Protein AF-A0A0Q9X089-F1 (afdb_monomer_lite)

Foldseek 3Di:
DQWKWKKKFDDDDDQPDDDDDWAADQPPVHHRITTQFIDRDLPDAQLDDPVCLQCKDDDNVHGIHRHLVVVQSVLVVDFIKMKMWDADPVGDIWIKIWRGWHFHDVVLQRAGQDTHDIDIDQWDQVPLHRAHKDHPHGARECAPPDRQNVVLSHIDRHHYNDPPGGNVSVVSSVVRDVSQDDDDLVPCQPDAADQEDEDDRPDDQPDDPDDVCLVVQLSVQQRYLRHAYDYDEDADAAAHFPVRHNPLNYAAYHDAHYAHQEYDPRRDRLNHQEEEHEPYNHAEYDLNVLQSCQVCVVRHDYQYHNHAHAAAPVSVSNQVNLVVVQDQDQDDDPPDPDDRRRRHHHHPQQRHHQWPCWTWHAYDDSQEIETANDPSQDQDDTAGALGGGHAYAYAHAQYAHADADLPRAQSHLYAHYAHAQYAHAADDPSRHHQNYAYEHHHNYAHQAYAPVVLVSVLPHNYYHYYHYNHAQEPRRQSVLLVCCVPPVVRSQVNVCVLPVDNDAPNQWGWGAHDVVREIETANDPVQDQDDDQEHPDDDAYAYHHEQYAHAEADPVRNRHCQLVYAYYAYYNYAYAAYDDHRVNYQEEEHEQYAYAFYDPNVLVSLVVDVVVDHHAYEYANYQHAQALVRVVRLVSCVVCVVRHPCLQRHAHNVRHRSVPDDNCNRPPDPVVVVVVVVVVVVVVVVVVVVCVVCVVVVLLVCVVVVHPCVVNADDDDDDQFPFAEEEAEDPVPVVVVVVVCCPACVHDQNTGYDDCVPHDDPPDDPLVSLLSSLVRYQAYEYEDDPRLQVDPSSVSNVVSNVVSCVVVVHHRYAYEYEPPPDDLVPGDPVSSVDPVVDDYAYPPDPCRSSVVVSVGHGDPDDPVVVVVVVVVPD

Secondary structure (DSSP, 8-state):
--EEEEEEEPPS---SS-----EE-TTTS-TTEEEEEEE-SSSS-----HHHHHH-EE-TTSSEE--HHHHHHHHHHS-EEEEEEEE-TTS-EEEEEEEEEEE--GGGTT-EEEE--EEESS------TTPPPBBTTB--SS-TT--HHHHTTS-B--S-TTS---HHHHHHHHHHHHHSS---TTSGGG-S---EEEE---S-TT------THHHHHHHHTT-TT--EEEE-S----PPPTTSTTGGG--EEE--SS------GGGS-TT--EEE-TT-------HHHHHHHHHTTTT-EEE-TT-EE--BTT-HHHHHHHHHTTS---B--SSSTT--B----EEGGGTBPPPTT-EEEE-SSTTEEEEE-TTS--SSPPP--S---SEEEEE--SS---S--HHHHHTS---EEE--SS------GGGS-TT--EEE--SS------HHHHHHHTTSSEEE--SS----BGGGHHHHHHHHHH-HHHHHHHHHHHHS-----TT-EEEE-TTT--EEEE-TTS--SS--SB---SSSEEEE--SS---EE-TT---BTGGG-SEEE--SS---EE----TT-SEEE--SS------HHHHHHHHHHHHHS--EEE-TTS-B--SGGGHHHHHHHHHTTTTBTTGGG-BBTTS-BTTT--HHHHS--SHHHHHHHHHHHHHHHHHHHHHHHHHHHHHHHHHHTTTTHHHHS--------SEEEEEE--GGGGGGHHHHIIIIISSTT---EE-HHHHPPTTS-HHHHHHHHHHTEEEEEEEE-HHHHT-HHHHHHHHHHHHHHHHHTS--EEEEEPTT---GGGS-HHHHHHHHHS--EETT-TTHHHHHHHHSPPPP--HHHHHHHHSS--

Organism: Drosophila willistoni (NCBI:txid7260)

Structure (mmCIF, N/CA/C/O backbone):
data_AF-A0A0Q9X089-F1
#
_entry.id   AF-A0A0Q9X089-F1
#
loop_
_atom_site.group_PDB
_atom_site.id
_atom_site.type_symbol
_atom_site.label_atom_id
_atom_site.label_alt_id
_atom_site.label_comp_id
_atom_site.label_asym_id
_atom_site.label_entity_id
_atom_site.label_seq_id
_atom_site.pdbx_PDB_ins_code
_atom_site.Cartn_x
_atom_site.Cartn_y
_atom_site.Cartn_z
_atom_site.occupancy
_atom_site.B_iso_or_equiv
_atom_site.auth_seq_id
_atom_site.auth_comp_id
_atom_site.auth_asym_id
_atom_site.auth_atom_id
_atom_site.pdbx_PDB_model_num
ATOM 1 N N . MET A 1 1 ? 20.023 -5.387 -81.746 1.00 47.25 1 MET A N 1
ATOM 2 C CA . MET A 1 1 ? 19.204 -4.341 -82.386 1.00 47.25 1 MET A CA 1
ATOM 3 C C . MET A 1 1 ? 19.372 -3.109 -81.524 1.00 47.25 1 MET A C 1
ATOM 5 O O . MET A 1 1 ? 19.362 -3.277 -80.317 1.00 47.25 1 MET A O 1
ATOM 9 N N . LYS A 1 2 ? 19.643 -1.949 -82.112 1.00 39.22 2 LYS A N 1
ATOM 10 C CA . LYS A 1 2 ? 19.957 -0.701 -81.414 1.00 39.22 2 LYS A CA 1
ATOM 11 C C . LYS A 1 2 ? 18.752 0.238 -81.374 1.00 39.22 2 LYS A C 1
ATOM 13 O O . LYS A 1 2 ? 18.534 0.878 -80.359 1.00 39.22 2 LYS A O 1
ATOM 18 N N . VAL A 1 3 ? 17.964 0.289 -82.450 1.00 50.69 3 VAL A N 1
ATOM 19 C CA . VAL A 1 3 ? 16.830 1.215 -82.569 1.00 50.69 3 VAL A CA 1
ATOM 20 C C . VAL A 1 3 ? 15.642 0.531 -83.256 1.00 50.69 3 VAL A C 1
ATOM 22 O O . VAL A 1 3 ? 15.820 -0.223 -84.215 1.00 50.69 3 VAL A O 1
ATOM 25 N N . LEU A 1 4 ? 14.433 0.795 -82.763 1.00 48.62 4 LEU A N 1
ATOM 26 C CA . LEU A 1 4 ? 13.146 0.383 -83.318 1.00 48.62 4 LEU A CA 1
ATOM 27 C C . LEU A 1 4 ? 12.214 1.591 -83.400 1.00 48.62 4 LEU A C 1
ATOM 29 O O . LEU A 1 4 ? 11.961 2.254 -82.398 1.00 48.62 4 LEU A O 1
ATOM 33 N N . TRP A 1 5 ? 11.600 1.783 -84.562 1.00 48.66 5 TRP A N 1
ATOM 34 C CA . TRP A 1 5 ? 10.517 2.746 -84.738 1.00 48.66 5 TRP A CA 1
ATOM 35 C C . TRP A 1 5 ? 9.335 2.092 -85.452 1.00 48.66 5 TRP A C 1
ATOM 37 O O . TRP A 1 5 ? 9.515 1.392 -86.453 1.00 48.66 5 TRP A O 1
ATOM 47 N N . ILE A 1 6 ? 8.124 2.334 -84.951 1.00 56.62 6 ILE A N 1
ATOM 48 C CA . ILE A 1 6 ? 6.868 1.861 -85.542 1.00 56.62 6 ILE A CA 1
ATOM 49 C C . ILE A 1 6 ? 6.053 3.072 -85.995 1.00 56.62 6 ILE A C 1
ATOM 51 O O . ILE A 1 6 ? 5.728 3.951 -85.194 1.00 56.62 6 ILE A O 1
ATOM 55 N N . TYR A 1 7 ? 5.706 3.094 -87.277 1.00 62.34 7 TYR A N 1
ATOM 56 C CA . TYR A 1 7 ? 5.050 4.198 -87.966 1.00 62.34 7 TYR A CA 1
ATOM 57 C C . TYR A 1 7 ? 3.689 3.781 -88.539 1.00 62.34 7 TYR A C 1
ATOM 59 O O . TYR A 1 7 ? 3.554 2.679 -89.069 1.00 62.34 7 TYR A O 1
ATOM 67 N N . LEU A 1 8 ? 2.710 4.689 -88.509 1.00 58.09 8 LEU A N 1
ATOM 68 C CA . LEU A 1 8 ? 1.431 4.567 -89.220 1.00 58.09 8 LEU A CA 1
ATOM 69 C C . LEU A 1 8 ? 1.253 5.700 -90.238 1.00 58.09 8 LEU A C 1
ATOM 71 O O . LEU A 1 8 ? 1.439 6.866 -89.889 1.00 58.09 8 LEU A O 1
ATOM 75 N N . ALA A 1 9 ? 0.867 5.375 -91.475 1.00 58.12 9 ALA A N 1
ATOM 76 C CA . ALA A 1 9 ? 0.654 6.360 -92.540 1.00 58.12 9 ALA A CA 1
ATOM 77 C C . ALA A 1 9 ? -0.653 7.146 -92.345 1.00 58.12 9 ALA A C 1
ATOM 79 O O . ALA A 1 9 ? -1.738 6.577 -92.372 1.00 58.12 9 ALA A O 1
ATOM 80 N N . VAL A 1 10 ? -0.580 8.464 -92.196 1.00 55.78 10 VAL A N 1
ATOM 81 C CA . VAL A 1 10 ? -1.722 9.357 -91.998 1.00 55.78 10 VAL A CA 1
ATOM 82 C C . VAL A 1 10 ? -2.098 10.073 -93.294 1.00 55.78 10 VAL A C 1
ATOM 84 O O . VAL A 1 10 ? -1.362 10.924 -93.788 1.00 55.78 10 VAL A O 1
ATOM 87 N N . SER A 1 11 ? -3.313 9.809 -93.778 1.00 50.34 11 SER A N 1
ATOM 88 C CA . SER A 1 11 ? -4.061 10.743 -94.627 1.00 50.34 11 SER A CA 1
ATOM 89 C C . SER A 1 11 ? -4.957 11.617 -93.742 1.00 50.34 11 SER A C 1
ATOM 91 O O . SER A 1 11 ? -5.573 11.128 -92.793 1.00 50.34 11 SER A O 1
ATOM 93 N N . CYS A 1 12 ? -4.992 12.921 -94.002 1.00 42.31 12 CYS A N 1
ATOM 94 C CA . CYS A 1 12 ? -5.667 13.913 -93.169 1.00 42.31 12 CYS A CA 1
ATOM 95 C C . CYS A 1 12 ? -7.204 13.749 -93.210 1.00 42.31 12 CYS A C 1
ATOM 97 O O . CYS A 1 12 ? -7.808 14.156 -94.197 1.00 42.31 12 CYS A O 1
ATOM 99 N N . MET A 1 13 ? -7.830 13.181 -92.161 1.00 42.56 13 MET A N 1
ATOM 100 C CA . MET A 1 13 ? -9.030 13.710 -91.464 1.00 42.56 13 MET A CA 1
ATOM 101 C C . MET A 1 13 ? -9.624 12.764 -90.389 1.00 42.56 13 MET A C 1
ATOM 103 O O . MET A 1 13 ? -9.702 11.556 -90.570 1.00 42.56 13 MET A O 1
ATOM 107 N N . ALA A 1 14 ? -10.104 13.407 -89.310 1.00 44.12 14 ALA A N 1
ATOM 108 C CA . ALA A 1 14 ? -11.100 13.024 -88.291 1.00 44.12 14 ALA A CA 1
ATOM 109 C C . ALA A 1 14 ? -10.923 11.712 -87.485 1.00 44.12 14 ALA A C 1
ATOM 111 O O . ALA A 1 14 ? -11.507 10.679 -87.800 1.00 44.12 14 ALA A O 1
ATOM 112 N N . ILE A 1 15 ? -10.232 11.803 -86.338 1.00 50.94 15 ILE A N 1
ATOM 113 C CA . ILE A 1 15 ? -10.303 10.811 -85.247 1.00 50.94 15 ILE A CA 1
ATOM 114 C C . ILE A 1 15 ? -11.343 11.305 -84.228 1.00 50.94 15 ILE A C 1
ATOM 116 O O . ILE A 1 15 ? -11.313 12.468 -83.836 1.00 50.94 15 ILE A O 1
ATOM 120 N N . SER A 1 16 ? -12.265 10.443 -83.790 1.00 50.78 16 SER A N 1
ATOM 121 C CA . SER A 1 16 ? -13.327 10.759 -82.816 1.00 50.78 16 SER A CA 1
ATOM 122 C C . SER A 1 16 ? -12.846 10.763 -81.350 1.00 50.78 16 SER A C 1
ATOM 124 O O . SER A 1 16 ? -13.558 10.288 -80.467 1.00 50.78 16 SER A O 1
ATOM 126 N N . LEU A 1 17 ? -11.626 11.240 -81.102 1.00 56.62 17 LEU A N 1
ATOM 127 C CA . LEU A 1 17 ? -11.034 11.439 -79.776 1.00 56.62 17 LEU A CA 1
ATOM 128 C C . LEU A 1 17 ? -10.692 12.919 -79.604 1.00 56.62 17 LEU A C 1
ATOM 130 O O . LEU A 1 17 ? -10.445 13.614 -80.593 1.00 56.62 17 LEU A O 1
ATOM 134 N N . ASP A 1 18 ? -10.616 13.381 -78.358 1.00 62.56 18 ASP A N 1
ATOM 135 C CA . ASP A 1 18 ? -10.007 14.676 -78.063 1.00 62.56 18 ASP A CA 1
ATOM 136 C C . ASP A 1 18 ? -8.578 14.728 -78.642 1.00 62.56 18 ASP A C 1
ATOM 138 O O . ASP A 1 18 ? -7.865 13.716 -78.599 1.00 62.56 18 ASP A O 1
ATOM 142 N N . PRO A 1 19 ? -8.138 15.867 -79.211 1.00 68.00 19 PRO A N 1
ATOM 143 C CA . PRO A 1 19 ? -6.821 15.967 -79.829 1.00 68.00 19 PRO A CA 1
ATOM 144 C C . PRO A 1 19 ? -5.712 15.593 -78.838 1.00 68.00 19 PRO A C 1
ATOM 146 O O . PRO A 1 19 ? -5.594 16.205 -77.777 1.00 68.00 19 PRO A O 1
ATOM 149 N N . PHE A 1 20 ? -4.872 14.619 -79.196 1.00 78.25 20 PHE A N 1
ATOM 150 C CA . PHE A 1 20 ? -3.698 14.228 -78.412 1.00 78.25 20 PHE A CA 1
ATOM 151 C C . PHE A 1 20 ? -2.406 14.465 -79.205 1.00 78.25 20 PHE A C 1
ATOM 153 O O . PHE A 1 20 ? -2.411 14.374 -80.437 1.00 78.25 20 PHE A O 1
ATOM 160 N N . PRO A 1 21 ? -1.292 14.788 -78.524 1.00 79.44 21 PRO A N 1
ATOM 161 C CA . PRO A 1 21 ? -0.021 15.011 -79.192 1.00 79.44 21 PRO A CA 1
ATOM 162 C C . PRO A 1 21 ? 0.498 13.703 -79.805 1.00 79.44 21 PRO A C 1
ATOM 164 O O . PRO A 1 21 ? 0.414 12.635 -79.198 1.00 79.44 21 PRO A O 1
ATOM 167 N N . VAL A 1 22 ? 1.040 13.800 -81.018 1.00 80.44 22 VAL A N 1
ATOM 168 C CA . VAL A 1 22 ? 1.669 12.694 -81.751 1.00 80.44 22 VAL A CA 1
ATOM 169 C C . VAL A 1 22 ? 3.036 13.130 -82.256 1.00 80.44 22 VAL A C 1
ATOM 171 O O . VAL A 1 22 ? 3.247 14.310 -82.543 1.00 80.44 22 VAL A O 1
ATOM 174 N N . LEU A 1 23 ? 3.960 12.181 -82.393 1.00 79.62 23 LEU A N 1
ATOM 175 C CA . LEU A 1 23 ? 5.254 12.446 -83.006 1.00 79.62 23 LEU A CA 1
ATOM 176 C C . LEU A 1 23 ? 5.170 12.205 -84.518 1.00 79.62 23 LEU A C 1
ATOM 178 O O . LEU A 1 23 ? 4.918 11.089 -84.967 1.00 79.62 23 LEU A O 1
ATOM 182 N N . CYS A 1 24 ? 5.430 13.246 -85.305 1.00 76.19 24 CYS A N 1
ATOM 183 C CA . CYS A 1 24 ? 5.574 13.147 -86.755 1.00 76.19 24 CYS A CA 1
ATOM 184 C C . CYS A 1 24 ? 7.066 13.135 -87.107 1.00 76.19 24 CYS A C 1
ATOM 186 O O . CYS A 1 24 ? 7.738 14.156 -86.961 1.00 76.19 24 CYS A O 1
ATOM 188 N N . ASN A 1 25 ? 7.587 12.004 -87.588 1.00 74.06 25 ASN A N 1
ATOM 189 C CA . ASN A 1 25 ? 8.973 11.897 -88.047 1.00 74.06 25 ASN A CA 1
ATOM 190 C C . ASN A 1 25 ? 9.004 11.507 -89.531 1.00 74.06 25 ASN A C 1
ATOM 192 O O . ASN A 1 25 ? 8.755 10.358 -89.891 1.00 74.06 25 ASN A O 1
ATOM 196 N N . ALA A 1 26 ? 9.331 12.482 -90.384 1.00 70.88 26 ALA A N 1
ATOM 197 C CA . ALA A 1 26 ? 9.384 12.311 -91.835 1.00 70.88 26 ALA A CA 1
ATOM 198 C C . ALA A 1 26 ? 10.743 11.811 -92.365 1.00 70.88 26 ALA A C 1
ATOM 200 O O . ALA A 1 26 ? 10.880 11.617 -93.570 1.00 70.88 26 ALA A O 1
ATOM 201 N N . GLN A 1 27 ? 11.754 11.623 -91.505 1.00 73.62 27 GLN A N 1
ATOM 202 C CA . GLN A 1 27 ? 13.120 11.296 -91.940 1.00 73.62 27 GLN A CA 1
ATOM 203 C C . GLN A 1 27 ? 13.276 9.836 -92.382 1.00 73.62 27 GLN A C 1
ATOM 205 O O . GLN A 1 27 ? 14.070 9.561 -93.275 1.00 73.62 27 GLN A O 1
ATOM 210 N N . ILE A 1 28 ? 12.526 8.911 -91.773 1.00 75.00 28 ILE A N 1
ATOM 211 C CA . ILE A 1 28 ? 12.707 7.463 -91.972 1.00 75.00 28 ILE A CA 1
ATOM 212 C C . ILE A 1 28 ? 11.656 6.878 -92.927 1.00 75.00 28 ILE A C 1
ATOM 214 O O . ILE A 1 28 ? 12.013 6.209 -93.891 1.00 75.00 28 ILE A O 1
ATOM 218 N N . ALA A 1 29 ? 10.366 7.135 -92.683 1.00 69.50 29 ALA A N 1
ATOM 219 C CA . ALA A 1 29 ? 9.261 6.593 -93.490 1.00 69.50 29 ALA A CA 1
ATOM 220 C C . ALA A 1 29 ? 8.732 7.575 -94.561 1.00 69.50 29 ALA A C 1
ATOM 222 O O . ALA A 1 29 ? 7.880 7.217 -95.370 1.00 69.50 29 ALA A O 1
ATOM 223 N N . GLY A 1 30 ? 9.248 8.810 -94.592 1.00 74.75 30 GLY A N 1
ATOM 224 C CA . GLY A 1 30 ? 8.756 9.891 -95.450 1.00 74.75 30 GLY A CA 1
ATOM 225 C C . GLY A 1 30 ? 7.630 10.717 -94.814 1.00 74.75 30 GLY A C 1
ATOM 226 O O . GLY A 1 30 ? 7.179 10.458 -93.698 1.00 74.75 30 GLY A O 1
ATOM 227 N N . ALA A 1 31 ? 7.189 11.765 -95.515 1.00 72.81 31 ALA A N 1
ATOM 228 C CA . ALA A 1 31 ? 6.105 12.628 -95.047 1.00 72.81 31 ALA A CA 1
ATOM 229 C C . ALA A 1 31 ? 4.765 11.873 -95.005 1.00 72.81 31 ALA A C 1
ATOM 231 O O . ALA A 1 31 ? 4.472 11.074 -95.889 1.00 72.81 31 ALA A O 1
ATOM 232 N N . GLY A 1 32 ? 3.939 12.172 -93.998 1.00 71.88 32 GLY A N 1
ATOM 233 C CA . GLY A 1 32 ? 2.635 11.530 -93.829 1.00 71.88 32 GLY A CA 1
ATOM 234 C C . GLY A 1 32 ? 2.654 10.284 -92.947 1.00 71.88 32 GLY A C 1
ATOM 235 O O . GLY A 1 32 ? 1.745 9.482 -93.065 1.00 71.88 32 GLY A O 1
ATOM 236 N N . TYR A 1 33 ? 3.635 10.113 -92.056 1.00 78.69 33 TYR A N 1
ATOM 237 C CA . TYR A 1 33 ? 3.639 9.058 -91.036 1.00 78.69 33 TYR A CA 1
ATOM 238 C C . TYR A 1 33 ? 3.677 9.640 -89.618 1.00 78.69 33 TYR A C 1
ATOM 240 O O . TYR A 1 33 ? 4.411 10.595 -89.349 1.00 78.69 33 TYR A O 1
ATOM 248 N N . ILE A 1 34 ? 2.920 9.032 -88.703 1.00 80.75 34 ILE A N 1
ATOM 249 C CA . ILE A 1 34 ? 3.042 9.248 -87.254 1.00 80.75 34 ILE A CA 1
ATOM 250 C C . ILE A 1 34 ? 3.784 8.081 -86.617 1.00 80.75 34 ILE A C 1
ATOM 252 O O . ILE A 1 34 ? 3.628 6.939 -87.041 1.00 80.75 34 ILE A O 1
ATOM 256 N N . VAL A 1 35 ? 4.567 8.359 -85.582 1.00 83.25 35 VAL A N 1
ATOM 257 C CA . VAL A 1 35 ? 5.239 7.343 -84.770 1.00 83.25 35 VAL A CA 1
ATOM 258 C C . VAL A 1 35 ? 4.292 6.905 -83.659 1.00 83.25 35 VAL A C 1
ATOM 260 O O . VAL A 1 35 ? 3.812 7.734 -82.885 1.00 83.25 35 VAL A O 1
ATOM 263 N N . VAL A 1 36 ? 4.025 5.603 -83.577 1.00 80.06 36 VAL A N 1
ATOM 264 C CA . VAL A 1 36 ? 3.167 5.004 -82.539 1.00 80.06 36 VAL A CA 1
ATOM 265 C C . VAL A 1 36 ? 3.958 4.278 -81.458 1.00 80.06 36 VAL A C 1
ATOM 267 O O . VAL A 1 36 ? 3.453 4.087 -80.352 1.00 80.06 36 VAL A O 1
ATOM 270 N N . ALA A 1 37 ? 5.198 3.900 -81.764 1.00 81.69 37 ALA A N 1
ATOM 271 C CA . ALA A 1 37 ? 6.154 3.416 -80.785 1.00 81.69 37 ALA A CA 1
ATOM 272 C C . ALA A 1 37 ? 7.579 3.765 -81.222 1.00 81.69 37 ALA A C 1
ATOM 274 O O . ALA A 1 37 ? 7.916 3.634 -82.402 1.00 81.69 37 ALA A O 1
ATOM 275 N N . SER A 1 38 ? 8.406 4.171 -80.267 1.00 79.56 38 SER A N 1
ATOM 276 C CA . SER A 1 38 ? 9.833 4.430 -80.453 1.00 79.56 38 SER A CA 1
ATOM 277 C C . SER A 1 38 ? 10.614 3.755 -79.338 1.00 79.56 38 SER A C 1
ATOM 279 O O . SER A 1 38 ? 10.206 3.821 -78.176 1.00 79.56 38 SER A O 1
ATOM 281 N N . ARG A 1 39 ? 11.718 3.101 -79.698 1.00 74.38 39 ARG A N 1
ATOM 282 C CA . ARG A 1 39 ? 12.666 2.517 -78.755 1.00 74.38 39 ARG A CA 1
ATOM 283 C C . ARG A 1 39 ? 14.087 2.660 -79.280 1.00 74.38 39 ARG A C 1
ATOM 285 O O . ARG A 1 39 ? 14.453 2.040 -80.277 1.00 74.38 39 ARG A O 1
ATOM 292 N N . SER A 1 40 ? 14.876 3.471 -78.603 1.00 65.25 40 SER A N 1
ATOM 293 C CA . SER A 1 40 ? 16.224 3.876 -78.987 1.00 65.25 40 SER A CA 1
ATOM 294 C C . SER A 1 40 ? 17.219 3.793 -77.826 1.00 65.25 40 SER A C 1
ATOM 296 O O . SER A 1 40 ? 18.425 3.801 -78.077 1.00 65.25 40 SER A O 1
ATOM 298 N N . ASP A 1 41 ? 16.729 3.652 -76.590 1.00 57.00 41 ASP A N 1
ATOM 299 C CA . ASP A 1 41 ? 17.506 3.598 -75.355 1.00 57.00 41 ASP A CA 1
ATOM 300 C C . ASP A 1 41 ? 16.954 2.517 -74.389 1.00 57.00 41 ASP A C 1
ATOM 302 O O . ASP A 1 41 ? 15.927 1.877 -74.622 1.00 57.00 41 ASP A O 1
ATOM 306 N N . VAL A 1 42 ? 17.685 2.248 -73.311 1.00 53.31 42 VAL A N 1
ATOM 307 C CA . VAL A 1 42 ? 17.421 1.196 -72.317 1.00 53.31 42 VAL A CA 1
ATOM 308 C C . VAL A 1 42 ? 16.530 1.685 -71.171 1.00 53.31 42 VAL A C 1
ATOM 310 O O . VAL A 1 42 ? 15.902 0.882 -70.488 1.00 53.31 42 VAL A O 1
ATOM 313 N N . ASN A 1 43 ? 16.447 3.002 -70.984 1.00 55.62 43 ASN A N 1
ATOM 314 C CA . ASN A 1 43 ? 15.868 3.631 -69.796 1.00 55.62 43 ASN A CA 1
ATOM 315 C C . ASN A 1 43 ? 14.349 3.439 -69.646 1.00 55.62 43 ASN A C 1
ATOM 317 O O . ASN A 1 43 ? 13.834 3.477 -68.530 1.00 55.62 43 ASN A O 1
ATOM 321 N N . LEU A 1 44 ? 13.606 3.230 -70.741 1.00 58.41 44 LEU A N 1
ATOM 322 C CA . LEU A 1 44 ? 12.162 3.010 -70.666 1.00 58.41 44 LEU A CA 1
ATOM 323 C C . LEU A 1 44 ? 11.816 1.520 -70.770 1.00 58.41 44 LEU A C 1
ATOM 325 O O . LEU A 1 44 ? 11.956 0.907 -71.825 1.00 58.41 44 LEU A O 1
ATOM 329 N N . ASN A 1 45 ? 11.288 0.952 -69.683 1.00 66.81 45 ASN A N 1
ATOM 330 C CA . ASN A 1 45 ? 10.833 -0.439 -69.637 1.00 66.81 45 ASN A CA 1
ATOM 331 C C . ASN A 1 45 ? 9.546 -0.650 -70.469 1.00 66.81 45 ASN A C 1
ATOM 333 O O . ASN A 1 45 ? 8.564 0.069 -70.273 1.00 66.81 45 ASN A O 1
ATOM 337 N N . PHE A 1 46 ? 9.532 -1.649 -71.362 1.00 69.62 46 PHE A N 1
ATOM 338 C CA . PHE A 1 46 ? 8.366 -2.062 -72.166 1.00 69.62 46 PHE A CA 1
ATOM 339 C C . PHE A 1 46 ? 7.693 -3.350 -71.643 1.00 69.62 46 PHE A C 1
ATOM 341 O O . PHE A 1 46 ? 6.638 -3.743 -72.141 1.00 69.62 46 PHE A O 1
ATOM 348 N N . TYR A 1 47 ? 8.224 -4.000 -70.607 1.00 72.00 47 TYR A N 1
ATOM 349 C CA . TYR A 1 47 ? 7.565 -5.106 -69.906 1.00 72.00 47 TYR A CA 1
ATOM 350 C C . TYR A 1 47 ? 6.549 -4.565 -68.887 1.00 72.00 47 TYR A C 1
ATOM 352 O O . TYR A 1 47 ? 6.766 -4.592 -67.678 1.00 72.00 47 TYR A O 1
ATOM 360 N N . ARG A 1 48 ? 5.445 -4.012 -69.401 1.00 75.12 48 ARG A N 1
ATOM 361 C CA . ARG A 1 48 ? 4.410 -3.301 -68.629 1.00 75.12 48 ARG A CA 1
ATOM 362 C C . ARG A 1 48 ? 3.071 -4.031 -68.593 1.00 75.12 48 ARG A C 1
ATOM 364 O O . ARG A 1 48 ? 2.818 -4.925 -69.404 1.00 75.12 48 ARG A O 1
ATOM 371 N N . ASN A 1 49 ? 2.236 -3.640 -67.630 1.00 78.56 49 ASN A N 1
ATOM 372 C CA . ASN A 1 49 ? 0.921 -4.242 -67.423 1.00 78.56 49 ASN A CA 1
ATOM 373 C C . ASN A 1 49 ? -0.102 -3.805 -68.487 1.00 78.56 49 ASN A C 1
ATOM 375 O O . ASN A 1 49 ? 0.126 -2.861 -69.251 1.00 78.56 49 ASN A O 1
ATOM 379 N N . TRP A 1 50 ? -1.257 -4.473 -68.508 1.00 86.25 50 TRP A N 1
ATOM 380 C CA . TRP A 1 50 ? -2.360 -4.207 -69.434 1.00 86.25 50 TRP A CA 1
ATOM 381 C C . TRP A 1 50 ? -2.819 -2.750 -69.404 1.00 86.25 50 TRP A C 1
ATOM 383 O O . TRP A 1 50 ? -3.021 -2.123 -70.444 1.00 86.25 50 TRP A O 1
ATOM 393 N N . THR A 1 51 ? -2.947 -2.187 -68.202 1.00 91.06 51 THR A N 1
ATOM 394 C CA . THR A 1 51 ? -3.465 -0.829 -67.993 1.00 91.06 51 THR A CA 1
ATOM 395 C C . THR A 1 51 ? -2.525 0.225 -68.577 1.00 91.06 51 THR A C 1
ATOM 397 O O . THR A 1 51 ? -2.978 1.210 -69.160 1.00 91.06 51 THR A O 1
ATOM 400 N N . GLU A 1 52 ? -1.216 0.026 -68.464 1.00 85.94 52 GLU A N 1
ATOM 401 C CA . GLU A 1 52 ? -0.213 0.922 -69.038 1.00 85.94 52 GLU A CA 1
ATOM 402 C C . GLU A 1 52 ? -0.162 0.809 -70.564 1.00 85.94 52 GLU A C 1
ATOM 404 O O . GLU A 1 52 ? -0.138 1.829 -71.250 1.00 85.94 52 GLU A O 1
ATOM 409 N N . TYR A 1 53 ? -0.232 -0.404 -71.122 1.00 85.56 53 TYR A N 1
ATOM 410 C CA . TYR A 1 53 ? -0.320 -0.592 -72.575 1.00 85.56 53 TYR A CA 1
ATOM 411 C C . TYR A 1 53 ? -1.609 -0.020 -73.167 1.00 85.56 53 TYR A C 1
ATOM 413 O O . TYR A 1 53 ? -1.591 0.521 -74.272 1.00 85.56 53 TYR A O 1
ATOM 421 N N . LYS A 1 54 ? -2.715 -0.075 -72.423 1.00 89.25 54 LYS A N 1
ATOM 422 C CA . LYS A 1 54 ? -3.982 0.561 -72.785 1.00 89.25 54 LYS A CA 1
ATOM 423 C C . LYS A 1 54 ? -3.844 2.077 -72.952 1.00 89.25 54 LYS A C 1
ATOM 425 O O . LYS A 1 54 ? -4.172 2.602 -74.017 1.00 89.25 54 LYS A O 1
ATOM 430 N N . HIS A 1 55 ? -3.321 2.769 -71.938 1.00 88.25 55 HIS A N 1
ATOM 431 C CA . HIS A 1 55 ? -3.238 4.237 -71.928 1.00 88.25 55 HIS A CA 1
ATOM 432 C C . HIS A 1 55 ? -2.037 4.802 -72.712 1.00 88.25 55 HIS A C 1
ATOM 434 O O . HIS A 1 55 ? -2.110 5.921 -73.239 1.00 88.25 55 HIS A O 1
ATOM 440 N N . GLY A 1 56 ? -0.960 4.023 -72.834 1.00 85.19 56 GLY A N 1
ATOM 441 C CA . GLY A 1 56 ? 0.333 4.447 -73.372 1.00 85.19 56 GLY A CA 1
ATOM 442 C C . GLY A 1 56 ? 1.292 4.927 -72.282 1.00 85.19 56 GLY A C 1
ATOM 443 O O . GLY A 1 56 ? 0.875 5.284 -71.181 1.00 85.19 56 GLY A O 1
ATOM 444 N N . PHE A 1 57 ? 2.587 4.930 -72.592 1.00 84.50 57 PHE A N 1
ATOM 445 C CA . PHE A 1 57 ? 3.667 5.271 -71.661 1.00 84.50 57 PHE A CA 1
ATOM 446 C C . PHE A 1 57 ? 4.891 5.824 -72.404 1.00 84.50 57 PHE A C 1
ATOM 448 O O . PHE A 1 57 ? 5.068 5.562 -73.592 1.00 84.50 57 PHE A O 1
ATOM 455 N N . GLY A 1 58 ? 5.750 6.562 -71.698 1.00 83.62 58 GLY A N 1
ATOM 456 C CA . GLY A 1 58 ? 6.940 7.214 -72.261 1.00 83.62 58 GLY A CA 1
ATOM 457 C C . GLY A 1 58 ? 6.694 8.630 -72.785 1.00 83.62 58 GLY A C 1
ATOM 458 O O . GLY A 1 58 ? 5.582 9.156 -72.704 1.00 83.62 58 GLY A O 1
ATOM 459 N N . GLU A 1 59 ? 7.748 9.251 -73.317 1.00 80.94 59 GLU A N 1
ATOM 460 C CA . GLU A 1 59 ? 7.727 10.631 -73.813 1.00 80.94 59 GLU A CA 1
ATOM 461 C C . GLU A 1 59 ? 7.894 10.682 -75.334 1.00 80.94 59 GLU A C 1
ATOM 463 O O . GLU A 1 59 ? 8.782 10.050 -75.899 1.00 80.94 59 GLU A O 1
ATOM 468 N N . LEU A 1 60 ? 7.081 11.502 -76.012 1.00 79.19 60 LEU A N 1
ATOM 469 C CA . LEU A 1 60 ? 7.111 11.638 -77.477 1.00 79.19 60 LEU A CA 1
ATOM 470 C C . LEU A 1 60 ? 8.459 12.137 -78.029 1.00 79.19 60 LEU A C 1
ATOM 472 O O . LEU A 1 60 ? 8.711 11.982 -79.219 1.00 79.19 60 LEU A O 1
ATOM 476 N N . SER A 1 61 ? 9.306 12.758 -77.203 1.00 76.38 61 SER A N 1
ATOM 477 C CA . SER A 1 61 ? 10.662 13.200 -77.561 1.00 76.38 61 SER A CA 1
ATOM 478 C C . SER A 1 61 ? 11.724 12.098 -77.487 1.00 76.38 61 SER A C 1
ATOM 480 O O . SER A 1 61 ? 12.854 12.342 -77.906 1.00 76.38 61 SER A O 1
ATOM 482 N N . GLY A 1 62 ? 11.386 10.912 -76.974 1.00 78.50 62 GLY A N 1
ATOM 483 C CA . GLY A 1 62 ? 12.308 9.792 -76.804 1.00 78.50 62 GLY A CA 1
ATOM 484 C C . GLY A 1 62 ? 11.625 8.451 -77.058 1.00 78.50 62 GLY A C 1
ATOM 485 O O . GLY A 1 62 ? 11.006 8.241 -78.105 1.00 78.50 62 GLY A O 1
ATOM 486 N N . ASP A 1 63 ? 11.753 7.539 -76.099 1.00 79.06 63 ASP A N 1
ATOM 487 C CA . ASP A 1 63 ? 11.132 6.222 -76.162 1.00 79.06 63 ASP A CA 1
ATOM 488 C C . ASP A 1 63 ? 9.705 6.290 -75.619 1.00 79.06 63 ASP A C 1
ATOM 490 O O . ASP A 1 63 ? 9.449 6.916 -74.588 1.00 79.06 63 ASP A O 1
ATOM 494 N N . PHE A 1 64 ? 8.757 5.674 -76.325 1.00 80.38 64 PHE A N 1
ATOM 495 C CA . PHE A 1 64 ? 7.353 5.660 -75.919 1.00 80.38 64 PHE A CA 1
ATOM 496 C C . PHE A 1 64 ? 6.531 4.600 -76.653 1.00 80.38 64 PHE A C 1
ATOM 498 O O . PHE A 1 64 ? 6.911 4.102 -77.714 1.00 80.38 64 PHE A O 1
ATOM 505 N N . PHE A 1 65 ? 5.347 4.325 -76.107 1.00 85.12 65 PHE A N 1
ATOM 506 C CA . PHE A 1 65 ? 4.249 3.622 -76.754 1.00 85.12 65 PHE A CA 1
ATOM 507 C C . PHE A 1 65 ? 2.965 4.451 -76.630 1.00 85.12 65 PHE A C 1
ATOM 509 O O . PHE A 1 65 ? 2.582 4.864 -75.536 1.00 85.12 65 PHE A O 1
ATOM 516 N N . ILE A 1 66 ? 2.277 4.701 -77.746 1.00 81.94 66 ILE A N 1
ATOM 517 C CA . ILE A 1 66 ? 1.162 5.665 -77.805 1.00 81.94 66 ILE A CA 1
ATOM 518 C C . ILE A 1 66 ? -0.082 5.251 -76.994 1.00 81.94 66 ILE A C 1
ATOM 520 O O . ILE A 1 66 ? -0.865 6.112 -76.578 1.00 81.94 66 ILE A O 1
ATOM 524 N N . GLY A 1 67 ? -0.242 3.948 -76.748 1.00 89.50 67 GLY A N 1
ATOM 525 C CA . GLY A 1 67 ? -1.382 3.347 -76.055 1.00 89.50 67 GLY A CA 1
ATOM 526 C C . GLY A 1 67 ? -2.372 2.669 -77.002 1.00 89.50 67 GLY A C 1
ATOM 527 O O . GLY A 1 67 ? -2.664 3.186 -78.082 1.00 89.50 67 GLY A O 1
ATOM 528 N N . LEU A 1 68 ? -2.902 1.514 -76.597 1.00 89.38 68 LEU A N 1
ATOM 529 C CA . LEU A 1 68 ? -3.815 0.696 -77.402 1.00 89.38 68 LEU A CA 1
ATOM 530 C C . LEU A 1 68 ? -5.166 1.380 -77.648 1.00 89.38 68 LEU A C 1
ATOM 532 O O . LEU A 1 68 ? -5.694 1.264 -78.751 1.00 89.38 68 LEU A O 1
ATOM 536 N N . ASP A 1 69 ? -5.686 2.156 -76.690 1.00 88.50 69 ASP A N 1
ATOM 537 C CA . ASP A 1 69 ? -6.926 2.926 -76.885 1.00 88.50 69 ASP A CA 1
ATOM 538 C C . ASP A 1 69 ? -6.770 3.950 -78.019 1.00 88.50 69 ASP A C 1
ATOM 540 O O . ASP A 1 69 ? -7.606 4.050 -78.925 1.00 88.50 69 ASP A O 1
ATOM 544 N N . LYS A 1 70 ? -5.649 4.683 -78.007 1.00 86.38 70 LYS A N 1
ATOM 545 C CA . LYS A 1 70 ? -5.325 5.671 -79.044 1.00 86.38 70 LYS A CA 1
ATOM 546 C C . LYS A 1 70 ? -5.055 4.983 -80.381 1.00 86.38 70 LYS A C 1
ATOM 548 O O . LYS A 1 70 ? -5.532 5.445 -81.414 1.00 86.38 70 LYS A O 1
ATOM 553 N N . LEU A 1 71 ? -4.339 3.858 -80.366 1.00 87.44 71 LEU A N 1
ATOM 554 C CA . LEU A 1 71 ? -4.010 3.076 -81.556 1.00 87.44 71 LEU A CA 1
ATOM 555 C C . LEU A 1 71 ? -5.260 2.472 -82.222 1.00 87.44 71 LEU A C 1
ATOM 557 O O . LEU A 1 71 ? -5.387 2.520 -83.447 1.00 87.44 71 LEU A O 1
ATOM 561 N N . HIS A 1 72 ? -6.218 1.976 -81.435 1.00 87.56 72 HIS A N 1
ATOM 562 C CA . HIS A 1 72 ? -7.519 1.526 -81.932 1.00 87.56 72 HIS A CA 1
ATOM 563 C C . HIS A 1 72 ? -8.286 2.679 -82.579 1.00 87.56 72 HIS A C 1
ATOM 565 O O . HIS A 1 72 ? -8.761 2.559 -83.706 1.00 87.56 72 HIS A O 1
ATOM 571 N N . ALA A 1 73 ? -8.382 3.822 -81.899 1.00 85.25 73 ALA A N 1
ATOM 572 C CA . ALA A 1 73 ? -9.105 4.973 -82.423 1.00 85.25 73 ALA A CA 1
ATOM 573 C C . ALA A 1 73 ? -8.489 5.536 -83.714 1.00 85.25 73 ALA A C 1
ATOM 575 O O . ALA A 1 73 ? -9.236 5.934 -84.609 1.00 85.25 73 ALA A O 1
ATOM 576 N N . ILE A 1 74 ? -7.153 5.529 -83.832 1.00 82.75 74 ILE A N 1
ATOM 577 C CA . ILE A 1 74 ? -6.450 5.861 -85.077 1.00 82.75 74 ILE A CA 1
ATOM 578 C C . ILE A 1 74 ? -6.840 4.848 -86.151 1.00 82.75 74 ILE A C 1
ATOM 580 O O . ILE A 1 74 ? -7.426 5.226 -87.153 1.00 82.75 74 ILE A O 1
ATOM 584 N N . THR A 1 75 ? -6.579 3.560 -85.932 1.00 84.75 75 THR A N 1
ATOM 585 C CA . THR A 1 75 ? -6.751 2.535 -86.974 1.00 84.75 75 THR A CA 1
ATOM 586 C C . THR A 1 75 ? -8.209 2.290 -87.374 1.00 84.75 75 THR A C 1
ATOM 588 O O . THR A 1 75 ? -8.470 1.780 -88.459 1.00 84.75 75 THR A O 1
ATOM 591 N N . LYS A 1 76 ? -9.180 2.680 -86.540 1.00 85.00 76 LYS A N 1
ATOM 592 C CA . LYS A 1 76 ? -10.617 2.613 -86.846 1.00 85.00 76 LYS A CA 1
ATOM 593 C C . LYS A 1 76 ? -11.083 3.669 -87.847 1.00 85.00 76 LYS A C 1
ATOM 595 O O . LYS A 1 76 ? -12.096 3.445 -88.508 1.00 85.00 76 LYS A O 1
ATOM 600 N N . SER A 1 77 ? -10.414 4.819 -87.933 1.00 76.06 77 SER A N 1
ATOM 601 C CA . SER A 1 77 ? -10.916 5.950 -88.726 1.00 76.06 77 SER A CA 1
ATOM 602 C C . SER A 1 77 ? -10.862 5.684 -90.237 1.00 76.06 77 SER A C 1
ATOM 604 O O . SER A 1 77 ? -11.772 6.077 -90.964 1.00 76.06 77 SER A O 1
ATOM 606 N N . GLN A 1 78 ? -9.831 4.978 -90.706 1.00 76.75 78 GLN A N 1
ATOM 607 C CA . GLN A 1 78 ? -9.609 4.585 -92.100 1.00 76.75 78 GLN A CA 1
ATOM 608 C C . GLN A 1 78 ? -8.582 3.444 -92.159 1.00 76.75 78 GLN A C 1
ATOM 610 O O . GLN A 1 78 ? -8.060 3.017 -91.137 1.00 76.75 78 GLN A O 1
ATOM 615 N N . THR A 1 79 ? -8.267 2.939 -93.348 1.00 79.50 79 THR A N 1
ATOM 616 C CA . THR A 1 79 ? -7.179 1.967 -93.529 1.00 79.50 79 THR A CA 1
ATOM 617 C C . THR A 1 79 ? -5.817 2.655 -93.405 1.00 79.50 79 THR A C 1
ATOM 619 O O . THR A 1 79 ? -5.538 3.584 -94.164 1.00 79.50 79 THR A O 1
ATOM 622 N N . TYR A 1 80 ? -4.976 2.189 -92.477 1.00 80.75 80 TYR A N 1
ATOM 623 C CA . TYR A 1 80 ? -3.615 2.693 -92.259 1.00 80.75 80 TYR A CA 1
ATOM 624 C C . TYR A 1 80 ? -2.567 1.687 -92.738 1.00 80.75 80 TYR A C 1
ATOM 626 O O . TYR A 1 80 ? -2.713 0.486 -92.519 1.00 80.75 80 TYR A O 1
ATOM 634 N N . GLU A 1 81 ? -1.486 2.195 -93.329 1.00 83.62 81 GLU A N 1
ATOM 635 C CA . GLU A 1 81 ? -0.271 1.428 -93.619 1.00 83.62 81 GLU A CA 1
ATOM 636 C C . GLU A 1 81 ? 0.639 1.422 -92.380 1.00 83.62 81 GLU A C 1
ATOM 638 O O . GLU A 1 81 ? 0.866 2.470 -91.768 1.00 83.62 81 GLU A O 1
ATOM 643 N N . LEU A 1 82 ? 1.159 0.249 -92.011 1.00 85.25 82 LEU A N 1
ATOM 644 C CA . LEU A 1 82 ? 2.116 0.058 -90.919 1.00 85.25 82 LEU A CA 1
ATOM 645 C C . LEU A 1 82 ? 3.524 -0.076 -91.490 1.00 85.25 82 LEU A C 1
ATOM 647 O O . LEU A 1 82 ? 3.782 -0.981 -92.282 1.00 85.25 82 LEU A O 1
ATOM 651 N N . TYR A 1 83 ? 4.449 0.763 -91.033 1.00 81.44 83 TYR A N 1
ATOM 652 C CA . TYR A 1 83 ? 5.863 0.700 -91.392 1.00 81.44 83 TYR A CA 1
ATOM 653 C C . TYR A 1 83 ? 6.722 0.543 -90.136 1.00 81.44 83 TYR A C 1
ATOM 655 O O . TYR A 1 83 ? 6.568 1.275 -89.165 1.00 81.44 83 TYR A O 1
ATOM 663 N N . ILE A 1 84 ? 7.635 -0.420 -90.138 1.00 81.38 84 ILE A N 1
ATOM 664 C CA . ILE A 1 84 ? 8.518 -0.734 -89.016 1.00 81.38 84 ILE A CA 1
ATOM 665 C C . ILE A 1 84 ? 9.949 -0.615 -89.497 1.00 81.38 84 ILE A C 1
ATOM 667 O O . ILE A 1 84 ? 10.331 -1.267 -90.469 1.00 81.38 84 ILE A O 1
ATOM 671 N N . HIS A 1 85 ? 10.736 0.177 -88.783 1.00 78.00 85 HIS A N 1
ATOM 672 C CA . HIS A 1 85 ? 12.152 0.372 -89.039 1.00 78.00 85 HIS A CA 1
ATOM 673 C C . HIS A 1 85 ? 12.985 -0.235 -87.913 1.00 78.00 85 HIS A C 1
ATOM 675 O O . HIS A 1 85 ? 12.688 -0.021 -86.736 1.00 78.00 85 HIS A O 1
ATOM 681 N N . LEU A 1 86 ? 14.033 -0.968 -88.283 1.00 71.56 86 LEU A N 1
ATOM 682 C CA . LEU A 1 86 ? 15.014 -1.526 -87.361 1.00 71.56 86 LEU A CA 1
ATOM 683 C C . LEU A 1 86 ? 16.419 -1.068 -87.729 1.00 71.56 86 LEU A C 1
ATOM 685 O O . LEU A 1 86 ? 16.782 -1.117 -88.901 1.00 71.56 86 LEU A O 1
ATOM 689 N N . GLU A 1 87 ? 17.227 -0.768 -86.720 1.00 71.06 87 GLU A N 1
ATOM 690 C CA . GLU A 1 87 ? 18.671 -0.549 -86.839 1.00 71.06 87 GLU A CA 1
ATOM 691 C C . GLU A 1 87 ? 19.412 -1.492 -85.878 1.00 71.06 87 GLU A C 1
ATOM 693 O O . GLU A 1 87 ? 18.972 -1.700 -84.742 1.00 71.06 87 GLU A O 1
ATOM 698 N N . ASP A 1 88 ? 20.519 -2.104 -86.303 1.00 61.31 88 ASP A N 1
ATOM 699 C CA . ASP A 1 88 ? 21.408 -2.874 -85.424 1.00 61.31 88 ASP A CA 1
ATOM 700 C C . ASP A 1 88 ? 22.575 -2.040 -84.859 1.00 61.31 88 ASP A C 1
ATOM 702 O O . ASP A 1 88 ? 22.694 -0.846 -85.114 1.00 61.31 88 ASP A O 1
ATOM 706 N N . PHE A 1 89 ? 23.406 -2.641 -83.999 1.00 57.78 89 PHE A N 1
ATOM 707 C CA . PHE A 1 89 ? 24.509 -1.916 -83.349 1.00 57.78 89 PHE A CA 1
ATOM 708 C C . PHE A 1 89 ? 25.648 -1.557 -84.313 1.00 57.78 89 PHE A C 1
ATOM 710 O O . PHE A 1 89 ? 26.416 -0.646 -84.012 1.00 57.78 89 PHE A O 1
ATOM 717 N N . ASP A 1 90 ? 25.709 -2.225 -85.466 1.00 63.12 90 ASP A N 1
ATOM 718 C CA . ASP A 1 90 ? 26.677 -1.970 -86.532 1.00 63.12 90 ASP A CA 1
ATOM 719 C C . ASP A 1 90 ? 26.159 -0.910 -87.530 1.00 63.12 90 ASP A C 1
ATOM 721 O O . ASP A 1 90 ? 26.845 -0.577 -88.496 1.00 63.12 90 ASP A O 1
ATOM 725 N N . GLY A 1 91 ? 24.959 -0.357 -87.293 1.00 68.69 91 GLY A N 1
ATOM 726 C CA . GLY A 1 91 ? 24.323 0.675 -88.117 1.00 68.69 91 GLY A CA 1
ATOM 727 C C . GLY A 1 91 ? 23.589 0.141 -89.352 1.00 68.69 91 GLY A C 1
ATOM 728 O O . GLY A 1 91 ? 23.187 0.932 -90.206 1.00 68.69 91 GLY A O 1
ATOM 729 N N . ASN A 1 92 ? 23.396 -1.177 -89.483 1.00 73.69 92 ASN A N 1
ATOM 730 C CA . ASN A 1 92 ? 22.615 -1.733 -90.588 1.00 73.69 92 ASN A CA 1
ATOM 731 C C . ASN A 1 92 ? 21.122 -1.545 -90.322 1.00 73.69 92 ASN A C 1
ATOM 733 O O . ASN A 1 92 ? 20.633 -1.847 -89.231 1.00 73.69 92 ASN A O 1
ATOM 737 N N . THR A 1 93 ? 20.381 -1.128 -91.349 1.00 76.94 93 THR A N 1
ATOM 738 C CA . THR A 1 93 ? 18.937 -0.903 -91.256 1.00 76.94 93 THR A CA 1
ATOM 739 C C . THR A 1 93 ? 18.137 -1.951 -92.026 1.00 76.94 93 THR A C 1
ATOM 741 O O . THR A 1 93 ? 18.584 -2.470 -93.048 1.00 76.94 93 THR A O 1
ATOM 744 N N . ARG A 1 94 ? 16.947 -2.287 -91.517 1.00 77.12 94 ARG A N 1
ATOM 745 C CA . ARG A 1 94 ? 15.949 -3.152 -92.171 1.00 77.12 94 ARG A CA 1
ATOM 746 C C . ARG A 1 94 ? 14.551 -2.586 -91.972 1.00 77.12 94 ARG A C 1
ATOM 748 O O . ARG A 1 94 ? 14.316 -1.853 -91.010 1.00 77.12 94 ARG A O 1
ATOM 755 N N . PHE A 1 95 ? 13.605 -2.963 -92.829 1.00 77.31 95 PHE A N 1
ATOM 756 C CA . PHE A 1 95 ? 12.213 -2.539 -92.682 1.00 77.31 95 PHE A CA 1
ATOM 757 C C . PHE A 1 95 ? 11.177 -3.638 -92.954 1.00 77.31 95 PHE A C 1
ATOM 759 O O . PHE A 1 95 ? 11.422 -4.625 -93.653 1.00 77.31 95 PHE A O 1
ATOM 766 N N . ALA A 1 96 ? 9.991 -3.454 -92.379 1.00 78.06 96 ALA A N 1
ATOM 767 C CA . ALA A 1 96 ? 8.792 -4.245 -92.634 1.00 78.06 96 ALA A CA 1
ATOM 768 C C . ALA A 1 96 ? 7.602 -3.309 -92.844 1.00 78.06 96 ALA A C 1
ATOM 770 O O . ALA A 1 96 ? 7.429 -2.355 -92.093 1.00 78.06 96 ALA A O 1
ATOM 771 N N . ARG A 1 97 ? 6.779 -3.585 -93.852 1.00 82.50 97 ARG A N 1
ATOM 772 C CA . ARG A 1 97 ? 5.690 -2.709 -94.276 1.00 82.50 97 ARG A CA 1
ATOM 773 C C . ARG A 1 97 ? 4.447 -3.519 -94.625 1.00 82.50 97 ARG A C 1
ATOM 775 O O . ARG A 1 97 ? 4.563 -4.520 -95.332 1.00 82.50 97 ARG A O 1
ATOM 782 N N . TYR A 1 98 ? 3.288 -3.082 -94.147 1.00 83.44 98 TYR A N 1
ATOM 783 C CA . TYR A 1 98 ? 1.985 -3.708 -94.379 1.00 83.44 98 TYR A CA 1
ATOM 784 C C . TYR A 1 98 ? 1.002 -2.640 -94.848 1.00 83.44 98 TYR A C 1
ATOM 786 O O . TYR A 1 98 ? 0.837 -1.631 -94.168 1.00 83.44 98 TYR A O 1
ATOM 794 N N . ASP A 1 99 ? 0.344 -2.863 -95.984 1.00 84.56 99 ASP A N 1
ATOM 795 C CA . ASP A 1 99 ? -0.576 -1.897 -96.610 1.00 84.56 99 ASP A CA 1
ATOM 796 C C . ASP A 1 99 ? -1.938 -1.752 -95.895 1.00 84.56 99 ASP A C 1
ATOM 798 O O . ASP A 1 99 ? -2.711 -0.854 -96.221 1.00 84.56 99 ASP A O 1
ATOM 802 N N . GLU A 1 100 ? -2.215 -2.577 -94.880 1.00 85.62 100 GLU A N 1
ATOM 803 C CA . GLU A 1 100 ? -3.380 -2.460 -93.997 1.00 85.62 100 GLU A CA 1
ATOM 804 C C . GLU A 1 100 ? -3.008 -2.875 -92.562 1.00 85.62 100 GLU A C 1
ATOM 806 O O . GLU A 1 100 ? -2.313 -3.875 -92.362 1.00 85.62 100 GLU A O 1
ATOM 811 N N . PHE A 1 101 ? -3.479 -2.132 -91.558 1.00 87.50 101 PHE A N 1
ATOM 812 C CA . PHE A 1 101 ? -3.304 -2.434 -90.135 1.00 87.50 101 PHE A CA 1
ATOM 813 C C . PHE A 1 101 ? -4.501 -1.936 -89.315 1.00 87.50 101 PHE A C 1
ATOM 815 O O . PHE A 1 101 ? -4.817 -0.744 -89.322 1.00 87.50 101 PHE A O 1
ATOM 822 N N . TYR A 1 102 ? -5.166 -2.852 -88.607 1.00 87.38 102 TYR A N 1
ATOM 823 C CA . TYR A 1 102 ? -6.318 -2.551 -87.758 1.00 87.38 102 TYR A CA 1
ATOM 824 C C . TYR A 1 102 ? -6.371 -3.440 -86.520 1.00 87.38 102 TYR A C 1
ATOM 826 O O . TYR A 1 102 ? -6.259 -4.666 -86.626 1.00 87.38 102 TYR A O 1
ATOM 834 N N . ILE A 1 103 ? -6.610 -2.807 -85.369 1.00 91.38 103 ILE A N 1
ATOM 835 C CA . ILE A 1 103 ? -6.815 -3.483 -84.088 1.00 91.38 103 ILE A CA 1
ATOM 836 C C . ILE A 1 103 ? -8.217 -3.187 -83.552 1.00 91.38 103 ILE A C 1
ATOM 838 O O . ILE A 1 103 ? -8.742 -2.085 -83.727 1.00 91.38 103 ILE A O 1
ATOM 842 N N . GLU A 1 104 ? -8.823 -4.160 -82.880 1.00 93.12 104 GLU A N 1
ATOM 843 C CA . GLU A 1 104 ? -10.119 -3.997 -82.220 1.00 93.12 104 GLU A CA 1
ATOM 844 C C . GLU A 1 104 ? -10.024 -3.149 -80.938 1.00 93.12 104 GLU A C 1
ATOM 846 O O . GLU A 1 104 ? -8.950 -2.703 -80.540 1.00 93.12 104 GLU A O 1
ATOM 851 N N . ASN A 1 105 ? -11.163 -2.905 -80.287 1.00 92.00 105 ASN A N 1
ATOM 852 C CA . ASN A 1 105 ? -11.217 -2.246 -78.982 1.00 92.00 105 ASN A CA 1
ATOM 853 C C . ASN A 1 105 ? -10.884 -3.211 -77.827 1.00 92.00 105 ASN A C 1
ATOM 855 O O . ASN A 1 105 ? -10.715 -4.418 -78.017 1.00 92.00 105 ASN A O 1
ATOM 859 N N . GLU A 1 106 ? -10.855 -2.683 -76.602 1.00 93.31 106 GLU A N 1
ATOM 860 C CA . GLU A 1 106 ? -10.583 -3.458 -75.385 1.00 93.31 106 GLU A CA 1
ATOM 861 C C . GLU A 1 106 ? -11.536 -4.645 -75.173 1.00 93.31 106 GLU A C 1
ATOM 863 O O . GLU A 1 106 ? -11.095 -5.705 -74.739 1.00 93.31 106 GLU A O 1
ATOM 868 N N . ASN A 1 107 ? -12.824 -4.512 -75.518 1.00 92.62 107 ASN A N 1
ATOM 869 C CA . ASN A 1 107 ? -13.805 -5.598 -75.359 1.00 92.62 107 ASN A CA 1
ATOM 870 C C . ASN A 1 107 ? -13.457 -6.831 -76.203 1.00 92.62 107 ASN A C 1
ATOM 872 O O . ASN A 1 107 ? -13.829 -7.948 -75.855 1.00 92.62 107 ASN A O 1
ATOM 876 N N . ALA A 1 108 ? -12.757 -6.623 -77.315 1.00 91.62 108 ALA A N 1
ATOM 877 C CA . ALA A 1 108 ? -12.207 -7.674 -78.158 1.00 91.62 108 ALA A CA 1
ATOM 878 C C . ALA A 1 108 ? -10.693 -7.850 -77.937 1.00 91.62 108 ALA A C 1
ATOM 880 O O . ALA A 1 108 ? -9.991 -8.349 -78.816 1.00 91.62 108 ALA A O 1
ATOM 881 N N . LEU A 1 109 ? -10.190 -7.442 -76.765 1.00 93.38 109 LEU A N 1
ATOM 882 C CA . LEU A 1 109 ? -8.812 -7.628 -76.305 1.00 93.38 109 LEU A CA 1
ATOM 883 C C . LEU A 1 109 ? -7.767 -7.053 -77.275 1.00 93.38 109 LEU A C 1
ATOM 885 O O . LEU A 1 109 ? -6.694 -7.627 -77.469 1.00 93.38 109 LEU A O 1
ATOM 889 N N . TYR A 1 110 ? -8.110 -5.934 -77.925 1.00 92.75 110 TYR A N 1
ATOM 890 C CA . TYR A 1 110 ? -7.299 -5.270 -78.951 1.00 92.75 110 TYR A CA 1
ATOM 891 C C . TYR A 1 110 ? -6.815 -6.203 -80.063 1.00 92.75 110 TYR A C 1
ATOM 893 O O . TYR A 1 110 ? -5.720 -6.034 -80.598 1.00 92.75 110 TYR A O 1
ATOM 901 N N . LYS A 1 111 ? -7.620 -7.211 -80.407 1.00 91.94 111 LYS A N 1
ATOM 902 C CA . LYS A 1 111 ? -7.305 -8.209 -81.428 1.00 91.94 111 LYS A CA 1
ATOM 903 C C . LYS A 1 111 ? -6.856 -7.575 -82.748 1.00 91.94 111 LYS A C 1
ATOM 905 O O . LYS A 1 111 ? -7.507 -6.664 -83.252 1.00 91.94 111 LYS A O 1
ATOM 910 N N . LEU A 1 112 ? -5.780 -8.100 -83.337 1.00 87.50 112 LEU A N 1
ATOM 911 C CA . LEU A 1 112 ? -5.294 -7.697 -84.659 1.00 87.50 112 LEU A CA 1
ATOM 912 C C . LEU A 1 112 ? -6.173 -8.317 -85.753 1.00 87.50 112 LEU A C 1
ATOM 914 O O . LEU A 1 112 ? -5.892 -9.409 -86.254 1.00 87.50 112 LEU A O 1
ATOM 918 N N . SER A 1 113 ? -7.270 -7.652 -86.104 1.00 86.81 113 SER A N 1
ATOM 919 C CA . SER A 1 113 ? -8.285 -8.200 -87.010 1.00 86.81 113 SER A CA 1
ATOM 920 C C . SER A 1 113 ? -8.010 -7.928 -88.492 1.00 86.81 113 SER A C 1
ATOM 922 O O . SER A 1 113 ? -8.411 -8.738 -89.335 1.00 86.81 113 SER A O 1
ATOM 924 N N . LYS A 1 114 ? -7.273 -6.863 -88.852 1.00 86.69 114 LYS A N 1
ATOM 925 C CA . LYS A 1 114 ? -6.811 -6.669 -90.242 1.00 86.69 114 LYS A CA 1
ATOM 926 C C . LYS A 1 114 ? -5.323 -6.387 -90.322 1.00 86.69 114 LYS A C 1
ATOM 928 O O . LYS A 1 114 ? -4.780 -5.573 -89.581 1.00 86.69 114 LYS A O 1
ATOM 933 N N . LEU A 1 115 ? -4.695 -7.068 -91.271 1.00 85.06 115 LEU A N 1
ATOM 934 C CA . LEU A 1 115 ? -3.300 -6.906 -91.618 1.00 85.06 115 LEU A CA 1
ATOM 935 C C . LEU A 1 115 ? -3.136 -7.212 -93.107 1.00 85.06 115 LEU A C 1
ATOM 937 O O . LEU A 1 115 ? -3.598 -8.258 -93.574 1.00 85.06 115 LEU A O 1
ATOM 941 N N . GLY A 1 116 ? -2.507 -6.286 -93.817 1.00 83.31 116 GLY A N 1
ATOM 942 C CA . GLY A 1 116 ? -2.335 -6.314 -95.259 1.00 83.31 116 GLY A CA 1
ATOM 943 C C . GLY A 1 116 ? -1.139 -7.137 -95.748 1.00 83.31 116 GLY A C 1
ATOM 944 O O . GLY A 1 116 ? -0.561 -7.955 -95.028 1.00 83.31 116 GLY A O 1
ATOM 945 N N . THR A 1 117 ? -0.759 -6.918 -97.004 1.00 86.19 117 THR A N 1
ATOM 946 C CA . THR A 1 117 ? 0.341 -7.607 -97.684 1.00 86.19 117 THR A CA 1
ATOM 947 C C . THR A 1 117 ? 1.693 -7.130 -97.155 1.00 86.19 117 THR A C 1
ATOM 949 O O . THR A 1 117 ? 2.012 -5.942 -97.192 1.00 86.19 117 THR A O 1
ATOM 952 N N . TYR A 1 118 ? 2.523 -8.071 -96.701 1.00 82.00 118 TYR A N 1
ATOM 953 C CA . TYR A 1 118 ? 3.883 -7.792 -96.240 1.00 82.00 118 TYR A CA 1
ATOM 954 C C . TYR A 1 118 ? 4.824 -7.416 -97.396 1.00 82.00 118 TYR A C 1
ATOM 956 O O . TYR A 1 118 ? 4.934 -8.143 -98.385 1.00 82.00 118 TYR A O 1
ATOM 964 N N . THR A 1 119 ? 5.585 -6.335 -97.218 1.00 81.94 119 THR A N 1
ATOM 965 C CA . THR A 1 119 ? 6.746 -5.966 -98.041 1.00 81.94 119 THR A CA 1
ATOM 966 C C . THR A 1 119 ? 7.910 -5.529 -97.146 1.00 81.94 119 THR A C 1
ATOM 968 O O . THR A 1 119 ? 7.698 -4.887 -96.122 1.00 81.94 119 THR A O 1
ATOM 971 N N . GLY A 1 120 ? 9.149 -5.878 -97.497 1.00 80.56 120 GLY A N 1
ATOM 972 C CA . GLY A 1 120 ? 10.340 -5.488 -96.732 1.00 80.56 120 GLY A CA 1
ATOM 973 C C . GLY A 1 120 ? 11.373 -6.601 -96.596 1.00 80.56 120 GLY A C 1
ATOM 974 O O . GLY A 1 120 ? 11.202 -7.699 -97.125 1.00 80.56 120 GLY A O 1
ATOM 975 N N . ASP A 1 121 ? 12.459 -6.299 -95.889 1.00 74.19 121 ASP A N 1
ATOM 976 C CA . ASP A 1 121 ? 13.638 -7.155 -95.727 1.00 74.19 121 ASP A CA 1
ATOM 977 C C . ASP A 1 121 ? 13.939 -7.512 -94.254 1.00 74.19 121 ASP A C 1
ATOM 979 O O . ASP A 1 121 ? 14.930 -8.187 -93.960 1.00 74.19 121 ASP A O 1
ATOM 983 N N . ALA A 1 122 ? 13.072 -7.100 -93.321 1.00 63.97 122 ALA A N 1
ATOM 984 C CA . ALA A 1 122 ? 13.192 -7.373 -91.884 1.00 63.97 122 ALA A CA 1
ATOM 985 C C . ALA A 1 122 ? 12.543 -8.698 -91.412 1.00 63.97 122 ALA A C 1
ATOM 987 O O . ALA A 1 122 ? 12.648 -9.066 -90.239 1.00 63.97 122 ALA A O 1
ATOM 988 N N . GLY A 1 123 ? 11.897 -9.438 -92.320 1.00 66.50 123 GLY A N 1
ATOM 989 C CA . GLY A 1 123 ? 11.094 -10.632 -92.028 1.00 66.50 123 GLY A CA 1
ATOM 990 C C . GLY A 1 123 ? 9.643 -10.315 -91.624 1.00 66.50 123 GLY A C 1
ATOM 991 O O . GLY A 1 123 ? 9.363 -9.280 -91.022 1.00 66.50 123 GLY A O 1
ATOM 992 N N . ASN A 1 124 ? 8.704 -11.212 -91.955 1.00 67.81 124 ASN A N 1
ATOM 993 C CA . ASN A 1 124 ? 7.269 -11.030 -91.687 1.00 67.81 124 ASN A CA 1
ATOM 994 C C . ASN A 1 124 ? 6.901 -11.468 -90.253 1.00 67.81 124 ASN A C 1
ATOM 996 O O . ASN A 1 124 ? 6.805 -12.659 -89.965 1.00 67.81 124 ASN A O 1
ATOM 1000 N N . ALA A 1 125 ? 6.744 -10.522 -89.329 1.00 58.94 125 ALA A N 1
ATOM 1001 C CA . ALA A 1 125 ? 6.514 -10.792 -87.901 1.00 58.94 125 ALA A CA 1
ATOM 1002 C C . ALA A 1 125 ? 5.068 -10.705 -87.429 1.00 58.94 125 ALA A C 1
ATOM 1004 O O . ALA A 1 125 ? 4.765 -11.150 -86.326 1.00 58.94 125 ALA A O 1
ATOM 1005 N N . PHE A 1 126 ? 4.173 -10.203 -88.272 1.00 62.97 126 PHE A N 1
ATOM 1006 C CA . PHE A 1 126 ? 2.745 -10.150 -87.989 1.00 62.97 126 PHE A CA 1
ATOM 1007 C C . PHE A 1 126 ? 1.997 -11.294 -88.696 1.00 62.97 126 PHE A C 1
ATOM 1009 O O . PHE A 1 126 ? 0.891 -11.136 -89.193 1.00 62.97 126 PHE A O 1
ATOM 1016 N N . HIS A 1 127 ? 2.573 -12.501 -88.724 1.00 62.47 127 HIS A N 1
ATOM 1017 C CA . HIS A 1 127 ? 1.850 -13.692 -89.201 1.00 62.47 127 HIS A CA 1
ATOM 1018 C C . HIS A 1 127 ? 0.696 -14.117 -88.267 1.00 62.47 127 HIS A C 1
ATOM 1020 O O . HIS A 1 127 ? -0.069 -15.015 -88.607 1.00 62.47 127 HIS A O 1
ATOM 1026 N N . THR A 1 128 ? 0.555 -13.449 -87.121 1.00 67.38 128 THR A N 1
ATOM 1027 C CA . THR A 1 128 ? -0.434 -13.670 -86.062 1.00 67.38 128 THR A CA 1
ATOM 1028 C C . THR A 1 128 ? -1.698 -12.827 -86.261 1.00 67.38 128 THR A C 1
ATOM 1030 O O . THR A 1 128 ? -2.234 -12.236 -85.321 1.00 67.38 128 THR A O 1
ATOM 1033 N N . LYS A 1 129 ? -2.197 -12.761 -87.503 1.00 75.75 129 LYS A N 1
ATOM 1034 C CA . LYS A 1 129 ? -3.527 -12.200 -87.766 1.00 75.75 129 LYS A CA 1
ATOM 1035 C C . LYS A 1 129 ? -4.556 -12.948 -86.913 1.00 75.75 129 LYS A C 1
ATOM 1037 O O . LYS A 1 129 ? -4.431 -14.150 -86.683 1.00 75.75 129 LYS A O 1
ATOM 1042 N N . ASP A 1 130 ? -5.554 -12.218 -86.440 1.00 83.06 130 ASP A N 1
ATOM 1043 C CA . ASP A 1 130 ? -6.628 -12.708 -85.587 1.00 83.06 130 ASP A CA 1
ATOM 1044 C C . ASP A 1 130 ? -6.241 -13.090 -84.142 1.00 83.06 130 ASP A C 1
ATOM 1046 O O . ASP A 1 130 ? -7.063 -13.679 -83.439 1.00 83.06 130 ASP A O 1
ATOM 1050 N N . GLN A 1 131 ? -5.057 -12.704 -83.657 1.00 87.50 131 GLN A N 1
ATOM 1051 C CA . GLN A 1 131 ? -4.676 -12.897 -82.251 1.00 87.50 131 GLN A CA 1
ATOM 1052 C C . GLN A 1 131 ? -5.014 -11.679 -81.385 1.00 87.50 131 GLN A C 1
ATOM 1054 O O . GLN A 1 131 ? -4.968 -10.541 -81.862 1.00 87.50 131 GLN A O 1
ATOM 1059 N N . ALA A 1 132 ? -5.362 -11.923 -80.119 1.00 91.06 132 ALA A N 1
ATOM 1060 C CA . ALA A 1 132 ? -5.537 -10.885 -79.105 1.00 91.06 132 ALA A CA 1
ATOM 1061 C C . ALA A 1 132 ? -4.177 -10.377 -78.597 1.00 91.06 132 ALA A C 1
ATOM 1063 O O . ALA A 1 132 ? -3.148 -11.031 -78.775 1.00 91.06 132 ALA A O 1
ATOM 1064 N N . PHE A 1 133 ? -4.158 -9.172 -78.028 1.00 88.81 133 PHE A N 1
ATOM 1065 C CA . PHE A 1 133 ? -2.945 -8.613 -77.433 1.00 88.81 133 PHE A CA 1
ATOM 1066 C C . PHE A 1 133 ? -2.721 -9.227 -76.048 1.00 88.81 133 PHE A C 1
ATOM 1068 O O . PHE A 1 133 ? -3.690 -9.374 -75.311 1.00 88.81 133 PHE A O 1
ATOM 1075 N N . SER A 1 134 ? -1.482 -9.540 -75.668 1.00 83.81 134 SER A N 1
ATOM 1076 C CA . SER A 1 134 ? -1.151 -10.088 -74.340 1.00 83.81 134 SER A CA 1
ATOM 1077 C C . SER A 1 134 ? -0.062 -9.265 -73.653 1.00 83.81 134 SER A C 1
ATOM 1079 O O . SER A 1 134 ? 0.942 -8.925 -74.282 1.00 83.81 134 SER A O 1
ATOM 1081 N N . THR A 1 135 ? -0.230 -8.994 -72.357 1.00 82.25 135 THR A N 1
ATOM 1082 C CA . THR A 1 135 ? 0.756 -8.368 -71.446 1.00 82.25 135 THR A CA 1
ATOM 1083 C C . THR A 1 135 ? 1.135 -9.351 -70.343 1.00 82.25 135 THR A C 1
ATOM 1085 O O . THR A 1 135 ? 0.527 -10.405 -70.245 1.00 82.25 135 THR A O 1
ATOM 1088 N N . TYR A 1 136 ? 2.132 -9.058 -69.503 1.00 77.38 136 TYR A N 1
ATOM 1089 C CA . TYR A 1 136 ? 2.587 -10.030 -68.493 1.00 77.38 136 TYR A CA 1
ATOM 1090 C C . TYR A 1 136 ? 1.544 -10.393 -67.426 1.00 77.38 136 TYR A C 1
ATOM 1092 O O . TYR A 1 136 ? 1.691 -11.391 -66.726 1.00 77.38 136 TYR A O 1
ATOM 1100 N N . ASP A 1 137 ? 0.559 -9.523 -67.231 1.00 84.19 137 ASP A N 1
ATOM 1101 C CA . ASP A 1 137 ? -0.529 -9.647 -66.266 1.00 84.19 137 ASP A CA 1
ATOM 1102 C C . ASP A 1 137 ? -1.841 -10.110 -66.912 1.00 84.19 137 ASP A C 1
ATOM 1104 O O . ASP A 1 137 ? -2.794 -10.399 -66.189 1.00 84.19 137 ASP A O 1
ATOM 1108 N N . GLN A 1 138 ? -1.900 -10.196 -68.246 1.00 87.31 138 GLN A N 1
ATOM 1109 C CA . GLN A 1 138 ? -3.087 -10.630 -68.969 1.00 87.31 138 GLN A CA 1
ATOM 1110 C C . GLN A 1 138 ? -2.728 -11.522 -70.164 1.00 87.31 138 GLN A C 1
ATOM 1112 O O . GLN A 1 138 ? -2.292 -11.054 -71.223 1.00 87.31 138 GLN A O 1
ATOM 1117 N N . ASP A 1 139 ? -2.960 -12.822 -69.981 1.00 87.81 139 ASP A N 1
ATOM 1118 C CA . ASP A 1 139 ? -2.689 -13.857 -70.973 1.00 87.81 139 ASP A CA 1
ATOM 1119 C C . ASP A 1 139 ? -3.862 -14.035 -71.940 1.00 87.81 139 ASP A C 1
ATOM 1121 O O . ASP A 1 139 ? -4.873 -14.650 -71.603 1.00 87.81 139 ASP A O 1
ATOM 1125 N N . ASN A 1 140 ? -3.738 -13.472 -73.142 1.00 88.38 140 ASN A N 1
ATOM 1126 C CA . ASN A 1 140 ? -4.739 -13.594 -74.203 1.00 88.38 140 ASN A CA 1
ATOM 1127 C C . ASN A 1 140 ? -4.179 -14.309 -75.449 1.00 88.38 140 ASN A C 1
ATOM 1129 O O . ASN A 1 140 ? -4.739 -14.177 -76.540 1.00 88.38 140 ASN A O 1
ATOM 1133 N N . ASP A 1 141 ? -3.054 -15.019 -75.316 1.00 83.31 141 ASP A N 1
ATOM 1134 C CA . ASP A 1 141 ? -2.455 -15.756 -76.427 1.00 83.31 141 ASP A CA 1
ATOM 1135 C C . ASP A 1 141 ? -3.037 -17.179 -76.549 1.00 83.31 141 ASP A C 1
ATOM 1137 O O . ASP A 1 141 ? -3.786 -17.640 -75.687 1.00 83.31 141 ASP A O 1
ATOM 1141 N N . ALA A 1 142 ? -2.779 -17.870 -77.665 1.00 79.12 142 ALA A N 1
ATOM 1142 C CA . ALA A 1 142 ? -3.365 -19.189 -77.930 1.00 79.12 142 ALA A CA 1
ATOM 1143 C C . ALA A 1 142 ? -2.529 -20.358 -77.362 1.00 79.12 142 ALA A C 1
ATOM 1145 O O . ALA A 1 142 ? -2.746 -21.515 -77.737 1.00 79.12 142 ALA A O 1
ATOM 1146 N N . SER A 1 143 ? -1.554 -20.093 -76.481 1.00 78.19 143 SER A N 1
ATOM 1147 C CA . SER A 1 143 ? -0.720 -21.121 -75.855 1.00 78.19 143 SER A CA 1
ATOM 1148 C C . SER A 1 143 ? -1.345 -21.640 -74.555 1.00 78.19 143 SER A C 1
ATOM 1150 O O . SER A 1 143 ? -1.282 -21.013 -73.509 1.00 78.19 143 SER A O 1
ATOM 1152 N N . GLU A 1 144 ? -1.858 -22.872 -74.574 1.00 71.25 144 GLU A N 1
ATOM 1153 C CA . GLU A 1 144 ? -2.563 -23.477 -73.424 1.00 71.25 144 GLU A CA 1
ATOM 1154 C C . GLU A 1 144 ? -1.708 -23.691 -72.158 1.00 71.25 144 GLU A C 1
ATOM 1156 O O . GLU A 1 144 ? -2.244 -23.935 -71.079 1.00 71.25 144 GLU A O 1
ATOM 1161 N N . THR A 1 145 ? -0.377 -23.682 -72.273 1.00 72.81 145 THR A N 1
ATOM 1162 C CA . THR A 1 145 ? 0.537 -24.092 -71.181 1.00 72.81 145 THR A CA 1
ATOM 1163 C C . THR A 1 145 ? 1.579 -23.047 -70.814 1.00 72.81 145 THR A C 1
ATOM 1165 O O . THR A 1 145 ? 2.356 -23.259 -69.883 1.00 72.81 145 THR A O 1
ATOM 1168 N N . ARG A 1 146 ? 1.655 -21.945 -71.560 1.00 75.88 146 ARG A N 1
ATOM 1169 C CA . ARG A 1 146 ? 2.698 -20.931 -71.390 1.00 75.88 146 ARG A CA 1
ATOM 1170 C C . ARG A 1 146 ? 2.126 -19.576 -71.720 1.00 75.88 146 ARG A C 1
ATOM 1172 O O . ARG A 1 146 ? 1.455 -19.470 -72.732 1.00 75.88 146 ARG A O 1
ATOM 1179 N N . HIS A 1 147 ? 2.535 -18.585 -70.947 1.00 80.69 147 HIS A N 1
ATOM 1180 C CA . HIS A 1 147 ? 2.185 -17.198 -71.167 1.00 80.69 147 HIS A CA 1
ATOM 1181 C C . HIS A 1 147 ? 3.305 -16.506 -71.953 1.00 80.69 147 HIS A C 1
ATOM 1183 O O . HIS A 1 147 ? 4.402 -16.264 -71.429 1.00 80.69 147 HIS A O 1
ATOM 1189 N N . CYS A 1 148 ? 3.065 -16.204 -73.229 1.00 78.19 148 CYS A N 1
ATOM 1190 C CA . CYS A 1 148 ? 4.126 -15.761 -74.131 1.00 78.19 148 CYS A CA 1
ATOM 1191 C C . CYS A 1 148 ? 4.658 -14.373 -73.785 1.00 78.19 148 CYS A C 1
ATOM 1193 O O . CYS A 1 148 ? 5.852 -14.131 -73.963 1.00 78.19 148 CYS A O 1
ATOM 1195 N N . ALA A 1 149 ? 3.819 -13.480 -73.253 1.00 70.94 149 ALA A N 1
ATOM 1196 C CA . ALA A 1 149 ? 4.259 -12.151 -72.836 1.00 70.94 149 ALA A CA 1
ATOM 1197 C C . ALA A 1 149 ? 5.281 -12.216 -71.686 1.00 70.94 149 ALA A C 1
ATOM 1199 O O . ALA A 1 149 ? 6.257 -11.464 -71.697 1.00 70.94 149 ALA A O 1
ATOM 1200 N N . ILE A 1 150 ? 5.119 -13.167 -70.755 1.00 70.94 150 ILE A N 1
ATOM 1201 C CA . ILE A 1 150 ? 6.085 -13.442 -69.678 1.00 70.94 150 ILE A CA 1
ATOM 1202 C C . ILE A 1 150 ? 7.355 -14.095 -70.239 1.00 70.94 150 ILE A C 1
ATOM 1204 O O . ILE A 1 150 ? 8.463 -13.645 -69.950 1.00 70.94 150 ILE A O 1
ATOM 1208 N N . GLU A 1 151 ? 7.218 -15.138 -71.068 1.00 67.31 151 GLU A N 1
ATOM 1209 C CA . GLU A 1 151 ? 8.365 -15.885 -71.614 1.00 67.31 151 GLU A CA 1
ATOM 1210 C C . GLU A 1 151 ? 9.255 -15.002 -72.507 1.00 67.31 151 GLU A C 1
ATOM 1212 O O . GLU A 1 151 ? 10.480 -15.137 -72.506 1.00 67.31 151 GLU A O 1
ATOM 1217 N N . ARG A 1 152 ? 8.646 -14.076 -73.257 1.00 63.59 152 ARG A N 1
ATOM 1218 C CA . ARG A 1 152 ? 9.336 -13.153 -74.170 1.00 63.59 152 ARG A CA 1
ATOM 1219 C C . ARG A 1 152 ? 9.702 -11.809 -73.537 1.00 63.59 152 ARG A C 1
ATOM 1221 O O . ARG A 1 152 ? 10.373 -11.029 -74.206 1.00 63.59 152 ARG A O 1
ATOM 1228 N N . ARG A 1 153 ? 9.298 -11.559 -72.284 1.00 63.47 153 ARG A N 1
ATOM 1229 C CA . ARG A 1 153 ? 9.493 -10.293 -71.554 1.00 63.47 153 ARG A CA 1
ATOM 1230 C C . ARG A 1 153 ? 9.024 -9.051 -72.330 1.00 63.47 153 ARG A C 1
ATOM 1232 O O . ARG A 1 153 ? 9.663 -8.009 -72.278 1.00 63.47 153 ARG A O 1
ATOM 1239 N N . GLY A 1 154 ? 7.887 -9.147 -73.018 1.00 71.81 154 GLY A N 1
ATOM 1240 C CA . GLY A 1 154 ? 7.317 -8.030 -73.776 1.00 71.81 154 GLY A CA 1
ATOM 1241 C C . GLY A 1 154 ? 5.892 -8.310 -74.241 1.00 71.81 154 GLY A C 1
ATOM 1242 O O . GLY A 1 154 ? 5.533 -9.464 -74.480 1.00 71.81 154 GLY A O 1
ATOM 1243 N N . ALA A 1 155 ? 5.070 -7.269 -74.368 1.00 79.31 155 ALA A N 1
ATOM 1244 C CA . ALA A 1 155 ? 3.679 -7.405 -74.798 1.00 79.31 155 ALA A CA 1
ATOM 1245 C C . ALA A 1 155 ? 3.552 -7.469 -76.327 1.00 79.31 155 ALA A C 1
ATOM 1247 O O . ALA A 1 155 ? 4.273 -6.763 -77.033 1.00 79.31 155 ALA A O 1
ATOM 1248 N N . TRP A 1 156 ? 2.653 -8.311 -76.850 1.00 82.19 156 TRP A N 1
ATOM 1249 C CA . TRP A 1 156 ? 2.432 -8.457 -78.298 1.00 82.19 156 TRP A CA 1
ATOM 1250 C C . TRP A 1 156 ? 1.142 -9.222 -78.639 1.00 82.19 156 TRP A C 1
ATOM 1252 O O . TRP A 1 156 ? 0.527 -9.839 -77.772 1.00 82.19 156 TRP A O 1
ATOM 1262 N N . TRP A 1 157 ? 0.780 -9.256 -79.930 1.00 84.81 157 TRP A N 1
ATOM 1263 C CA . TRP A 1 157 ? -0.215 -10.179 -80.502 1.00 84.81 157 TRP A CA 1
ATOM 1264 C C . TRP A 1 157 ? 0.404 -11.564 -80.745 1.00 84.81 157 TRP A C 1
ATOM 1266 O O . TRP A 1 157 ? 0.843 -11.881 -81.859 1.00 84.81 157 TRP A O 1
ATOM 1276 N N . TYR A 1 158 ? 0.524 -12.367 -79.689 1.00 79.44 158 TYR A N 1
ATOM 1277 C CA . TYR A 1 158 ? 1.127 -13.702 -79.752 1.00 79.44 158 TYR A CA 1
ATOM 1278 C C . TYR A 1 158 ? 0.113 -14.769 -80.195 1.00 79.44 158 TYR A C 1
ATOM 1280 O O . TYR A 1 158 ? -1.028 -14.765 -79.756 1.00 79.44 158 TYR A O 1
ATOM 1288 N N . GLU A 1 159 ? 0.539 -15.713 -81.046 1.00 75.50 159 GLU A N 1
ATOM 1289 C CA . GLU A 1 159 ? -0.235 -16.937 -81.336 1.00 75.50 159 GLU A CA 1
ATOM 1290 C C . GLU A 1 159 ? 0.215 -18.074 -80.405 1.00 75.50 159 GLU A C 1
ATOM 1292 O O . GLU A 1 159 ? -0.564 -18.580 -79.614 1.00 75.50 159 GLU A O 1
ATOM 1297 N N . VAL A 1 160 ? 1.492 -18.465 -80.457 1.00 74.00 160 VAL A N 1
ATOM 1298 C CA . VAL A 1 160 ? 2.097 -19.468 -79.562 1.00 74.00 160 VAL A CA 1
ATOM 1299 C C . VAL A 1 160 ? 3.562 -19.125 -79.296 1.00 74.00 160 VAL A C 1
ATOM 1301 O O . VAL A 1 160 ? 4.240 -18.561 -80.157 1.00 74.00 160 VAL A O 1
ATOM 1304 N N . CYS A 1 161 ? 4.108 -19.531 -78.147 1.00 69.56 161 CYS A N 1
ATOM 1305 C CA . CYS A 1 161 ? 5.423 -19.042 -77.709 1.00 69.56 161 CYS A CA 1
ATOM 1306 C C . CYS A 1 161 ? 6.611 -19.640 -78.494 1.00 69.56 161 CYS A C 1
ATOM 1308 O O . CYS A 1 161 ? 7.736 -19.149 -78.382 1.00 69.56 161 CYS A O 1
ATOM 1310 N N . THR A 1 162 ? 6.390 -20.683 -79.311 1.00 57.53 162 THR A N 1
ATOM 1311 C CA . THR A 1 162 ? 7.449 -21.548 -79.883 1.00 57.53 162 THR A CA 1
ATOM 1312 C C . THR A 1 162 ? 7.529 -21.639 -81.408 1.00 57.53 162 THR A C 1
ATOM 1314 O O . THR A 1 162 ? 8.468 -22.259 -81.916 1.00 57.53 162 THR A O 1
ATOM 1317 N N . ARG A 1 163 ? 6.616 -21.046 -82.189 1.00 52.00 163 ARG A N 1
ATOM 1318 C CA . ARG A 1 163 ? 6.747 -21.110 -83.659 1.00 52.00 163 ARG A CA 1
ATOM 1319 C C . ARG A 1 163 ? 7.924 -20.260 -84.137 1.00 52.00 163 ARG A C 1
ATOM 1321 O O . ARG A 1 163 ? 8.220 -19.241 -83.521 1.00 52.00 163 ARG A O 1
ATOM 1328 N N . ARG A 1 164 ? 8.616 -20.733 -85.196 1.00 43.84 164 ARG A N 1
ATOM 1329 C CA . ARG A 1 164 ? 9.833 -20.150 -85.808 1.00 43.84 164 ARG A CA 1
ATOM 1330 C C . ARG A 1 164 ? 9.678 -18.638 -85.977 1.00 43.84 164 ARG A C 1
ATOM 1332 O O . ARG A 1 164 ? 9.183 -18.151 -86.985 1.00 43.84 164 ARG A O 1
ATOM 1339 N N . SER A 1 165 ? 10.107 -17.952 -84.930 1.00 41.09 165 SER A N 1
ATOM 1340 C CA . SER A 1 165 ? 10.031 -16.519 -84.733 1.00 41.09 165 SER A CA 1
ATOM 1341 C C . SER A 1 165 ? 10.835 -15.857 -85.839 1.00 41.09 165 SER A C 1
ATOM 1343 O O . SER A 1 165 ? 12.038 -16.103 -85.980 1.00 41.09 165 SER A O 1
ATOM 1345 N N . THR A 1 166 ? 10.150 -15.087 -86.676 1.00 48.06 166 THR A N 1
ATOM 1346 C CA . THR A 1 166 ? 10.806 -14.277 -87.695 1.00 48.06 166 THR A CA 1
ATOM 1347 C C . THR A 1 166 ? 11.749 -13.293 -87.010 1.00 48.06 166 THR A C 1
ATOM 1349 O O . THR A 1 166 ? 11.577 -12.936 -85.842 1.00 48.06 166 THR A O 1
ATOM 1352 N N . THR A 1 167 ? 12.814 -12.907 -87.710 1.00 49.50 167 THR A N 1
ATOM 1353 C CA . THR A 1 167 ? 13.959 -12.163 -87.167 1.00 49.50 167 THR A CA 1
ATOM 1354 C C . THR A 1 167 ? 13.533 -10.947 -86.333 1.00 49.50 167 THR A C 1
ATOM 1356 O O . THR A 1 167 ? 14.143 -10.686 -85.305 1.00 49.50 167 THR A O 1
ATOM 1359 N N . LEU A 1 168 ? 12.429 -10.278 -86.691 1.00 46.09 168 LEU A N 1
ATOM 1360 C CA . LEU A 1 168 ? 11.824 -9.169 -85.943 1.00 46.09 168 LEU A CA 1
ATOM 1361 C C . LEU A 1 168 ? 11.348 -9.546 -84.525 1.00 46.09 168 LEU A C 1
ATOM 1363 O O . LEU A 1 168 ? 11.688 -8.864 -83.567 1.00 46.09 168 LEU A O 1
ATOM 1367 N N . GLN A 1 169 ? 10.574 -10.626 -84.372 1.00 48.88 169 GLN A N 1
ATOM 1368 C CA . GLN A 1 169 ? 9.913 -10.988 -83.109 1.00 48.88 169 GLN A CA 1
ATOM 1369 C C . GLN A 1 169 ? 10.929 -11.553 -82.100 1.00 48.88 169 GLN A C 1
ATOM 1371 O O . GLN A 1 169 ? 10.829 -11.327 -80.895 1.00 48.88 169 GLN A O 1
ATOM 1376 N N . ASN A 1 170 ? 11.983 -12.206 -82.605 1.00 46.56 170 ASN A N 1
ATOM 1377 C CA . ASN A 1 170 ? 13.167 -12.552 -81.820 1.00 46.56 170 ASN A CA 1
ATOM 1378 C C . ASN A 1 170 ? 14.064 -11.350 -81.525 1.00 46.56 170 ASN A C 1
ATOM 1380 O O . ASN A 1 170 ? 14.718 -11.374 -80.495 1.00 46.56 170 ASN A O 1
ATOM 1384 N N . ASN A 1 171 ? 14.135 -10.333 -82.387 1.00 45.78 171 ASN A N 1
ATOM 1385 C CA . ASN A 1 171 ? 14.948 -9.140 -82.138 1.00 45.78 171 ASN A CA 1
ATOM 1386 C C . ASN A 1 171 ? 14.284 -8.168 -81.157 1.00 45.78 171 ASN A C 1
ATOM 1388 O O . ASN A 1 171 ? 15.006 -7.530 -80.404 1.00 45.78 171 ASN A O 1
ATOM 1392 N N . LEU A 1 172 ? 12.950 -8.110 -81.115 1.00 43.44 172 LEU A N 1
ATOM 1393 C CA . LEU A 1 172 ? 12.172 -7.391 -80.100 1.00 43.44 172 LEU A CA 1
ATOM 1394 C C . LEU A 1 172 ? 12.305 -8.067 -78.731 1.00 43.44 172 LEU A C 1
ATOM 1396 O O . LEU A 1 172 ? 12.773 -7.441 -77.788 1.00 43.44 172 LEU A O 1
ATOM 1400 N N . ALA A 1 173 ? 12.053 -9.379 -78.661 1.00 40.47 173 ALA A N 1
ATOM 1401 C CA . ALA A 1 173 ? 12.250 -10.150 -77.433 1.00 40.47 173 ALA A CA 1
ATOM 1402 C C . ALA A 1 173 ? 13.729 -10.231 -77.010 1.00 40.47 173 ALA A C 1
ATOM 1404 O O . ALA A 1 173 ? 14.019 -10.254 -75.823 1.00 40.47 173 ALA A O 1
ATOM 1405 N N . LYS A 1 174 ? 14.690 -10.251 -77.952 1.00 38.91 174 LYS A N 1
ATOM 1406 C CA . LYS A 1 174 ? 16.122 -10.108 -77.632 1.00 38.91 174 LYS A CA 1
ATOM 1407 C C . LYS A 1 174 ? 16.454 -8.706 -77.163 1.00 38.91 174 LYS A C 1
ATOM 1409 O O . LYS A 1 174 ? 17.344 -8.608 -76.346 1.00 38.91 174 LYS A O 1
ATOM 1414 N N . LEU A 1 175 ? 15.815 -7.647 -77.653 1.00 38.66 175 LEU A N 1
ATOM 1415 C CA . LEU A 1 175 ? 16.056 -6.304 -77.131 1.00 38.66 175 LEU A CA 1
ATOM 1416 C C . LEU A 1 175 ? 15.597 -6.221 -75.669 1.00 38.66 175 LEU A C 1
ATOM 1418 O O . LEU A 1 175 ? 16.340 -5.703 -74.851 1.00 38.66 175 LEU A O 1
ATOM 1422 N N . ASP A 1 176 ? 14.476 -6.854 -75.313 1.00 36.00 176 ASP A N 1
ATOM 1423 C CA . ASP A 1 176 ? 14.046 -6.994 -73.914 1.00 36.00 176 ASP A CA 1
ATOM 1424 C C . ASP A 1 176 ? 14.933 -7.952 -73.092 1.00 36.00 176 ASP A C 1
ATOM 1426 O O . ASP A 1 176 ? 15.310 -7.623 -71.975 1.00 36.00 176 ASP A O 1
ATOM 1430 N N . LEU A 1 177 ? 15.374 -9.096 -73.630 1.00 33.81 177 LEU A N 1
ATOM 1431 C CA . LEU A 1 177 ? 16.278 -10.031 -72.929 1.00 33.81 177 LEU A CA 1
ATOM 1432 C C . LEU A 1 177 ? 17.735 -9.543 -72.803 1.00 33.81 177 LEU A C 1
ATOM 1434 O O . LEU A 1 177 ? 18.436 -9.958 -71.886 1.00 33.81 177 LEU A O 1
ATOM 1438 N N . TYR A 1 178 ? 18.214 -8.709 -73.729 1.00 35.38 178 TYR A N 1
ATOM 1439 C CA . TYR A 1 178 ? 19.569 -8.135 -73.729 1.00 35.38 178 TYR A CA 1
ATOM 1440 C C . TYR A 1 178 ? 19.658 -6.901 -72.824 1.00 35.38 178 TYR A C 1
ATOM 1442 O O . TYR A 1 178 ? 20.752 -6.538 -72.402 1.00 35.38 178 TYR A O 1
ATOM 1450 N N . LEU A 1 179 ? 18.511 -6.289 -72.513 1.00 35.81 179 LEU A N 1
ATOM 1451 C CA . LEU A 1 179 ? 18.389 -5.125 -71.640 1.00 35.81 179 LEU A CA 1
ATOM 1452 C C . LEU A 1 179 ? 17.829 -5.462 -70.246 1.00 35.81 179 LEU A C 1
ATOM 1454 O O . LEU A 1 179 ? 18.046 -4.691 -69.324 1.00 35.81 179 LEU A O 1
ATOM 1458 N N . ALA A 1 180 ? 17.192 -6.626 -70.060 1.00 33.25 180 ALA A N 1
ATOM 1459 C CA . ALA A 1 180 ? 16.593 -7.054 -68.791 1.00 33.25 180 ALA A CA 1
ATOM 1460 C C . ALA A 1 180 ? 17.098 -8.434 -68.303 1.00 33.25 180 ALA A C 1
ATOM 1462 O O . ALA A 1 180 ? 16.291 -9.295 -67.973 1.00 33.25 180 ALA A O 1
ATOM 1463 N N . ASN A 1 181 ? 18.418 -8.643 -68.223 1.00 28.81 181 ASN A N 1
ATOM 1464 C CA . ASN A 1 181 ? 19.138 -9.782 -67.600 1.00 28.81 181 ASN A CA 1
ATOM 1465 C C . ASN A 1 181 ? 19.598 -10.937 -68.515 1.00 28.81 181 ASN A C 1
ATOM 1467 O O . ASN A 1 181 ? 18.818 -11.817 -68.883 1.00 28.81 181 ASN A O 1
ATOM 1471 N N . ARG A 1 182 ? 20.930 -11.032 -68.702 1.00 33.91 182 ARG A N 1
ATOM 1472 C CA . ARG A 1 182 ? 21.757 -12.246 -68.472 1.00 33.91 182 ARG A CA 1
ATOM 1473 C C . ARG A 1 182 ? 23.246 -11.968 -68.732 1.00 33.91 182 ARG A C 1
ATOM 1475 O O . ARG A 1 182 ? 23.727 -12.061 -69.860 1.00 33.91 182 ARG A O 1
ATOM 1482 N N . ILE A 1 183 ? 24.004 -11.721 -67.668 1.00 35.97 183 ILE A N 1
ATOM 1483 C CA . ILE A 1 183 ? 25.465 -11.827 -67.687 1.00 35.97 183 ILE A CA 1
ATOM 1484 C C . ILE A 1 183 ? 25.825 -13.323 -67.617 1.00 35.97 183 ILE A C 1
ATOM 1486 O O . ILE A 1 183 ? 25.748 -13.944 -66.561 1.00 35.97 183 ILE A O 1
ATOM 1490 N N . GLU A 1 184 ? 26.202 -13.935 -68.744 1.00 33.62 184 GLU A N 1
ATOM 1491 C CA . GLU A 1 184 ? 26.995 -15.175 -68.715 1.00 33.62 184 GLU A CA 1
ATOM 1492 C C . GLU A 1 184 ? 28.469 -14.820 -68.454 1.00 33.62 184 GLU A C 1
ATOM 1494 O O . GLU A 1 184 ? 29.033 -13.949 -69.118 1.00 33.62 184 GLU A O 1
ATOM 1499 N N . LEU A 1 185 ? 29.127 -15.562 -67.555 1.00 35.69 185 LEU A N 1
ATOM 1500 C CA . LEU A 1 185 ? 30.541 -15.421 -67.149 1.00 35.69 185 LEU A CA 1
ATOM 1501 C C . LEU A 1 185 ? 31.570 -15.411 -68.306 1.00 35.69 185 LEU A C 1
ATOM 1503 O O . LEU A 1 185 ? 32.737 -15.092 -68.087 1.00 35.69 185 LEU A O 1
ATOM 1507 N N . LYS A 1 186 ? 31.169 -15.728 -69.546 1.00 35.81 186 LYS A N 1
ATOM 1508 C CA . LYS A 1 186 ? 32.053 -15.714 -70.723 1.00 35.81 186 LYS A CA 1
ATOM 1509 C C . LYS A 1 186 ? 32.281 -14.325 -71.336 1.00 35.81 186 LYS A C 1
ATOM 1511 O O . LYS A 1 186 ? 33.145 -14.203 -72.195 1.00 35.81 186 LYS A O 1
ATOM 1516 N N . TYR A 1 187 ? 31.522 -13.300 -70.940 1.00 35.56 187 TYR A N 1
ATOM 1517 C CA . TYR A 1 187 ? 31.586 -11.973 -71.576 1.00 35.56 187 TYR A CA 1
ATOM 1518 C C . TYR A 1 187 ? 32.551 -10.979 -70.899 1.00 35.56 187 TYR A C 1
ATOM 1520 O O . TYR A 1 187 ? 32.900 -9.969 -71.505 1.00 35.56 187 TYR A O 1
ATOM 1528 N N . PHE A 1 188 ? 33.065 -11.273 -69.697 1.00 38.56 188 PHE A N 1
ATOM 1529 C CA . PHE A 1 188 ? 34.029 -10.400 -69.000 1.00 38.56 188 PHE A CA 1
ATOM 1530 C C . PHE A 1 188 ? 35.484 -10.571 -69.446 1.00 38.56 188 PHE A C 1
ATOM 1532 O O . PHE A 1 188 ? 36.346 -9.794 -69.049 1.00 38.56 188 PHE A O 1
ATOM 1539 N N . THR A 1 189 ? 35.797 -11.554 -70.292 1.00 37.91 189 THR A N 1
ATOM 1540 C CA . THR A 1 189 ? 37.185 -11.831 -70.700 1.00 37.91 189 THR A CA 1
ATOM 1541 C C . THR A 1 189 ? 37.836 -10.709 -71.518 1.00 37.91 189 THR A C 1
ATOM 1543 O O . THR A 1 189 ? 39.055 -10.714 -71.675 1.00 37.91 189 THR A O 1
ATOM 1546 N N . SER A 1 190 ? 37.047 -9.757 -72.028 1.00 39.66 190 SER A N 1
ATOM 1547 C CA . SER A 1 190 ? 37.498 -8.692 -72.936 1.00 39.66 190 SER A CA 1
ATOM 1548 C C . SER A 1 190 ? 37.728 -7.333 -72.263 1.00 39.66 190 SER A C 1
ATOM 1550 O O . SER A 1 190 ? 38.255 -6.425 -72.901 1.00 39.66 190 SER A O 1
ATOM 1552 N N . TYR A 1 191 ? 37.376 -7.179 -70.986 1.00 41.56 191 TYR A N 1
ATOM 1553 C CA . TYR A 1 191 ? 37.525 -5.931 -70.239 1.00 41.56 191 TYR A CA 1
ATOM 1554 C C . TYR A 1 191 ? 38.533 -6.189 -69.112 1.00 41.56 191 TYR A C 1
ATOM 1556 O O . TYR A 1 191 ? 38.282 -7.036 -68.273 1.00 41.56 191 TYR A O 1
ATOM 1564 N N . LYS A 1 192 ? 39.703 -5.536 -69.105 1.00 42.19 192 LYS A N 1
ATOM 1565 C CA . LYS A 1 192 ? 40.726 -5.698 -68.040 1.00 42.19 192 LYS A CA 1
ATOM 1566 C C . LYS A 1 192 ? 40.887 -4.465 -67.137 1.00 42.19 192 LYS A C 1
ATOM 1568 O O . LYS A 1 192 ? 41.555 -4.551 -66.117 1.00 42.19 192 LYS A O 1
ATOM 1573 N N . ASN A 1 193 ? 40.247 -3.343 -67.485 1.00 43.72 193 ASN A N 1
ATOM 1574 C CA . ASN A 1 193 ? 40.476 -2.026 -66.866 1.00 43.72 193 ASN A CA 1
ATOM 1575 C C . ASN A 1 193 ? 39.201 -1.383 -66.267 1.00 43.72 193 ASN A C 1
ATOM 1577 O O . ASN A 1 193 ? 39.148 -0.165 -66.120 1.00 43.72 193 ASN A O 1
ATOM 1581 N N . LEU A 1 194 ? 38.152 -2.161 -65.973 1.00 41.94 194 LEU A N 1
ATOM 1582 C CA . LEU A 1 194 ? 36.931 -1.639 -65.338 1.00 41.94 194 LEU A CA 1
ATOM 1583 C C . LEU A 1 194 ? 37.203 -1.278 -63.867 1.00 41.94 194 LEU A C 1
ATOM 1585 O O . LEU A 1 194 ? 37.749 -2.093 -63.128 1.00 41.94 194 LEU A O 1
ATOM 1589 N N . GLN A 1 195 ? 36.824 -0.061 -63.459 1.00 42.50 195 GLN A N 1
ATOM 1590 C CA . GLN A 1 195 ? 37.021 0.466 -62.097 1.00 42.50 195 GLN A CA 1
ATOM 1591 C C . GLN A 1 195 ? 35.767 0.352 -61.208 1.00 42.50 195 GLN A C 1
ATOM 1593 O O . GLN A 1 195 ? 35.895 0.349 -59.985 1.00 42.50 195 GLN A O 1
ATOM 1598 N N . ILE A 1 196 ? 34.575 0.230 -61.805 1.00 43.19 196 ILE A N 1
ATOM 1599 C CA . ILE A 1 196 ? 33.269 0.183 -61.125 1.00 43.19 196 ILE A CA 1
ATOM 1600 C C . ILE A 1 196 ? 32.438 -0.955 -61.735 1.00 43.19 196 ILE A C 1
ATOM 1602 O O . ILE A 1 196 ? 32.371 -1.067 -62.961 1.00 43.19 196 ILE A O 1
ATOM 1606 N N . ILE A 1 197 ? 31.813 -1.791 -60.900 1.00 48.12 197 ILE A N 1
ATOM 1607 C CA . ILE A 1 197 ? 30.835 -2.814 -61.312 1.00 48.12 197 ILE A CA 1
ATOM 1608 C C . ILE A 1 197 ? 29.629 -2.760 -60.359 1.00 48.12 197 ILE A C 1
ATOM 1610 O O . ILE A 1 197 ? 29.805 -2.907 -59.148 1.00 48.12 197 ILE A O 1
ATOM 1614 N N . SER A 1 198 ? 28.418 -2.582 -60.906 1.00 41.91 198 SER A N 1
ATOM 1615 C CA . SER A 1 198 ? 27.151 -2.594 -60.155 1.00 41.91 198 SER A CA 1
ATOM 1616 C C . SER A 1 198 ? 26.191 -3.661 -60.681 1.00 41.91 198 SER A C 1
ATOM 1618 O O . SER A 1 198 ? 26.012 -3.782 -61.895 1.00 41.91 198 SER A O 1
ATOM 1620 N N . PHE A 1 199 ? 25.596 -4.440 -59.773 1.00 47.94 199 PHE A N 1
ATOM 1621 C CA . PHE A 1 199 ? 24.519 -5.392 -60.045 1.00 47.94 199 PHE A CA 1
ATOM 1622 C C . PHE A 1 199 ? 23.268 -4.968 -59.256 1.00 47.94 199 PHE A C 1
ATOM 1624 O O . PHE A 1 199 ? 23.104 -5.370 -58.105 1.00 47.94 199 PHE A O 1
ATOM 1631 N N . GLU A 1 200 ? 22.393 -4.165 -59.858 1.00 38.19 200 GLU A N 1
ATOM 1632 C CA . GLU A 1 200 ? 21.091 -3.785 -59.287 1.00 38.19 200 GLU A CA 1
ATOM 1633 C C . GLU A 1 200 ? 19.959 -4.269 -60.204 1.00 38.19 200 GLU A C 1
ATOM 1635 O O . GLU A 1 200 ? 20.054 -4.162 -61.424 1.00 38.19 200 GLU A O 1
ATOM 1640 N N . ASP A 1 201 ? 18.913 -4.853 -59.613 1.00 37.84 201 ASP A N 1
ATOM 1641 C CA . ASP A 1 201 ? 17.663 -5.230 -60.292 1.00 37.84 201 ASP A CA 1
ATOM 1642 C C . ASP A 1 201 ? 16.581 -4.355 -59.642 1.00 37.84 201 ASP A C 1
ATOM 1644 O O . ASP A 1 201 ? 16.285 -4.531 -58.460 1.00 37.84 201 ASP A O 1
ATOM 1648 N N . GLU A 1 202 ? 16.072 -3.344 -60.350 1.00 32.56 202 GLU A N 1
ATOM 1649 C CA . GLU A 1 202 ? 15.233 -2.290 -59.750 1.00 32.56 202 GLU A CA 1
ATOM 1650 C C . GLU A 1 202 ? 13.776 -2.710 -59.461 1.00 32.56 202 GLU A C 1
ATOM 1652 O O . GLU A 1 202 ? 13.027 -1.930 -58.880 1.00 32.56 202 GLU A O 1
ATOM 1657 N N . ASP A 1 203 ? 13.344 -3.941 -59.766 1.00 30.80 203 ASP A N 1
ATOM 1658 C CA . ASP A 1 203 ? 11.921 -4.305 -59.674 1.00 30.80 203 ASP A CA 1
ATOM 1659 C C . ASP A 1 203 ? 11.617 -5.609 -58.889 1.00 30.80 203 ASP A C 1
ATOM 1661 O O . ASP A 1 203 ? 11.544 -6.708 -59.437 1.00 30.80 203 ASP A O 1
ATOM 1665 N N . LYS A 1 204 ? 11.240 -5.420 -57.610 1.00 28.86 204 LYS A N 1
ATOM 1666 C CA . LYS A 1 204 ? 10.385 -6.265 -56.724 1.00 28.86 204 LYS A CA 1
ATOM 1667 C C . LYS A 1 204 ? 11.010 -7.455 -55.939 1.00 28.86 204 LYS A C 1
ATOM 1669 O O . LYS A 1 204 ? 11.552 -8.390 -56.519 1.00 28.86 204 LYS A O 1
ATOM 1674 N N . PRO A 1 205 ? 10.751 -7.560 -54.610 1.00 27.56 205 PRO A N 1
ATOM 1675 C CA . PRO A 1 205 ? 11.406 -8.508 -53.689 1.00 27.56 205 PRO A CA 1
ATOM 1676 C C . PRO A 1 205 ? 10.813 -9.937 -53.625 1.00 27.56 205 PRO A C 1
ATOM 1678 O O . PRO A 1 205 ? 11.081 -10.662 -52.669 1.00 27.56 205 PRO A O 1
ATOM 1681 N N . HIS A 1 206 ? 9.992 -10.384 -54.586 1.00 26.64 206 HIS A N 1
ATOM 1682 C CA . HIS A 1 206 ? 9.171 -11.602 -54.404 1.00 26.64 206 HIS A CA 1
ATOM 1683 C C . HIS A 1 206 ? 9.533 -12.853 -55.223 1.00 26.64 206 HIS A C 1
ATOM 1685 O O . HIS A 1 206 ? 8.805 -13.839 -55.152 1.00 26.64 206 HIS A O 1
ATOM 1691 N N . TYR A 1 207 ? 10.680 -12.897 -55.906 1.00 27.27 207 TYR A N 1
ATOM 1692 C CA . TYR A 1 207 ? 11.184 -14.140 -56.515 1.00 27.27 207 TYR A CA 1
ATOM 1693 C C . TYR A 1 207 ? 12.665 -14.372 -56.197 1.00 27.27 207 TYR A C 1
ATOM 1695 O O . TYR A 1 207 ? 13.550 -14.198 -57.027 1.00 27.27 207 TYR A O 1
ATOM 1703 N N . SER A 1 208 ? 12.942 -14.825 -54.976 1.00 25.30 208 SER A N 1
ATOM 1704 C CA . SER A 1 208 ? 14.251 -15.353 -54.598 1.00 25.30 208 SER A CA 1
ATOM 1705 C C . SER A 1 208 ? 14.439 -16.770 -55.163 1.00 25.30 208 SER A C 1
ATOM 1707 O O . SER A 1 208 ? 14.141 -17.760 -54.492 1.00 25.30 208 SER A O 1
ATOM 1709 N N . GLN A 1 209 ? 14.959 -16.897 -56.386 1.00 29.20 209 GLN A N 1
ATOM 1710 C CA . GLN A 1 209 ? 15.788 -18.063 -56.701 1.00 29.20 209 GLN A CA 1
ATOM 1711 C C . GLN A 1 209 ? 17.186 -17.779 -56.151 1.00 29.20 209 GLN A C 1
ATOM 1713 O O . GLN A 1 209 ? 17.863 -16.869 -56.617 1.00 29.20 209 GLN A O 1
ATOM 1718 N N . GLN A 1 210 ? 17.593 -18.540 -55.130 1.00 34.41 210 GLN A N 1
ATOM 1719 C CA . GLN A 1 210 ? 18.948 -18.527 -54.578 1.00 34.41 210 GLN A CA 1
ATOM 1720 C C . GLN A 1 210 ? 19.965 -18.807 -55.693 1.00 34.41 210 GLN A C 1
ATOM 1722 O O . GLN A 1 210 ? 20.218 -19.960 -56.042 1.00 34.41 210 GLN A O 1
ATOM 1727 N N . ILE A 1 211 ? 20.566 -17.758 -56.249 1.00 35.06 211 ILE A N 1
ATOM 1728 C CA . ILE A 1 211 ? 21.818 -17.896 -56.984 1.00 35.06 211 ILE A CA 1
ATOM 1729 C C . ILE A 1 211 ? 22.920 -17.895 -55.928 1.00 35.06 211 ILE A C 1
ATOM 1731 O O . ILE A 1 211 ? 23.058 -16.957 -55.146 1.00 35.06 211 ILE A O 1
ATOM 1735 N N . ASN A 1 212 ? 23.685 -18.982 -55.875 1.00 36.78 212 ASN A N 1
ATOM 1736 C CA . ASN A 1 212 ? 24.832 -19.127 -54.985 1.00 36.78 212 ASN A CA 1
ATOM 1737 C C . ASN A 1 212 ? 25.962 -18.203 -55.495 1.00 36.78 212 ASN A C 1
ATOM 1739 O O . ASN A 1 212 ? 26.835 -18.616 -56.260 1.00 36.78 212 ASN A O 1
ATOM 1743 N N . ASN A 1 213 ? 25.867 -16.913 -55.161 1.00 45.81 213 ASN A N 1
ATOM 1744 C CA . ASN A 1 213 ? 26.630 -15.822 -55.774 1.00 45.81 213 ASN A CA 1
ATOM 1745 C C . ASN A 1 213 ? 28.103 -15.742 -55.345 1.00 45.81 213 ASN A C 1
ATOM 1747 O O . ASN A 1 213 ? 28.866 -15.058 -56.019 1.00 45.81 213 ASN A O 1
ATOM 1751 N N . THR A 1 214 ? 28.542 -16.462 -54.307 1.00 45.16 214 THR A N 1
ATOM 1752 C CA . THR A 1 214 ? 29.934 -16.430 -53.804 1.00 45.16 214 THR A CA 1
ATOM 1753 C C . THR A 1 214 ? 30.977 -16.822 -54.860 1.00 45.16 214 THR A C 1
ATOM 1755 O O . THR A 1 214 ? 32.067 -16.251 -54.898 1.00 45.16 214 THR A O 1
ATOM 1758 N N . ASN A 1 215 ? 30.637 -17.731 -55.781 1.00 44.47 215 ASN A N 1
ATOM 1759 C CA . ASN A 1 215 ? 31.527 -18.117 -56.887 1.00 44.47 215 ASN A CA 1
ATOM 1760 C C . ASN A 1 215 ? 31.615 -17.056 -57.999 1.00 44.47 215 ASN A C 1
ATOM 1762 O O . ASN A 1 215 ? 32.618 -16.991 -58.708 1.00 44.47 215 ASN A O 1
ATOM 1766 N N . MET A 1 216 ? 30.582 -16.223 -58.165 1.00 46.22 216 MET A N 1
ATOM 1767 C CA . MET A 1 216 ? 30.561 -15.145 -59.160 1.00 46.22 216 MET A CA 1
ATOM 1768 C C . MET A 1 216 ? 31.438 -13.972 -58.702 1.00 46.22 216 MET A C 1
ATOM 1770 O O . MET A 1 216 ? 32.178 -13.397 -59.495 1.00 46.22 216 MET A O 1
ATOM 1774 N N . THR A 1 217 ? 31.413 -13.684 -57.402 1.00 50.09 217 THR A N 1
ATOM 1775 C CA . THR A 1 217 ? 32.180 -12.620 -56.750 1.00 50.09 217 THR A CA 1
ATOM 1776 C C . THR A 1 217 ? 33.689 -12.845 -56.844 1.00 50.09 217 THR A C 1
ATOM 1778 O O . THR A 1 217 ? 34.419 -11.976 -57.314 1.00 50.09 217 THR A O 1
ATOM 1781 N N . ALA A 1 218 ? 34.150 -14.045 -56.473 1.00 48.38 218 ALA A N 1
ATOM 1782 C CA . ALA A 1 218 ? 35.563 -14.416 -56.534 1.00 48.38 218 ALA A CA 1
ATOM 1783 C C . ALA A 1 218 ? 36.117 -14.398 -57.973 1.00 48.38 218 ALA A C 1
ATOM 1785 O O . ALA A 1 218 ? 37.259 -14.006 -58.192 1.00 48.38 218 ALA A O 1
ATOM 1786 N N . PHE A 1 219 ? 35.297 -14.781 -58.959 1.00 48.56 219 PHE A N 1
ATOM 1787 C CA . PHE A 1 219 ? 35.675 -14.803 -60.376 1.00 48.56 219 PHE A CA 1
ATOM 1788 C C . PHE A 1 219 ? 35.758 -13.408 -61.012 1.00 48.56 219 PHE A C 1
ATOM 1790 O O . PHE A 1 219 ? 36.594 -13.179 -61.887 1.00 48.56 219 PHE A O 1
ATOM 1797 N N . VAL A 1 220 ? 34.881 -12.480 -60.617 1.00 51.81 220 VAL A N 1
ATOM 1798 C CA . VAL A 1 220 ? 34.924 -11.094 -61.105 1.00 51.81 220 VAL A CA 1
ATOM 1799 C C . VAL A 1 220 ? 36.158 -10.404 -60.539 1.00 51.81 220 VAL A C 1
ATOM 1801 O O . VAL A 1 220 ? 36.964 -9.884 -61.303 1.00 51.81 220 VAL A O 1
ATOM 1804 N N . CYS A 1 221 ? 36.377 -10.470 -59.227 1.00 52.69 221 CYS A N 1
ATOM 1805 C CA . CYS A 1 221 ? 37.513 -9.796 -58.613 1.00 52.69 221 CYS A CA 1
ATOM 1806 C C . CYS A 1 221 ? 38.868 -10.302 -59.138 1.00 52.69 221 CYS A C 1
ATOM 1808 O O . CYS A 1 221 ? 39.757 -9.483 -59.350 1.00 52.69 221 CYS A O 1
ATOM 1810 N N . SER A 1 222 ? 39.003 -11.590 -59.486 1.00 49.72 222 SER A N 1
ATOM 1811 C CA . SER A 1 222 ? 40.267 -12.173 -59.974 1.00 49.72 222 SER A CA 1
ATOM 1812 C C . SER A 1 222 ? 40.712 -11.709 -61.360 1.00 49.72 222 SER A C 1
ATOM 1814 O O . SER A 1 222 ? 41.790 -12.078 -61.824 1.00 49.72 222 SER A O 1
ATOM 1816 N N . ARG A 1 223 ? 39.879 -10.936 -62.065 1.00 50.34 223 ARG A N 1
ATOM 1817 C CA . ARG A 1 223 ? 40.098 -10.527 -63.462 1.00 50.34 223 ARG A CA 1
ATOM 1818 C C . ARG A 1 223 ? 40.371 -9.030 -63.636 1.00 50.34 223 ARG A C 1
ATOM 1820 O O . ARG A 1 223 ? 40.776 -8.641 -64.733 1.00 50.34 223 ARG A O 1
ATOM 1827 N N . PHE A 1 224 ? 40.172 -8.213 -62.599 1.00 51.66 224 PHE A N 1
ATOM 1828 C CA . PHE A 1 224 ? 40.270 -6.752 -62.666 1.00 51.66 224 PHE A CA 1
ATOM 1829 C C . PHE A 1 224 ? 41.170 -6.204 -61.545 1.00 51.66 224 PHE A C 1
ATOM 1831 O O . PHE A 1 224 ? 40.726 -5.977 -60.423 1.00 51.66 224 PHE A O 1
ATOM 1838 N N . ASP A 1 225 ? 42.437 -5.928 -61.865 1.00 42.31 225 ASP A N 1
ATOM 1839 C CA . ASP A 1 225 ? 43.453 -5.448 -60.907 1.00 42.31 225 ASP A CA 1
ATOM 1840 C C . ASP A 1 225 ? 43.192 -4.029 -60.345 1.00 42.31 225 ASP A C 1
ATOM 1842 O O . ASP A 1 225 ? 43.914 -3.573 -59.462 1.00 42.31 225 ASP A O 1
ATOM 1846 N N . GLY A 1 226 ? 42.159 -3.326 -60.829 1.00 45.34 226 GLY A N 1
ATOM 1847 C CA . GLY A 1 226 ? 41.822 -1.948 -60.448 1.00 45.34 226 GLY A CA 1
ATOM 1848 C C . GLY A 1 226 ? 40.385 -1.731 -59.963 1.00 45.34 226 GLY A C 1
ATOM 1849 O O . GLY A 1 226 ? 39.913 -0.597 -60.019 1.00 45.34 226 GLY A O 1
ATOM 1850 N N . LEU A 1 227 ? 39.670 -2.781 -59.537 1.00 49.88 227 LEU A N 1
ATOM 1851 C CA . LEU A 1 227 ? 38.270 -2.657 -59.116 1.00 49.88 227 LEU A CA 1
ATOM 1852 C C . LEU A 1 227 ? 38.154 -1.821 -57.828 1.00 49.88 227 LEU A C 1
ATOM 1854 O O . LEU A 1 227 ? 38.558 -2.264 -56.758 1.00 49.88 227 LEU A O 1
ATOM 1858 N N . CYS A 1 228 ? 37.615 -0.607 -57.925 1.00 44.41 228 CYS A N 1
ATOM 1859 C CA . CYS A 1 228 ? 37.505 0.333 -56.808 1.00 44.41 228 CYS A CA 1
ATOM 1860 C C . CYS A 1 228 ? 36.115 0.318 -56.160 1.00 44.41 228 CYS A C 1
ATOM 1862 O O . CYS A 1 228 ? 36.035 0.554 -54.957 1.00 44.41 228 CYS A O 1
ATOM 1864 N N . HIS A 1 229 ? 35.056 -0.013 -56.915 1.00 46.31 229 HIS A N 1
ATOM 1865 C CA . HIS A 1 229 ? 33.657 0.021 -56.463 1.00 46.31 229 HIS A CA 1
ATOM 1866 C C . HIS A 1 229 ? 32.897 -1.243 -56.872 1.00 46.31 229 HIS A C 1
ATOM 1868 O O . HIS A 1 229 ? 32.914 -1.624 -58.046 1.00 46.31 229 HIS A O 1
ATOM 1874 N N . PHE A 1 230 ? 32.220 -1.876 -55.913 1.00 55.84 230 PHE A N 1
ATOM 1875 C CA . PHE A 1 230 ? 31.559 -3.161 -56.126 1.00 55.84 230 PHE A CA 1
ATOM 1876 C C . PHE A 1 230 ? 30.190 -3.226 -55.433 1.00 55.84 230 PHE A C 1
ATOM 1878 O O . PHE A 1 230 ? 30.143 -3.237 -54.203 1.00 55.84 230 PHE A O 1
ATOM 1885 N N . ASN A 1 231 ? 29.102 -3.244 -56.217 1.00 53.78 231 ASN A N 1
ATOM 1886 C CA . ASN A 1 231 ? 27.715 -3.274 -55.730 1.00 53.78 231 ASN A CA 1
ATOM 1887 C C . ASN A 1 231 ? 27.044 -4.627 -56.013 1.00 53.78 231 ASN A C 1
ATOM 1889 O O . ASN A 1 231 ? 27.004 -5.067 -57.164 1.00 53.78 231 ASN A O 1
ATOM 1893 N N . LEU A 1 232 ? 26.538 -5.288 -54.971 1.00 61.38 232 LEU A N 1
ATOM 1894 C CA . LEU A 1 232 ? 25.848 -6.574 -55.063 1.00 61.38 232 LEU A CA 1
ATOM 1895 C C . LEU A 1 232 ? 24.437 -6.450 -54.475 1.00 61.38 232 LEU A C 1
ATOM 1897 O O . LEU A 1 232 ? 24.256 -6.718 -53.293 1.00 61.38 232 LEU A O 1
ATOM 1901 N N . GLY A 1 233 ? 23.433 -6.075 -55.260 1.00 50.56 233 GLY A N 1
ATOM 1902 C CA . GLY A 1 233 ? 22.032 -6.142 -54.838 1.00 50.56 233 GLY A CA 1
ATOM 1903 C C . GLY A 1 233 ? 21.427 -7.526 -55.103 1.00 50.56 233 GLY A C 1
ATOM 1904 O O . GLY A 1 233 ? 21.749 -8.152 -56.112 1.00 50.56 233 GLY A O 1
ATOM 1905 N N . ASN A 1 234 ? 20.508 -7.967 -54.231 1.00 53.78 234 ASN A N 1
ATOM 1906 C CA . ASN A 1 234 ? 19.620 -9.145 -54.342 1.00 53.78 234 ASN A CA 1
ATOM 1907 C C . ASN A 1 234 ? 20.064 -10.451 -53.654 1.00 53.78 234 ASN A C 1
ATOM 1909 O O . ASN A 1 234 ? 20.514 -11.414 -54.280 1.00 53.78 234 ASN A O 1
ATOM 1913 N N . GLY A 1 235 ? 19.766 -10.542 -52.353 1.00 57.03 235 GLY A N 1
ATOM 1914 C CA . GLY A 1 235 ? 19.607 -11.819 -51.648 1.00 57.03 235 GLY A CA 1
ATOM 1915 C C . GLY A 1 235 ? 20.900 -12.515 -51.221 1.00 57.03 235 GLY A C 1
ATOM 1916 O O . GLY A 1 235 ? 20.869 -13.713 -50.934 1.00 57.03 235 GLY A O 1
ATOM 1917 N N . LEU A 1 236 ? 22.025 -11.797 -51.148 1.00 68.31 236 LEU A N 1
ATOM 1918 C CA . LEU A 1 236 ? 23.272 -12.353 -50.625 1.00 68.31 236 LEU A CA 1
ATOM 1919 C C . LEU A 1 236 ? 23.133 -12.775 -49.164 1.00 68.31 236 LEU A C 1
ATOM 1921 O O . LEU A 1 236 ? 22.650 -12.011 -48.333 1.00 68.31 236 LEU A O 1
ATOM 1925 N N . THR A 1 237 ? 23.628 -13.971 -48.850 1.00 71.19 237 THR A N 1
ATOM 1926 C CA . THR A 1 237 ? 23.683 -14.503 -47.480 1.00 71.19 237 THR A CA 1
ATOM 1927 C C . THR A 1 237 ? 25.106 -14.582 -46.923 1.00 71.19 237 THR A C 1
ATOM 1929 O O . THR A 1 237 ? 25.265 -14.683 -45.710 1.00 71.19 237 THR A O 1
ATOM 1932 N N . GLN A 1 238 ? 26.141 -14.529 -47.776 1.00 72.62 238 GLN A N 1
ATOM 1933 C CA . GLN A 1 238 ? 27.563 -14.548 -47.397 1.00 72.62 238 GLN A CA 1
ATOM 1934 C C . GLN A 1 238 ? 28.430 -13.763 -48.398 1.00 72.62 238 GLN A C 1
ATOM 1936 O O . GLN A 1 238 ? 28.090 -13.684 -49.580 1.00 72.62 238 GLN A O 1
ATOM 1941 N N . LEU A 1 239 ? 29.562 -13.228 -47.927 1.00 75.69 239 LEU A N 1
ATOM 1942 C CA . LEU A 1 239 ? 30.587 -12.557 -48.738 1.00 75.69 239 LEU A CA 1
ATOM 1943 C C . LEU A 1 239 ? 31.725 -13.523 -49.131 1.00 75.69 239 LEU A C 1
ATOM 1945 O O . LEU A 1 239 ? 31.971 -14.495 -48.410 1.00 75.69 239 LEU A O 1
ATOM 1949 N N . PRO A 1 240 ? 32.432 -13.283 -50.252 1.00 71.88 240 PRO A N 1
ATOM 1950 C CA . PRO A 1 240 ? 33.641 -14.030 -50.601 1.00 71.88 240 PRO A CA 1
ATOM 1951 C C . PRO A 1 240 ? 34.792 -13.726 -49.629 1.00 71.88 240 PRO A C 1
ATOM 1953 O O . PRO A 1 240 ? 34.841 -12.662 -49.012 1.00 71.88 240 PRO A O 1
ATOM 1956 N N . ASN A 1 241 ? 35.757 -14.643 -49.534 1.00 73.50 241 ASN A N 1
ATOM 1957 C CA . ASN A 1 241 ? 36.929 -14.463 -48.675 1.00 73.50 241 ASN A CA 1
ATOM 1958 C C . ASN A 1 241 ? 38.053 -13.724 -49.428 1.00 73.50 241 ASN A C 1
ATOM 1960 O O . ASN A 1 241 ? 38.200 -13.858 -50.642 1.00 73.50 241 ASN A O 1
ATOM 1964 N N . THR A 1 242 ? 38.900 -13.008 -48.690 1.00 69.31 242 THR A N 1
ATOM 1965 C CA . THR A 1 242 ? 40.132 -12.296 -49.098 1.00 69.31 242 THR A CA 1
ATOM 1966 C C . THR A 1 242 ? 41.170 -13.167 -49.804 1.00 69.31 242 THR A C 1
ATOM 1968 O O . THR A 1 242 ? 42.058 -12.642 -50.471 1.00 69.31 242 THR A O 1
ATOM 1971 N N . SER A 1 243 ? 41.066 -14.493 -49.693 1.00 67.19 243 SER A N 1
ATOM 1972 C CA . SER A 1 243 ? 41.853 -15.452 -50.477 1.00 67.19 243 SER A CA 1
ATOM 1973 C C . SER A 1 243 ? 41.430 -15.526 -51.949 1.00 67.19 243 SER A C 1
ATOM 1975 O O . SER A 1 243 ? 42.158 -16.093 -52.763 1.00 67.19 243 SER A O 1
ATOM 1977 N N . SER A 1 244 ? 40.278 -14.951 -52.302 1.00 67.69 244 SER A N 1
ATOM 1978 C CA . SER A 1 244 ? 39.822 -14.817 -53.684 1.00 67.69 244 SER A CA 1
ATOM 1979 C C . SER A 1 244 ? 40.720 -13.830 -54.423 1.00 67.69 244 SER A C 1
ATOM 1981 O O . SER A 1 244 ? 40.889 -12.684 -54.000 1.00 67.69 244 SER A O 1
ATOM 1983 N N . GLU A 1 245 ? 41.308 -14.283 -55.528 1.00 62.81 245 GLU A N 1
ATOM 1984 C CA . GLU A 1 245 ? 42.215 -13.482 -56.349 1.00 62.81 245 GLU A CA 1
ATOM 1985 C C . GLU A 1 245 ? 41.543 -12.145 -56.731 1.00 62.81 245 GLU A C 1
ATOM 1987 O O . GLU A 1 245 ? 40.347 -12.095 -57.007 1.00 62.81 245 GLU A O 1
ATOM 1992 N N . GLY A 1 246 ? 42.285 -11.038 -56.620 1.00 63.06 246 GLY A N 1
ATOM 1993 C CA . GLY A 1 246 ? 41.846 -9.661 -56.894 1.00 63.06 246 GLY A CA 1
ATOM 1994 C C . GLY A 1 246 ? 40.766 -9.041 -55.982 1.00 63.06 246 GLY A C 1
ATOM 1995 O O . GLY A 1 246 ? 40.557 -7.832 -56.044 1.00 63.06 246 GLY A O 1
ATOM 1996 N N . TYR A 1 247 ? 40.137 -9.789 -55.064 1.00 69.81 247 TYR A N 1
ATOM 1997 C CA . TYR A 1 247 ? 39.142 -9.233 -54.120 1.00 69.81 247 TYR A CA 1
ATOM 1998 C C . TYR A 1 247 ? 39.767 -8.259 -53.105 1.00 69.81 247 TYR A C 1
ATOM 2000 O O . TYR A 1 247 ? 39.146 -7.276 -52.710 1.00 69.81 247 TYR A O 1
ATOM 2008 N N . ASN A 1 248 ? 41.045 -8.450 -52.763 1.00 70.56 248 ASN A N 1
ATOM 2009 C CA . ASN A 1 248 ? 41.792 -7.534 -51.891 1.00 70.56 248 ASN A CA 1
ATOM 2010 C C . ASN A 1 248 ? 42.069 -6.144 -52.499 1.00 70.56 248 ASN A C 1
ATOM 2012 O O . ASN A 1 248 ? 42.518 -5.258 -51.770 1.00 70.56 248 ASN A O 1
ATOM 2016 N N . ASN A 1 249 ? 41.816 -5.940 -53.797 1.00 70.44 249 ASN A N 1
ATOM 2017 C CA . ASN A 1 249 ? 41.981 -4.636 -54.448 1.00 70.44 249 ASN A CA 1
ATOM 2018 C C . ASN A 1 249 ? 40.760 -3.717 -54.261 1.00 70.44 249 ASN A C 1
ATOM 2020 O O . ASN A 1 249 ? 40.864 -2.520 -54.525 1.00 70.44 249 ASN A O 1
ATOM 2024 N N . VAL A 1 250 ? 39.632 -4.256 -53.779 1.00 73.12 250 VAL A N 1
ATOM 2025 C CA . VAL A 1 250 ? 38.389 -3.505 -53.566 1.00 73.12 250 VAL A CA 1
ATOM 2026 C C . VAL A 1 250 ? 38.562 -2.466 -52.456 1.00 73.12 250 VAL A C 1
ATOM 2028 O O . VAL A 1 250 ? 38.963 -2.793 -51.339 1.00 73.12 250 VAL A O 1
ATOM 2031 N N . ARG A 1 251 ? 38.219 -1.209 -52.769 1.00 74.75 251 ARG A N 1
ATOM 2032 C CA . ARG A 1 251 ? 38.252 -0.073 -51.830 1.00 74.75 251 ARG A CA 1
ATOM 2033 C C . ARG A 1 251 ? 36.866 0.353 -51.358 1.00 74.75 251 ARG A C 1
ATOM 2035 O O . ARG A 1 251 ? 36.719 0.747 -50.209 1.00 74.75 251 ARG A O 1
ATOM 2042 N N . ARG A 1 252 ? 35.838 0.257 -52.200 1.00 72.94 252 ARG A N 1
ATOM 2043 C CA . ARG A 1 252 ? 34.452 0.586 -51.852 1.00 72.94 252 ARG A CA 1
ATOM 2044 C C . ARG A 1 252 ? 33.535 -0.599 -52.114 1.00 72.94 252 ARG A C 1
ATOM 2046 O O . ARG A 1 252 ? 33.427 -1.069 -53.247 1.00 72.94 252 ARG A O 1
ATOM 2053 N N . LEU A 1 253 ? 32.880 -1.074 -51.062 1.00 79.25 253 LEU A N 1
ATOM 2054 C CA . LEU A 1 253 ? 32.002 -2.237 -51.084 1.00 79.25 253 LEU A CA 1
ATOM 2055 C C . LEU A 1 253 ? 30.569 -1.807 -50.750 1.00 79.25 253 LEU A C 1
ATOM 2057 O O . LEU A 1 253 ? 30.299 -1.370 -49.633 1.00 79.25 253 LEU A O 1
ATOM 2061 N N . TYR A 1 254 ? 29.663 -1.938 -51.719 1.00 75.62 254 TYR A N 1
ATOM 2062 C CA . TYR A 1 254 ? 28.247 -1.603 -51.589 1.00 75.62 254 TYR A CA 1
ATOM 2063 C C . TYR A 1 254 ? 27.424 -2.896 -51.544 1.00 75.62 254 TYR A C 1
ATOM 2065 O O . TYR A 1 254 ? 27.298 -3.613 -52.529 1.00 75.62 254 TYR A O 1
ATOM 2073 N N . ILE A 1 255 ? 26.910 -3.252 -50.372 1.00 79.00 255 ILE A N 1
ATOM 2074 C CA . ILE A 1 255 ? 26.195 -4.518 -50.133 1.00 79.00 255 ILE A CA 1
ATOM 2075 C C . ILE A 1 255 ? 24.881 -4.291 -49.376 1.00 79.00 255 ILE A C 1
ATOM 2077 O O . ILE A 1 255 ? 24.396 -5.169 -48.657 1.00 79.00 255 ILE A O 1
ATOM 2081 N N . ALA A 1 256 ? 24.286 -3.112 -49.558 1.00 75.88 256 ALA A N 1
ATOM 2082 C CA . ALA A 1 256 ? 22.982 -2.762 -49.017 1.00 75.88 256 ALA A CA 1
ATOM 2083 C C . ALA A 1 256 ? 21.857 -3.671 -49.552 1.00 75.88 256 ALA A C 1
ATOM 2085 O O . ALA A 1 256 ? 21.978 -4.255 -50.626 1.00 75.88 256 ALA A O 1
ATOM 2086 N N . ASN A 1 257 ? 20.742 -3.761 -48.819 1.00 75.06 257 ASN A N 1
ATOM 2087 C CA . ASN A 1 257 ? 19.514 -4.468 -49.220 1.00 75.06 257 ASN A CA 1
ATOM 2088 C C . ASN A 1 257 ? 19.726 -5.967 -49.536 1.00 75.06 257 ASN A C 1
ATOM 2090 O O . ASN A 1 257 ? 19.187 -6.505 -50.507 1.00 75.06 257 ASN A O 1
ATOM 2094 N N . ASN A 1 258 ? 20.517 -6.655 -48.709 1.00 76.94 258 ASN A N 1
ATOM 2095 C CA . ASN A 1 258 ? 20.773 -8.095 -48.809 1.00 76.94 258 ASN A CA 1
ATOM 2096 C C . ASN A 1 258 ? 20.276 -8.861 -47.569 1.00 76.94 258 ASN A C 1
ATOM 2098 O O . ASN A 1 258 ? 19.685 -8.296 -46.656 1.00 76.94 258 ASN A O 1
ATOM 2102 N N . ASN A 1 259 ? 20.518 -10.174 -47.534 1.00 78.38 259 ASN A N 1
ATOM 2103 C CA . ASN A 1 259 ? 20.145 -11.064 -46.432 1.00 78.38 259 ASN A CA 1
ATOM 2104 C C . ASN A 1 259 ? 21.371 -11.521 -45.619 1.00 78.38 259 ASN A C 1
ATOM 2106 O O . ASN A 1 259 ? 21.383 -12.636 -45.090 1.00 78.38 259 ASN A O 1
ATOM 2110 N N . LEU A 1 260 ? 22.419 -10.693 -45.524 1.00 83.31 260 LEU A N 1
ATOM 2111 C CA . LEU A 1 260 ? 23.600 -11.022 -44.726 1.00 83.31 260 LEU A CA 1
ATOM 2112 C C . LEU A 1 260 ? 23.213 -11.069 -43.249 1.00 83.31 260 LEU A C 1
ATOM 2114 O O . LEU A 1 260 ? 22.528 -10.176 -42.758 1.00 83.31 260 LEU A O 1
ATOM 2118 N N . THR A 1 261 ? 23.670 -12.095 -42.536 1.00 85.19 261 THR A N 1
ATOM 2119 C CA . THR A 1 261 ? 23.438 -12.238 -41.088 1.00 85.19 261 THR A CA 1
ATOM 2120 C C . THR A 1 261 ? 24.701 -12.003 -40.261 1.00 85.19 261 THR A C 1
ATOM 2122 O O . THR A 1 261 ? 24.611 -11.719 -39.071 1.00 85.19 261 THR A O 1
ATOM 2125 N N . ASN A 1 262 ? 25.884 -12.140 -40.868 1.00 86.19 262 ASN A N 1
ATOM 2126 C CA . ASN A 1 262 ? 27.187 -11.964 -40.227 1.00 86.19 262 ASN A CA 1
ATOM 2127 C C . ASN A 1 262 ? 28.255 -11.636 -41.289 1.00 86.19 262 ASN A C 1
ATOM 2129 O O . ASN A 1 262 ? 28.112 -12.029 -42.447 1.00 86.19 262 ASN A O 1
ATOM 2133 N N . ILE A 1 263 ? 29.328 -10.959 -40.879 1.00 88.38 263 ILE A N 1
ATOM 2134 C CA . ILE A 1 263 ? 30.526 -10.678 -41.678 1.00 88.38 263 ILE A CA 1
ATOM 2135 C C . ILE A 1 263 ? 31.736 -11.179 -40.886 1.00 88.38 263 ILE A C 1
ATOM 2137 O O . ILE A 1 263 ? 31.836 -10.944 -39.681 1.00 88.38 263 ILE A O 1
ATOM 2141 N N . GLN A 1 264 ? 32.645 -11.887 -41.547 1.00 87.50 264 GLN A N 1
ATOM 2142 C CA . GLN A 1 264 ? 33.897 -12.369 -40.963 1.00 87.50 264 GLN A CA 1
ATOM 2143 C C . GLN A 1 264 ? 35.084 -11.521 -41.426 1.00 87.50 264 GLN A C 1
ATOM 2145 O O . GLN A 1 264 ? 35.040 -10.881 -42.476 1.00 87.50 264 GLN A O 1
ATOM 2150 N N . ILE A 1 265 ? 36.159 -11.497 -40.632 1.00 88.00 265 ILE A N 1
ATOM 2151 C CA . ILE A 1 265 ? 37.322 -10.645 -40.925 1.00 88.00 265 ILE A CA 1
ATOM 2152 C C . ILE A 1 265 ? 38.015 -11.048 -42.226 1.00 88.00 265 ILE A C 1
ATOM 2154 O O . ILE A 1 265 ? 38.481 -10.199 -42.976 1.00 88.00 265 ILE A O 1
ATOM 2158 N N . ASP A 1 266 ? 38.014 -12.339 -42.540 1.00 85.06 266 ASP A N 1
ATOM 2159 C CA . ASP A 1 266 ? 38.571 -12.867 -43.774 1.00 85.06 266 ASP A CA 1
ATOM 2160 C C . ASP A 1 266 ? 37.701 -12.568 -45.000 1.00 85.06 266 ASP A C 1
ATOM 2162 O O . ASP A 1 266 ? 38.118 -12.917 -46.097 1.00 85.06 266 ASP A O 1
ATOM 2166 N N . GLN A 1 267 ? 36.549 -11.906 -44.850 1.00 85.38 267 GLN A N 1
ATOM 2167 C CA . GLN A 1 267 ? 35.670 -11.460 -45.938 1.00 85.38 267 GLN A CA 1
ATOM 2168 C C . GLN A 1 267 ? 35.790 -9.960 -46.246 1.00 85.38 267 GLN A C 1
ATOM 2170 O O . GLN A 1 267 ? 35.170 -9.481 -47.200 1.00 85.38 267 GLN A O 1
ATOM 2175 N N . LEU A 1 268 ? 36.574 -9.209 -45.465 1.00 86.69 268 LEU A N 1
ATOM 2176 C CA . LEU A 1 268 ? 36.769 -7.773 -45.657 1.00 86.69 268 LEU A CA 1
ATOM 2177 C C . LEU A 1 268 ? 38.096 -7.482 -46.376 1.00 86.69 268 LEU A C 1
ATOM 2179 O O . LEU A 1 268 ? 39.148 -7.895 -45.889 1.00 86.69 268 LEU A O 1
ATOM 2183 N N . PRO A 1 269 ? 38.082 -6.753 -47.508 1.00 83.69 269 PRO A N 1
ATOM 2184 C CA . PRO A 1 269 ? 39.304 -6.334 -48.191 1.00 83.69 269 PRO A CA 1
ATOM 2185 C C . PRO A 1 269 ? 40.226 -5.493 -47.293 1.00 83.69 269 PRO A C 1
ATOM 2187 O O . PRO A 1 269 ? 39.776 -4.608 -46.568 1.00 83.69 269 PRO A O 1
ATOM 2190 N N . ASN A 1 270 ? 41.541 -5.709 -47.385 1.00 81.56 270 ASN A N 1
ATOM 2191 C CA . ASN A 1 270 ? 42.521 -5.046 -46.507 1.00 81.56 270 ASN A CA 1
ATOM 2192 C C . ASN A 1 270 ? 42.591 -3.511 -46.663 1.00 81.56 270 ASN A C 1
ATOM 2194 O O . ASN A 1 270 ? 42.917 -2.815 -45.696 1.00 81.56 270 ASN A O 1
ATOM 2198 N N . ASN A 1 271 ? 42.307 -3.000 -47.868 1.00 77.31 271 ASN A N 1
ATOM 2199 C CA . ASN A 1 271 ? 42.400 -1.582 -48.246 1.00 77.31 271 ASN A CA 1
ATOM 2200 C C . ASN A 1 271 ? 41.019 -0.911 -48.368 1.00 77.31 271 ASN A C 1
ATOM 2202 O O . ASN A 1 271 ? 40.847 0.009 -49.165 1.00 77.31 271 ASN A O 1
ATOM 2206 N N . LEU A 1 272 ? 40.026 -1.412 -47.632 1.00 84.25 272 LEU A N 1
ATOM 2207 C CA . LEU A 1 272 ? 38.661 -0.902 -47.688 1.00 84.25 272 LEU A CA 1
ATOM 2208 C C . LEU A 1 272 ? 38.571 0.525 -47.110 1.00 84.25 272 LEU A C 1
ATOM 2210 O O . LEU A 1 272 ? 39.065 0.793 -46.017 1.00 84.25 272 LEU A O 1
ATOM 2214 N N . GLU A 1 273 ? 37.921 1.414 -47.855 1.00 82.19 273 GLU A N 1
ATOM 2215 C CA . GLU A 1 273 ? 37.665 2.833 -47.563 1.00 82.19 273 GLU A CA 1
ATOM 2216 C C . GLU A 1 273 ? 36.156 3.122 -47.418 1.00 82.19 273 GLU A C 1
ATOM 2218 O O . GLU A 1 273 ? 35.762 4.093 -46.780 1.00 82.19 273 GLU A O 1
ATOM 2223 N N . TRP A 1 274 ? 35.282 2.294 -48.000 1.00 81.38 274 TRP A N 1
ATOM 2224 C CA . TRP A 1 274 ? 33.827 2.458 -47.910 1.00 81.38 274 TRP A CA 1
ATOM 2225 C C . TRP A 1 274 ? 33.127 1.106 -47.805 1.00 81.38 274 TRP A C 1
ATOM 2227 O O . TRP A 1 274 ? 33.414 0.198 -48.588 1.00 81.38 274 TRP A O 1
ATOM 2237 N N . LEU A 1 275 ? 32.191 0.983 -46.868 1.00 86.31 275 LEU A N 1
ATOM 2238 C CA . LEU A 1 275 ? 31.393 -0.214 -46.641 1.00 86.31 275 LEU A CA 1
ATOM 2239 C C . LEU A 1 275 ? 29.924 0.168 -46.417 1.00 86.31 275 LEU A C 1
ATOM 2241 O O . LEU A 1 275 ? 29.583 0.748 -45.392 1.00 86.31 275 LEU A O 1
ATOM 2245 N N . ASP A 1 276 ? 29.040 -0.176 -47.348 1.00 81.44 276 ASP A N 1
ATOM 2246 C CA . ASP A 1 276 ? 27.595 0.024 -47.198 1.00 81.44 276 ASP A CA 1
ATOM 2247 C C . ASP A 1 276 ? 26.899 -1.309 -46.919 1.00 81.44 276 ASP A C 1
ATOM 2249 O O . ASP A 1 276 ? 26.828 -2.171 -47.790 1.00 81.44 276 ASP A O 1
ATOM 2253 N N . ILE A 1 277 ? 26.393 -1.477 -45.698 1.00 86.56 277 ILE A N 1
ATOM 2254 C CA . ILE A 1 277 ? 25.694 -2.680 -45.227 1.00 86.56 277 ILE A CA 1
ATOM 2255 C C . ILE A 1 277 ? 24.215 -2.419 -44.926 1.00 86.56 277 ILE A C 1
ATOM 2257 O O . ILE A 1 277 ? 23.578 -3.249 -44.275 1.00 86.56 277 ILE A O 1
ATOM 2261 N N . ARG A 1 278 ? 23.648 -1.291 -45.373 1.00 83.62 278 ARG A N 1
ATOM 2262 C CA . ARG A 1 278 ? 22.263 -0.898 -45.055 1.00 83.62 278 ARG A CA 1
ATOM 2263 C C . ARG A 1 278 ? 21.247 -2.011 -45.311 1.00 83.62 278 ARG A C 1
ATOM 2265 O O . ARG A 1 278 ? 21.401 -2.798 -46.240 1.00 83.62 278 ARG A O 1
ATOM 2272 N N . ASN A 1 279 ? 20.179 -2.043 -44.512 1.00 80.38 279 ASN A N 1
ATOM 2273 C CA . ASN A 1 279 ? 19.038 -2.953 -44.696 1.00 80.38 279 ASN A CA 1
ATOM 2274 C C . ASN A 1 279 ? 19.429 -4.438 -44.886 1.00 80.38 279 ASN A C 1
ATOM 2276 O O . ASN A 1 279 ? 18.851 -5.135 -45.717 1.00 80.38 279 ASN A O 1
ATOM 2280 N N . ASN A 1 280 ? 20.429 -4.910 -44.137 1.00 85.38 280 ASN A N 1
ATOM 2281 C CA . ASN A 1 280 ? 20.752 -6.332 -44.011 1.00 85.38 280 ASN A CA 1
ATOM 2282 C C . ASN A 1 280 ? 20.167 -6.922 -42.718 1.00 85.38 280 ASN A C 1
ATOM 2284 O O . ASN A 1 280 ? 19.761 -6.195 -41.815 1.00 85.38 280 ASN A O 1
ATOM 2288 N N . ASN A 1 281 ? 20.214 -8.249 -42.581 1.00 85.81 281 ASN A N 1
ATOM 2289 C CA . ASN A 1 281 ? 19.796 -8.971 -41.371 1.00 85.81 281 ASN A CA 1
ATOM 2290 C C . ASN A 1 281 ? 20.944 -9.166 -40.360 1.00 85.81 281 ASN A C 1
ATOM 2292 O O . ASN A 1 281 ? 20.924 -10.098 -39.551 1.00 85.81 281 ASN A O 1
ATOM 2296 N N . ILE A 1 282 ? 21.970 -8.312 -40.414 1.00 87.56 282 ILE A N 1
ATOM 2297 C CA . ILE A 1 282 ? 23.099 -8.346 -39.484 1.00 87.56 282 ILE A CA 1
ATOM 2298 C C . ILE A 1 282 ? 22.620 -7.770 -38.159 1.00 87.56 282 ILE A C 1
ATOM 2300 O O . ILE A 1 282 ? 22.140 -6.645 -38.109 1.00 87.56 282 ILE A O 1
ATOM 2304 N N . THR A 1 283 ? 22.782 -8.516 -37.070 1.00 84.25 283 THR A N 1
ATOM 2305 C CA . THR A 1 283 ? 22.475 -8.006 -35.725 1.00 84.25 283 THR A CA 1
ATOM 2306 C C . THR A 1 283 ? 23.724 -7.795 -34.876 1.00 84.25 283 THR A C 1
ATOM 2308 O O . THR A 1 283 ? 23.671 -7.072 -33.892 1.00 84.25 283 THR A O 1
ATOM 2311 N N . SER A 1 284 ? 24.865 -8.391 -35.213 1.00 84.75 284 SER A N 1
ATOM 2312 C CA . SER A 1 284 ? 26.122 -8.240 -34.469 1.00 84.75 284 SER A CA 1
ATOM 2313 C C . SER A 1 284 ? 27.326 -8.377 -35.404 1.00 84.75 284 SER A C 1
ATOM 2315 O O . SER A 1 284 ? 27.202 -8.920 -36.500 1.00 84.75 284 SER A O 1
ATOM 2317 N N . LEU A 1 285 ? 28.489 -7.867 -34.983 1.00 84.88 285 LEU A N 1
ATOM 2318 C CA . LEU A 1 285 ? 29.759 -8.048 -35.696 1.00 84.88 285 LEU A CA 1
ATOM 2319 C C . LEU A 1 285 ? 30.722 -8.907 -34.884 1.00 84.88 285 LEU A C 1
ATOM 2321 O O . LEU A 1 285 ? 30.793 -8.793 -33.654 1.00 84.88 285 LEU A O 1
ATOM 2325 N N . ASP A 1 286 ? 31.502 -9.718 -35.596 1.00 83.19 286 ASP A N 1
ATOM 2326 C CA . ASP A 1 286 ? 32.655 -10.418 -35.038 1.00 83.19 286 ASP A CA 1
ATOM 2327 C C . ASP A 1 286 ? 33.640 -9.414 -34.393 1.00 83.19 286 ASP A C 1
ATOM 2329 O O . ASP A 1 286 ? 33.867 -8.335 -34.953 1.00 83.19 286 ASP A O 1
ATOM 2333 N N . PRO A 1 287 ? 34.246 -9.719 -33.228 1.00 84.06 287 PRO A N 1
ATOM 2334 C CA . PRO A 1 287 ? 35.193 -8.819 -32.567 1.00 84.06 287 PRO A CA 1
ATOM 2335 C C . PRO A 1 287 ? 36.385 -8.394 -33.432 1.00 84.06 287 PRO A C 1
ATOM 2337 O O . PRO A 1 287 ? 36.866 -7.270 -33.277 1.00 84.06 287 PRO A O 1
ATOM 2340 N N . ASN A 1 288 ? 36.847 -9.253 -34.347 1.00 88.12 288 ASN A N 1
ATOM 2341 C CA . ASN A 1 288 ? 37.953 -8.940 -35.253 1.00 88.12 288 ASN A CA 1
ATOM 2342 C C . ASN A 1 288 ? 37.507 -7.996 -36.373 1.00 88.12 288 ASN A C 1
ATOM 2344 O O . ASN A 1 288 ? 38.243 -7.083 -36.737 1.00 88.12 288 ASN A O 1
ATOM 2348 N N . VAL A 1 289 ? 36.280 -8.162 -36.877 1.00 88.94 289 VAL A N 1
ATOM 2349 C CA . VAL A 1 289 ? 35.672 -7.214 -37.824 1.00 88.94 289 VAL A CA 1
ATOM 2350 C C . VAL A 1 289 ? 35.479 -5.854 -37.167 1.00 88.94 289 VAL A C 1
ATOM 2352 O O . VAL A 1 289 ? 35.840 -4.827 -37.732 1.00 88.94 289 VAL A O 1
ATOM 2355 N N . ALA A 1 290 ? 34.974 -5.836 -35.936 1.00 87.81 290 ALA A N 1
ATOM 2356 C CA . ALA A 1 290 ? 34.824 -4.601 -35.184 1.00 87.81 290 ALA A CA 1
ATOM 2357 C C . ALA A 1 290 ? 36.175 -3.917 -34.899 1.00 87.81 290 ALA A C 1
ATOM 2359 O O . ALA A 1 290 ? 36.257 -2.693 -34.967 1.00 87.81 290 ALA A O 1
ATOM 2360 N N . ALA A 1 291 ? 37.235 -4.688 -34.616 1.00 87.62 291 ALA A N 1
ATOM 2361 C CA . ALA A 1 291 ? 38.597 -4.163 -34.477 1.00 87.62 291 ALA A CA 1
ATOM 2362 C C . ALA A 1 291 ? 39.079 -3.509 -35.778 1.00 87.62 291 ALA A C 1
ATOM 2364 O O . ALA A 1 291 ? 39.561 -2.380 -35.759 1.00 87.62 291 ALA A O 1
ATOM 2365 N N . PHE A 1 292 ? 38.875 -4.190 -36.908 1.00 89.62 292 PHE A N 1
ATOM 2366 C CA . PHE A 1 292 ? 39.243 -3.697 -38.232 1.00 89.62 292 PHE A CA 1
ATOM 2367 C C . PHE A 1 292 ? 38.573 -2.359 -38.570 1.00 89.62 292 PHE A C 1
ATOM 2369 O O . PHE A 1 292 ? 39.249 -1.457 -39.070 1.00 89.62 292 PHE A O 1
ATOM 2376 N N . LEU A 1 293 ? 37.275 -2.220 -38.269 1.00 87.50 293 LEU A N 1
ATOM 2377 C CA . LEU A 1 293 ? 36.522 -0.976 -38.468 1.00 87.50 293 LEU A CA 1
ATOM 2378 C C . LEU A 1 293 ? 37.003 0.138 -37.529 1.00 87.50 293 LEU A C 1
ATOM 2380 O O . LEU A 1 293 ? 37.177 1.273 -37.962 1.00 87.50 293 LEU A O 1
ATOM 2384 N N . LEU A 1 294 ? 37.263 -0.185 -36.257 1.00 86.12 294 LEU A N 1
ATOM 2385 C CA . LEU A 1 294 ? 37.714 0.787 -35.261 1.00 86.12 294 LEU A CA 1
ATOM 2386 C C . LEU A 1 294 ? 39.108 1.348 -35.574 1.00 86.12 294 LEU A C 1
ATOM 2388 O O . LEU A 1 294 ? 39.301 2.558 -35.503 1.00 86.12 294 LEU A O 1
ATOM 2392 N N . GLU A 1 295 ? 40.063 0.495 -35.950 1.00 87.25 295 GLU A N 1
ATOM 2393 C CA . GLU A 1 295 ? 41.425 0.909 -36.327 1.00 87.25 295 GLU A CA 1
ATOM 2394 C C . GLU A 1 295 ? 41.455 1.812 -37.569 1.00 87.25 295 GLU A C 1
ATOM 2396 O O . GLU A 1 295 ? 42.403 2.574 -37.755 1.00 87.25 295 GLU A O 1
ATOM 2401 N N . ARG A 1 296 ? 40.430 1.724 -38.425 1.00 86.31 296 ARG A N 1
ATOM 2402 C CA . ARG A 1 296 ? 40.329 2.455 -39.695 1.00 86.31 296 ARG A CA 1
ATOM 2403 C C . ARG A 1 296 ? 39.252 3.537 -39.688 1.00 86.31 296 ARG A C 1
ATOM 2405 O O . ARG A 1 296 ? 38.957 4.063 -40.752 1.00 86.31 296 ARG A O 1
ATOM 2412 N N . ASN A 1 297 ? 38.695 3.898 -38.533 1.00 79.62 297 ASN A N 1
ATOM 2413 C CA . ASN A 1 297 ? 37.556 4.818 -38.434 1.00 79.62 297 ASN A CA 1
ATOM 2414 C C . ASN A 1 297 ? 37.760 6.164 -39.161 1.00 79.62 297 ASN A C 1
ATOM 2416 O O . ASN A 1 297 ? 36.801 6.720 -39.679 1.00 79.62 297 ASN A O 1
ATOM 2420 N N . ASP A 1 298 ? 38.994 6.671 -39.235 1.00 79.38 298 ASP A N 1
ATOM 2421 C CA . ASP A 1 298 ? 39.295 7.940 -39.918 1.00 79.38 298 ASP A CA 1
ATOM 2422 C C . ASP A 1 298 ? 39.350 7.816 -41.455 1.00 79.38 298 ASP A C 1
ATOM 2424 O O . ASP A 1 298 ? 39.232 8.815 -42.159 1.00 79.38 298 ASP A O 1
ATOM 2428 N N . ASN A 1 299 ? 39.532 6.598 -41.981 1.00 80.12 299 ASN A N 1
ATOM 2429 C CA . ASN A 1 299 ? 39.752 6.321 -43.408 1.00 80.12 299 ASN A CA 1
ATOM 2430 C C . ASN A 1 299 ? 38.687 5.398 -44.031 1.00 80.12 299 ASN A C 1
ATOM 2432 O O . ASN A 1 299 ? 38.709 5.197 -45.244 1.00 80.12 299 ASN A O 1
ATOM 2436 N N . LEU A 1 300 ? 37.803 4.803 -43.222 1.00 82.81 300 LEU A N 1
ATOM 2437 C CA . LEU A 1 300 ? 36.758 3.877 -43.648 1.00 82.81 300 LEU A CA 1
ATOM 2438 C C . LEU A 1 300 ? 35.382 4.401 -43.235 1.00 82.81 300 LEU A C 1
ATOM 2440 O O . LEU A 1 300 ? 35.062 4.466 -42.048 1.00 82.81 300 LEU A O 1
ATOM 2444 N N . THR A 1 301 ? 34.540 4.693 -44.223 1.00 80.62 301 THR A N 1
ATOM 2445 C CA . THR A 1 301 ? 33.141 5.077 -44.010 1.00 80.62 301 THR A CA 1
ATOM 2446 C C . THR A 1 301 ? 32.240 3.844 -43.988 1.00 80.62 301 THR A C 1
ATOM 2448 O O . THR A 1 301 ? 32.233 3.065 -44.941 1.00 80.62 301 THR A O 1
ATOM 2451 N N . LEU A 1 302 ? 31.452 3.674 -42.919 1.00 84.38 302 LEU A N 1
ATOM 2452 C CA . LEU A 1 302 ? 30.431 2.627 -42.812 1.00 84.38 302 LEU A CA 1
ATOM 2453 C C . LEU A 1 302 ? 29.025 3.219 -42.914 1.00 84.38 302 LEU A C 1
ATOM 2455 O O . LEU A 1 302 ? 28.633 4.043 -42.087 1.00 84.38 302 LEU A O 1
ATOM 2459 N N . VAL A 1 303 ? 28.219 2.711 -43.842 1.00 82.38 303 VAL A N 1
ATOM 2460 C CA . VAL A 1 303 ? 26.792 3.032 -43.942 1.00 82.38 303 VAL A CA 1
ATOM 2461 C C . VAL A 1 303 ? 25.971 1.853 -43.414 1.00 82.38 303 VAL A C 1
ATOM 2463 O O . VAL A 1 303 ? 26.049 0.748 -43.940 1.00 82.38 303 VAL A O 1
ATOM 2466 N N . GLN A 1 304 ? 25.201 2.072 -42.345 1.00 83.94 304 GLN A N 1
ATOM 2467 C CA . GLN A 1 304 ? 24.538 1.010 -41.567 1.00 83.94 304 GLN A CA 1
ATOM 2468 C C . GLN A 1 304 ? 23.052 1.268 -41.263 1.00 83.94 304 GLN A C 1
ATOM 2470 O O . GLN A 1 304 ? 22.431 0.523 -40.513 1.00 83.94 304 GLN A O 1
ATOM 2475 N N . SER A 1 305 ? 22.458 2.303 -41.862 1.00 82.06 305 SER A N 1
ATOM 2476 C CA . SER A 1 305 ? 21.016 2.592 -41.765 1.00 82.06 305 SER A CA 1
ATOM 2477 C C . SER A 1 305 ? 20.145 1.335 -41.947 1.00 82.06 305 SER A C 1
ATOM 2479 O O . SER A 1 305 ? 20.370 0.534 -42.855 1.00 82.06 305 SER A O 1
ATOM 2481 N N . GLY A 1 306 ? 19.135 1.172 -41.090 1.00 78.19 306 GLY A N 1
ATOM 2482 C CA . GLY A 1 306 ? 18.224 0.020 -41.114 1.00 78.19 306 GLY A CA 1
ATOM 2483 C C . GLY A 1 306 ? 18.715 -1.214 -40.345 1.00 78.19 306 GLY A C 1
ATOM 2484 O O . GLY A 1 306 ? 17.948 -2.160 -40.190 1.00 78.19 306 GLY A O 1
ATOM 2485 N N . ILE A 1 307 ? 19.944 -1.204 -39.814 1.00 85.94 307 ILE A N 1
ATOM 2486 C CA . ILE A 1 307 ? 20.443 -2.254 -38.918 1.00 85.94 307 ILE A CA 1
ATOM 2487 C C . ILE A 1 307 ? 20.074 -1.949 -37.460 1.00 85.94 307 ILE A C 1
ATOM 2489 O O . ILE A 1 307 ? 20.285 -0.844 -36.961 1.00 85.94 307 ILE A O 1
ATOM 2493 N N . ASN A 1 308 ? 19.580 -2.972 -36.757 1.00 86.25 308 ASN A N 1
ATOM 2494 C CA . ASN A 1 308 ? 19.310 -2.939 -35.321 1.00 86.25 308 ASN A CA 1
ATOM 2495 C C . ASN A 1 308 ? 20.350 -3.782 -34.567 1.00 86.25 308 ASN A C 1
ATOM 2497 O O . ASN A 1 308 ? 20.268 -5.012 -34.527 1.00 86.25 308 ASN A O 1
ATOM 2501 N N . TRP A 1 309 ? 21.327 -3.121 -33.946 1.00 86.69 309 TRP A N 1
ATOM 2502 C CA . TRP A 1 309 ? 22.465 -3.787 -33.318 1.00 86.69 309 TRP A CA 1
ATOM 2503 C C . TRP A 1 309 ? 22.104 -4.470 -31.986 1.00 86.69 309 TRP A C 1
ATOM 2505 O O . TRP A 1 309 ? 21.587 -3.847 -31.056 1.00 86.69 309 TRP A O 1
ATOM 2515 N N . LYS A 1 310 ? 22.450 -5.754 -31.871 1.00 85.12 310 LYS A N 1
ATOM 2516 C CA . LYS A 1 310 ? 22.599 -6.544 -30.642 1.00 85.12 310 LYS A CA 1
ATOM 2517 C C . LYS A 1 310 ? 24.080 -6.549 -30.238 1.00 85.12 310 LYS A C 1
ATOM 2519 O O . LYS A 1 310 ? 24.854 -7.424 -30.631 1.00 85.12 310 LYS A O 1
ATOM 2524 N N . CYS A 1 311 ? 24.507 -5.557 -29.463 1.00 79.44 311 CYS A N 1
ATOM 2525 C CA . CYS A 1 311 ? 25.900 -5.460 -29.017 1.00 79.44 311 CYS A CA 1
ATOM 2526 C C . CYS A 1 311 ? 26.129 -6.275 -27.745 1.00 79.44 311 CYS A C 1
ATOM 2528 O O . CYS A 1 311 ? 25.490 -6.000 -26.741 1.00 79.44 311 CYS A O 1
ATOM 2530 N N . ASN A 1 312 ? 27.077 -7.213 -27.738 1.00 82.00 312 ASN A N 1
ATOM 2531 C CA . ASN A 1 312 ? 27.527 -7.860 -26.501 1.00 82.00 312 ASN A CA 1
ATOM 2532 C C . ASN A 1 312 ? 28.456 -6.911 -25.723 1.00 82.00 312 ASN A C 1
ATOM 2534 O O . ASN A 1 312 ? 29.357 -6.319 -26.321 1.00 82.00 312 ASN A O 1
ATOM 2538 N N . CYS A 1 313 ? 28.284 -6.794 -24.404 1.00 81.81 313 CYS A N 1
ATOM 2539 C CA . CYS A 1 313 ? 29.132 -5.956 -23.548 1.00 81.81 313 CYS A CA 1
ATOM 2540 C C . CYS A 1 313 ? 30.630 -6.329 -23.605 1.00 81.81 313 CYS A C 1
ATOM 2542 O O . CYS A 1 313 ? 31.480 -5.478 -23.351 1.00 81.81 313 CYS A O 1
ATOM 2544 N N . ASN A 1 314 ? 30.966 -7.564 -23.995 1.00 80.38 314 ASN A N 1
ATOM 2545 C CA . ASN A 1 314 ? 32.345 -8.034 -24.163 1.00 80.38 314 ASN A CA 1
ATOM 2546 C C . ASN A 1 314 ? 33.002 -7.583 -25.481 1.00 80.38 314 ASN A C 1
ATOM 2548 O O . ASN A 1 314 ? 34.226 -7.632 -25.595 1.00 80.38 314 ASN A O 1
ATOM 2552 N N . ASN A 1 315 ? 32.231 -7.140 -26.483 1.00 82.06 315 ASN A N 1
ATOM 2553 C CA . ASN A 1 315 ? 32.778 -6.641 -27.748 1.00 82.06 315 ASN A CA 1
ATOM 2554 C C . ASN A 1 315 ? 33.044 -5.127 -27.653 1.00 82.06 315 ASN A C 1
ATOM 2556 O O . ASN A 1 315 ? 32.293 -4.297 -28.173 1.00 82.06 315 ASN A O 1
ATOM 2560 N N . THR A 1 316 ? 34.121 -4.769 -26.950 1.00 81.06 316 THR A N 1
ATOM 2561 C CA . THR A 1 316 ? 34.516 -3.371 -26.707 1.00 81.06 316 THR A CA 1
ATOM 2562 C C . THR A 1 316 ? 34.836 -2.615 -27.994 1.00 81.06 316 THR A C 1
ATOM 2564 O O . THR A 1 316 ? 34.530 -1.426 -28.084 1.00 81.06 316 THR A O 1
ATOM 2567 N N . ASN A 1 317 ? 35.389 -3.296 -29.001 1.00 83.69 317 ASN A N 1
ATOM 2568 C CA . ASN A 1 317 ? 35.717 -2.697 -30.293 1.00 83.69 317 ASN A CA 1
ATOM 2569 C C . ASN A 1 317 ? 34.457 -2.187 -30.999 1.00 83.69 317 ASN A C 1
ATOM 2571 O O . ASN A 1 317 ? 34.407 -1.023 -31.394 1.00 83.69 317 ASN A O 1
ATOM 2575 N N . LEU A 1 318 ? 33.407 -3.015 -31.067 1.00 81.44 318 LEU A N 1
ATOM 2576 C CA . LEU A 1 318 ? 32.136 -2.630 -31.685 1.00 81.44 318 LEU A CA 1
ATOM 2577 C C . LEU A 1 318 ? 31.471 -1.490 -30.914 1.00 81.44 318 LEU A C 1
ATOM 2579 O O . LEU A 1 318 ? 31.001 -0.523 -31.507 1.00 81.44 318 LEU A O 1
ATOM 2583 N N . LEU A 1 319 ? 31.464 -1.578 -29.582 1.00 81.75 319 LEU A N 1
ATOM 2584 C CA . LEU A 1 319 ? 30.849 -0.561 -28.734 1.00 81.75 319 LEU A CA 1
ATOM 2585 C C . LEU A 1 319 ? 31.552 0.799 -28.857 1.00 81.75 319 LEU A C 1
ATOM 2587 O O . LEU A 1 319 ? 30.891 1.836 -28.841 1.00 81.75 319 LEU A O 1
ATOM 2591 N N . ASN A 1 320 ? 32.881 0.813 -28.965 1.00 81.25 320 ASN A N 1
ATOM 2592 C CA . ASN A 1 320 ? 33.652 2.039 -29.164 1.00 81.25 320 ASN A CA 1
ATOM 2593 C C . ASN A 1 320 ? 33.443 2.611 -30.564 1.00 81.25 320 ASN A C 1
ATOM 2595 O O . ASN A 1 320 ? 33.236 3.815 -30.691 1.00 81.25 320 ASN A O 1
ATOM 2599 N N . TYR A 1 321 ? 33.413 1.754 -31.582 1.00 80.25 321 TYR A N 1
ATOM 2600 C CA . TYR A 1 321 ? 33.148 2.166 -32.953 1.00 80.25 321 TYR A CA 1
ATOM 2601 C C . TYR A 1 321 ? 31.765 2.823 -33.096 1.00 80.25 321 TYR A C 1
ATOM 2603 O O . TYR A 1 321 ? 31.654 3.970 -33.523 1.00 80.25 321 TYR A O 1
ATOM 2611 N N . LEU A 1 322 ? 30.705 2.162 -32.617 1.00 78.62 322 LEU A N 1
ATOM 2612 C CA . LEU A 1 322 ? 29.333 2.682 -32.696 1.00 78.62 322 LEU A CA 1
ATOM 2613 C C . LEU A 1 322 ? 29.128 3.998 -31.927 1.00 78.62 322 LEU A C 1
ATOM 2615 O O . LEU A 1 322 ? 28.246 4.776 -32.280 1.00 78.62 322 LEU A O 1
ATOM 2619 N N . LYS A 1 323 ? 29.927 4.280 -30.888 1.00 75.50 323 LYS A N 1
ATOM 2620 C CA . LYS A 1 323 ? 29.906 5.586 -30.202 1.00 75.50 323 LYS A CA 1
ATOM 2621 C C . LYS A 1 323 ? 30.454 6.711 -31.069 1.00 75.50 323 LYS A C 1
ATOM 2623 O O . LYS A 1 323 ? 29.915 7.811 -31.006 1.00 75.50 323 LYS A O 1
ATOM 2628 N N . LEU A 1 324 ? 31.524 6.455 -31.822 1.00 75.50 324 LEU A N 1
ATOM 2629 C CA . LEU A 1 324 ? 32.137 7.452 -32.704 1.00 75.50 324 LEU A CA 1
ATOM 2630 C C . LEU A 1 324 ? 31.181 7.823 -33.844 1.00 75.50 324 LEU A C 1
ATOM 2632 O O . LEU A 1 324 ? 31.051 8.999 -34.170 1.00 75.50 324 LEU A O 1
ATOM 2636 N N . MET A 1 325 ? 30.427 6.837 -34.336 1.00 69.19 325 MET A N 1
ATOM 2637 C CA . MET A 1 325 ? 29.424 6.985 -35.396 1.00 69.19 325 MET A CA 1
ATOM 2638 C C . MET A 1 325 ? 28.141 7.725 -34.969 1.00 69.19 325 MET A C 1
ATOM 2640 O O . MET A 1 325 ? 27.296 8.001 -35.813 1.00 69.19 325 MET A O 1
ATOM 2644 N N . LYS A 1 326 ? 27.945 8.063 -33.681 1.00 56.47 326 LYS A N 1
ATOM 2645 C CA . LYS A 1 326 ? 26.734 8.775 -33.208 1.00 56.47 326 LYS A CA 1
ATOM 2646 C C . LYS A 1 326 ? 26.629 10.233 -33.694 1.00 56.47 326 LYS A C 1
ATOM 2648 O O . LYS A 1 326 ? 25.635 10.888 -33.388 1.00 56.47 326 LYS A O 1
ATOM 2653 N N . LYS A 1 327 ? 27.624 10.765 -34.410 1.00 53.75 327 LYS A N 1
ATOM 2654 C CA . LYS A 1 327 ? 27.530 12.093 -35.030 1.00 53.75 327 LYS A CA 1
ATOM 2655 C C . LYS A 1 327 ? 26.675 11.992 -36.294 1.00 53.75 327 LYS A C 1
ATOM 2657 O O . LYS A 1 327 ? 26.944 11.147 -37.138 1.00 53.75 327 LYS A O 1
ATOM 2662 N N . GLU A 1 328 ? 25.638 12.823 -36.401 1.00 52.03 328 GLU A N 1
ATOM 2663 C CA . GLU A 1 328 ? 24.862 12.969 -37.639 1.00 52.03 328 GLU A CA 1
ATOM 2664 C C . GLU A 1 328 ? 25.795 13.460 -38.748 1.00 52.03 328 GLU A C 1
ATOM 2666 O O . GLU A 1 328 ? 26.102 14.647 -38.842 1.00 52.03 328 GLU A O 1
ATOM 2671 N N . GLU A 1 329 ? 26.286 12.535 -39.563 1.00 53.34 329 GLU A N 1
ATOM 2672 C CA . GLU A 1 329 ? 26.967 12.856 -40.806 1.00 53.34 329 GLU A CA 1
ATOM 2673 C C . GLU A 1 329 ? 25.956 12.657 -41.936 1.00 53.34 329 GLU A C 1
ATOM 2675 O O . GLU A 1 329 ? 25.616 11.532 -42.305 1.00 53.34 329 GLU A O 1
ATOM 2680 N N . ASP A 1 330 ? 25.413 13.778 -42.422 1.00 52.59 330 ASP A N 1
ATOM 2681 C CA . ASP A 1 330 ? 24.694 13.848 -43.694 1.00 52.59 330 ASP A CA 1
ATOM 2682 C C . ASP A 1 330 ? 25.724 13.526 -44.796 1.00 52.59 330 ASP A C 1
ATOM 2684 O O . ASP A 1 330 ? 26.574 14.355 -45.125 1.00 52.59 330 ASP A O 1
ATOM 2688 N N . TYR A 1 331 ? 25.693 12.300 -45.322 1.00 53.66 331 TYR A N 1
ATOM 2689 C CA . TYR A 1 331 ? 26.516 11.908 -46.466 1.00 53.66 331 TYR A CA 1
ATOM 2690 C C . TYR A 1 331 ? 25.804 12.297 -47.766 1.00 53.66 331 TYR A C 1
ATOM 2692 O O . TYR A 1 331 ? 24.720 11.787 -48.052 1.00 53.66 331 TYR A O 1
ATOM 2700 N N . ASP A 1 332 ? 26.429 13.175 -48.553 1.00 43.75 332 ASP A N 1
ATOM 2701 C CA . ASP A 1 332 ? 26.049 13.433 -49.943 1.00 43.75 332 ASP A CA 1
ATOM 2702 C C . ASP A 1 332 ? 26.683 12.347 -50.825 1.00 43.75 332 ASP A C 1
ATOM 2704 O O . ASP A 1 332 ? 27.899 12.332 -51.039 1.00 43.75 332 ASP A O 1
ATOM 2708 N N . ASP A 1 333 ? 25.868 11.411 -51.313 1.00 44.47 333 ASP A N 1
ATOM 2709 C CA . ASP A 1 333 ? 26.299 10.471 -52.347 1.00 44.47 333 ASP A CA 1
ATOM 2710 C C . ASP A 1 333 ? 26.449 11.220 -53.682 1.00 44.47 333 ASP A C 1
ATOM 2712 O O . ASP A 1 333 ? 25.557 11.958 -54.102 1.00 44.47 333 ASP A O 1
ATOM 2716 N N . TYR A 1 334 ? 27.602 11.075 -54.337 1.00 42.12 334 TYR A N 1
ATOM 2717 C CA . TYR A 1 334 ? 27.959 11.848 -55.534 1.00 42.12 334 TYR A CA 1
ATOM 2718 C C . TYR A 1 334 ? 27.282 11.317 -56.810 1.00 42.12 334 TYR A C 1
ATOM 2720 O O . TYR A 1 334 ? 27.325 11.999 -57.835 1.00 42.12 334 TYR A O 1
ATOM 2728 N N . ASP A 1 335 ? 26.674 10.125 -56.751 1.00 41.00 335 ASP A N 1
ATOM 2729 C CA . ASP A 1 335 ? 26.044 9.456 -57.900 1.00 41.00 335 ASP A CA 1
ATOM 2730 C C . ASP A 1 335 ? 24.508 9.551 -57.909 1.00 41.00 335 ASP A C 1
ATOM 2732 O O . ASP A 1 335 ? 23.894 9.333 -58.953 1.00 41.00 335 ASP A O 1
ATOM 2736 N N . ASP A 1 336 ? 23.878 9.943 -56.794 1.00 41.03 336 ASP A N 1
ATOM 2737 C CA . ASP A 1 336 ? 22.423 9.860 -56.644 1.00 41.03 336 ASP A CA 1
ATOM 2738 C C . ASP A 1 336 ? 21.802 11.219 -56.279 1.00 41.03 336 ASP A C 1
ATOM 2740 O O . ASP A 1 336 ? 22.005 11.798 -55.207 1.00 41.03 336 ASP A O 1
ATOM 2744 N N . LYS A 1 337 ? 21.041 11.791 -57.215 1.00 36.25 337 LYS A N 1
ATOM 2745 C CA . LYS A 1 337 ? 20.354 13.073 -57.021 1.00 36.25 337 LYS A CA 1
ATOM 2746 C C . LYS A 1 337 ? 19.280 12.920 -55.928 1.00 36.25 337 LYS A C 1
ATOM 2748 O O . LYS A 1 337 ? 18.186 12.450 -56.208 1.00 36.25 337 LYS A O 1
ATOM 2753 N N . TYR A 1 338 ? 19.556 13.479 -54.745 1.00 39.62 338 TYR A N 1
ATOM 2754 C CA . TYR A 1 338 ? 18.605 13.813 -53.663 1.00 39.62 338 TYR A CA 1
ATOM 2755 C C . TYR A 1 338 ? 18.141 12.703 -52.693 1.00 39.62 338 TYR A C 1
ATOM 2757 O O . TYR A 1 338 ? 16.954 12.638 -52.366 1.00 39.62 338 TYR A O 1
ATOM 2765 N N . HIS A 1 339 ? 19.053 11.953 -52.065 1.00 45.72 339 HIS A N 1
ATOM 2766 C CA . HIS A 1 339 ? 18.715 11.225 -50.830 1.00 45.72 339 HIS A CA 1
ATOM 2767 C C . HIS A 1 339 ? 19.690 11.505 -49.677 1.00 45.72 339 HIS A C 1
ATOM 2769 O O . HIS A 1 339 ? 20.811 11.017 -49.656 1.00 45.72 339 HIS A O 1
ATOM 2775 N N . LYS A 1 340 ? 19.231 12.257 -48.663 1.00 53.22 340 LYS A N 1
ATOM 2776 C CA . LYS A 1 340 ? 19.915 12.357 -47.363 1.00 53.22 340 LYS A CA 1
ATOM 2777 C C . LYS A 1 340 ? 19.887 10.994 -46.670 1.00 53.22 340 LYS A C 1
ATOM 2779 O O . LYS A 1 340 ? 18.809 10.524 -46.297 1.00 53.22 340 LYS A O 1
ATOM 2784 N N . ILE A 1 341 ? 21.043 10.358 -46.484 1.00 57.06 341 ILE A N 1
ATOM 2785 C CA . ILE A 1 341 ? 21.137 9.057 -45.809 1.00 57.06 341 ILE A CA 1
ATOM 2786 C C . ILE A 1 341 ? 21.296 9.279 -44.302 1.00 57.06 341 ILE A C 1
ATOM 2788 O O . ILE A 1 341 ? 22.350 9.675 -43.818 1.00 57.06 341 ILE A O 1
ATOM 2792 N N . ASN A 1 342 ? 20.242 8.981 -43.543 1.00 62.44 342 ASN A N 1
ATOM 2793 C CA . ASN A 1 342 ? 20.249 9.070 -42.085 1.00 62.44 342 ASN A CA 1
ATOM 2794 C C . ASN A 1 342 ? 20.960 7.858 -41.451 1.00 62.44 342 ASN A C 1
ATOM 2796 O O . ASN A 1 342 ? 20.318 6.856 -41.135 1.00 62.44 342 ASN A O 1
ATOM 2800 N N . ASN A 1 343 ? 22.274 7.958 -41.229 1.00 71.19 343 ASN A N 1
ATOM 2801 C CA . ASN A 1 343 ? 23.118 6.865 -40.729 1.00 71.19 343 ASN A CA 1
ATOM 2802 C C . ASN A 1 343 ? 23.047 6.630 -39.201 1.00 71.19 343 ASN A C 1
ATOM 2804 O O . ASN A 1 343 ? 24.045 6.285 -38.566 1.00 71.19 343 ASN A O 1
ATOM 2808 N N . ARG A 1 344 ? 21.873 6.818 -38.582 1.00 73.06 344 ARG A N 1
ATOM 2809 C CA . ARG A 1 344 ? 21.680 6.665 -37.128 1.00 73.06 344 ARG A CA 1
ATOM 2810 C C . ARG A 1 344 ? 21.910 5.232 -36.655 1.00 73.06 344 ARG A C 1
ATOM 2812 O O . ARG A 1 344 ? 21.436 4.272 -37.258 1.00 73.06 344 ARG A O 1
ATOM 2819 N N . VAL A 1 345 ? 22.607 5.095 -35.529 1.00 79.94 345 VAL A N 1
ATOM 2820 C CA . VAL A 1 345 ? 22.842 3.807 -34.864 1.00 79.94 345 VAL A CA 1
ATOM 2821 C C . VAL A 1 345 ? 21.629 3.437 -34.014 1.00 79.94 345 VAL A C 1
ATOM 2823 O O . VAL A 1 345 ? 21.367 4.090 -33.001 1.00 79.94 345 VAL A O 1
ATOM 2826 N N . ASN A 1 346 ? 20.939 2.358 -34.386 1.00 83.31 346 ASN A N 1
ATOM 2827 C CA . ASN A 1 346 ? 19.815 1.813 -33.628 1.00 83.31 346 ASN A CA 1
ATOM 2828 C C . ASN A 1 346 ? 20.205 0.526 -32.897 1.00 83.31 346 ASN A C 1
ATOM 2830 O O . ASN A 1 346 ? 20.971 -0.296 -33.402 1.00 83.31 346 ASN A O 1
ATOM 2834 N N . PHE A 1 347 ? 19.647 0.338 -31.704 1.00 85.50 347 PHE A N 1
ATOM 2835 C CA . PHE A 1 347 ? 19.833 -0.865 -30.897 1.00 85.50 347 PHE A CA 1
ATOM 2836 C C . PHE A 1 347 ? 18.562 -1.710 -30.904 1.00 85.50 347 PHE A C 1
ATOM 2838 O O . PHE A 1 347 ? 17.461 -1.186 -30.740 1.00 85.50 347 PHE A O 1
ATOM 2845 N N . TYR A 1 348 ? 18.727 -3.026 -31.036 1.00 85.44 348 TYR A N 1
ATOM 2846 C CA . TYR A 1 348 ? 17.620 -3.980 -31.139 1.00 85.44 348 TYR A CA 1
ATOM 2847 C C . TYR A 1 348 ? 16.647 -3.900 -29.956 1.00 85.44 348 TYR A C 1
ATOM 2849 O O . TYR A 1 348 ? 15.439 -3.854 -30.155 1.00 85.44 348 TYR A O 1
ATOM 2857 N N . HIS A 1 349 ? 17.158 -3.834 -28.724 1.00 85.00 349 HIS A N 1
ATOM 2858 C CA . HIS A 1 349 ? 16.320 -3.901 -27.523 1.00 85.00 349 HIS A CA 1
ATOM 2859 C C . HIS A 1 349 ? 15.523 -2.624 -27.224 1.00 85.00 349 HIS A C 1
ATOM 2861 O O . HIS A 1 349 ? 14.562 -2.694 -26.469 1.00 85.00 349 HIS A O 1
ATOM 2867 N N . ILE A 1 350 ? 15.886 -1.475 -27.797 1.00 84.75 350 ILE A N 1
ATOM 2868 C CA . ILE A 1 350 ? 15.201 -0.183 -27.572 1.00 84.75 350 ILE A CA 1
ATOM 2869 C C . ILE A 1 350 ? 14.548 0.383 -28.836 1.00 84.75 350 ILE A C 1
ATOM 2871 O O . ILE A 1 350 ? 13.959 1.458 -28.773 1.00 84.75 350 ILE A O 1
ATOM 2875 N N . GLU A 1 351 ? 14.679 -0.313 -29.973 1.00 79.94 351 GLU A N 1
ATOM 2876 C CA . GLU A 1 351 ? 14.164 0.105 -31.287 1.00 79.94 351 GLU A CA 1
ATOM 2877 C C . GLU A 1 351 ? 14.496 1.581 -31.614 1.00 79.94 351 GLU A C 1
ATOM 2879 O O . GLU A 1 351 ? 13.692 2.324 -32.173 1.00 79.94 351 GLU A O 1
ATOM 2884 N N . GLY A 1 352 ? 15.700 2.022 -31.233 1.00 80.12 352 GLY A N 1
ATOM 2885 C CA . GLY A 1 352 ? 16.122 3.421 -31.312 1.00 80.12 352 GLY A CA 1
ATOM 2886 C C . GLY A 1 352 ? 17.570 3.648 -30.865 1.00 80.12 352 GLY A C 1
ATOM 2887 O O . GLY A 1 352 ? 18.298 2.682 -30.596 1.00 80.12 352 GLY A O 1
ATOM 2888 N N . PRO A 1 353 ? 18.022 4.914 -30.798 1.00 81.81 353 PRO A N 1
ATOM 2889 C CA . PRO A 1 353 ? 19.379 5.238 -30.386 1.00 81.81 353 PRO A CA 1
ATOM 2890 C C . PRO A 1 353 ? 19.565 5.020 -28.885 1.00 81.81 353 PRO A C 1
ATOM 2892 O O . PRO A 1 353 ? 18.698 5.331 -28.072 1.00 81.81 353 PRO A O 1
ATOM 2895 N N . CYS A 1 354 ? 20.742 4.526 -28.505 1.00 85.62 354 CYS A N 1
ATOM 2896 C CA . CYS A 1 354 ? 21.119 4.458 -27.095 1.00 85.62 354 CYS A CA 1
ATOM 2897 C C . CYS A 1 354 ? 21.196 5.877 -26.499 1.00 85.62 354 CYS A C 1
ATOM 2899 O O . CYS A 1 354 ? 21.800 6.730 -27.170 1.00 85.62 354 CYS A O 1
ATOM 2901 N N . PRO A 1 355 ? 20.685 6.114 -25.268 1.00 87.12 355 PRO A N 1
ATOM 2902 C CA . PRO A 1 355 ? 20.664 7.434 -24.639 1.00 87.12 355 PRO A CA 1
ATOM 2903 C C . PRO A 1 355 ? 22.006 8.168 -24.706 1.00 87.12 355 PRO A C 1
ATOM 2905 O O . PRO A 1 355 ? 23.084 7.555 -24.768 1.00 87.12 355 PRO A O 1
ATOM 2908 N N . GLU A 1 356 ? 21.938 9.497 -24.740 1.00 80.38 356 GLU A N 1
ATOM 2909 C CA . GLU A 1 356 ? 23.122 10.339 -24.885 1.00 80.38 356 GLU A CA 1
ATOM 2910 C C . GLU A 1 356 ? 24.114 10.090 -23.738 1.00 80.38 356 GLU A C 1
ATOM 2912 O O . GLU A 1 356 ? 23.727 9.861 -22.596 1.00 80.38 356 GLU A O 1
ATOM 2917 N N . SER A 1 357 ? 25.413 10.068 -24.050 1.00 82.06 357 SER A N 1
ATOM 2918 C CA . SER A 1 357 ? 26.500 9.750 -23.103 1.00 82.06 357 SER A CA 1
ATOM 2919 C C . SER A 1 357 ? 26.489 8.335 -22.494 1.00 82.06 357 SER A C 1
ATOM 2921 O O . SER A 1 357 ? 27.445 7.959 -21.805 1.00 82.06 357 SER A O 1
ATOM 2923 N N . CYS A 1 358 ? 25.484 7.511 -22.804 1.00 88.62 358 CYS A N 1
ATOM 2924 C CA . CYS A 1 358 ? 25.344 6.149 -22.302 1.00 88.62 358 CYS A CA 1
ATOM 2925 C C . CYS A 1 358 ? 25.866 5.078 -23.272 1.00 88.62 358 CYS A C 1
ATOM 2927 O O . CYS A 1 358 ? 26.041 5.279 -24.480 1.00 88.62 358 CYS A O 1
ATOM 2929 N N . THR A 1 359 ? 26.100 3.898 -22.705 1.00 88.69 359 THR A N 1
ATOM 2930 C CA . THR A 1 359 ? 26.443 2.653 -23.398 1.00 88.69 359 THR A CA 1
ATOM 2931 C C . THR A 1 359 ? 25.318 1.648 -23.279 1.00 88.69 359 THR A C 1
ATOM 2933 O O . THR A 1 359 ? 24.849 1.414 -22.175 1.00 88.69 359 THR A O 1
ATOM 2936 N N . CYS A 1 360 ? 24.935 1.017 -24.385 1.00 89.44 360 CYS A N 1
ATOM 2937 C CA . CYS A 1 360 ? 23.894 -0.003 -24.404 1.00 89.44 360 CYS A CA 1
ATOM 2938 C C . CYS A 1 360 ? 24.477 -1.318 -24.920 1.00 89.44 360 CYS A C 1
ATOM 2940 O O . CYS A 1 360 ? 25.122 -1.328 -25.970 1.00 89.44 360 CYS A O 1
ATOM 2942 N N . CYS A 1 361 ? 24.297 -2.410 -24.183 1.00 88.81 361 CYS A N 1
ATOM 2943 C CA . CYS A 1 361 ? 24.808 -3.724 -24.568 1.00 88.81 361 CYS A CA 1
ATOM 2944 C C . CYS A 1 361 ? 24.077 -4.860 -23.840 1.00 88.81 361 CYS A C 1
ATOM 2946 O O . CYS A 1 361 ? 23.441 -4.647 -22.819 1.00 88.81 361 CYS A O 1
ATOM 2948 N N . VAL A 1 362 ? 24.181 -6.076 -24.360 1.00 87.75 362 VAL A N 1
ATOM 2949 C CA . VAL A 1 362 ? 23.654 -7.310 -23.778 1.00 87.75 362 VAL A CA 1
ATOM 2950 C C . VAL A 1 362 ? 24.777 -8.023 -23.035 1.00 87.75 362 VAL A C 1
ATOM 2952 O O . VAL A 1 362 ? 25.872 -8.194 -23.583 1.00 87.75 362 VAL A O 1
ATOM 2955 N N . ASN A 1 363 ? 24.522 -8.438 -21.798 1.00 81.94 363 ASN A N 1
ATOM 2956 C CA . ASN A 1 363 ? 25.489 -9.152 -20.970 1.00 81.94 363 ASN A CA 1
ATOM 2957 C C . ASN A 1 363 ? 25.072 -10.620 -20.803 1.00 81.94 363 ASN A C 1
ATOM 2959 O O . ASN A 1 363 ? 24.000 -10.906 -20.289 1.00 81.94 363 ASN A O 1
ATOM 2963 N N . GLY A 1 364 ? 25.916 -11.571 -21.210 1.00 75.00 364 GLY A N 1
ATOM 2964 C CA . GLY A 1 364 ? 25.601 -12.999 -21.078 1.00 75.00 364 GLY A CA 1
ATOM 2965 C C . GLY A 1 364 ? 24.504 -13.483 -22.039 1.00 75.00 364 GLY A C 1
ATOM 2966 O O . GLY A 1 364 ? 24.721 -13.495 -23.250 1.00 75.00 364 GLY A O 1
ATOM 2967 N N . SER A 1 365 ? 23.371 -13.952 -21.499 1.00 62.91 365 SER A N 1
ATOM 2968 C CA . SER A 1 365 ? 22.200 -14.430 -22.261 1.00 62.91 365 SER A CA 1
ATOM 2969 C C . SER A 1 365 ? 21.522 -13.304 -23.052 1.00 62.91 365 SER A C 1
ATOM 2971 O O . SER A 1 365 ? 21.573 -12.153 -22.630 1.00 62.91 365 SER A O 1
ATOM 2973 N N . GLU A 1 366 ? 20.834 -13.629 -24.158 1.00 64.88 366 GLU A N 1
ATOM 2974 C CA . GLU A 1 366 ? 20.218 -12.637 -25.070 1.00 64.88 366 GLU A CA 1
ATOM 2975 C C . GLU A 1 366 ? 19.199 -11.679 -24.416 1.00 64.88 366 GLU A C 1
ATOM 2977 O O . GLU A 1 366 ? 18.894 -10.628 -24.989 1.00 64.88 366 GLU A O 1
ATOM 2982 N N . ASP A 1 367 ? 18.722 -12.006 -23.213 1.00 73.19 367 ASP A N 1
ATOM 2983 C CA . ASP A 1 367 ? 17.680 -11.255 -22.520 1.00 73.19 367 ASP A CA 1
ATOM 2984 C C . ASP A 1 367 ? 18.207 -10.144 -21.597 1.00 73.19 367 ASP A C 1
ATOM 2986 O O . ASP A 1 367 ? 17.484 -9.180 -21.385 1.00 73.19 367 ASP A O 1
ATOM 2990 N N . GLN A 1 368 ? 19.442 -10.190 -21.072 1.00 85.81 368 GLN A N 1
ATOM 2991 C CA . GLN A 1 368 ? 19.903 -9.177 -20.103 1.00 85.81 368 GLN A CA 1
ATOM 2992 C C . GLN A 1 368 ? 20.488 -7.946 -20.809 1.00 85.81 368 GLN A C 1
ATOM 2994 O O . GLN A 1 368 ? 21.662 -7.924 -21.193 1.00 85.81 368 GLN A O 1
ATOM 2999 N N . PHE A 1 369 ? 19.672 -6.905 -20.971 1.00 90.69 369 PHE A N 1
ATOM 3000 C CA . PHE A 1 369 ? 20.046 -5.679 -21.673 1.00 90.69 369 PHE A CA 1
ATOM 3001 C C . PHE A 1 369 ? 20.445 -4.571 -20.696 1.00 90.69 369 PHE A C 1
ATOM 3003 O O . PHE A 1 369 ? 19.660 -4.145 -19.861 1.00 90.69 369 PHE A O 1
ATOM 3010 N N . ILE A 1 370 ? 21.670 -4.070 -20.808 1.00 91.38 370 ILE A N 1
ATOM 3011 C CA . ILE A 1 370 ? 22.246 -3.078 -19.903 1.00 91.38 370 ILE A CA 1
ATOM 3012 C C . ILE A 1 370 ? 22.340 -1.728 -20.609 1.00 91.38 370 ILE A C 1
ATOM 3014 O O . ILE A 1 370 ? 23.022 -1.593 -21.627 1.00 91.38 370 ILE A O 1
ATOM 3018 N N . ILE A 1 371 ? 21.725 -0.712 -20.009 1.00 92.56 371 ILE A N 1
ATOM 3019 C CA . ILE A 1 371 ? 21.910 0.703 -20.333 1.00 92.56 371 ILE A CA 1
ATOM 3020 C C . ILE A 1 371 ? 22.809 1.296 -19.246 1.00 92.56 371 ILE A C 1
ATOM 3022 O O . ILE A 1 371 ? 22.365 1.600 -18.144 1.00 92.56 371 ILE A O 1
ATOM 3026 N N . ASN A 1 372 ? 24.098 1.432 -19.537 1.00 92.75 372 ASN A N 1
ATOM 3027 C CA . ASN A 1 372 ? 25.090 1.953 -18.607 1.00 92.75 372 ASN A CA 1
ATOM 3028 C C . ASN A 1 372 ? 25.398 3.428 -18.894 1.00 92.75 372 ASN A C 1
ATOM 3030 O O . ASN A 1 372 ? 26.042 3.769 -19.891 1.00 92.75 372 ASN A O 1
ATOM 3034 N N . CYS A 1 373 ? 24.950 4.273 -17.975 1.00 93.62 373 CYS A N 1
ATOM 3035 C CA . CYS A 1 373 ? 25.119 5.717 -17.908 1.00 93.62 373 CYS A CA 1
ATOM 3036 C C . CYS A 1 373 ? 25.921 6.132 -16.654 1.00 93.62 373 CYS A C 1
ATOM 3038 O O . CYS A 1 373 ? 25.855 7.284 -16.218 1.00 93.62 373 CYS A O 1
ATOM 3040 N N . SER A 1 374 ? 26.656 5.205 -16.035 1.00 95.12 374 SER A N 1
ATOM 3041 C CA . SER A 1 374 ? 27.376 5.462 -14.788 1.00 95.12 374 SER A CA 1
ATOM 3042 C C . SER A 1 374 ? 28.612 6.343 -15.015 1.00 95.12 374 SER A C 1
ATOM 3044 O O . SER A 1 374 ? 29.309 6.221 -16.030 1.00 95.12 374 SER A O 1
ATOM 3046 N N . SER A 1 375 ? 28.908 7.219 -14.049 1.00 95.56 375 SER A N 1
ATOM 3047 C CA . SER A 1 375 ? 30.065 8.133 -14.071 1.00 95.56 375 SER A CA 1
ATOM 3048 C C . SER A 1 375 ? 30.117 9.041 -15.306 1.00 95.56 375 SER A C 1
ATOM 3050 O O . SER A 1 375 ? 31.177 9.236 -15.905 1.00 95.56 375 SER A O 1
ATOM 3052 N N . LYS A 1 376 ? 28.962 9.583 -15.707 1.00 93.62 376 LYS A N 1
ATOM 3053 C CA . LYS A 1 376 ? 28.813 10.463 -16.878 1.00 93.62 376 LYS A CA 1
ATOM 3054 C C . LYS A 1 376 ? 28.566 11.926 -16.524 1.00 93.62 376 LYS A C 1
ATOM 3056 O O . LYS A 1 376 ? 28.380 12.725 -17.432 1.00 93.62 376 LYS A O 1
ATOM 3061 N N . ALA A 1 377 ? 28.625 12.271 -15.237 1.00 94.19 377 ALA A N 1
ATOM 3062 C CA . ALA A 1 377 ? 28.339 13.611 -14.734 1.00 94.19 377 ALA A CA 1
ATOM 3063 C C . ALA A 1 377 ? 26.934 14.109 -15.133 1.00 94.19 377 ALA A C 1
ATOM 3065 O O . ALA A 1 377 ? 26.746 15.286 -15.418 1.00 94.19 377 ALA A O 1
ATOM 3066 N N . LEU A 1 378 ? 25.948 13.206 -15.163 1.00 92.25 378 LEU A N 1
ATOM 3067 C CA . LEU A 1 378 ? 24.568 13.550 -15.507 1.00 92.25 378 LEU A CA 1
ATOM 3068 C C . LEU A 1 378 ? 23.907 14.320 -14.362 1.00 92.25 378 LEU A C 1
ATOM 3070 O O . LEU A 1 378 ? 23.845 13.811 -13.247 1.00 92.25 378 LEU A O 1
ATOM 3074 N N . GLU A 1 379 ? 23.385 15.511 -14.643 1.00 92.00 379 GLU A N 1
ATOM 3075 C CA . GLU A 1 379 ? 22.571 16.294 -13.695 1.00 92.00 379 GLU A CA 1
ATOM 3076 C C . GLU A 1 379 ? 21.080 15.936 -13.787 1.00 92.00 379 GLU A C 1
ATOM 3078 O O . GLU A 1 379 ? 20.335 16.027 -12.812 1.00 92.00 379 GLU A O 1
ATOM 3083 N N . THR A 1 380 ? 20.636 15.491 -14.964 1.00 90.12 380 THR A N 1
ATOM 3084 C CA . THR A 1 380 ? 19.247 15.114 -15.239 1.00 90.12 380 THR A CA 1
ATOM 3085 C C . THR A 1 380 ? 19.139 13.636 -15.588 1.00 90.12 380 THR A C 1
ATOM 3087 O O . THR A 1 380 ? 20.089 13.003 -16.055 1.00 90.12 380 THR A O 1
ATOM 3090 N N . PHE A 1 381 ? 17.964 13.067 -15.326 1.00 88.81 381 PHE A N 1
ATOM 3091 C CA . PHE A 1 381 ? 17.660 11.692 -15.694 1.00 88.81 381 PHE A CA 1
ATOM 3092 C C . PHE A 1 381 ? 17.584 11.561 -17.230 1.00 88.81 381 PHE A C 1
ATOM 3094 O O . PHE A 1 381 ? 16.896 12.375 -17.849 1.00 88.81 381 PHE A O 1
ATOM 3101 N N . PRO A 1 382 ? 18.251 10.572 -17.858 1.00 88.38 382 PRO A N 1
ATOM 3102 C CA . PRO A 1 382 ? 18.263 10.444 -19.314 1.00 88.38 382 PRO A CA 1
ATOM 3103 C C . PRO A 1 382 ? 16.890 10.048 -19.863 1.00 88.38 382 PRO A C 1
ATOM 3105 O O . PRO A 1 382 ? 16.158 9.273 -19.245 1.00 88.38 382 PRO A O 1
ATOM 3108 N N . ASP A 1 383 ? 16.561 10.525 -21.061 1.00 84.44 383 ASP A N 1
ATOM 3109 C CA . ASP A 1 383 ? 15.339 10.112 -21.745 1.00 84.44 383 ASP A CA 1
ATOM 3110 C C . ASP A 1 383 ? 15.406 8.639 -22.160 1.00 84.44 383 ASP A C 1
ATOM 3112 O O . ASP A 1 383 ? 16.386 8.167 -22.743 1.00 84.44 383 ASP A O 1
ATOM 3116 N N . LEU A 1 384 ? 14.332 7.911 -21.852 1.00 82.44 384 LEU A N 1
ATOM 3117 C CA . LEU A 1 384 ? 14.196 6.485 -22.118 1.00 82.44 384 LEU A CA 1
ATOM 3118 C C . LEU A 1 384 ? 12.931 6.211 -22.931 1.00 82.44 384 LEU A C 1
ATOM 3120 O O . LEU A 1 384 ? 11.898 6.837 -22.682 1.00 82.44 384 LEU A O 1
ATOM 3124 N N . PRO A 1 385 ? 12.980 5.257 -23.874 1.00 80.06 385 PRO A N 1
ATOM 3125 C CA . PRO A 1 385 ? 11.788 4.802 -24.567 1.00 80.06 385 PRO A CA 1
ATOM 3126 C C . PRO A 1 385 ? 10.895 3.979 -23.630 1.00 80.06 385 PRO A C 1
ATOM 3128 O O . PRO A 1 385 ? 11.371 3.262 -22.751 1.00 80.06 385 PRO A O 1
ATOM 3131 N N . ASN A 1 386 ? 9.582 4.033 -23.865 1.00 78.56 386 ASN A N 1
ATOM 3132 C CA . ASN A 1 386 ? 8.597 3.323 -23.039 1.00 78.56 386 ASN A CA 1
ATOM 3133 C C . ASN A 1 386 ? 8.731 1.790 -23.134 1.00 78.56 386 ASN A C 1
ATOM 3135 O O . ASN A 1 386 ? 8.427 1.075 -22.186 1.00 78.56 386 ASN A O 1
ATOM 3139 N N . LYS A 1 387 ? 9.172 1.254 -24.277 1.00 82.31 387 LYS A N 1
ATOM 3140 C CA . LYS A 1 387 ? 9.276 -0.192 -24.497 1.00 82.31 387 LYS A CA 1
ATOM 3141 C C . LYS A 1 387 ? 10.733 -0.586 -24.687 1.00 82.31 387 LYS A C 1
ATOM 3143 O O . LYS A 1 387 ? 11.351 -0.201 -25.673 1.00 82.31 387 LYS A O 1
ATOM 3148 N N . ILE A 1 388 ? 11.248 -1.373 -23.749 1.00 88.12 388 ILE A N 1
ATOM 3149 C CA . ILE A 1 388 ? 12.590 -1.951 -23.784 1.00 88.12 388 ILE A CA 1
ATOM 3150 C C . ILE A 1 388 ? 12.441 -3.475 -23.719 1.00 88.12 388 ILE A C 1
ATOM 3152 O O . ILE A 1 388 ? 11.834 -4.011 -22.791 1.00 88.12 388 ILE A O 1
ATOM 3156 N N . LEU A 1 389 ? 12.931 -4.169 -24.741 1.00 86.38 389 LEU A N 1
ATOM 3157 C CA . LEU A 1 389 ? 12.835 -5.621 -24.873 1.00 86.38 389 LEU A CA 1
ATOM 3158 C C . LEU A 1 389 ? 13.831 -6.331 -23.941 1.00 86.38 389 LEU A C 1
ATOM 3160 O O . LEU A 1 389 ? 14.909 -5.807 -23.660 1.00 86.38 389 LEU A O 1
ATOM 3164 N N . GLY A 1 390 ? 13.489 -7.552 -23.524 1.00 84.56 390 GLY A N 1
ATOM 3165 C CA . GLY A 1 390 ? 14.307 -8.383 -22.634 1.00 84.56 390 GLY A CA 1
ATOM 3166 C C . GLY A 1 390 ? 14.096 -8.065 -21.150 1.00 84.56 390 GLY A C 1
ATOM 3167 O O . GLY A 1 390 ? 12.995 -7.728 -20.724 1.00 84.56 390 GLY A O 1
ATOM 3168 N N . GLU A 1 391 ? 15.171 -8.177 -20.378 1.00 88.31 391 GLU A N 1
ATOM 3169 C CA . GLU A 1 391 ? 15.304 -7.894 -18.949 1.00 88.31 391 GLU A CA 1
ATOM 3170 C C . GLU A 1 391 ? 16.240 -6.679 -18.775 1.00 88.31 391 GLU A C 1
ATOM 3172 O O . GLU A 1 391 ? 17.456 -6.838 -18.624 1.00 88.31 391 GLU A O 1
ATOM 3177 N N . PRO A 1 392 ? 15.706 -5.450 -18.907 1.00 92.56 392 PRO A N 1
ATOM 3178 C CA . PRO A 1 392 ? 16.524 -4.249 -18.997 1.00 92.56 392 PRO A CA 1
ATOM 3179 C C . PRO A 1 392 ? 16.972 -3.691 -17.637 1.00 92.56 392 PRO A C 1
ATOM 3181 O O . PRO A 1 392 ? 16.154 -3.419 -16.749 1.00 92.56 392 PRO A O 1
ATOM 3184 N N . SER A 1 393 ? 18.275 -3.429 -17.532 1.00 93.50 393 SER A N 1
ATOM 3185 C CA . SER A 1 393 ? 18.950 -2.827 -16.380 1.00 93.50 393 SER A CA 1
ATOM 3186 C C . SER A 1 393 ? 19.486 -1.440 -16.727 1.00 93.50 393 SER A C 1
ATOM 3188 O O . SER A 1 393 ? 20.300 -1.290 -17.641 1.00 93.50 393 SER A O 1
ATOM 3190 N N . LEU A 1 394 ? 19.082 -0.420 -15.971 1.00 94.44 394 LEU A N 1
ATOM 3191 C CA . LEU A 1 394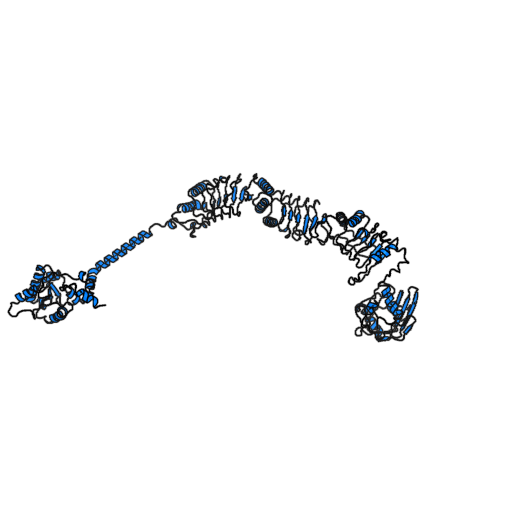 ? 19.590 0.944 -16.103 1.00 94.44 394 LEU A CA 1
ATOM 3192 C C . LEU A 1 394 ? 20.586 1.259 -14.984 1.00 94.44 394 LEU A C 1
ATOM 3194 O O . LEU A 1 394 ? 20.221 1.282 -13.807 1.00 94.44 394 LEU A O 1
ATOM 3198 N N . LEU A 1 395 ? 21.834 1.538 -15.363 1.00 96.06 395 LEU A N 1
ATOM 3199 C CA . LEU A 1 395 ? 22.914 1.907 -14.449 1.00 96.06 395 LEU A CA 1
ATOM 3200 C C . LEU A 1 395 ? 23.187 3.409 -14.539 1.00 96.06 395 LEU A C 1
ATOM 3202 O O . LEU A 1 395 ? 23.647 3.898 -15.568 1.00 96.06 395 LEU A O 1
ATOM 3206 N N . LEU A 1 396 ? 22.902 4.137 -13.466 1.00 95.62 396 LEU A N 1
ATOM 3207 C CA . LEU A 1 396 ? 23.069 5.588 -13.331 1.00 95.62 396 LEU A CA 1
ATOM 3208 C C . LEU A 1 396 ? 23.962 5.951 -12.138 1.00 95.62 396 LEU A C 1
ATOM 3210 O O . LEU A 1 396 ? 23.898 7.067 -11.617 1.00 95.62 396 LEU A O 1
ATOM 3214 N N . ASP A 1 397 ? 24.812 5.027 -11.702 1.00 97.00 397 ASP A N 1
ATOM 3215 C CA . ASP A 1 397 ? 25.646 5.214 -10.518 1.00 97.00 397 ASP A CA 1
ATOM 3216 C C . ASP A 1 397 ? 26.690 6.328 -10.703 1.00 97.00 397 ASP A C 1
ATOM 3218 O O . ASP A 1 397 ? 27.275 6.478 -11.779 1.00 97.00 397 ASP A O 1
ATOM 3222 N N . ASN A 1 398 ? 27.019 7.039 -9.622 1.00 97.31 398 ASN A N 1
ATOM 3223 C CA . ASN A 1 398 ? 28.042 8.091 -9.585 1.00 97.31 398 ASN A CA 1
ATOM 3224 C C . ASN A 1 398 ? 27.752 9.246 -10.564 1.00 97.31 398 ASN A C 1
ATOM 3226 O O . ASN A 1 398 ? 28.589 9.577 -11.409 1.00 97.31 398 ASN A O 1
ATOM 3230 N N . ASN A 1 399 ? 26.566 9.839 -10.460 1.00 96.44 399 ASN A N 1
ATOM 3231 C CA . ASN A 1 399 ? 26.150 11.013 -11.229 1.00 96.44 399 ASN A CA 1
ATOM 3232 C C . ASN A 1 399 ? 25.673 12.136 -10.281 1.00 96.44 399 ASN A C 1
ATOM 3234 O O . ASN A 1 399 ? 25.834 12.047 -9.063 1.00 96.44 399 ASN A O 1
ATOM 3238 N N . PHE A 1 400 ? 25.136 13.219 -10.840 1.00 96.38 400 PHE A N 1
ATOM 3239 C CA . PHE A 1 400 ? 24.663 14.403 -10.120 1.00 96.38 400 PHE A CA 1
ATOM 3240 C C . PHE A 1 400 ? 23.124 14.511 -10.115 1.00 96.38 400 PHE A C 1
ATOM 3242 O O . PHE A 1 400 ? 22.582 15.608 -10.050 1.00 96.38 400 PHE A O 1
ATOM 3249 N N . ILE A 1 401 ? 22.404 13.385 -10.210 1.00 93.94 401 ILE A N 1
ATOM 3250 C CA . ILE A 1 401 ? 20.946 13.385 -10.405 1.00 93.94 401 ILE A CA 1
ATOM 3251 C C . ILE A 1 401 ? 20.227 13.731 -9.096 1.00 93.94 401 ILE A C 1
ATOM 3253 O O . ILE A 1 401 ? 20.376 13.026 -8.096 1.00 93.94 401 ILE A O 1
ATOM 3257 N N . GLU A 1 402 ? 19.404 14.782 -9.119 1.00 93.62 402 GLU A N 1
ATOM 3258 C CA . GLU A 1 402 ? 18.600 15.223 -7.965 1.00 93.62 402 GLU A CA 1
ATOM 3259 C C . GLU A 1 402 ? 17.149 14.719 -7.988 1.00 93.62 402 GLU A C 1
ATOM 3261 O O . GLU A 1 402 ? 16.546 14.507 -6.932 1.00 93.62 402 GLU A O 1
ATOM 3266 N N . THR A 1 403 ? 16.575 14.520 -9.181 1.00 90.50 403 THR A N 1
ATOM 3267 C CA . THR A 1 403 ? 15.177 14.100 -9.370 1.00 90.50 403 THR A CA 1
ATOM 3268 C C . THR A 1 403 ? 15.037 13.099 -10.516 1.00 90.50 403 THR A C 1
ATOM 3270 O O . THR A 1 403 ? 15.806 13.117 -11.478 1.00 90.50 403 THR A O 1
ATOM 3273 N N . LEU A 1 404 ? 14.047 12.208 -10.411 1.00 89.12 404 LEU A N 1
ATOM 3274 C CA . LEU A 1 404 ? 13.715 11.231 -11.451 1.00 89.12 404 LEU A CA 1
ATOM 3275 C C . LEU A 1 404 ? 12.647 11.796 -12.402 1.00 89.12 404 LEU A C 1
ATOM 3277 O O . LEU A 1 404 ? 11.715 12.473 -11.964 1.00 89.12 404 LEU A O 1
ATOM 3281 N N . SER A 1 405 ? 12.755 11.490 -13.699 1.00 76.81 405 SER A N 1
ATOM 3282 C CA . SER A 1 405 ? 11.773 11.907 -14.715 1.00 76.81 405 SER A CA 1
ATOM 3283 C C . SER A 1 405 ? 10.478 11.085 -14.618 1.00 76.81 405 SER A C 1
ATOM 3285 O O . SER A 1 405 ? 10.519 9.857 -14.663 1.00 76.81 405 SER A O 1
ATOM 3287 N N . THR A 1 406 ? 9.316 11.743 -14.511 1.00 68.75 406 THR A N 1
ATOM 3288 C CA . THR A 1 406 ? 8.008 11.082 -14.301 1.00 68.75 406 THR A CA 1
ATOM 3289 C C . THR A 1 406 ? 7.413 10.459 -15.567 1.00 68.75 406 THR A C 1
ATOM 3291 O O . THR A 1 406 ? 6.734 9.437 -15.484 1.00 68.75 406 THR A O 1
ATOM 3294 N N . SER A 1 407 ? 7.642 11.038 -16.750 1.00 68.88 407 SER A N 1
ATOM 3295 C CA . SER A 1 407 ? 7.021 10.566 -17.999 1.00 68.88 407 SER A CA 1
ATOM 3296 C C . SER A 1 407 ? 7.755 9.385 -18.632 1.00 68.88 407 SER A C 1
ATOM 3298 O O . SER A 1 407 ? 7.105 8.464 -19.129 1.00 68.88 407 SER A O 1
ATOM 3300 N N . SER A 1 408 ? 9.090 9.409 -18.604 1.00 68.38 408 SER A N 1
ATOM 3301 C CA . SER A 1 408 ? 9.939 8.449 -19.323 1.00 68.38 408 SER A CA 1
ATOM 3302 C C . SER A 1 408 ? 10.200 7.177 -18.506 1.00 68.38 408 SER A C 1
ATOM 3304 O O . SER A 1 408 ? 10.223 6.080 -19.055 1.00 68.38 408 SER A O 1
ATOM 3306 N N . LEU A 1 409 ? 10.348 7.294 -17.180 1.00 80.44 409 LEU A N 1
ATOM 3307 C CA . LEU A 1 409 ? 10.679 6.158 -16.313 1.00 80.44 409 LEU A CA 1
ATOM 3308 C C . LEU A 1 409 ? 9.451 5.309 -15.956 1.00 80.44 409 LEU A C 1
ATOM 3310 O O . LEU A 1 409 ? 9.502 4.084 -16.044 1.00 80.44 409 LEU A O 1
ATOM 3314 N N . ARG A 1 410 ? 8.323 5.940 -15.613 1.00 81.31 410 ARG A N 1
ATOM 3315 C CA . ARG A 1 410 ? 7.097 5.245 -15.182 1.00 81.31 410 ARG A CA 1
ATOM 3316 C C . ARG A 1 410 ? 6.533 4.290 -16.233 1.00 81.31 410 ARG A C 1
ATOM 3318 O O . ARG A 1 410 ? 6.053 3.214 -15.896 1.00 81.31 410 ARG A O 1
ATOM 3325 N N . ASN A 1 411 ? 6.565 4.711 -17.496 1.00 80.56 411 ASN A N 1
ATOM 3326 C CA . ASN A 1 411 ? 6.023 3.951 -18.622 1.00 80.56 411 ASN A CA 1
ATOM 3327 C C . ASN A 1 411 ? 7.018 2.933 -19.189 1.00 80.56 411 ASN A C 1
ATOM 3329 O O . ASN A 1 411 ? 6.680 2.245 -20.148 1.00 80.56 411 ASN A O 1
ATOM 3333 N N . SER A 1 412 ? 8.233 2.873 -18.639 1.00 83.44 412 SER A N 1
ATOM 3334 C CA . SER A 1 412 ? 9.266 1.952 -19.096 1.00 83.44 412 SER A CA 1
ATOM 3335 C C . SER A 1 412 ? 9.018 0.528 -18.596 1.00 83.44 412 SER A C 1
ATOM 3337 O O . SER A 1 412 ? 8.484 0.312 -17.508 1.00 83.44 412 SER A O 1
ATOM 3339 N N . THR A 1 413 ? 9.489 -0.455 -19.359 1.00 90.00 413 THR A N 1
ATOM 3340 C CA . THR A 1 413 ? 9.530 -1.877 -18.975 1.00 90.00 413 THR A CA 1
ATOM 3341 C C . THR A 1 413 ? 10.780 -2.227 -18.149 1.00 90.00 413 THR A C 1
ATOM 3343 O O . THR A 1 413 ? 11.254 -3.363 -18.185 1.00 90.00 413 THR A O 1
ATOM 3346 N N . LEU A 1 414 ? 11.359 -1.248 -17.436 1.00 91.31 414 LEU A N 1
ATOM 3347 C CA . LEU A 1 414 ? 12.597 -1.421 -16.671 1.00 91.31 414 LEU A CA 1
ATOM 3348 C C . LEU A 1 414 ? 12.457 -2.428 -15.524 1.00 91.31 414 LEU A C 1
ATOM 3350 O O . LEU A 1 414 ? 11.506 -2.375 -14.744 1.00 91.31 414 LEU A O 1
ATOM 3354 N N . ARG A 1 415 ? 13.462 -3.300 -15.394 1.00 93.19 415 ARG A N 1
ATOM 3355 C CA . ARG A 1 415 ? 13.543 -4.354 -14.371 1.00 93.19 415 ARG A CA 1
ATOM 3356 C C . ARG A 1 415 ? 14.509 -4.002 -13.252 1.00 93.19 415 ARG A C 1
ATOM 3358 O O . ARG A 1 415 ? 14.207 -4.241 -12.083 1.00 93.19 415 ARG A O 1
ATOM 3365 N N . GLU A 1 416 ? 15.648 -3.409 -13.594 1.00 95.06 416 GLU A N 1
ATOM 3366 C CA . GLU A 1 416 ? 16.669 -3.014 -12.624 1.00 95.06 416 GLU A CA 1
ATOM 3367 C C . GLU A 1 416 ? 17.016 -1.533 -12.771 1.00 95.06 416 GLU A C 1
ATOM 3369 O O . GLU A 1 416 ? 17.226 -1.036 -13.880 1.00 95.06 416 GLU A O 1
ATOM 3374 N N . LEU A 1 417 ? 17.092 -0.827 -11.643 1.00 95.56 417 LEU A N 1
ATOM 3375 C CA . LEU A 1 417 ? 17.417 0.593 -11.584 1.00 95.56 417 LEU A CA 1
ATOM 3376 C C . LEU A 1 417 ? 18.488 0.841 -10.521 1.00 95.56 417 LEU A C 1
ATOM 3378 O O . LEU A 1 417 ? 18.244 0.680 -9.323 1.00 95.56 417 LEU A O 1
ATOM 3382 N N . HIS A 1 418 ? 19.670 1.259 -10.968 1.00 97.25 418 HIS A N 1
ATOM 3383 C CA . HIS A 1 418 ? 20.814 1.556 -10.113 1.00 97.25 418 HIS A CA 1
ATOM 3384 C C . HIS A 1 418 ? 21.124 3.050 -10.145 1.00 97.25 418 HIS A C 1
ATOM 3386 O O . HIS A 1 418 ? 21.404 3.616 -11.195 1.00 97.25 418 HIS A O 1
ATOM 3392 N N . LEU A 1 419 ? 21.045 3.693 -8.988 1.00 96.56 419 LEU A N 1
ATOM 3393 C CA . LEU A 1 419 ? 21.168 5.133 -8.769 1.00 96.56 419 LEU A CA 1
ATOM 3394 C C . LEU A 1 419 ? 22.131 5.420 -7.608 1.00 96.56 419 LEU A C 1
ATOM 3396 O O . LEU A 1 419 ? 22.013 6.448 -6.935 1.00 96.56 419 LEU A O 1
ATOM 3400 N N . LYS A 1 420 ? 23.083 4.522 -7.332 1.00 97.50 420 LYS A N 1
ATOM 3401 C CA . LYS A 1 420 ? 24.008 4.685 -6.208 1.00 97.50 420 LYS A CA 1
ATOM 3402 C C . LYS A 1 420 ? 24.847 5.953 -6.380 1.00 97.50 420 LYS A C 1
ATOM 3404 O O . LYS A 1 420 ? 25.320 6.228 -7.479 1.00 97.50 420 LYS A O 1
ATOM 3409 N N . ASN A 1 421 ? 25.122 6.662 -5.286 1.00 97.56 421 ASN A N 1
ATOM 3410 C CA . ASN A 1 421 ? 26.000 7.838 -5.275 1.00 97.56 421 ASN A CA 1
ATOM 3411 C C . ASN A 1 421 ? 25.501 8.936 -6.236 1.00 97.56 421 ASN A C 1
ATOM 3413 O O . ASN A 1 421 ? 26.151 9.258 -7.230 1.00 97.56 421 ASN A O 1
ATOM 3417 N N . ASN A 1 422 ? 24.303 9.442 -5.944 1.00 97.12 422 ASN A N 1
ATOM 3418 C CA . ASN A 1 422 ? 23.635 10.561 -6.614 1.00 97.12 422 ASN A CA 1
ATOM 3419 C C . ASN A 1 422 ? 23.137 11.563 -5.546 1.00 97.12 422 ASN A C 1
ATOM 3421 O O . ASN A 1 422 ? 23.489 11.456 -4.370 1.00 97.12 422 ASN A O 1
ATOM 3425 N N . PHE A 1 423 ? 22.322 12.548 -5.932 1.00 96.81 423 PHE A N 1
ATOM 3426 C CA . PHE A 1 423 ? 21.857 13.632 -5.056 1.00 96.81 423 PHE A CA 1
ATOM 3427 C C . PHE A 1 423 ? 20.342 13.585 -4.816 1.00 96.81 423 PHE A C 1
ATOM 3429 O O . PHE A 1 423 ? 19.736 14.593 -4.453 1.00 96.81 423 PHE A O 1
ATOM 3436 N N . LEU A 1 424 ? 19.716 12.413 -4.981 1.00 96.06 424 LEU A N 1
ATOM 3437 C CA . LEU A 1 424 ? 18.274 12.255 -4.796 1.00 96.06 424 LEU A CA 1
ATOM 3438 C C . LEU A 1 424 ? 17.870 12.631 -3.370 1.00 96.06 424 LEU A C 1
ATOM 3440 O O . LEU A 1 424 ? 18.475 12.172 -2.401 1.00 96.06 424 LEU A O 1
ATOM 3444 N N . THR A 1 425 ? 16.820 13.439 -3.237 1.00 94.31 425 THR A N 1
ATOM 3445 C CA . THR A 1 425 ? 16.281 13.867 -1.930 1.00 94.31 425 THR A CA 1
ATOM 3446 C C . THR A 1 425 ? 14.961 13.189 -1.577 1.00 94.31 425 THR A C 1
ATOM 3448 O O . THR A 1 425 ? 14.637 13.029 -0.398 1.00 94.31 425 THR A O 1
ATOM 3451 N N . HIS A 1 426 ? 14.206 12.773 -2.591 1.00 92.00 426 HIS A N 1
ATOM 3452 C CA . HIS A 1 426 ? 12.899 12.141 -2.482 1.00 92.00 426 HIS A CA 1
ATOM 3453 C C . HIS A 1 426 ? 12.669 11.209 -3.676 1.00 92.00 426 HIS A C 1
ATOM 3455 O O . HIS A 1 426 ? 13.306 11.350 -4.719 1.00 92.00 426 HIS A O 1
ATOM 3461 N N . ILE A 1 427 ? 11.756 10.254 -3.510 1.00 92.81 427 ILE A N 1
ATOM 3462 C CA . ILE A 1 427 ? 11.273 9.366 -4.570 1.00 92.81 427 ILE A CA 1
ATOM 3463 C C . ILE A 1 427 ? 9.762 9.265 -4.405 1.00 92.81 427 ILE A C 1
ATOM 3465 O O . ILE A 1 427 ? 9.284 9.044 -3.291 1.00 92.81 427 ILE A O 1
ATOM 3469 N N . HIS A 1 428 ? 9.028 9.396 -5.504 1.00 91.19 428 HIS A N 1
ATOM 3470 C CA . HIS A 1 428 ? 7.580 9.227 -5.544 1.00 91.19 428 HIS A CA 1
ATOM 3471 C C . HIS A 1 428 ? 7.186 7.967 -6.321 1.00 91.19 428 HIS A C 1
ATOM 3473 O O . HIS A 1 428 ? 7.917 7.485 -7.185 1.00 91.19 428 HIS A O 1
ATOM 3479 N N . LEU A 1 429 ? 6.014 7.406 -6.005 1.00 90.31 429 LEU A N 1
ATOM 3480 C CA . LEU A 1 429 ? 5.553 6.160 -6.625 1.00 90.31 429 LEU A CA 1
ATOM 3481 C C . LEU A 1 429 ? 5.274 6.329 -8.127 1.00 90.31 429 LEU A C 1
ATOM 3483 O O . LEU A 1 429 ? 5.466 5.395 -8.896 1.00 90.31 429 LEU A O 1
ATOM 3487 N N . ASP A 1 430 ? 4.847 7.516 -8.552 1.00 87.31 430 ASP A N 1
ATOM 3488 C CA . ASP A 1 430 ? 4.603 7.850 -9.956 1.00 87.31 430 ASP A CA 1
ATOM 3489 C C . ASP A 1 430 ? 5.886 7.953 -10.791 1.00 87.31 430 ASP A C 1
ATOM 3491 O O . ASP A 1 430 ? 5.800 7.980 -12.013 1.00 87.31 430 ASP A O 1
ATOM 3495 N N . GLN A 1 431 ? 7.063 7.976 -10.165 1.00 88.19 431 GLN A N 1
ATOM 3496 C CA . GLN A 1 431 ? 8.349 7.961 -10.859 1.00 88.19 431 GLN A CA 1
ATOM 3497 C C . GLN A 1 431 ? 8.856 6.540 -11.131 1.00 88.19 431 GLN A C 1
ATOM 3499 O O . GLN A 1 431 ? 9.724 6.372 -11.978 1.00 88.19 431 GLN A O 1
ATOM 3504 N N . LEU A 1 432 ? 8.360 5.517 -10.426 1.00 91.38 432 LEU A N 1
ATOM 3505 C CA . LEU A 1 432 ? 8.904 4.158 -10.500 1.00 91.38 432 LEU A CA 1
ATOM 3506 C C . LEU A 1 432 ? 8.147 3.290 -11.528 1.00 91.38 432 LEU A C 1
ATOM 3508 O O . LEU A 1 432 ? 6.917 3.360 -11.594 1.00 91.38 432 LEU A O 1
ATOM 3512 N N . PRO A 1 433 ? 8.849 2.450 -12.315 1.00 91.12 433 PRO A N 1
ATOM 3513 C CA . PRO A 1 433 ? 8.210 1.539 -13.262 1.00 91.12 433 PRO A CA 1
ATOM 3514 C C . PRO A 1 433 ? 7.518 0.385 -12.532 1.00 91.12 433 PRO A C 1
ATOM 3516 O O . PRO A 1 433 ? 8.001 -0.097 -11.508 1.00 91.12 433 PRO A O 1
ATOM 3519 N N . SER A 1 434 ? 6.388 -0.088 -13.063 1.00 89.62 434 SER A N 1
ATOM 3520 C CA . SER A 1 434 ? 5.577 -1.126 -12.408 1.00 89.62 434 SER A CA 1
ATOM 3521 C C . SER A 1 434 ? 6.243 -2.502 -12.362 1.00 89.62 434 SER A C 1
ATOM 3523 O O . SER A 1 434 ? 5.987 -3.257 -11.427 1.00 89.62 434 SER A O 1
ATOM 3525 N N . ASP A 1 435 ? 7.087 -2.812 -13.350 1.00 89.75 435 ASP A N 1
ATOM 3526 C CA . ASP A 1 435 ? 7.737 -4.122 -13.516 1.00 89.75 435 ASP A CA 1
ATOM 3527 C C . ASP A 1 435 ? 9.111 -4.218 -12.836 1.00 89.75 435 ASP A C 1
ATOM 3529 O O . ASP A 1 435 ? 9.804 -5.232 -12.986 1.00 89.75 435 ASP A O 1
ATOM 3533 N N . LEU A 1 436 ? 9.494 -3.179 -12.084 1.00 94.25 436 LEU A N 1
ATOM 3534 C CA . LEU A 1 436 ? 10.770 -3.105 -11.384 1.00 94.25 436 LEU A CA 1
ATOM 3535 C C . LEU A 1 436 ? 10.928 -4.284 -10.414 1.00 94.25 436 LEU A C 1
ATOM 3537 O O . LEU A 1 436 ? 9.989 -4.679 -9.724 1.00 94.25 436 LEU A O 1
ATOM 3541 N N . GLN A 1 437 ? 12.143 -4.819 -10.326 1.00 94.19 437 GLN A N 1
ATOM 3542 C CA . GLN A 1 437 ? 12.523 -5.907 -9.423 1.00 94.19 437 GLN A CA 1
ATOM 3543 C C . GLN A 1 437 ? 13.727 -5.556 -8.548 1.00 94.19 437 GLN A C 1
ATOM 3545 O O . GLN A 1 437 ? 13.811 -6.031 -7.413 1.00 94.19 437 GLN A O 1
ATOM 3550 N N . VAL A 1 438 ? 14.654 -4.742 -9.062 1.00 95.38 438 VAL A N 1
ATOM 3551 C CA . VAL A 1 438 ? 15.876 -4.341 -8.355 1.00 95.38 438 VAL A CA 1
ATOM 3552 C C . VAL A 1 438 ? 15.968 -2.822 -8.295 1.00 95.38 438 VAL A C 1
ATOM 3554 O O . VAL A 1 438 ? 15.849 -2.149 -9.318 1.00 95.38 438 VAL A O 1
ATOM 3557 N N . LEU A 1 439 ? 16.203 -2.286 -7.096 1.00 95.69 439 LEU A N 1
ATOM 3558 C CA . LEU A 1 439 ? 16.397 -0.855 -6.866 1.00 95.69 439 LEU A CA 1
ATOM 3559 C C . LEU A 1 439 ? 17.618 -0.615 -5.969 1.00 95.69 439 LEU A C 1
ATOM 3561 O O . LEU A 1 439 ? 17.626 -1.022 -4.806 1.00 95.69 439 LEU A O 1
ATOM 3565 N N . ASP A 1 440 ? 18.628 0.086 -6.482 1.00 96.38 440 ASP A N 1
ATOM 3566 C CA . ASP A 1 440 ? 19.779 0.552 -5.700 1.00 96.38 440 ASP A CA 1
ATOM 3567 C C . ASP A 1 440 ? 19.788 2.076 -5.622 1.00 96.38 440 ASP A C 1
ATOM 3569 O O . ASP A 1 440 ? 20.045 2.749 -6.612 1.00 96.38 440 ASP A O 1
ATOM 3573 N N . ILE A 1 441 ? 19.509 2.627 -4.442 1.00 95.62 441 ILE A N 1
ATOM 3574 C CA . ILE A 1 441 ? 19.503 4.077 -4.181 1.00 95.62 441 ILE A CA 1
ATOM 3575 C C . ILE A 1 441 ? 20.467 4.440 -3.051 1.00 95.62 441 ILE A C 1
ATOM 3577 O O . ILE A 1 441 ? 20.277 5.428 -2.339 1.00 95.62 441 ILE A O 1
ATOM 3581 N N . ARG A 1 442 ? 21.513 3.632 -2.848 1.00 95.44 442 ARG A N 1
ATOM 3582 C CA . ARG A 1 442 ? 22.520 3.882 -1.809 1.00 95.44 442 ARG A CA 1
ATOM 3583 C C . ARG A 1 442 ? 23.256 5.200 -2.021 1.00 95.44 442 ARG A C 1
ATOM 3585 O O . ARG A 1 442 ? 23.388 5.655 -3.152 1.00 95.44 442 ARG A O 1
ATOM 3592 N N . GLN A 1 443 ? 23.810 5.765 -0.949 1.00 95.75 443 GLN A N 1
ATOM 3593 C CA . GLN A 1 443 ? 24.654 6.969 -1.030 1.00 95.75 443 GLN A CA 1
ATOM 3594 C C . GLN A 1 443 ? 23.945 8.146 -1.727 1.00 95.75 443 GLN A C 1
ATOM 3596 O O . GLN A 1 443 ? 24.525 8.813 -2.574 1.00 95.75 443 GLN A O 1
ATOM 3601 N N . ASN A 1 444 ? 22.670 8.367 -1.411 1.00 97.06 444 ASN A N 1
ATOM 3602 C CA . ASN A 1 444 ? 21.912 9.539 -1.853 1.00 97.06 444 ASN A CA 1
ATOM 3603 C C . ASN A 1 444 ? 21.620 10.458 -0.651 1.00 97.06 444 ASN A C 1
ATOM 3605 O O . ASN A 1 444 ? 22.116 10.242 0.458 1.00 97.06 444 ASN A O 1
ATOM 3609 N N . ASN A 1 445 ? 20.816 11.501 -0.858 1.00 96.25 445 ASN A N 1
ATOM 3610 C CA . ASN A 1 445 ? 20.425 12.465 0.170 1.00 96.25 445 ASN A CA 1
ATOM 3611 C C . ASN A 1 445 ? 18.970 12.260 0.646 1.00 96.25 445 ASN A C 1
ATOM 3613 O O . ASN A 1 445 ? 18.301 13.206 1.071 1.00 96.25 445 ASN A O 1
ATOM 3617 N N . ILE A 1 446 ? 18.457 11.027 0.564 1.00 95.12 446 ILE A N 1
ATOM 3618 C CA . ILE A 1 446 ? 17.067 10.707 0.899 1.00 95.12 446 ILE A CA 1
ATOM 3619 C C . ILE A 1 446 ? 16.904 10.647 2.417 1.00 95.12 446 ILE A C 1
ATOM 3621 O O . ILE A 1 446 ? 17.601 9.918 3.122 1.00 95.12 446 ILE A O 1
ATOM 3625 N N . THR A 1 447 ? 15.949 11.416 2.932 1.00 93.19 447 THR A N 1
ATOM 3626 C CA . THR A 1 447 ? 15.695 11.505 4.378 1.00 93.19 447 THR A CA 1
ATOM 3627 C C . THR A 1 447 ? 14.558 10.602 4.850 1.00 93.19 447 THR A C 1
ATOM 3629 O O . THR A 1 447 ? 14.532 10.205 6.013 1.00 93.19 447 THR A O 1
ATOM 3632 N N . GLY A 1 448 ? 13.643 10.223 3.964 1.00 93.19 448 GLY A N 1
ATOM 3633 C CA . GLY A 1 448 ? 12.500 9.366 4.256 1.00 93.19 448 GLY A CA 1
ATOM 3634 C C . GLY A 1 448 ? 11.806 8.933 2.969 1.00 93.19 448 GLY A C 1
ATOM 3635 O O . GLY A 1 448 ? 12.049 9.509 1.911 1.00 93.19 448 GLY A O 1
ATOM 3636 N N . LEU A 1 449 ? 10.965 7.906 3.062 1.00 94.00 449 LEU A N 1
ATOM 3637 C CA . LEU A 1 449 ? 10.106 7.452 1.969 1.00 94.00 449 LEU A CA 1
ATOM 3638 C C . LEU A 1 449 ? 8.662 7.459 2.445 1.00 94.00 449 LEU A C 1
ATOM 3640 O O . LEU A 1 449 ? 8.380 7.078 3.585 1.00 94.00 449 LEU A O 1
ATOM 3644 N N . ASP A 1 450 ? 7.764 7.860 1.553 1.00 92.38 450 ASP A N 1
ATOM 3645 C CA . ASP A 1 450 ? 6.333 7.783 1.804 1.00 92.38 450 ASP A CA 1
ATOM 3646 C C . ASP A 1 450 ? 5.865 6.321 1.879 1.00 92.38 450 ASP A C 1
ATOM 3648 O O . ASP A 1 450 ? 6.532 5.377 1.431 1.00 92.38 450 ASP A O 1
ATOM 3652 N N . ASP A 1 451 ? 4.684 6.134 2.458 1.00 93.06 451 ASP A N 1
ATOM 3653 C CA . ASP A 1 451 ? 4.103 4.821 2.726 1.00 93.06 451 ASP A CA 1
ATOM 3654 C C . ASP A 1 451 ? 3.898 3.981 1.458 1.00 93.06 451 ASP A C 1
ATOM 3656 O O . ASP A 1 451 ? 4.183 2.781 1.466 1.00 93.06 451 ASP A O 1
ATOM 3660 N N . ASP A 1 452 ? 3.445 4.612 0.374 1.00 93.38 452 ASP A N 1
ATOM 3661 C CA . ASP A 1 452 ? 3.158 3.947 -0.900 1.00 93.38 452 ASP A CA 1
ATOM 3662 C C . ASP A 1 452 ? 4.442 3.454 -1.577 1.00 93.38 452 ASP A C 1
ATOM 3664 O O . ASP A 1 452 ? 4.516 2.314 -2.044 1.00 93.38 452 ASP A O 1
ATOM 3668 N N . VAL A 1 453 ? 5.493 4.278 -1.552 1.00 94.19 453 VAL A N 1
ATOM 3669 C CA . VAL A 1 453 ? 6.821 3.912 -2.062 1.00 94.19 453 VAL A CA 1
ATOM 3670 C C . VAL A 1 453 ? 7.414 2.797 -1.214 1.00 94.19 453 VAL A C 1
ATOM 3672 O O . VAL A 1 453 ? 7.911 1.814 -1.753 1.00 94.19 453 VAL A O 1
ATOM 3675 N N . THR A 1 454 ? 7.297 2.890 0.113 1.00 93.94 454 THR A N 1
ATOM 3676 C CA . THR A 1 454 ? 7.770 1.844 1.029 1.00 93.94 454 THR A CA 1
ATOM 3677 C C . THR A 1 454 ? 7.074 0.507 0.766 1.00 93.94 454 THR A C 1
ATOM 3679 O O . THR A 1 454 ? 7.711 -0.549 0.739 1.00 93.94 454 THR A O 1
ATOM 3682 N N . GLN A 1 455 ? 5.757 0.533 0.554 1.00 93.69 455 GLN A N 1
ATOM 3683 C CA . GLN A 1 455 ? 4.994 -0.666 0.233 1.00 93.69 455 GLN A CA 1
ATOM 3684 C C . GLN A 1 455 ? 5.399 -1.239 -1.127 1.00 93.69 455 GLN A C 1
ATOM 3686 O O . GLN A 1 455 ? 5.507 -2.460 -1.256 1.00 93.69 455 GLN A O 1
ATOM 3691 N N . PHE A 1 456 ? 5.647 -0.386 -2.120 1.00 93.75 456 PHE A N 1
ATOM 3692 C CA . PHE A 1 456 ? 6.144 -0.802 -3.425 1.00 93.75 456 PHE A CA 1
ATOM 3693 C C . PHE A 1 456 ? 7.514 -1.485 -3.314 1.00 93.75 456 PHE A C 1
ATOM 3695 O O . PHE A 1 456 ? 7.636 -2.652 -3.687 1.00 93.75 456 PHE A O 1
ATOM 3702 N N . ILE A 1 457 ? 8.507 -0.831 -2.697 1.00 93.19 457 ILE A N 1
ATOM 3703 C CA . ILE A 1 457 ? 9.862 -1.394 -2.573 1.00 93.19 457 ILE A CA 1
ATOM 3704 C C . ILE A 1 457 ? 9.892 -2.675 -1.733 1.00 93.19 457 ILE A C 1
ATOM 3706 O O . ILE A 1 457 ? 10.706 -3.555 -1.979 1.00 93.19 457 ILE A O 1
ATOM 3710 N N . SER A 1 458 ? 8.968 -2.841 -0.779 1.00 90.75 458 SER A N 1
ATOM 3711 C CA . SER A 1 458 ? 8.898 -4.056 0.042 1.00 90.75 458 SER A CA 1
ATOM 3712 C C . SER A 1 458 ? 8.570 -5.336 -0.739 1.00 90.75 458 SER A C 1
ATOM 3714 O O . SER A 1 458 ? 8.776 -6.428 -0.209 1.00 90.75 458 SER A O 1
ATOM 3716 N N . LYS A 1 459 ? 8.059 -5.201 -1.971 1.00 92.38 459 LYS A N 1
ATOM 3717 C CA . LYS A 1 459 ? 7.723 -6.309 -2.879 1.00 92.38 459 LYS A CA 1
ATOM 3718 C C . LYS A 1 459 ? 8.840 -6.642 -3.871 1.00 92.38 459 LYS A C 1
ATOM 3720 O O . LYS A 1 459 ? 8.748 -7.669 -4.537 1.00 92.38 459 LYS A O 1
ATOM 3725 N N . LEU A 1 460 ? 9.842 -5.775 -3.997 1.00 93.12 460 LEU A N 1
ATOM 3726 C CA . LEU A 1 460 ? 10.946 -5.942 -4.938 1.00 93.12 460 LEU A CA 1
ATOM 3727 C C . LEU A 1 460 ? 11.860 -7.095 -4.501 1.00 93.12 460 LEU A C 1
ATOM 3729 O O . LEU A 1 460 ? 11.999 -7.377 -3.309 1.00 93.12 460 LEU A O 1
ATOM 3733 N N . SER A 1 461 ? 12.510 -7.740 -5.469 1.00 92.62 461 SER A N 1
ATOM 3734 C CA . SER A 1 461 ? 13.428 -8.859 -5.230 1.00 92.62 461 SER A CA 1
ATOM 3735 C C . SER A 1 461 ? 14.682 -8.423 -4.469 1.00 92.62 461 SER A C 1
ATOM 3737 O O . SER A 1 461 ? 15.169 -9.157 -3.609 1.00 92.62 461 SER A O 1
ATOM 3739 N N . ASN A 1 462 ? 15.221 -7.238 -4.776 1.00 92.00 462 ASN A N 1
ATOM 3740 C CA . ASN A 1 462 ? 16.431 -6.721 -4.140 1.00 92.00 462 ASN A CA 1
ATOM 3741 C C . ASN A 1 462 ? 16.388 -5.191 -4.032 1.00 92.00 462 ASN A C 1
ATOM 3743 O O . ASN A 1 462 ? 16.241 -4.496 -5.036 1.00 92.00 462 ASN A O 1
ATOM 3747 N N . VAL A 1 463 ? 16.540 -4.667 -2.814 1.00 93.19 463 VAL A N 1
ATOM 3748 C CA . VAL A 1 463 ? 16.516 -3.224 -2.543 1.00 93.19 463 VAL A CA 1
ATOM 3749 C C . VAL A 1 463 ? 17.719 -2.830 -1.701 1.00 93.19 463 VAL A C 1
ATOM 3751 O O . VAL A 1 463 ? 17.950 -3.384 -0.626 1.00 93.19 463 VAL A O 1
ATOM 3754 N N . GLN A 1 464 ? 18.473 -1.842 -2.177 1.00 93.25 464 GLN A N 1
ATOM 3755 C CA . GLN A 1 464 ? 19.659 -1.319 -1.508 1.00 93.25 464 GLN A CA 1
ATOM 3756 C C . GLN A 1 464 ? 19.425 0.144 -1.101 1.00 93.25 464 GLN A C 1
ATOM 3758 O O . GLN A 1 464 ? 19.305 1.030 -1.944 1.00 93.25 464 GLN A O 1
ATOM 3763 N N . LEU A 1 465 ? 19.350 0.389 0.213 1.00 92.44 465 LEU A N 1
ATOM 3764 C CA . LEU A 1 465 ? 18.942 1.677 0.810 1.00 92.44 465 LEU A CA 1
ATOM 3765 C C . LEU A 1 465 ? 20.017 2.333 1.698 1.00 92.44 465 LEU A C 1
ATOM 3767 O O . LEU A 1 465 ? 19.786 3.401 2.266 1.00 92.44 465 LEU A O 1
ATOM 3771 N N . SER A 1 466 ? 21.163 1.678 1.888 1.00 91.25 466 SER A N 1
ATOM 3772 C CA . SER A 1 466 ? 22.195 2.108 2.840 1.00 91.25 466 SER A CA 1
ATOM 3773 C C . SER A 1 466 ? 22.832 3.455 2.493 1.00 91.25 466 SER A C 1
ATOM 3775 O O . SER A 1 466 ? 22.813 3.896 1.345 1.00 91.25 466 SER A O 1
ATOM 3777 N N . GLU A 1 467 ? 23.455 4.080 3.490 1.00 91.69 467 GLU A N 1
ATOM 3778 C CA . GLU A 1 467 ? 24.230 5.317 3.339 1.00 91.69 467 GLU A CA 1
ATOM 3779 C C . GLU A 1 467 ? 23.399 6.517 2.855 1.00 91.69 467 GLU A C 1
ATOM 3781 O O . GLU A 1 467 ? 23.902 7.400 2.170 1.00 91.69 467 GLU A O 1
ATOM 3786 N N . ASN A 1 468 ? 22.124 6.567 3.238 1.00 93.62 468 ASN A N 1
ATOM 3787 C CA . ASN A 1 468 ? 21.272 7.744 3.084 1.00 93.62 468 ASN A CA 1
ATOM 3788 C C . ASN A 1 468 ? 21.079 8.435 4.450 1.00 93.62 468 ASN A C 1
ATOM 3790 O O . ASN A 1 468 ? 21.161 7.786 5.501 1.00 93.62 468 ASN A O 1
ATOM 3794 N N . PRO A 1 469 ? 20.801 9.749 4.496 1.00 93.75 469 PRO A N 1
ATOM 3795 C CA . PRO A 1 469 ? 20.545 10.488 5.732 1.00 93.75 469 PRO A CA 1
ATOM 3796 C C . PRO A 1 469 ? 19.134 10.229 6.292 1.00 93.75 469 PRO A C 1
ATOM 3798 O O . PRO A 1 469 ? 18.405 11.166 6.623 1.00 93.75 469 PRO A O 1
ATOM 3801 N N . TRP A 1 470 ? 18.758 8.955 6.449 1.00 93.25 470 TRP A N 1
ATOM 3802 C CA . TRP A 1 470 ? 17.459 8.544 6.974 1.00 93.25 470 TRP A CA 1
ATOM 3803 C C . TRP A 1 470 ? 17.151 9.225 8.311 1.00 93.25 470 TRP A C 1
ATOM 3805 O O . TRP A 1 470 ? 17.915 9.123 9.283 1.00 93.25 470 TRP A O 1
ATOM 3815 N N . GLN A 1 471 ? 16.012 9.909 8.355 1.00 91.38 471 GLN A N 1
ATOM 3816 C CA . GLN A 1 471 ? 15.471 10.552 9.537 1.00 91.38 471 GLN A CA 1
ATOM 3817 C C . GLN A 1 471 ? 14.689 9.543 10.371 1.00 91.38 471 GLN A C 1
ATOM 3819 O O . GLN A 1 471 ? 13.841 8.803 9.881 1.00 91.38 471 GLN A O 1
ATOM 3824 N N . CYS A 1 472 ? 14.916 9.579 11.678 1.00 89.88 472 CYS A N 1
ATOM 3825 C CA . CYS A 1 472 ? 14.112 8.856 12.655 1.00 89.88 472 CYS A CA 1
ATOM 3826 C C . CYS A 1 472 ? 12.883 9.704 13.059 1.00 89.88 472 CYS A C 1
ATOM 3828 O O . CYS A 1 472 ? 12.676 10.048 14.221 1.00 89.88 472 CYS A O 1
ATOM 3830 N N . SER A 1 473 ? 12.069 10.073 12.065 1.00 92.00 473 SER A N 1
ATOM 3831 C CA . SER A 1 473 ? 10.752 10.679 12.290 1.00 92.00 473 SER A CA 1
ATOM 3832 C C . SER A 1 473 ? 9.677 9.596 12.289 1.00 92.00 473 SER A C 1
ATOM 3834 O O . SER A 1 473 ? 9.711 8.667 11.477 1.00 92.00 473 SER A O 1
ATOM 3836 N N . CYS A 1 474 ? 8.683 9.722 13.167 1.00 91.50 474 CYS A N 1
ATOM 3837 C CA . CYS A 1 474 ? 7.528 8.828 13.156 1.00 91.50 474 CYS A CA 1
ATOM 3838 C C . CYS A 1 474 ? 6.650 8.958 11.897 1.00 91.50 474 CYS A C 1
ATOM 3840 O O . CYS A 1 474 ? 5.873 8.044 11.611 1.00 91.50 474 CYS A O 1
ATOM 3842 N N . LYS A 1 475 ? 6.837 10.017 11.092 1.00 91.69 475 LYS A N 1
ATOM 3843 C CA . LYS A 1 475 ? 6.261 10.132 9.742 1.00 91.69 475 LYS A CA 1
ATOM 3844 C C . LYS A 1 475 ? 6.721 8.995 8.820 1.00 91.69 475 LYS A C 1
ATOM 3846 O O . LYS A 1 475 ? 5.965 8.555 7.966 1.00 91.69 475 LYS A O 1
ATOM 3851 N N . PHE A 1 476 ? 7.935 8.488 9.024 1.00 92.19 476 PHE A N 1
ATOM 3852 C CA . PHE A 1 476 ? 8.585 7.490 8.172 1.00 92.19 476 PHE A CA 1
ATOM 3853 C C . PHE A 1 476 ? 8.603 6.092 8.815 1.00 92.19 476 PHE A C 1
ATOM 3855 O O . PHE A 1 476 ? 9.506 5.288 8.587 1.00 92.19 476 PHE A O 1
ATOM 3862 N N . THR A 1 477 ? 7.609 5.774 9.651 1.00 89.62 477 THR A N 1
ATOM 3863 C CA . THR A 1 477 ? 7.565 4.515 10.421 1.00 89.62 477 THR A CA 1
ATOM 3864 C C . THR A 1 477 ? 7.609 3.262 9.552 1.00 89.62 477 THR A C 1
ATOM 3866 O O . THR A 1 477 ? 8.294 2.307 9.922 1.00 89.62 477 THR A O 1
ATOM 3869 N N . LYS A 1 478 ? 6.938 3.246 8.393 1.00 91.06 478 LYS A N 1
ATOM 3870 C CA . LYS A 1 478 ? 6.960 2.078 7.498 1.00 91.06 478 LYS A CA 1
ATOM 3871 C C . LYS A 1 478 ? 8.350 1.825 6.919 1.00 91.06 478 LYS A C 1
ATOM 3873 O O . LYS A 1 478 ? 8.804 0.681 6.939 1.00 91.06 478 LYS A O 1
ATOM 3878 N N . VAL A 1 479 ? 9.044 2.862 6.436 1.00 92.31 479 VAL A N 1
ATOM 3879 C CA . VAL A 1 479 ? 10.403 2.690 5.893 1.00 92.31 479 VAL A CA 1
ATOM 3880 C C . VAL A 1 479 ? 11.390 2.339 7.000 1.00 92.31 479 VAL A C 1
ATOM 3882 O O . VAL A 1 479 ? 12.235 1.480 6.789 1.00 92.31 479 VAL A O 1
ATOM 3885 N N . LEU A 1 480 ? 11.240 2.889 8.211 1.00 92.19 480 LEU A N 1
ATOM 3886 C CA . LEU A 1 480 ? 12.047 2.488 9.368 1.00 92.19 480 LEU A CA 1
ATOM 3887 C C . LEU A 1 480 ? 11.846 1.005 9.719 1.00 92.19 480 LEU A C 1
ATOM 3889 O O . LEU A 1 480 ? 12.825 0.296 9.955 1.00 92.19 480 LEU A O 1
ATOM 3893 N N . ALA A 1 481 ? 10.605 0.510 9.693 1.00 90.25 481 ALA A N 1
ATOM 3894 C CA . ALA A 1 481 ? 10.308 -0.908 9.897 1.00 90.25 481 ALA A CA 1
ATOM 3895 C C . ALA A 1 481 ? 10.910 -1.789 8.786 1.00 90.25 481 ALA A C 1
ATOM 3897 O O . ALA A 1 481 ? 11.468 -2.854 9.063 1.00 90.25 481 ALA A O 1
ATOM 3898 N N . HIS A 1 482 ? 10.851 -1.333 7.530 1.00 90.56 482 HIS A N 1
ATOM 3899 C CA . HIS A 1 482 ? 11.470 -2.020 6.397 1.00 90.56 482 HIS A CA 1
ATOM 3900 C C . HIS A 1 482 ? 13.006 -2.050 6.507 1.00 90.56 482 HIS A C 1
ATOM 3902 O O . HIS A 1 482 ? 13.606 -3.120 6.400 1.00 90.56 482 HIS A O 1
ATOM 3908 N N . LEU A 1 483 ? 13.642 -0.910 6.809 1.00 90.88 483 LEU A N 1
ATOM 3909 C CA . LEU A 1 483 ? 15.085 -0.795 7.044 1.00 90.88 483 LEU A CA 1
ATOM 3910 C C . LEU A 1 483 ? 15.532 -1.718 8.170 1.00 90.88 483 LEU A C 1
ATOM 3912 O O . LEU A 1 483 ? 16.524 -2.415 8.016 1.00 90.88 483 LEU A O 1
ATOM 3916 N N . ARG A 1 484 ? 14.782 -1.798 9.272 1.00 89.88 484 ARG A N 1
ATOM 3917 C CA . ARG A 1 484 ? 15.106 -2.711 10.372 1.00 89.88 484 ARG A CA 1
ATOM 3918 C C . ARG A 1 484 ? 15.183 -4.172 9.912 1.00 89.88 484 ARG A C 1
ATOM 3920 O O . ARG A 1 484 ? 16.065 -4.900 10.362 1.00 89.88 484 ARG A O 1
ATOM 3927 N N . LYS A 1 485 ? 14.275 -4.589 9.024 1.00 87.56 485 LYS A N 1
ATOM 3928 C CA . LYS A 1 485 ? 14.212 -5.957 8.486 1.00 87.56 485 LYS A CA 1
ATOM 3929 C C . LYS A 1 485 ? 15.343 -6.253 7.497 1.00 87.56 485 LYS A C 1
ATOM 3931 O O . LYS A 1 485 ? 15.879 -7.355 7.517 1.00 87.56 485 LYS A O 1
ATOM 3936 N N . VAL A 1 486 ? 15.670 -5.301 6.621 1.00 87.12 486 VAL A N 1
ATOM 3937 C CA . VAL A 1 486 ? 16.609 -5.514 5.502 1.00 87.12 486 VAL A CA 1
ATOM 3938 C C . VAL A 1 486 ? 18.047 -5.120 5.861 1.00 87.12 486 VAL A C 1
ATOM 3940 O O . VAL A 1 486 ? 18.990 -5.792 5.454 1.00 87.12 486 VAL A O 1
ATOM 3943 N N . ASN A 1 487 ? 18.237 -4.050 6.636 1.00 85.25 487 ASN A N 1
ATOM 3944 C CA . ASN A 1 487 ? 19.540 -3.511 7.022 1.00 85.25 487 ASN A CA 1
ATOM 3945 C C . ASN A 1 487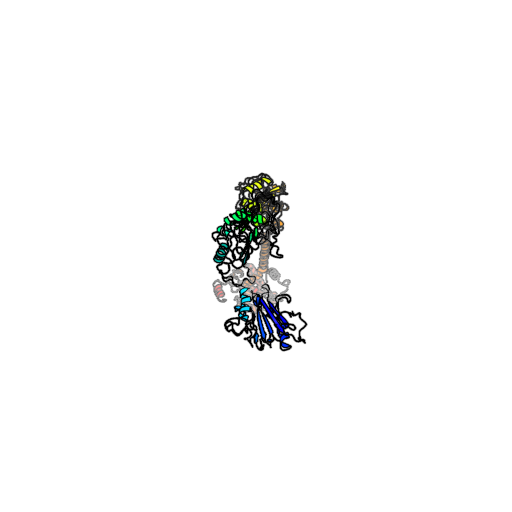 ? 19.498 -2.861 8.425 1.00 85.25 487 ASN A C 1
ATOM 3947 O O . ASN A 1 487 ? 19.321 -1.648 8.585 1.00 85.25 487 ASN A O 1
ATOM 3951 N N . LEU A 1 488 ? 19.720 -3.682 9.457 1.00 87.69 488 LEU A N 1
ATOM 3952 C CA . LEU A 1 488 ? 19.689 -3.253 10.860 1.00 87.69 488 LEU A CA 1
ATOM 3953 C C . LEU A 1 488 ? 20.688 -2.124 11.171 1.00 87.69 488 LEU A C 1
ATOM 3955 O O . LEU A 1 488 ? 20.387 -1.257 11.992 1.00 87.69 488 LEU A O 1
ATOM 3959 N N . THR A 1 489 ? 21.856 -2.110 10.522 1.00 88.44 489 THR A N 1
ATOM 3960 C CA . THR A 1 489 ? 22.883 -1.085 10.769 1.00 88.44 489 THR A CA 1
ATOM 3961 C C . THR A 1 489 ? 22.430 0.303 10.334 1.00 88.44 489 THR A C 1
ATOM 3963 O O . THR A 1 489 ? 22.640 1.274 11.062 1.00 88.44 489 THR A O 1
ATOM 3966 N N . GLU A 1 490 ? 21.736 0.398 9.200 1.00 89.06 490 GLU A N 1
ATOM 3967 C CA . GLU A 1 490 ? 21.212 1.670 8.706 1.00 89.06 490 GLU A CA 1
ATOM 3968 C C . GLU A 1 490 ? 20.064 2.173 9.586 1.00 89.06 490 GLU A C 1
ATOM 3970 O O . GLU A 1 490 ? 20.012 3.345 9.959 1.00 89.06 490 GLU A O 1
ATOM 3975 N N . TYR A 1 491 ? 19.187 1.262 10.011 1.00 91.62 491 TYR A N 1
ATOM 3976 C CA . TYR A 1 491 ? 18.140 1.576 10.978 1.00 91.62 491 TYR A CA 1
ATOM 3977 C C . TYR A 1 491 ? 18.716 2.115 12.302 1.00 91.62 491 TYR A C 1
ATOM 3979 O O . TYR A 1 491 ? 18.243 3.125 12.825 1.00 91.62 491 TYR A O 1
ATOM 3987 N N . GLN A 1 492 ? 19.775 1.492 12.833 1.00 89.75 492 GLN A N 1
ATOM 3988 C CA . GLN A 1 492 ? 20.458 1.970 14.041 1.00 89.75 492 GLN A CA 1
ATOM 3989 C C . GLN A 1 492 ? 21.116 3.341 13.834 1.00 89.75 492 GLN A C 1
ATOM 3991 O O . GLN A 1 492 ? 21.074 4.179 14.737 1.00 89.75 492 GLN A O 1
ATOM 3996 N N . ALA A 1 493 ? 21.688 3.601 12.655 1.00 89.31 493 ALA A N 1
ATOM 3997 C CA . ALA A 1 493 ? 22.240 4.909 12.312 1.00 89.31 493 ALA A CA 1
ATOM 3998 C C . ALA A 1 493 ? 21.148 5.993 12.265 1.00 89.31 493 ALA A C 1
ATOM 4000 O O . ALA A 1 493 ? 21.332 7.072 12.832 1.00 89.31 493 ALA A O 1
ATOM 4001 N N . ALA A 1 494 ? 19.988 5.696 11.667 1.00 91.25 494 ALA A N 1
ATOM 4002 C CA . ALA A 1 494 ? 18.827 6.587 11.666 1.00 91.25 494 ALA A CA 1
ATOM 4003 C C . ALA A 1 494 ? 18.339 6.883 13.094 1.00 91.25 494 ALA A C 1
ATOM 4005 O O . ALA A 1 494 ? 18.150 8.044 13.464 1.00 91.25 494 ALA A O 1
ATOM 4006 N N . LEU A 1 495 ? 18.207 5.846 13.928 1.00 90.69 495 LEU A N 1
ATOM 4007 C CA . LEU A 1 495 ? 17.787 5.968 15.326 1.00 90.69 495 LEU A CA 1
ATOM 4008 C C . LEU A 1 495 ? 18.762 6.815 16.159 1.00 90.69 495 LEU A C 1
ATOM 4010 O O . LEU A 1 495 ? 18.343 7.649 16.968 1.00 90.69 495 LEU A O 1
ATOM 4014 N N . TRP A 1 496 ? 20.067 6.659 15.930 1.00 88.06 496 TRP A N 1
ATOM 4015 C CA . TRP A 1 496 ? 21.090 7.445 16.614 1.00 88.06 496 TRP A CA 1
ATOM 4016 C C . TRP A 1 496 ? 20.945 8.951 16.343 1.00 88.06 496 TRP A C 1
ATOM 4018 O O . TRP A 1 496 ? 21.115 9.752 17.265 1.00 88.06 496 TRP A O 1
ATOM 4028 N N . ARG A 1 497 ? 20.564 9.351 15.119 1.00 86.62 497 ARG A N 1
ATOM 4029 C CA . ARG A 1 497 ? 20.400 10.768 14.732 1.00 86.62 497 ARG A CA 1
ATOM 4030 C C . ARG A 1 497 ? 19.308 11.494 15.535 1.00 86.62 497 ARG A C 1
ATOM 4032 O O . ARG A 1 497 ? 19.501 12.656 15.878 1.00 86.62 497 ARG A O 1
ATOM 4039 N N . CYS A 1 498 ? 18.193 10.832 15.862 1.00 81.88 498 CYS A N 1
ATOM 4040 C CA . CYS A 1 498 ? 17.052 11.453 16.565 1.00 81.88 498 CYS A CA 1
ATOM 4041 C C . CYS A 1 498 ? 17.144 11.361 18.100 1.00 81.88 498 CYS A C 1
ATOM 4043 O O . CYS A 1 498 ? 16.761 12.292 18.813 1.00 81.88 498 CYS A O 1
ATOM 4045 N N . SER A 1 499 ? 17.616 10.222 18.612 1.00 80.19 499 SER A N 1
ATOM 4046 C CA . SER A 1 499 ? 17.462 9.837 20.021 1.00 80.19 499 SER A CA 1
ATOM 4047 C C . SER A 1 499 ? 18.794 9.761 20.761 1.00 80.19 499 SER A C 1
ATOM 4049 O O . SER A 1 499 ? 18.815 9.708 21.990 1.00 80.19 499 SER A O 1
ATOM 4051 N N . LYS A 1 500 ? 19.917 9.745 20.023 1.00 81.94 500 LYS A N 1
ATOM 4052 C CA . LYS A 1 500 ? 21.243 9.376 20.544 1.00 81.94 500 LYS A CA 1
ATOM 4053 C C . LYS A 1 500 ? 21.231 8.013 21.257 1.00 81.94 500 LYS A C 1
ATOM 4055 O O . LYS A 1 500 ? 22.059 7.762 22.130 1.00 81.94 500 LYS A O 1
ATOM 4060 N N . GLN A 1 501 ? 20.293 7.136 20.895 1.00 73.69 501 GLN A N 1
ATOM 4061 C CA . GLN A 1 501 ? 20.233 5.749 21.340 1.00 73.69 501 GLN A CA 1
ATOM 4062 C C . GLN A 1 501 ? 20.666 4.820 20.207 1.00 73.69 501 GLN A C 1
ATOM 4064 O O . GLN A 1 501 ? 20.459 5.112 19.031 1.00 73.69 501 GLN A O 1
ATOM 4069 N N . LYS A 1 502 ? 21.280 3.690 20.570 1.00 68.12 502 LYS A N 1
ATOM 4070 C CA . LYS A 1 502 ? 21.685 2.642 19.617 1.00 68.12 502 LYS A CA 1
ATOM 4071 C C . LYS A 1 502 ? 20.767 1.422 19.639 1.00 68.12 502 LYS A C 1
ATOM 4073 O O . LYS A 1 502 ? 20.897 0.555 18.782 1.00 68.12 502 LYS A O 1
ATOM 4078 N N . SER A 1 503 ? 19.872 1.334 20.619 1.00 82.75 503 SER A N 1
ATOM 4079 C CA . SER A 1 503 ? 19.025 0.169 20.839 1.00 82.75 503 SER A CA 1
ATOM 4080 C C . SER A 1 503 ? 17.554 0.521 20.665 1.00 82.75 503 SER A C 1
ATOM 4082 O O . SER A 1 503 ? 17.089 1.589 21.041 1.00 82.75 503 SER A O 1
ATOM 4084 N N . CYS A 1 504 ? 16.829 -0.412 20.063 1.00 90.19 504 CYS A N 1
ATOM 4085 C CA . CYS A 1 504 ? 15.378 -0.473 20.004 1.00 90.19 504 CYS A CA 1
ATOM 4086 C C . CYS A 1 504 ? 15.019 -1.965 20.057 1.00 90.19 504 CYS A C 1
ATOM 4088 O O . CYS A 1 504 ? 15.711 -2.730 19.366 1.00 90.19 504 CYS A O 1
ATOM 4090 N N . PRO A 1 505 ? 13.991 -2.388 20.820 1.00 91.12 505 PRO A N 1
ATOM 4091 C CA . PRO A 1 505 ? 13.676 -3.805 21.014 1.00 91.12 505 PRO A CA 1
ATOM 4092 C C . PRO A 1 505 ? 13.617 -4.591 19.700 1.00 91.12 505 PRO A C 1
ATOM 4094 O O . PRO A 1 505 ? 13.181 -4.045 18.689 1.00 91.12 505 PRO A O 1
ATOM 4097 N N . GLU A 1 506 ? 14.064 -5.853 19.706 1.00 85.88 506 GLU A N 1
ATOM 4098 C CA . GLU A 1 506 ? 14.384 -6.619 18.486 1.00 85.88 506 GLU A CA 1
ATOM 4099 C C . GLU A 1 506 ? 13.279 -6.644 17.425 1.00 85.88 506 GLU A C 1
ATOM 4101 O O . GLU A 1 506 ? 13.564 -6.504 16.234 1.00 85.88 506 GLU A O 1
ATOM 4106 N N . LEU A 1 507 ? 12.030 -6.762 17.866 1.00 89.06 507 LEU A N 1
ATOM 4107 C CA . LEU A 1 507 ? 10.859 -6.872 16.998 1.00 89.06 507 LEU A CA 1
ATOM 4108 C C . LEU A 1 507 ? 10.126 -5.536 16.807 1.00 89.06 507 LEU A C 1
ATOM 4110 O O . LEU A 1 507 ? 9.240 -5.443 15.966 1.00 89.06 507 LEU A O 1
ATOM 4114 N N . CYS A 1 508 ? 10.500 -4.495 17.551 1.00 92.31 508 CYS A N 1
ATOM 4115 C CA . CYS A 1 508 ? 9.805 -3.212 17.548 1.00 92.31 508 CYS A CA 1
ATOM 4116 C C . CYS A 1 508 ? 10.503 -2.171 16.667 1.00 92.31 508 CYS A C 1
ATOM 4118 O O . CYS A 1 508 ? 11.715 -2.207 16.435 1.00 92.31 508 CYS A O 1
ATOM 4120 N N . THR A 1 509 ? 9.731 -1.185 16.219 1.00 93.38 509 THR A N 1
ATOM 4121 C CA . THR A 1 509 ? 10.231 -0.014 15.491 1.00 93.38 509 THR A CA 1
ATOM 4122 C C . THR A 1 509 ? 10.162 1.205 16.398 1.00 93.38 509 THR A C 1
ATOM 4124 O O . THR A 1 509 ? 9.124 1.474 16.994 1.00 93.38 509 THR A O 1
ATOM 4127 N N . CYS A 1 510 ? 11.256 1.948 16.509 1.00 92.94 510 CYS A N 1
ATOM 4128 C CA . CYS A 1 510 ? 11.359 3.138 17.337 1.00 92.94 510 CYS A CA 1
ATOM 4129 C C . CYS A 1 510 ? 11.543 4.372 16.459 1.00 92.94 510 CYS A C 1
ATOM 4131 O O . CYS A 1 510 ? 12.273 4.333 15.468 1.00 92.94 510 CYS A O 1
ATOM 4133 N N . CYS A 1 511 ? 10.891 5.466 16.827 1.00 92.88 511 CYS A N 1
ATOM 4134 C CA . CYS A 1 511 ? 10.954 6.729 16.103 1.00 92.88 511 CYS A CA 1
ATOM 4135 C C . CYS A 1 511 ? 10.738 7.907 17.056 1.00 92.88 511 CYS A C 1
ATOM 4137 O O . CYS A 1 511 ? 10.312 7.722 18.198 1.00 92.88 511 CYS A O 1
ATOM 4139 N N . LYS A 1 512 ? 11.017 9.128 16.594 1.00 91.81 512 LYS A N 1
ATOM 4140 C CA . LYS A 1 512 ? 10.715 10.352 17.336 1.00 91.81 512 LYS A CA 1
ATOM 4141 C C . LYS A 1 512 ? 9.682 11.179 16.582 1.00 91.81 512 LYS A C 1
ATOM 4143 O O . LYS A 1 512 ? 9.784 11.349 15.374 1.00 91.81 512 LYS A O 1
ATOM 4148 N N . GLU A 1 513 ? 8.664 11.661 17.277 1.00 90.75 513 GLU A N 1
ATOM 4149 C CA . GLU A 1 513 ? 7.650 12.530 16.682 1.00 90.75 513 GLU A CA 1
ATOM 4150 C C . GLU A 1 513 ? 8.172 13.972 16.592 1.00 90.75 513 GLU A C 1
ATOM 4152 O O . GLU A 1 513 ? 8.749 14.483 17.555 1.00 90.75 513 GLU A O 1
ATOM 4157 N N . ASP A 1 514 ? 7.977 14.627 15.444 1.00 84.25 514 ASP A N 1
ATOM 4158 C CA . ASP A 1 514 ? 8.638 15.901 15.126 1.00 84.25 514 ASP A CA 1
ATOM 4159 C C . ASP A 1 514 ? 8.172 17.064 16.023 1.00 84.25 514 ASP A C 1
ATOM 4161 O O . ASP A 1 514 ? 8.993 17.834 16.526 1.00 84.25 514 ASP A O 1
ATOM 4165 N N . GLU A 1 515 ? 6.864 17.168 16.281 1.00 83.25 515 GLU A N 1
ATOM 4166 C CA . GLU A 1 515 ? 6.273 18.281 17.039 1.00 83.25 515 GLU A CA 1
ATOM 4167 C C . GLU A 1 515 ? 6.409 18.102 18.556 1.00 83.25 515 GLU A C 1
ATOM 4169 O O . GLU A 1 515 ? 6.915 18.973 19.266 1.00 83.25 515 GLU A O 1
ATOM 4174 N N . SER A 1 516 ? 5.969 16.952 19.070 1.00 82.56 516 SER A N 1
ATOM 4175 C CA . SER A 1 516 ? 5.917 16.682 20.512 1.00 82.56 516 SER A CA 1
ATOM 4176 C C . SER A 1 516 ? 7.263 16.236 21.094 1.00 82.56 516 SER A C 1
ATOM 4178 O O . SER A 1 516 ? 7.419 16.171 22.317 1.00 82.56 516 SER A O 1
ATOM 4180 N N . ARG A 1 517 ? 8.228 15.887 20.225 1.00 83.56 517 ARG A N 1
ATOM 4181 C CA . ARG A 1 517 ? 9.505 15.242 20.570 1.00 83.56 517 ARG A CA 1
ATOM 4182 C C . ARG A 1 517 ? 9.339 13.958 21.389 1.00 83.56 517 ARG A C 1
ATOM 4184 O O . ARG A 1 517 ? 10.274 13.556 22.082 1.00 83.56 517 ARG A O 1
ATOM 4191 N N . ARG A 1 518 ? 8.171 13.311 21.317 1.00 89.88 518 ARG A N 1
ATOM 4192 C CA . ARG A 1 518 ? 7.916 12.019 21.960 1.00 89.88 518 ARG A CA 1
ATOM 4193 C C . ARG A 1 518 ? 8.697 10.924 21.254 1.00 89.88 518 ARG A C 1
ATOM 4195 O O . ARG A 1 518 ? 8.690 10.832 20.029 1.00 89.88 518 ARG A O 1
ATOM 4202 N N . PHE A 1 519 ? 9.348 10.083 22.040 1.00 92.00 519 PHE A N 1
ATOM 4203 C CA . PHE A 1 519 ? 9.998 8.875 21.569 1.00 92.00 519 PHE A CA 1
ATOM 4204 C C . PHE A 1 519 ? 8.985 7.731 21.574 1.00 92.00 519 PHE A C 1
ATOM 4206 O O . PHE A 1 519 ? 8.480 7.340 22.625 1.00 92.00 519 PHE A O 1
ATOM 4213 N N . ILE A 1 520 ? 8.651 7.212 20.401 1.00 93.62 520 ILE A N 1
ATOM 4214 C CA . ILE A 1 520 ? 7.643 6.171 20.234 1.00 93.62 520 ILE A CA 1
ATOM 4215 C C . ILE A 1 520 ? 8.351 4.838 20.030 1.00 93.62 520 ILE A C 1
ATOM 4217 O O . ILE A 1 520 ? 9.154 4.689 19.114 1.00 93.62 520 ILE A O 1
ATOM 4221 N N . ILE A 1 521 ? 8.016 3.863 20.869 1.00 94.12 521 ILE A N 1
ATOM 4222 C CA . ILE A 1 521 ? 8.400 2.460 20.729 1.00 94.12 521 ILE A CA 1
ATOM 4223 C C . ILE A 1 521 ? 7.162 1.728 20.213 1.00 94.12 521 ILE A C 1
ATOM 4225 O O . ILE A 1 521 ? 6.214 1.495 20.961 1.00 94.12 521 ILE A O 1
ATOM 4229 N N . ASN A 1 522 ? 7.144 1.402 18.923 1.00 94.81 522 ASN A N 1
ATOM 4230 C CA . ASN A 1 522 ? 6.027 0.730 18.275 1.00 94.81 522 ASN A CA 1
ATOM 4231 C C . ASN A 1 522 ? 6.284 -0.773 18.134 1.00 94.81 522 ASN A C 1
ATOM 4233 O O . ASN A 1 522 ? 7.094 -1.215 17.320 1.00 94.81 522 ASN A O 1
ATOM 4237 N N . CYS A 1 523 ? 5.554 -1.543 18.929 1.00 95.38 523 CYS A N 1
ATOM 4238 C CA . CYS A 1 523 ? 5.538 -2.999 18.960 1.00 95.38 523 CYS A CA 1
ATOM 4239 C C . CYS A 1 523 ? 4.163 -3.558 18.540 1.00 95.38 523 CYS A C 1
ATOM 4241 O O . CYS A 1 523 ? 3.791 -4.653 18.958 1.00 95.38 523 CYS A O 1
ATOM 4243 N N . SER A 1 524 ? 3.363 -2.796 17.792 1.00 95.44 524 SER A N 1
ATOM 4244 C CA . SER A 1 524 ? 1.976 -3.163 17.480 1.00 95.44 524 SER A CA 1
ATOM 4245 C C . SER A 1 524 ? 1.881 -4.166 16.326 1.00 95.44 524 SER A C 1
ATOM 4247 O O . SER A 1 524 ? 2.676 -4.100 15.390 1.00 95.44 524 SER A O 1
ATOM 4249 N N . ASN A 1 525 ? 0.858 -5.028 16.332 1.00 94.31 525 ASN A N 1
ATOM 4250 C CA . ASN A 1 525 ? 0.580 -6.026 15.280 1.00 94.31 525 ASN A CA 1
ATOM 4251 C C . ASN A 1 525 ? 1.674 -7.099 15.097 1.00 94.31 525 ASN A C 1
ATOM 4253 O O . ASN A 1 525 ? 1.899 -7.573 13.984 1.00 94.31 525 ASN A O 1
ATOM 4257 N N . LEU A 1 526 ? 2.367 -7.476 16.172 1.00 93.25 526 LEU A N 1
ATOM 4258 C CA . LEU A 1 526 ? 3.486 -8.428 16.127 1.00 93.25 526 LEU A CA 1
ATOM 4259 C C . LEU A 1 526 ? 3.142 -9.798 16.734 1.00 93.25 526 LEU A C 1
ATOM 4261 O O . LEU A 1 526 ? 3.972 -10.704 16.717 1.00 93.25 526 LEU A O 1
ATOM 4265 N N . GLY A 1 527 ? 1.930 -9.965 17.277 1.00 94.56 527 GLY A N 1
ATOM 4266 C CA . GLY A 1 527 ? 1.489 -11.203 17.925 1.00 94.56 527 GLY A CA 1
ATOM 4267 C C . GLY A 1 527 ? 2.238 -11.529 19.222 1.00 94.56 527 GLY A C 1
ATOM 4268 O O . GLY A 1 527 ? 2.256 -12.687 19.643 1.00 94.56 527 GLY A O 1
ATOM 4269 N N . LEU A 1 528 ? 2.859 -10.532 19.857 1.00 94.31 528 LEU A N 1
ATOM 4270 C CA . LEU A 1 528 ? 3.739 -10.725 21.009 1.00 94.31 528 LEU A CA 1
ATOM 4271 C C . LEU A 1 528 ? 2.949 -11.112 22.272 1.00 94.31 528 LEU A C 1
ATOM 4273 O O . LEU A 1 528 ? 1.938 -10.469 22.568 1.00 94.31 528 LEU A O 1
ATOM 4277 N N . PRO A 1 529 ? 3.395 -12.126 23.038 1.00 93.56 529 PRO A N 1
ATOM 4278 C CA . PRO A 1 529 ? 2.747 -12.520 24.290 1.00 93.56 529 PRO A CA 1
ATOM 4279 C C . PRO A 1 529 ? 3.173 -11.658 25.488 1.00 93.56 529 PRO A C 1
ATOM 4281 O O . PRO A 1 529 ? 2.461 -11.622 26.488 1.00 93.56 529 PRO A O 1
ATOM 4284 N N . GLU A 1 530 ? 4.312 -10.966 25.396 1.00 92.88 530 GLU A N 1
ATOM 4285 C CA . GLU A 1 530 ? 4.895 -10.156 26.468 1.00 92.88 530 GLU A CA 1
ATOM 4286 C C . GLU A 1 530 ? 5.544 -8.873 25.929 1.00 92.88 530 GLU A C 1
ATOM 4288 O O . GLU A 1 530 ? 5.974 -8.806 24.774 1.00 92.88 530 GLU A O 1
ATOM 4293 N N . ILE A 1 531 ? 5.608 -7.840 26.774 1.00 93.38 531 ILE A N 1
ATOM 4294 C CA . ILE A 1 531 ? 6.325 -6.594 26.472 1.00 93.38 531 ILE A CA 1
ATOM 4295 C C . ILE A 1 531 ? 7.840 -6.871 26.542 1.00 93.38 531 ILE A C 1
ATOM 4297 O O . ILE A 1 531 ? 8.267 -7.556 27.474 1.00 93.38 531 ILE A O 1
ATOM 4301 N N . PRO A 1 532 ? 8.669 -6.327 25.623 1.00 92.88 532 PRO A N 1
ATOM 4302 C CA . PRO A 1 532 ? 10.117 -6.515 25.661 1.00 92.88 532 PRO A CA 1
ATOM 4303 C C . PRO A 1 532 ? 10.733 -6.178 27.023 1.00 92.88 532 PRO A C 1
ATOM 4305 O O . PRO A 1 532 ? 10.377 -5.176 27.642 1.00 92.88 532 PRO A O 1
ATOM 4308 N N . SER A 1 533 ? 11.692 -6.996 27.461 1.00 89.56 533 SER A N 1
ATOM 4309 C CA . SER A 1 533 ? 12.319 -6.905 28.787 1.00 89.56 533 SER A CA 1
ATOM 4310 C C . SER A 1 533 ? 13.139 -5.632 29.010 1.00 89.56 533 SER A C 1
ATOM 4312 O O . SER A 1 533 ? 13.336 -5.223 30.155 1.00 89.56 533 SER A O 1
ATOM 4314 N N . GLU A 1 534 ? 13.587 -4.975 27.942 1.00 89.75 534 GLU A N 1
ATOM 4315 C CA . GLU A 1 534 ? 14.328 -3.718 27.998 1.00 89.75 534 GLU A CA 1
ATOM 4316 C C . GLU A 1 534 ? 13.708 -2.681 27.060 1.00 89.75 534 GLU A C 1
ATOM 4318 O O . GLU A 1 534 ? 13.563 -2.906 25.857 1.00 89.75 534 GLU A O 1
ATOM 4323 N N . LEU A 1 535 ? 13.354 -1.524 27.624 1.00 89.75 535 LEU A N 1
ATOM 4324 C CA . LEU A 1 535 ? 12.848 -0.373 26.890 1.00 89.75 535 LEU A CA 1
ATOM 4325 C C . LEU A 1 535 ? 13.884 0.758 26.967 1.00 89.75 535 LEU A C 1
ATOM 4327 O O . LEU A 1 535 ? 14.156 1.262 28.061 1.00 89.75 535 LEU A O 1
ATOM 4331 N N . PRO A 1 536 ? 14.460 1.189 25.834 1.00 85.50 536 PRO A N 1
ATOM 4332 C CA . PRO A 1 536 ? 15.507 2.198 25.822 1.00 85.50 536 PRO A CA 1
ATOM 4333 C C . PRO A 1 536 ? 14.869 3.581 25.999 1.00 85.50 536 PRO A C 1
ATOM 4335 O O . PRO A 1 536 ? 14.471 4.250 25.049 1.00 85.50 536 PRO A O 1
ATOM 4338 N N . ILE A 1 537 ? 14.690 3.999 27.251 1.00 83.31 537 ILE A N 1
ATOM 4339 C CA . ILE A 1 537 ? 13.964 5.225 27.593 1.00 83.31 537 ILE A CA 1
ATOM 4340 C C . ILE A 1 537 ? 14.936 6.242 28.185 1.00 83.31 537 ILE A C 1
ATOM 4342 O O . ILE A 1 537 ? 15.503 6.040 29.257 1.00 83.31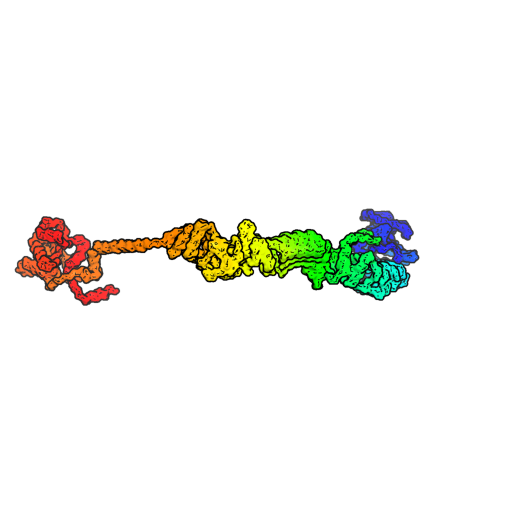 537 ILE A O 1
ATOM 4346 N N . THR A 1 538 ? 15.116 7.360 27.484 1.00 72.88 538 THR A N 1
ATOM 4347 C CA . THR A 1 538 ? 15.954 8.488 27.932 1.00 72.88 538 THR A CA 1
ATOM 4348 C C . THR A 1 538 ? 15.171 9.794 28.065 1.00 72.88 538 THR A C 1
ATOM 4350 O O . THR A 1 538 ? 15.617 10.706 28.756 1.00 72.88 538 THR A O 1
ATOM 4353 N N . GLU A 1 539 ? 14.003 9.888 27.429 1.00 77.75 539 GLU A N 1
ATOM 4354 C CA . GLU A 1 539 ? 13.155 11.081 27.382 1.00 77.75 539 GLU A CA 1
ATOM 4355 C C . GLU A 1 539 ? 11.659 10.702 27.415 1.00 77.75 539 GLU A C 1
ATOM 4357 O O . GLU A 1 539 ? 11.299 9.626 27.894 1.00 77.75 539 GLU A O 1
ATOM 4362 N N . ASN A 1 540 ? 10.773 11.596 26.963 1.00 87.88 540 ASN A N 1
ATOM 4363 C CA . ASN A 1 540 ? 9.326 11.375 26.925 1.00 87.88 540 ASN A CA 1
ATOM 4364 C C . ASN A 1 540 ? 8.966 10.190 26.007 1.00 87.88 540 ASN A C 1
ATOM 4366 O O . ASN A 1 540 ? 8.905 10.362 24.792 1.00 87.88 540 ASN A O 1
ATOM 4370 N N . ALA A 1 541 ? 8.750 9.005 26.587 1.00 91.88 541 ALA A N 1
ATOM 4371 C CA . ALA A 1 541 ? 8.552 7.766 25.841 1.00 91.88 541 ALA A CA 1
ATOM 4372 C C . ALA A 1 541 ? 7.106 7.247 25.871 1.00 91.88 541 ALA A C 1
ATOM 4374 O O . ALA A 1 541 ? 6.453 7.212 26.920 1.00 91.88 541 ALA A O 1
ATOM 4375 N N . THR A 1 542 ? 6.656 6.786 24.706 1.00 95.12 542 THR A N 1
ATOM 4376 C CA . THR A 1 542 ? 5.352 6.166 24.449 1.00 95.12 542 THR A CA 1
ATOM 4377 C C . THR A 1 542 ? 5.558 4.737 23.967 1.00 95.12 542 THR A C 1
ATOM 4379 O O . THR A 1 542 ? 6.296 4.515 23.008 1.00 95.12 542 THR A O 1
ATOM 4382 N N . LEU A 1 543 ? 4.900 3.771 24.605 1.00 96.31 543 LEU A N 1
ATOM 4383 C CA . LEU A 1 543 ? 4.889 2.381 24.155 1.00 96.31 543 LEU A CA 1
ATOM 4384 C C . LEU A 1 543 ? 3.558 2.074 23.463 1.00 96.31 543 LEU A C 1
ATOM 4386 O O . LEU A 1 543 ? 2.508 2.057 24.110 1.00 96.31 543 LEU A O 1
ATOM 4390 N N . LEU A 1 544 ? 3.623 1.796 22.159 1.00 97.06 544 LEU A N 1
ATOM 4391 C CA . LEU A 1 544 ? 2.506 1.272 21.376 1.00 97.06 544 LEU A CA 1
ATOM 4392 C C . LEU A 1 544 ? 2.623 -0.249 21.312 1.00 97.06 544 LEU A C 1
ATOM 4394 O O . LEU A 1 544 ? 3.465 -0.778 20.589 1.00 97.06 544 LEU A O 1
ATOM 4398 N N . PHE A 1 545 ? 1.803 -0.954 22.083 1.00 96.69 545 PHE A N 1
ATOM 4399 C CA . PHE A 1 545 ? 1.783 -2.415 22.152 1.00 96.69 545 PHE A CA 1
ATOM 4400 C C . PHE A 1 545 ? 0.383 -2.934 21.796 1.00 96.69 545 PHE A C 1
ATOM 4402 O O . PHE A 1 545 ? -0.235 -3.728 22.501 1.00 96.69 545 PHE A O 1
ATOM 4409 N N . GLU A 1 546 ? -0.159 -2.430 20.695 1.00 97.25 546 GLU A N 1
ATOM 4410 C CA . GLU A 1 546 ? -1.541 -2.671 20.294 1.00 97.25 546 GLU A CA 1
ATOM 4411 C C . GLU A 1 546 ? -1.666 -3.933 19.434 1.00 97.25 546 GLU A C 1
ATOM 4413 O O . GLU A 1 546 ? -0.740 -4.274 18.698 1.00 97.25 546 GLU A O 1
ATOM 4418 N N . ASN A 1 547 ? -2.832 -4.585 19.464 1.00 97.00 547 ASN A N 1
ATOM 4419 C CA . ASN A 1 547 ? -3.120 -5.749 18.617 1.00 97.00 547 ASN A CA 1
ATOM 4420 C C . ASN A 1 547 ? -2.064 -6.866 18.763 1.00 97.00 547 ASN A C 1
ATOM 4422 O O . ASN A 1 547 ? -1.402 -7.270 17.804 1.00 97.00 547 ASN A O 1
ATOM 4426 N N . ASN A 1 548 ? -1.863 -7.305 20.004 1.00 97.31 548 ASN A N 1
ATOM 4427 C CA . ASN A 1 548 ? -0.920 -8.351 20.397 1.00 97.31 548 ASN A CA 1
ATOM 4428 C C . ASN A 1 548 ? -1.633 -9.385 21.290 1.00 97.31 548 ASN A C 1
ATOM 4430 O O . ASN A 1 548 ? -2.849 -9.351 21.462 1.00 97.31 548 ASN A O 1
ATOM 4434 N N . ASN A 1 549 ? -0.880 -10.329 21.855 1.00 96.31 549 ASN A N 1
ATOM 4435 C CA . ASN A 1 549 ? -1.412 -11.451 22.628 1.00 96.31 549 ASN A CA 1
ATOM 4436 C C . ASN A 1 549 ? -1.142 -11.323 24.139 1.00 96.31 549 ASN A C 1
ATOM 4438 O O . ASN A 1 549 ? -1.104 -12.337 24.837 1.00 96.31 549 ASN A O 1
ATOM 4442 N N . LEU A 1 550 ? -0.950 -10.104 24.659 1.00 95.50 550 LEU A N 1
ATOM 4443 C CA . LEU A 1 550 ? -0.644 -9.879 26.077 1.00 95.50 550 LEU A CA 1
ATOM 4444 C C . LEU A 1 550 ? -1.819 -10.304 26.965 1.00 95.50 550 LEU A C 1
ATOM 4446 O O . LEU A 1 550 ? -2.935 -9.823 26.776 1.00 95.50 550 LEU A O 1
ATOM 4450 N N . GLN A 1 551 ? -1.571 -11.177 27.947 1.00 94.12 551 GLN A N 1
ATOM 4451 C CA . GLN A 1 551 ? -2.619 -11.715 28.833 1.00 94.12 551 GLN A CA 1
ATOM 4452 C C . GLN A 1 551 ? -2.628 -11.098 30.235 1.00 94.12 551 GLN A C 1
ATOM 4454 O O . GLN A 1 551 ? -3.696 -10.903 30.827 1.00 94.12 551 GLN A O 1
ATOM 4459 N N . THR A 1 552 ? -1.452 -10.790 30.780 1.00 92.69 552 THR A N 1
ATOM 4460 C CA . THR A 1 552 ? -1.291 -10.224 32.123 1.00 92.69 552 THR A CA 1
ATOM 4461 C C . THR A 1 552 ? -0.169 -9.192 32.148 1.00 92.69 552 THR A C 1
ATOM 4463 O O . THR A 1 552 ? 0.751 -9.224 31.333 1.00 92.69 552 THR A O 1
ATOM 4466 N N . LEU A 1 553 ? -0.256 -8.262 33.100 1.00 91.94 553 LEU A N 1
ATOM 4467 C CA . LEU A 1 553 ? 0.807 -7.312 33.422 1.00 91.94 553 LEU A CA 1
ATOM 4468 C C . LEU A 1 553 ? 0.995 -7.294 34.942 1.00 91.94 553 LEU A C 1
ATOM 4470 O O . LEU A 1 553 ? 0.239 -6.630 35.657 1.00 91.94 553 LEU A O 1
ATOM 4474 N N . ASP A 1 554 ? 1.948 -8.080 35.441 1.00 85.88 554 ASP A N 1
ATOM 4475 C CA . ASP A 1 554 ? 2.113 -8.385 36.867 1.00 85.88 554 ASP A CA 1
ATOM 4476 C C . ASP A 1 554 ? 3.527 -8.092 37.404 1.00 85.88 554 ASP A C 1
ATOM 4478 O O . ASP A 1 554 ? 4.438 -7.720 36.667 1.00 85.88 554 ASP A O 1
ATOM 4482 N N . ASN A 1 555 ? 3.736 -8.263 38.712 1.00 74.94 555 ASN A N 1
ATOM 4483 C CA . ASN A 1 555 ? 5.038 -8.008 39.350 1.00 74.94 555 ASN A CA 1
ATOM 4484 C C . ASN A 1 555 ? 6.165 -8.959 38.903 1.00 74.94 555 ASN A C 1
ATOM 4486 O O . ASN A 1 555 ? 7.329 -8.715 39.233 1.00 74.94 555 ASN A O 1
ATOM 4490 N N . SER A 1 556 ? 5.850 -10.039 38.179 1.00 65.94 556 SER A N 1
ATOM 4491 C CA . SER A 1 556 ? 6.866 -10.922 37.603 1.00 65.94 556 SER A CA 1
ATOM 4492 C C . SER A 1 556 ? 7.514 -10.305 36.356 1.00 65.94 556 SER A C 1
ATOM 4494 O O . SER A 1 556 ? 8.683 -10.582 36.075 1.00 65.94 556 SER A O 1
ATOM 4496 N N . THR A 1 557 ? 6.817 -9.381 35.679 1.00 66.06 557 THR A N 1
ATOM 4497 C CA . THR A 1 557 ? 7.344 -8.635 34.527 1.00 66.06 557 THR A CA 1
ATOM 4498 C C . THR A 1 557 ? 8.372 -7.577 34.949 1.00 66.06 557 THR A C 1
ATOM 4500 O O . THR A 1 557 ? 8.070 -6.418 35.236 1.00 66.06 557 THR A O 1
ATOM 4503 N N . LYS A 1 558 ? 9.649 -7.974 34.991 1.00 79.44 558 LYS A N 1
ATOM 4504 C CA . LYS A 1 558 ? 10.781 -7.060 35.211 1.00 79.44 558 LYS A CA 1
ATOM 4505 C C . LYS A 1 558 ? 11.201 -6.401 33.901 1.00 79.44 558 LYS A C 1
ATOM 4507 O O . LYS A 1 558 ? 12.147 -6.841 33.257 1.00 79.44 558 LYS A O 1
ATOM 4512 N N . ILE A 1 559 ? 10.504 -5.330 33.535 1.00 88.81 559 ILE A N 1
ATOM 4513 C CA . ILE A 1 559 ? 10.820 -4.540 32.342 1.00 88.81 559 ILE A CA 1
ATOM 4514 C C . ILE A 1 559 ? 11.723 -3.359 32.732 1.00 88.81 559 ILE A C 1
ATOM 4516 O O . ILE A 1 559 ? 11.325 -2.460 33.482 1.00 88.81 559 ILE A O 1
ATOM 4520 N N . ILE A 1 560 ? 12.954 -3.348 32.224 1.00 88.56 560 ILE A N 1
ATOM 4521 C CA . ILE A 1 560 ? 13.911 -2.253 32.417 1.00 88.56 560 ILE A CA 1
ATOM 4522 C C . ILE A 1 560 ? 13.399 -1.020 31.663 1.00 88.56 560 ILE A C 1
ATOM 4524 O O . ILE A 1 560 ? 12.984 -1.105 30.511 1.00 88.56 560 ILE A O 1
ATOM 4528 N N . GLY A 1 561 ? 13.388 0.132 32.335 1.00 87.94 561 GLY A N 1
ATOM 4529 C CA . GLY A 1 561 ? 12.880 1.397 31.790 1.00 87.94 561 GLY A CA 1
ATOM 4530 C C . GLY A 1 561 ? 11.366 1.609 31.940 1.00 87.94 561 GLY A C 1
ATOM 4531 O O . GLY A 1 561 ? 10.892 2.739 31.858 1.00 87.94 561 GLY A O 1
ATOM 4532 N N . PHE A 1 562 ? 10.588 0.575 32.279 1.00 91.00 562 PHE A N 1
ATOM 4533 C CA . PHE A 1 562 ? 9.117 0.634 32.319 1.00 91.00 562 PHE A CA 1
ATOM 4534 C C . PHE A 1 562 ? 8.542 1.795 33.139 1.00 91.00 562 PHE A C 1
ATOM 4536 O O . PHE A 1 562 ? 7.608 2.462 32.711 1.00 91.00 562 PHE A O 1
ATOM 4543 N N . ASN A 1 563 ? 9.138 2.102 34.295 1.00 90.44 563 ASN A N 1
ATOM 4544 C CA . ASN A 1 563 ? 8.675 3.173 35.187 1.00 90.44 563 ASN A CA 1
ATOM 4545 C C . ASN A 1 563 ? 8.806 4.596 34.606 1.00 90.44 563 ASN A C 1
ATOM 4547 O O . ASN A 1 563 ? 8.228 5.535 35.165 1.00 90.44 563 ASN A O 1
ATOM 4551 N N . GLN A 1 564 ? 9.568 4.768 33.526 1.00 90.81 564 GLN A N 1
ATOM 4552 C CA . GLN A 1 564 ? 9.799 6.053 32.864 1.00 90.81 564 GLN A CA 1
ATOM 4553 C C . GLN A 1 564 ? 8.777 6.331 31.750 1.00 90.81 564 GLN A C 1
ATOM 4555 O O . GLN A 1 564 ? 8.669 7.478 31.318 1.00 90.81 564 GLN A O 1
ATOM 4560 N N . LEU A 1 565 ? 8.001 5.323 31.323 1.00 93.12 565 LEU A N 1
ATOM 4561 C CA . LEU A 1 565 ? 6.970 5.479 30.294 1.00 93.12 565 LEU A CA 1
ATOM 4562 C C . LEU A 1 565 ? 5.925 6.525 30.696 1.00 93.12 565 LEU A C 1
ATOM 4564 O O . LEU A 1 565 ? 5.424 6.532 31.826 1.00 93.12 565 LEU A O 1
ATOM 4568 N N . LYS A 1 566 ? 5.590 7.391 29.736 1.00 93.56 566 LYS A N 1
ATOM 4569 C CA . LYS A 1 566 ? 4.536 8.401 29.856 1.00 93.56 566 LYS A CA 1
ATOM 4570 C C . LYS A 1 566 ? 3.221 7.906 29.282 1.00 93.56 566 LYS A C 1
ATOM 4572 O O . LYS A 1 566 ? 2.177 8.130 29.884 1.00 93.56 566 LYS A O 1
ATOM 4577 N N . GLU A 1 567 ? 3.266 7.188 28.172 1.00 95.69 567 GLU A N 1
ATOM 4578 C CA . GLU A 1 567 ? 2.067 6.690 27.503 1.00 95.69 567 GLU A CA 1
ATOM 4579 C C . GLU A 1 567 ? 2.193 5.183 27.270 1.00 95.69 567 GLU A C 1
ATOM 4581 O O . GLU A 1 567 ? 3.237 4.695 26.827 1.00 95.69 567 GLU A O 1
ATOM 4586 N N . LEU A 1 568 ? 1.135 4.445 27.606 1.00 97.00 568 LEU A N 1
ATOM 4587 C CA . LEU A 1 568 ? 1.075 2.993 27.490 1.00 97.00 568 LEU A CA 1
ATOM 4588 C C . LEU A 1 568 ? -0.210 2.586 26.768 1.00 97.00 568 LEU A C 1
ATOM 4590 O O . LEU A 1 568 ? -1.305 2.694 27.327 1.00 97.00 568 LEU A O 1
ATOM 4594 N N . HIS A 1 569 ? -0.058 2.101 25.537 1.00 98.12 569 HIS A N 1
ATOM 4595 C CA . HIS A 1 569 ? -1.162 1.649 24.699 1.00 98.12 569 HIS A CA 1
ATOM 4596 C C . HIS A 1 569 ? -1.173 0.127 24.595 1.00 98.12 569 HIS A C 1
ATOM 4598 O O . HIS A 1 569 ? -0.268 -0.476 24.025 1.00 98.12 569 HIS A O 1
ATOM 4604 N N . LEU A 1 570 ? -2.224 -0.481 25.137 1.00 97.56 570 LEU A N 1
ATOM 4605 C CA . LEU A 1 570 ? -2.433 -1.925 25.249 1.00 97.56 570 LEU A CA 1
ATOM 4606 C C . LEU A 1 570 ? -3.755 -2.362 24.602 1.00 97.56 570 LEU A C 1
ATOM 4608 O O . LEU A 1 570 ? -4.264 -3.445 24.899 1.00 97.56 570 LEU A O 1
ATOM 4612 N N . ARG A 1 571 ? -4.348 -1.536 23.732 1.00 97.38 571 ARG A N 1
ATOM 4613 C CA . ARG A 1 571 ? -5.638 -1.856 23.107 1.00 97.38 571 ARG A CA 1
ATOM 4614 C C . ARG A 1 571 ? -5.571 -3.115 22.237 1.00 97.38 571 ARG A C 1
ATOM 4616 O O . ARG A 1 571 ? -4.534 -3.384 21.631 1.00 97.38 571 ARG A O 1
ATOM 4623 N N . TYR A 1 572 ? -6.686 -3.838 22.131 1.00 97.69 572 TYR A N 1
ATOM 4624 C CA . TYR A 1 572 ? -6.785 -5.073 21.335 1.00 97.69 572 TYR A CA 1
ATOM 4625 C C . TYR A 1 572 ? -5.756 -6.136 21.755 1.00 97.69 572 TYR A C 1
ATOM 4627 O O . TYR A 1 572 ? -5.059 -6.705 20.925 1.00 97.69 572 TYR A O 1
ATOM 4635 N N . ASN A 1 573 ? -5.627 -6.373 23.057 1.00 97.38 573 ASN A N 1
ATOM 4636 C CA . ASN A 1 573 ? -4.869 -7.502 23.597 1.00 97.38 573 ASN A CA 1
ATOM 4637 C C . ASN A 1 573 ? -5.831 -8.484 24.289 1.00 97.38 573 ASN A C 1
ATOM 4639 O O . ASN A 1 573 ? -7.052 -8.321 24.255 1.00 97.38 573 ASN A O 1
ATOM 4643 N N . ASN A 1 574 ? -5.281 -9.499 24.956 1.00 96.62 574 ASN A N 1
ATOM 4644 C CA . ASN A 1 574 ? -6.038 -10.492 25.714 1.00 96.62 574 ASN A CA 1
ATOM 4645 C C . ASN A 1 574 ? -5.919 -10.272 27.231 1.00 96.62 574 ASN A C 1
ATOM 4647 O O . ASN A 1 574 ? -5.968 -11.235 27.999 1.00 96.62 574 ASN A O 1
ATOM 4651 N N . LEU A 1 575 ? -5.758 -9.020 27.683 1.00 96.50 575 LEU A N 1
ATOM 4652 C CA . LEU A 1 575 ? -5.534 -8.726 29.097 1.00 96.50 575 LEU A CA 1
ATOM 4653 C C . LEU A 1 575 ? -6.735 -9.153 29.936 1.00 96.50 575 LEU A C 1
ATOM 4655 O O . LEU A 1 575 ? -7.857 -8.709 29.700 1.00 96.50 575 LEU A O 1
ATOM 4659 N N . THR A 1 576 ? -6.477 -9.973 30.949 1.00 94.94 576 THR A N 1
ATOM 4660 C CA . THR A 1 576 ? -7.470 -10.394 31.953 1.00 94.94 576 THR A CA 1
ATOM 4661 C C . THR A 1 576 ? -7.222 -9.752 33.315 1.00 94.94 576 THR A C 1
ATOM 4663 O O . THR A 1 576 ? -8.157 -9.589 34.100 1.00 94.94 576 THR A O 1
ATOM 4666 N N . LYS A 1 577 ? -5.977 -9.336 33.586 1.00 93.50 577 LYS A N 1
ATOM 4667 C CA . LYS A 1 577 ? -5.561 -8.734 34.854 1.00 93.50 577 LYS A CA 1
ATOM 4668 C C . LYS A 1 577 ? -4.378 -7.778 34.675 1.00 93.50 577 LYS A C 1
ATOM 4670 O O . LYS A 1 577 ? -3.452 -8.060 33.916 1.00 93.50 577 LYS A O 1
ATOM 4675 N N . ILE A 1 578 ? -4.394 -6.679 35.431 1.00 94.88 578 ILE A N 1
ATOM 4676 C CA . ILE A 1 578 ? -3.304 -5.697 35.531 1.00 94.88 578 ILE A CA 1
ATOM 4677 C C . ILE A 1 578 ? -2.983 -5.494 37.017 1.00 94.88 578 ILE A C 1
ATOM 4679 O O . ILE A 1 578 ? -3.887 -5.233 37.813 1.00 94.88 578 ILE A O 1
ATOM 4683 N N . GLU A 1 579 ? -1.710 -5.609 37.394 1.00 92.06 579 GLU A N 1
ATOM 4684 C CA . GLU A 1 579 ? -1.217 -5.346 38.756 1.00 92.06 579 GLU A CA 1
ATOM 4685 C C . GLU A 1 579 ? -0.180 -4.224 38.817 1.00 92.06 579 GLU A C 1
ATOM 4687 O O . GLU A 1 579 ? -0.071 -3.559 39.846 1.00 92.06 579 GLU A O 1
ATOM 4692 N N . VAL A 1 580 ? 0.572 -4.008 37.734 1.00 92.06 580 VAL A N 1
ATOM 4693 C CA . VAL A 1 580 ? 1.674 -3.039 37.678 1.00 92.06 580 VAL A CA 1
ATOM 4694 C C . VAL A 1 580 ? 1.423 -2.024 36.571 1.00 92.06 580 VAL A C 1
ATOM 4696 O O . VAL A 1 580 ? 0.992 -2.378 35.479 1.00 92.06 580 VAL A O 1
ATOM 4699 N N . LEU A 1 581 ? 1.719 -0.752 36.848 1.00 94.19 581 LEU A N 1
ATOM 4700 C CA . LEU A 1 581 ? 1.678 0.343 35.879 1.00 94.19 581 LEU A CA 1
ATOM 4701 C C . LEU A 1 581 ? 2.941 1.217 35.988 1.00 94.19 581 LEU A C 1
ATOM 4703 O O . LEU A 1 581 ? 3.533 1.305 37.069 1.00 94.19 581 LEU A O 1
ATOM 4707 N N . PRO A 1 582 ? 3.352 1.903 34.905 1.00 93.69 582 PRO A N 1
ATOM 4708 C CA . PRO A 1 582 ? 4.466 2.844 34.935 1.00 93.69 582 PRO A CA 1
ATOM 4709 C C . PRO A 1 582 ? 4.260 3.974 35.949 1.00 93.69 582 PRO A C 1
ATOM 4711 O O . PRO A 1 582 ? 3.245 4.670 35.933 1.00 93.69 582 PRO A O 1
ATOM 4714 N N . LYS A 1 583 ? 5.266 4.241 36.790 1.00 91.25 583 LYS A N 1
ATOM 4715 C CA . LYS A 1 583 ? 5.210 5.331 37.787 1.00 91.25 583 LYS A CA 1
ATOM 4716 C C . LYS A 1 583 ? 4.983 6.721 37.178 1.00 91.25 583 LYS A C 1
ATOM 4718 O O . LYS A 1 583 ? 4.400 7.581 37.840 1.00 91.25 583 LYS A O 1
ATOM 4723 N N . SER A 1 584 ? 5.468 6.952 35.960 1.00 91.69 584 SER A N 1
ATOM 4724 C CA . SER A 1 584 ? 5.417 8.251 35.273 1.00 91.69 584 SER A CA 1
ATOM 4725 C C . SER A 1 584 ? 4.233 8.411 34.312 1.00 91.69 584 SER A C 1
ATOM 4727 O O . SER A 1 584 ? 4.214 9.404 33.582 1.00 91.69 584 SER A O 1
ATOM 4729 N N . ILE A 1 585 ? 3.283 7.468 34.309 1.00 94.62 585 ILE A N 1
ATOM 4730 C CA . ILE A 1 585 ? 2.195 7.400 33.329 1.00 94.62 585 ILE A CA 1
ATOM 4731 C C . ILE A 1 585 ? 1.313 8.657 33.319 1.00 94.62 585 ILE A C 1
ATOM 4733 O O . ILE A 1 585 ? 0.980 9.218 34.362 1.00 94.62 585 ILE A O 1
ATOM 4737 N N . GLN A 1 586 ? 0.937 9.067 32.115 1.00 94.75 586 GLN A N 1
ATOM 4738 C CA . GLN A 1 586 ? 0.056 10.183 31.771 1.00 94.75 586 GLN A CA 1
ATOM 4739 C C . GLN A 1 586 ? -1.089 9.717 30.866 1.00 94.75 586 GLN A C 1
ATOM 4741 O O . GLN A 1 586 ? -2.179 10.282 30.930 1.00 94.75 586 GLN A O 1
ATOM 4746 N N . LEU A 1 587 ? -0.878 8.669 30.062 1.00 96.88 587 LEU A N 1
ATOM 4747 C CA . LEU A 1 587 ? -1.920 8.047 29.249 1.00 96.88 587 LEU A CA 1
ATOM 4748 C C . LEU A 1 587 ? -1.888 6.524 29.392 1.00 96.88 587 LEU A C 1
ATOM 4750 O O . LEU A 1 587 ? -0.841 5.903 29.205 1.00 96.88 587 LEU A O 1
ATOM 4754 N N . LEU A 1 588 ? -3.044 5.935 29.700 1.00 97.69 588 LEU A N 1
ATOM 4755 C CA . LEU A 1 588 ? -3.265 4.490 29.725 1.00 97.69 588 LEU A CA 1
ATOM 4756 C C . LEU A 1 588 ? -4.416 4.122 28.785 1.00 97.69 588 LEU A C 1
ATOM 4758 O O . LEU A 1 588 ? -5.557 4.513 29.025 1.00 97.69 588 LEU A O 1
ATOM 4762 N N . ASP A 1 589 ? -4.137 3.333 27.753 1.00 98.25 589 ASP A N 1
ATOM 4763 C CA . ASP A 1 589 ? -5.161 2.793 26.857 1.00 98.25 589 ASP A CA 1
ATOM 4764 C C . ASP A 1 589 ? -5.238 1.272 26.990 1.00 98.25 589 ASP A C 1
ATOM 4766 O O . ASP A 1 589 ? -4.339 0.557 26.560 1.00 98.25 589 ASP A O 1
ATOM 4770 N N . ILE A 1 590 ? -6.318 0.778 27.595 1.00 97.44 590 ILE A N 1
ATOM 4771 C CA . ILE A 1 590 ? -6.580 -0.651 27.829 1.00 97.44 590 ILE A CA 1
ATOM 4772 C C . ILE A 1 590 ? -7.876 -1.101 27.145 1.00 97.44 590 ILE A C 1
ATOM 4774 O O . ILE A 1 590 ? -8.516 -2.059 27.580 1.00 97.44 590 ILE A O 1
ATOM 4778 N N . ARG A 1 591 ? -8.290 -0.411 26.074 1.00 97.69 591 ARG A N 1
ATOM 4779 C CA . ARG A 1 591 ? -9.530 -0.719 25.344 1.00 97.69 591 ARG A CA 1
ATOM 4780 C C . ARG A 1 591 ? -9.523 -2.102 24.706 1.00 97.69 591 ARG A C 1
ATOM 4782 O O . ARG A 1 591 ? -8.464 -2.617 24.362 1.00 97.69 591 ARG A O 1
ATOM 4789 N N . ASN A 1 592 ? -10.705 -2.661 24.463 1.00 97.25 592 ASN A N 1
ATOM 4790 C CA . ASN A 1 592 ? -10.878 -3.906 23.703 1.00 97.25 592 ASN A CA 1
ATOM 4791 C C . ASN A 1 592 ? -9.965 -5.036 24.204 1.00 97.25 592 ASN A C 1
ATOM 4793 O O . ASN A 1 592 ? -9.172 -5.592 23.451 1.00 97.25 592 ASN A O 1
ATOM 4797 N N . ASN A 1 593 ? -10.037 -5.311 25.501 1.00 97.75 593 ASN A N 1
ATOM 4798 C CA .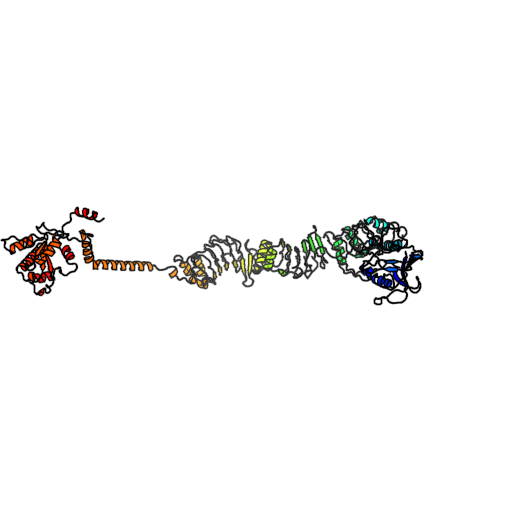 ASN A 1 593 ? -9.344 -6.412 26.162 1.00 97.75 593 ASN A CA 1
ATOM 4799 C C . ASN A 1 593 ? -10.385 -7.337 26.828 1.00 97.75 593 ASN A C 1
ATOM 4801 O O . ASN A 1 593 ? -11.588 -7.225 26.588 1.00 97.75 593 ASN A O 1
ATOM 4805 N N . SER A 1 594 ? -9.938 -8.273 27.666 1.00 96.44 594 SER A N 1
ATOM 4806 C CA . SER A 1 594 ? -10.804 -9.204 28.405 1.00 96.44 594 SER A CA 1
ATOM 4807 C C . SER A 1 594 ? -10.891 -8.876 29.902 1.00 96.44 594 SER A C 1
ATOM 4809 O O . SER A 1 594 ? -11.122 -9.766 30.723 1.00 96.44 594 SER A O 1
ATOM 4811 N N . LEU A 1 595 ? -10.708 -7.605 30.278 1.00 96.19 595 LEU A N 1
ATOM 4812 C CA . LEU A 1 595 ? -10.762 -7.178 31.675 1.00 96.19 595 LEU A CA 1
ATOM 4813 C C . LEU A 1 595 ? -12.202 -7.207 32.192 1.00 96.19 595 LEU A C 1
ATOM 4815 O O . LEU A 1 595 ? -13.143 -6.841 31.487 1.00 96.19 595 LEU A O 1
ATOM 4819 N N . THR A 1 596 ? -12.361 -7.625 33.445 1.00 94.69 596 THR A N 1
ATOM 4820 C CA . THR A 1 596 ? -13.663 -7.676 34.133 1.00 94.69 596 THR A CA 1
ATOM 4821 C C . THR A 1 596 ? -13.760 -6.692 35.297 1.00 94.69 596 THR A C 1
ATOM 4823 O O . THR A 1 596 ? -14.847 -6.207 35.605 1.00 94.69 596 THR A O 1
ATOM 4826 N N . THR A 1 597 ? -12.628 -6.357 35.915 1.00 94.56 597 THR A N 1
ATOM 4827 C CA . THR A 1 597 ? -12.471 -5.348 36.971 1.00 94.56 597 THR A CA 1
ATOM 4828 C C . THR A 1 597 ? -11.012 -4.874 37.002 1.00 94.56 597 THR A C 1
ATOM 4830 O O . THR A 1 597 ? -10.153 -5.443 36.322 1.00 94.56 597 THR A O 1
ATOM 4833 N N . LEU A 1 598 ? -10.716 -3.831 37.779 1.00 94.56 598 LEU A N 1
ATOM 4834 C CA . LEU A 1 598 ? -9.348 -3.401 38.079 1.00 94.56 598 LEU A CA 1
ATOM 4835 C C . LEU A 1 598 ? -9.028 -3.657 39.553 1.00 94.56 598 LEU A C 1
ATOM 4837 O O . LEU A 1 598 ? -9.802 -3.297 40.448 1.00 94.56 598 LEU A O 1
ATOM 4841 N N . ASN A 1 599 ? -7.846 -4.223 39.802 1.00 93.12 599 ASN A N 1
ATOM 4842 C CA . ASN A 1 599 ? -7.338 -4.471 41.149 1.00 93.12 599 ASN A CA 1
ATOM 4843 C C . ASN A 1 599 ? -7.341 -3.198 42.012 1.00 93.12 599 ASN A C 1
ATOM 4845 O O . ASN A 1 599 ? -7.168 -2.084 41.516 1.00 93.12 599 ASN A O 1
ATOM 4849 N N . GLU A 1 600 ? -7.516 -3.372 43.323 1.00 93.50 600 GLU A N 1
ATOM 4850 C CA . GLU A 1 600 ? -7.601 -2.267 44.290 1.00 93.50 600 GLU A CA 1
ATOM 4851 C C . GLU A 1 600 ? -6.343 -1.388 44.278 1.00 93.50 600 GLU A C 1
ATOM 4853 O O . GLU A 1 600 ? -6.460 -0.176 44.117 1.00 93.50 600 GLU A O 1
ATOM 4858 N N . SER A 1 601 ? -5.152 -1.996 44.277 1.00 93.75 601 SER A N 1
ATOM 4859 C CA . SER A 1 601 ? -3.871 -1.279 44.185 1.00 93.75 601 SER A CA 1
ATOM 4860 C C . SER A 1 601 ? -3.745 -0.413 42.926 1.00 93.75 601 SER A C 1
ATOM 4862 O O . SER A 1 601 ? -3.235 0.705 42.981 1.00 93.75 601 SER A O 1
ATOM 4864 N N . VAL A 1 602 ? -4.236 -0.903 41.783 1.00 94.94 602 VAL A N 1
ATOM 4865 C CA . VAL A 1 602 ? -4.206 -0.178 40.505 1.00 94.94 602 VAL A CA 1
ATOM 4866 C C . VAL A 1 602 ? -5.183 0.996 40.526 1.00 94.94 602 VAL A C 1
ATOM 4868 O O . VAL A 1 602 ? -4.835 2.092 40.089 1.00 94.94 602 VAL A O 1
ATOM 4871 N N . ARG A 1 603 ? -6.389 0.799 41.071 1.00 95.44 603 ARG A N 1
ATOM 4872 C CA . ARG A 1 603 ? -7.383 1.872 41.225 1.00 95.44 603 ARG A CA 1
ATOM 4873 C C . ARG A 1 603 ? -6.888 2.981 42.148 1.00 95.44 603 ARG A C 1
ATOM 4875 O O . ARG A 1 603 ? -7.025 4.155 41.808 1.00 95.44 603 ARG A O 1
ATOM 4882 N N . GLU A 1 604 ? -6.287 2.626 43.281 1.00 94.56 604 GLU A N 1
ATOM 4883 C CA . GLU A 1 604 ? -5.686 3.585 44.214 1.00 94.56 604 GLU A CA 1
ATOM 4884 C C . GLU A 1 604 ? -4.544 4.364 43.557 1.00 94.56 604 GLU A C 1
ATOM 4886 O O . GLU A 1 604 ? -4.530 5.594 43.612 1.00 94.56 604 GLU A O 1
ATOM 4891 N N . PHE A 1 605 ? -3.643 3.670 42.855 1.00 94.88 605 PHE A N 1
ATOM 4892 C CA . PHE A 1 605 ? -2.553 4.301 42.114 1.00 94.88 605 PHE A CA 1
ATOM 4893 C C . PHE A 1 605 ? -3.063 5.308 41.072 1.00 94.88 605 PHE A C 1
ATOM 4895 O O . PHE A 1 605 ? -2.588 6.444 41.032 1.00 94.88 605 PHE A O 1
ATOM 4902 N N . LEU A 1 606 ? -4.049 4.927 40.252 1.00 95.75 606 LEU A N 1
ATOM 4903 C CA . LEU A 1 606 ? -4.626 5.807 39.228 1.00 95.75 606 LEU A CA 1
ATOM 4904 C C . LEU A 1 606 ? -5.346 7.013 39.849 1.00 95.75 606 LEU A C 1
ATOM 4906 O O . LEU A 1 606 ? -5.189 8.126 39.355 1.00 95.75 606 LEU A O 1
ATOM 4910 N N . THR A 1 607 ? -6.061 6.812 40.959 1.00 94.56 607 THR A N 1
ATOM 4911 C CA . THR A 1 607 ? -6.739 7.891 41.704 1.00 94.56 607 THR A CA 1
ATOM 4912 C C . THR A 1 607 ? -5.735 8.870 42.316 1.00 94.56 607 THR A C 1
ATOM 4914 O O . THR A 1 607 ? -5.925 10.083 42.282 1.00 94.56 607 THR A O 1
ATOM 4917 N N . GLN A 1 608 ? -4.623 8.371 42.861 1.00 93.25 608 GLN A N 1
ATOM 4918 C CA . GLN A 1 608 ? -3.557 9.235 43.360 1.00 93.25 608 GLN A CA 1
ATOM 4919 C C . GLN A 1 608 ? -2.902 10.012 42.211 1.00 93.25 608 GLN A C 1
ATOM 4921 O O . GLN A 1 608 ? -2.625 11.205 42.342 1.00 93.25 608 GLN A O 1
ATOM 4926 N N . LYS A 1 609 ? -2.676 9.357 41.066 1.00 93.19 609 LYS A N 1
ATOM 4927 C CA . LYS A 1 609 ? -2.050 9.979 39.898 1.00 93.19 609 LYS A CA 1
ATOM 4928 C C . LYS A 1 609 ? -2.909 11.049 39.243 1.00 93.19 609 LYS A C 1
ATOM 4930 O O . LYS A 1 609 ? -2.341 12.078 38.879 1.00 93.19 609 LYS A O 1
ATOM 4935 N N . SER A 1 610 ? -4.226 10.861 39.148 1.00 92.88 610 SER A N 1
ATOM 4936 C CA . SER A 1 610 ? -5.140 11.882 38.615 1.00 92.88 610 SER A CA 1
ATOM 4937 C C . SER A 1 610 ? -5.130 13.169 39.442 1.00 92.88 610 SER A C 1
ATOM 4939 O O . SER A 1 610 ? -5.296 14.247 38.883 1.00 92.88 610 SER A O 1
ATOM 4941 N N . ASN A 1 611 ? -4.878 13.076 40.753 1.00 89.06 611 ASN A N 1
ATOM 4942 C CA . ASN A 1 611 ? -4.786 14.244 41.636 1.00 89.06 611 ASN A CA 1
ATOM 4943 C C . ASN A 1 611 ? -3.434 14.970 41.542 1.00 89.06 611 ASN A C 1
ATOM 4945 O O . ASN A 1 611 ? -3.343 16.150 41.869 1.00 89.06 611 ASN A O 1
ATOM 4949 N N . MET A 1 612 ? -2.370 14.268 41.139 1.00 88.69 612 MET A N 1
ATOM 4950 C CA . MET A 1 612 ? -1.008 14.816 41.086 1.00 88.69 612 MET A CA 1
ATOM 4951 C C . MET A 1 612 ? -0.616 15.353 39.705 1.00 88.69 612 MET A C 1
ATOM 4953 O O . MET A 1 612 ? 0.233 16.236 39.610 1.00 88.69 612 MET A O 1
ATOM 4957 N N . SER A 1 613 ? -1.154 14.777 38.631 1.00 86.12 613 SER A N 1
ATOM 4958 C CA . SER A 1 613 ? -0.718 15.039 37.257 1.00 86.12 613 SER A CA 1
ATOM 4959 C C . SER A 1 613 ? -1.844 14.801 36.257 1.00 86.12 613 SER A C 1
ATOM 4961 O O . SER A 1 613 ? -2.779 14.057 36.542 1.00 86.12 613 SER A O 1
ATOM 4963 N N . SER A 1 614 ? -1.728 15.378 35.057 1.00 88.19 614 SER A N 1
ATOM 4964 C CA . SER A 1 614 ? -2.644 15.068 33.960 1.00 88.19 614 SER A CA 1
ATOM 4965 C C . SER A 1 614 ? -2.599 13.570 33.638 1.00 88.19 614 SER A C 1
ATOM 4967 O O . SER A 1 614 ? -1.551 13.019 33.301 1.00 88.19 614 SER A O 1
ATOM 4969 N N . LEU A 1 615 ? -3.756 12.921 33.763 1.00 95.75 615 LEU A N 1
ATOM 4970 C CA . LEU A 1 615 ? -3.945 11.499 33.502 1.00 95.75 615 LEU A CA 1
ATOM 4971 C C . LEU A 1 615 ? -5.129 11.304 32.556 1.00 95.75 615 LEU A C 1
ATOM 4973 O O . LEU A 1 615 ? -6.220 11.820 32.804 1.00 95.75 615 LEU A O 1
ATOM 4977 N N . THR A 1 616 ? -4.910 10.541 31.494 1.00 97.44 616 THR A N 1
ATOM 4978 C CA . THR A 1 616 ? -5.915 10.160 30.500 1.00 97.44 616 THR A CA 1
ATOM 4979 C C . THR A 1 616 ? -6.033 8.645 30.471 1.00 97.44 616 THR A C 1
ATOM 4981 O O . THR A 1 616 ? -5.026 7.948 30.369 1.00 97.44 616 THR A O 1
ATOM 4984 N N . ILE A 1 617 ? -7.254 8.124 30.570 1.00 97.38 617 ILE A N 1
ATOM 4985 C CA . ILE A 1 617 ? -7.508 6.683 30.624 1.00 97.38 617 ILE A CA 1
ATOM 4986 C C . ILE A 1 617 ? -8.552 6.312 29.566 1.00 97.38 617 ILE A C 1
ATOM 4988 O O . ILE A 1 617 ? -9.541 7.027 29.391 1.00 97.38 617 ILE A O 1
ATOM 4992 N N . PHE A 1 618 ? -8.342 5.185 28.888 1.00 98.19 618 PHE A N 1
ATOM 4993 C CA . PHE A 1 618 ? -9.317 4.568 27.992 1.00 98.19 618 PHE A CA 1
ATOM 4994 C C . PHE A 1 618 ? -9.591 3.116 28.402 1.00 98.19 618 PHE A C 1
ATOM 4996 O O . PHE A 1 618 ? -8.651 2.327 28.512 1.00 98.19 618 PHE A O 1
ATOM 5003 N N . ILE A 1 619 ? -10.860 2.759 28.632 1.00 96.69 619 ILE A N 1
ATOM 5004 C CA . ILE A 1 619 ? -11.272 1.459 29.204 1.00 96.69 619 ILE A CA 1
ATOM 5005 C C . ILE A 1 619 ? -12.394 0.731 28.438 1.00 96.69 619 ILE A C 1
ATOM 5007 O O . ILE A 1 619 ? -12.764 -0.386 28.810 1.00 96.69 619 ILE A O 1
ATOM 5011 N N . SER A 1 620 ? -12.962 1.337 27.395 1.00 96.12 620 SER A N 1
ATOM 5012 C CA . SER A 1 620 ? -14.100 0.786 26.638 1.00 96.12 620 SER A CA 1
ATOM 5013 C C . SER A 1 620 ? -13.789 -0.550 25.940 1.00 96.12 620 SER A C 1
ATOM 5015 O O . SER A 1 620 ? -12.633 -0.900 25.708 1.00 96.12 620 SER A O 1
ATOM 5017 N N . GLY A 1 621 ? -14.827 -1.330 25.621 1.00 95.38 621 GLY A N 1
ATOM 5018 C CA . GLY A 1 621 ? -14.686 -2.611 24.909 1.00 95.38 621 GLY A CA 1
ATOM 5019 C C . GLY A 1 621 ? -14.147 -3.783 25.741 1.00 95.38 621 GLY A C 1
ATOM 5020 O O . GLY A 1 621 ? -13.762 -4.806 25.187 1.00 95.38 621 GLY A O 1
ATOM 5021 N N . ASN A 1 622 ? -14.103 -3.642 27.065 1.00 96.38 622 ASN A N 1
ATOM 5022 C CA . ASN A 1 622 ? -13.822 -4.731 28.004 1.00 96.38 622 ASN A CA 1
ATOM 5023 C C . ASN A 1 622 ? -15.125 -5.328 28.561 1.00 96.38 622 ASN A C 1
ATOM 5025 O O . ASN A 1 622 ? -16.197 -4.745 28.420 1.00 96.38 622 ASN A O 1
ATOM 5029 N N . LYS A 1 623 ? -15.034 -6.474 29.243 1.00 93.50 623 LYS A N 1
ATOM 5030 C CA . LYS A 1 623 ? -16.182 -7.201 29.815 1.00 93.50 623 LYS A CA 1
ATOM 5031 C C . LYS A 1 623 ? -16.414 -6.832 31.283 1.00 93.50 623 LYS A C 1
ATOM 5033 O O . LYS A 1 623 ? -16.416 -7.703 32.154 1.00 93.50 623 LYS A O 1
ATOM 5038 N N . TRP A 1 624 ? -16.592 -5.544 31.566 1.00 95.06 624 TRP A N 1
ATOM 5039 C CA . TRP A 1 624 ? -16.703 -5.042 32.937 1.00 95.06 624 TRP A CA 1
ATOM 5040 C C . TRP A 1 624 ? -17.904 -5.638 33.688 1.00 95.06 624 TRP A C 1
ATOM 5042 O O . TRP A 1 624 ? -19.035 -5.603 33.206 1.00 95.06 624 TRP A O 1
ATOM 5052 N N . ILE A 1 625 ? -17.682 -6.171 34.891 1.00 93.50 625 ILE A N 1
ATOM 5053 C CA . ILE A 1 625 ? -18.758 -6.716 35.730 1.00 93.50 625 ILE A CA 1
ATOM 5054 C C . ILE A 1 625 ? -19.495 -5.563 36.421 1.00 93.50 625 ILE A C 1
ATOM 5056 O O . ILE A 1 625 ? -18.912 -4.814 37.203 1.00 93.50 625 ILE A O 1
ATOM 5060 N N . CYS A 1 626 ? -20.804 -5.468 36.186 1.00 91.81 626 CYS A N 1
ATOM 5061 C CA . CYS A 1 626 ? -21.675 -4.432 36.745 1.00 91.81 626 CYS A CA 1
ATOM 5062 C C . CYS A 1 626 ? -22.724 -5.031 37.680 1.00 91.81 626 CYS A C 1
ATOM 5064 O O . CYS A 1 626 ? -23.929 -5.039 37.406 1.00 91.81 626 CYS A O 1
ATOM 5066 N N . HIS A 1 627 ? -22.247 -5.547 38.806 1.00 88.19 627 HIS A N 1
ATOM 5067 C CA . HIS A 1 627 ? -23.071 -6.078 39.886 1.00 88.19 627 HIS A CA 1
ATOM 5068 C C . HIS A 1 627 ? -22.568 -5.562 41.232 1.00 88.19 627 HIS A C 1
ATOM 5070 O O . HIS A 1 627 ? -21.442 -5.079 41.345 1.00 88.19 627 HIS A O 1
ATOM 5076 N N . CYS A 1 628 ? -23.373 -5.739 42.279 1.00 89.62 628 CYS A N 1
ATOM 5077 C CA . CYS A 1 628 ? -23.085 -5.192 43.602 1.00 89.62 628 CYS A CA 1
ATOM 5078 C C . CYS A 1 628 ? -21.714 -5.590 44.199 1.00 89.62 628 CYS A C 1
ATOM 5080 O O . CYS A 1 628 ? -21.141 -4.844 44.989 1.00 89.62 628 CYS A O 1
ATOM 5082 N N . LYS A 1 629 ? -21.138 -6.736 43.796 1.00 89.88 629 LYS A N 1
ATOM 5083 C CA . LYS A 1 629 ? -19.797 -7.165 44.241 1.00 89.88 629 LYS A CA 1
ATOM 5084 C C . LYS A 1 629 ? -18.670 -6.242 43.755 1.00 89.88 629 LYS A C 1
ATOM 5086 O O . LYS A 1 629 ? -17.712 -6.036 44.489 1.00 89.88 629 LYS A O 1
ATOM 5091 N N . GLU A 1 630 ? -18.814 -5.646 42.573 1.00 92.88 630 GLU A N 1
ATOM 5092 C CA . GLU A 1 630 ? -17.805 -4.778 41.944 1.00 92.88 630 GLU A CA 1
ATOM 5093 C C . GLU A 1 630 ? -18.137 -3.283 42.095 1.00 92.88 630 GLU A C 1
ATOM 5095 O O . GLU A 1 630 ? -17.630 -2.430 41.363 1.00 92.88 630 GLU A O 1
ATOM 5100 N N . ILE A 1 631 ? -18.955 -2.919 43.091 1.00 90.94 631 ILE A N 1
ATOM 5101 C CA . ILE A 1 631 ? -19.387 -1.527 43.289 1.00 90.94 631 ILE A CA 1
ATOM 5102 C C . ILE A 1 631 ? -18.215 -0.562 43.520 1.00 90.94 631 ILE A C 1
ATOM 5104 O O . ILE A 1 631 ? -18.264 0.599 43.117 1.00 90.94 631 ILE A O 1
ATOM 5108 N N . ARG A 1 632 ? -17.112 -1.036 44.116 1.00 92.50 632 ARG A N 1
ATOM 5109 C CA . ARG A 1 632 ? -15.913 -0.209 44.315 1.00 92.50 632 ARG A CA 1
ATOM 5110 C C . ARG A 1 632 ? -15.240 0.159 42.987 1.00 92.50 632 ARG A C 1
ATOM 5112 O O . ARG A 1 632 ? -14.695 1.257 42.882 1.00 92.50 632 ARG A O 1
ATOM 5119 N N . PHE A 1 633 ? -15.245 -0.736 41.996 1.00 93.56 633 PHE A N 1
ATOM 5120 C CA . PHE A 1 633 ? -14.749 -0.433 40.652 1.00 93.56 633 PHE A CA 1
ATOM 5121 C C . PHE A 1 633 ? -15.669 0.583 39.969 1.00 93.56 633 PHE A C 1
ATOM 5123 O O . PHE A 1 633 ? -15.193 1.595 39.461 1.00 93.56 633 PHE A O 1
ATOM 5130 N N . PHE A 1 634 ? -16.986 0.386 40.069 1.00 93.25 634 PHE A N 1
ATOM 5131 C CA . PHE A 1 634 ? -17.966 1.327 39.530 1.00 93.25 634 PHE A CA 1
ATOM 5132 C C . PHE A 1 634 ? -17.801 2.748 40.099 1.00 93.25 634 PHE A C 1
ATOM 5134 O O . PHE A 1 634 ? -17.652 3.703 39.335 1.00 93.25 634 PHE A O 1
ATOM 5141 N N . ARG A 1 635 ? -17.710 2.904 41.428 1.00 92.56 635 ARG A N 1
ATOM 5142 C CA . ARG A 1 635 ? -17.455 4.214 42.062 1.00 92.56 635 ARG A CA 1
ATOM 5143 C C . ARG A 1 635 ? -16.135 4.837 41.612 1.00 92.56 635 ARG A C 1
ATOM 5145 O O . ARG A 1 635 ? -16.094 6.030 41.339 1.00 92.56 635 ARG A O 1
ATOM 5152 N N . PHE A 1 636 ? -15.075 4.035 41.483 1.00 94.44 636 PHE A N 1
ATOM 5153 C CA . PHE A 1 636 ? -13.801 4.501 40.930 1.00 94.44 636 PHE A CA 1
ATOM 5154 C C . PHE A 1 636 ? -13.981 5.095 39.522 1.00 94.44 636 PHE A C 1
ATOM 5156 O O . PHE A 1 636 ? -13.515 6.204 39.273 1.00 94.44 636 PHE A O 1
ATOM 5163 N N . THR A 1 637 ? -14.712 4.416 38.628 1.00 93.38 637 THR A N 1
ATOM 5164 C CA . THR A 1 637 ? -14.939 4.928 37.264 1.00 93.38 637 THR A CA 1
ATOM 5165 C C . THR A 1 637 ? -15.747 6.226 37.234 1.00 93.38 637 THR A C 1
ATOM 5167 O O . THR A 1 637 ? -15.431 7.113 36.446 1.00 93.38 637 THR A O 1
ATOM 5170 N N . LYS A 1 638 ? -16.748 6.380 38.113 1.00 91.69 638 LYS A N 1
ATOM 5171 C CA . LYS A 1 638 ? -17.529 7.622 38.227 1.00 91.69 638 LYS A CA 1
ATOM 5172 C C . LYS A 1 638 ? -16.696 8.770 38.808 1.00 91.69 638 LYS A C 1
ATOM 5174 O O . LYS A 1 638 ? -16.791 9.887 38.315 1.00 91.69 638 LYS A O 1
ATOM 5179 N N . ASN A 1 639 ? -15.842 8.497 39.797 1.00 92.69 639 ASN A N 1
ATOM 5180 C CA . ASN A 1 639 ? -14.966 9.508 40.397 1.00 92.69 639 ASN A CA 1
ATOM 5181 C C . ASN A 1 639 ? -13.903 10.028 39.416 1.00 92.69 639 ASN A C 1
ATOM 5183 O O . ASN A 1 639 ? -13.561 11.203 39.463 1.00 92.69 639 ASN A O 1
ATOM 5187 N N . LEU A 1 640 ? -13.392 9.173 38.525 1.00 94.00 640 LEU A N 1
ATOM 5188 C CA . LEU A 1 640 ? -12.418 9.547 37.491 1.00 94.00 640 LEU A CA 1
ATOM 5189 C C . LEU A 1 640 ? -13.077 9.832 36.126 1.00 94.00 640 LEU A C 1
ATOM 5191 O O . LEU A 1 640 ? -12.419 9.725 35.089 1.00 94.00 640 LEU A O 1
ATOM 5195 N N . ALA A 1 641 ? -14.361 10.202 36.093 1.00 91.94 641 ALA A N 1
ATOM 5196 C CA . ALA A 1 641 ? -15.099 10.381 34.840 1.00 91.94 641 ALA A CA 1
ATOM 5197 C C . ALA A 1 641 ? -14.473 11.421 33.888 1.00 91.94 641 ALA A C 1
ATOM 5199 O O . ALA A 1 641 ? -14.521 11.237 32.675 1.00 91.94 641 ALA A O 1
ATOM 5200 N N . GLU A 1 642 ? -13.827 12.473 34.404 1.00 91.88 642 GLU A N 1
ATOM 5201 C CA . GLU A 1 642 ? -13.140 13.476 33.571 1.00 91.88 642 GLU A CA 1
ATOM 5202 C C . GLU A 1 642 ? -11.832 12.957 32.945 1.00 91.88 642 GLU A C 1
ATOM 5204 O O . GLU A 1 642 ? -11.431 13.389 31.853 1.00 91.88 642 GLU A O 1
ATOM 5209 N N . ASN A 1 643 ? -11.162 12.021 33.624 1.00 96.12 643 ASN A N 1
ATOM 5210 C CA . ASN A 1 643 ? -9.918 11.394 33.175 1.00 96.12 643 ASN A CA 1
ATOM 5211 C C . ASN A 1 643 ? -10.179 10.225 32.211 1.00 96.12 643 ASN A C 1
ATOM 5213 O O . ASN A 1 643 ? -9.371 9.990 31.310 1.00 96.12 643 ASN A O 1
ATOM 5217 N N . ILE A 1 644 ? -11.296 9.505 32.379 1.00 96.25 644 ILE A N 1
ATOM 5218 C CA . ILE A 1 644 ? -11.695 8.376 31.528 1.00 96.25 644 ILE A CA 1
ATOM 5219 C C . ILE A 1 644 ? -12.455 8.899 30.303 1.00 96.25 644 ILE A C 1
ATOM 5221 O O . ILE A 1 644 ? -13.665 9.117 30.333 1.00 96.25 644 ILE A O 1
ATOM 5225 N N . LYS A 1 645 ? -11.745 9.096 29.189 1.00 95.69 645 LYS A N 1
ATOM 5226 C CA . LYS A 1 645 ? -12.286 9.806 28.013 1.00 95.69 645 LYS A CA 1
ATOM 5227 C C . LYS A 1 645 ? -13.345 9.031 27.240 1.00 95.69 645 LYS A C 1
ATOM 5229 O O . LYS A 1 645 ? -14.132 9.632 26.514 1.00 95.69 645 LYS A O 1
ATOM 5234 N N . ASP A 1 646 ? -13.371 7.712 27.372 1.00 95.62 646 ASP A N 1
ATOM 5235 C CA . ASP A 1 646 ? -14.319 6.836 26.691 1.00 95.62 646 ASP A CA 1
ATOM 5236 C C . ASP A 1 646 ? -15.396 6.262 27.617 1.00 95.62 646 ASP A C 1
ATOM 5238 O O . ASP A 1 646 ? -16.087 5.327 27.219 1.00 95.62 646 ASP A O 1
ATOM 5242 N N . LEU A 1 647 ? -15.607 6.849 28.804 1.00 94.25 647 LEU A N 1
ATOM 5243 C CA . LEU A 1 647 ? -16.597 6.362 29.770 1.00 94.25 647 LEU A CA 1
ATOM 5244 C C . LEU A 1 647 ? -18.013 6.269 29.174 1.00 94.25 647 LEU A C 1
ATOM 5246 O O . LEU A 1 647 ? -18.735 5.317 29.456 1.00 94.25 647 LEU A O 1
ATOM 5250 N N . CYS A 1 648 ? -18.388 7.204 28.294 1.00 92.25 648 CYS A N 1
ATOM 5251 C CA . CYS A 1 648 ? -19.676 7.197 27.588 1.00 92.25 648 CYS A CA 1
ATOM 5252 C C . CYS A 1 648 ? -19.866 6.007 26.636 1.00 92.25 648 CYS A C 1
ATOM 5254 O O . CYS A 1 648 ? -20.996 5.716 26.263 1.00 92.25 648 CYS A O 1
ATOM 5256 N N . LYS A 1 649 ? -18.778 5.343 26.232 1.00 93.62 649 LYS A N 1
ATOM 5257 C CA . LYS A 1 649 ? -18.778 4.148 25.373 1.00 93.62 649 LYS A CA 1
ATOM 5258 C C . LYS A 1 649 ? -18.521 2.864 26.165 1.00 93.62 649 LYS A C 1
ATOM 5260 O O . LYS A 1 649 ? -18.462 1.788 25.581 1.00 93.62 649 LYS A O 1
ATOM 5265 N N . THR A 1 650 ? -18.282 2.971 27.469 1.00 93.81 650 THR A N 1
ATOM 5266 C CA . THR A 1 650 ? -17.973 1.817 28.307 1.00 93.81 650 THR A CA 1
ATOM 5267 C C . THR A 1 650 ? -19.260 1.094 28.671 1.00 93.81 650 THR A C 1
ATOM 5269 O O . THR A 1 650 ? -20.185 1.678 29.239 1.00 93.81 650 THR A O 1
ATOM 5272 N N . GLU A 1 651 ? -19.290 -0.196 28.358 1.00 93.56 651 GLU A N 1
ATOM 5273 C CA . GLU A 1 651 ? -20.408 -1.090 28.623 1.00 93.56 651 GLU A CA 1
ATOM 5274 C C . GLU A 1 651 ? -20.045 -2.109 29.702 1.00 93.56 651 GLU A C 1
ATOM 5276 O O . GLU A 1 651 ? -18.890 -2.500 29.886 1.00 93.56 651 GLU A O 1
ATOM 5281 N N . CYS A 1 652 ? -21.066 -2.537 30.422 1.00 93.06 652 CYS A N 1
ATOM 5282 C CA . CYS A 1 652 ? -21.052 -3.703 31.276 1.00 93.06 652 CYS A CA 1
ATOM 5283 C C . CYS A 1 652 ? -21.055 -4.986 30.435 1.00 93.06 652 CYS A C 1
ATOM 5285 O O . CYS A 1 652 ? -21.443 -4.978 29.269 1.00 93.06 652 CYS A O 1
ATOM 5287 N N . HIS A 1 653 ? -20.710 -6.127 31.037 1.00 92.25 653 HIS A N 1
ATOM 5288 C CA . HIS A 1 653 ? -20.739 -7.429 30.357 1.00 92.25 653 HIS A CA 1
ATOM 5289 C C . HIS A 1 653 ? -22.122 -7.809 29.789 1.00 92.25 653 HIS A C 1
ATOM 5291 O O . HIS A 1 653 ? -22.228 -8.733 28.992 1.00 92.25 653 HIS A O 1
ATOM 5297 N N . ASP A 1 654 ? -23.184 -7.147 30.263 1.00 91.06 654 ASP A N 1
ATOM 5298 C CA . ASP A 1 654 ? -24.590 -7.330 29.898 1.00 91.06 654 ASP A CA 1
ATOM 5299 C C . ASP A 1 654 ? -25.094 -6.187 28.999 1.00 91.06 654 ASP A C 1
ATOM 5301 O O . ASP A 1 654 ? -26.298 -5.959 28.903 1.00 91.06 654 ASP A O 1
ATOM 5305 N N . SER A 1 655 ? -24.170 -5.458 28.361 1.00 90.88 655 SER A N 1
ATOM 5306 C CA . SER A 1 655 ? -24.429 -4.375 27.402 1.00 90.88 655 SER A CA 1
ATOM 5307 C C . SER A 1 655 ? -25.130 -3.138 27.974 1.00 90.88 655 SER A C 1
ATOM 5309 O O . SER A 1 655 ? -25.599 -2.282 27.227 1.00 90.88 655 SER A O 1
ATOM 5311 N N . ARG A 1 656 ? -25.191 -2.987 29.303 1.00 91.56 656 ARG A N 1
ATOM 5312 C CA . ARG A 1 656 ? -25.643 -1.735 29.931 1.00 91.56 656 ARG A CA 1
ATOM 5313 C C . ARG A 1 656 ? -24.525 -0.692 29.903 1.00 91.56 656 ARG A C 1
ATOM 5315 O O . ARG A 1 656 ? -23.382 -1.003 30.221 1.00 91.56 656 ARG A O 1
ATOM 5322 N N . LEU A 1 657 ? -24.842 0.556 29.566 1.00 91.44 657 LEU A N 1
ATOM 5323 C CA . LEU A 1 657 ? -23.855 1.640 29.533 1.00 91.44 657 LEU A CA 1
ATOM 5324 C C . LEU A 1 657 ? -23.499 2.120 30.947 1.00 91.44 657 LEU A C 1
ATOM 5326 O O . LEU A 1 657 ? -24.375 2.357 31.776 1.00 91.44 657 LEU A O 1
ATOM 5330 N N . PHE A 1 658 ? -22.211 2.355 31.210 1.00 89.75 658 PHE A N 1
ATOM 5331 C CA . PHE A 1 658 ? -21.738 2.840 32.514 1.00 89.75 658 PHE A CA 1
ATOM 5332 C C . PHE A 1 658 ? -22.345 4.189 32.902 1.00 89.75 658 PHE A C 1
ATOM 5334 O O . PHE A 1 658 ? -22.645 4.429 34.072 1.00 89.75 658 PHE A O 1
ATOM 5341 N N . VAL A 1 659 ? -22.508 5.098 31.938 1.00 88.81 659 VAL A N 1
ATOM 5342 C CA . VAL A 1 659 ? -23.013 6.454 32.203 1.00 88.81 659 VAL A CA 1
ATOM 5343 C C . VAL A 1 659 ? -24.474 6.434 32.643 1.00 88.81 659 VAL A C 1
ATOM 5345 O O . VAL A 1 659 ? -24.816 7.199 33.538 1.00 88.81 659 VAL A O 1
ATOM 5348 N N . SER A 1 660 ? -25.291 5.528 32.100 1.00 88.62 660 SER A N 1
ATOM 5349 C CA . SER A 1 660 ? -26.719 5.429 32.426 1.00 88.62 660 SER A CA 1
ATOM 5350 C C . SER A 1 660 ? -27.022 4.704 33.735 1.00 88.62 660 SER A C 1
ATOM 5352 O O . SER A 1 660 ? -28.175 4.681 34.140 1.00 88.62 660 SER A O 1
ATOM 5354 N N . LEU A 1 661 ? -26.029 4.067 34.360 1.00 90.81 661 LEU A N 1
ATOM 5355 C CA . LEU A 1 661 ? -26.219 3.333 35.607 1.00 90.81 661 LEU A CA 1
ATOM 5356 C C . LEU A 1 661 ? -25.985 4.227 36.825 1.00 90.81 661 LEU A C 1
ATOM 5358 O O . LEU A 1 661 ? -25.054 5.048 36.844 1.00 90.81 661 LEU A O 1
ATOM 5362 N N . GLU A 1 662 ? -26.777 3.981 37.862 1.00 89.31 662 GLU A N 1
ATOM 5363 C CA . GLU A 1 662 ? -26.611 4.491 39.218 1.00 89.31 662 GLU A CA 1
ATOM 5364 C C . GLU A 1 662 ? -26.264 3.360 40.202 1.00 89.31 662 GLU A C 1
ATOM 5366 O O . GLU A 1 662 ? -26.354 2.168 39.902 1.00 89.31 662 GLU A O 1
ATOM 5371 N N . GLU A 1 663 ? -25.840 3.721 41.416 1.00 89.75 663 GLU A N 1
ATOM 5372 C CA . GLU A 1 663 ? -25.475 2.740 42.448 1.00 89.75 663 GLU A CA 1
ATOM 5373 C C . GLU A 1 663 ? -26.656 1.826 42.839 1.00 89.75 663 GLU A C 1
ATOM 5375 O O . GLU A 1 663 ? -26.464 0.632 43.086 1.00 89.75 663 GLU A O 1
ATOM 5380 N N . ILE A 1 664 ? -27.883 2.356 42.817 1.00 85.12 664 ILE A N 1
ATOM 5381 C CA . ILE A 1 664 ? -29.105 1.607 43.135 1.00 85.12 664 ILE A CA 1
ATOM 5382 C C . ILE A 1 664 ? -29.447 0.542 42.079 1.00 85.12 664 ILE A C 1
ATOM 5384 O O . ILE A 1 664 ? -29.968 -0.517 42.430 1.00 85.12 664 ILE A O 1
ATOM 5388 N N . ASP A 1 665 ? -29.077 0.765 40.812 1.00 86.50 665 ASP A N 1
ATOM 5389 C CA . ASP A 1 665 ? -29.291 -0.192 39.714 1.00 86.50 665 ASP A CA 1
ATOM 5390 C C . ASP A 1 665 ? -28.371 -1.416 39.823 1.00 86.50 665 ASP A C 1
ATOM 5392 O O . ASP A 1 665 ? -28.658 -2.495 39.298 1.00 86.50 665 ASP A O 1
ATOM 5396 N N . LEU A 1 666 ? -27.226 -1.245 40.488 1.00 87.81 666 LEU A N 1
ATOM 5397 C CA . LEU A 1 666 ? -26.226 -2.289 40.715 1.00 87.81 666 LEU A CA 1
ATOM 5398 C C . LEU A 1 666 ? -26.505 -3.071 42.004 1.00 87.81 666 LEU A C 1
ATOM 5400 O O . LEU A 1 666 ? -26.228 -4.274 42.070 1.00 87.81 666 LEU A O 1
ATOM 5404 N N . CYS A 1 667 ? -27.036 -2.387 43.018 1.00 85.81 667 CYS A N 1
ATOM 5405 C CA . CYS A 1 667 ? -27.330 -2.909 44.348 1.00 85.81 667 CYS A CA 1
ATOM 5406 C C . CYS A 1 667 ? -28.787 -2.593 44.755 1.00 85.81 667 CYS A C 1
ATOM 5408 O O . CYS A 1 667 ? -28.995 -1.767 45.646 1.00 85.81 667 CYS A O 1
ATOM 5410 N N . PRO A 1 668 ? -29.808 -3.245 44.162 1.00 77.50 668 PRO A N 1
ATOM 5411 C CA . PRO A 1 668 ? -31.193 -3.029 44.572 1.00 77.50 668 PRO A CA 1
ATOM 5412 C C . PRO A 1 668 ? -31.386 -3.450 46.036 1.00 77.50 668 PRO A C 1
ATOM 5414 O O . PRO A 1 668 ? -31.050 -4.573 46.429 1.00 77.50 668 PRO A O 1
ATOM 5417 N N . GLU A 1 669 ? -31.918 -2.549 46.864 1.00 68.44 669 GLU A N 1
ATOM 5418 C CA . GLU A 1 669 ? -32.178 -2.837 48.275 1.00 68.44 669 GLU A CA 1
ATOM 5419 C C . GLU A 1 669 ? -33.188 -3.988 48.449 1.00 68.44 669 GLU A C 1
ATOM 5421 O O . GLU A 1 669 ? -34.048 -4.245 47.606 1.00 68.44 669 GLU A O 1
ATOM 5426 N N . LYS A 1 670 ? -33.134 -4.683 49.595 1.00 61.94 670 LYS A N 1
ATOM 5427 C CA . LYS A 1 670 ? -33.955 -5.876 49.917 1.00 61.94 670 LYS A CA 1
ATOM 5428 C C . LYS A 1 670 ? -35.472 -5.616 50.050 1.00 61.94 670 LYS A C 1
ATOM 5430 O O . LYS A 1 670 ? -36.207 -6.515 50.466 1.00 61.94 670 LYS A O 1
ATOM 5435 N N . ILE A 1 671 ? -35.947 -4.427 49.689 1.00 64.25 671 ILE A N 1
ATOM 5436 C CA . ILE A 1 671 ? -37.332 -3.951 49.812 1.00 64.25 671 ILE A CA 1
ATOM 5437 C C . ILE A 1 671 ? -38.388 -4.926 49.227 1.00 64.25 671 ILE A C 1
ATOM 5439 O O . ILE A 1 671 ? -39.408 -5.125 49.894 1.00 64.25 671 ILE A O 1
ATOM 5443 N N . PRO A 1 672 ? -38.175 -5.650 48.101 1.00 62.66 672 PRO A N 1
ATOM 5444 C CA . PRO A 1 672 ? -39.202 -6.539 47.538 1.00 62.66 672 PRO A CA 1
ATOM 5445 C C . PRO A 1 672 ? -39.615 -7.693 48.462 1.00 62.66 672 PRO A C 1
ATOM 5447 O O . PRO A 1 672 ? -40.761 -8.137 48.433 1.00 62.66 672 PRO A O 1
ATOM 5450 N N . ARG A 1 673 ? -38.704 -8.182 49.316 1.00 67.69 673 ARG A N 1
ATOM 5451 C CA . ARG A 1 673 ? -38.996 -9.322 50.203 1.00 67.69 673 ARG A CA 1
ATOM 5452 C C . ARG A 1 673 ? -39.974 -8.956 51.318 1.00 67.69 673 ARG A C 1
ATOM 5454 O O . ARG A 1 673 ? -40.801 -9.781 51.686 1.00 67.69 673 ARG A O 1
ATOM 5461 N N . TYR A 1 674 ? -39.917 -7.728 51.830 1.00 73.94 674 TYR A N 1
ATOM 5462 C CA . TYR A 1 674 ? -40.798 -7.288 52.915 1.00 73.94 674 TYR A CA 1
ATOM 5463 C C . TYR A 1 674 ? -42.238 -7.040 52.440 1.00 73.94 674 TYR A C 1
ATOM 5465 O O . TYR A 1 674 ? -43.182 -7.345 53.169 1.00 73.94 674 TYR A O 1
ATOM 5473 N N . VAL A 1 675 ? -42.421 -6.587 51.196 1.00 75.62 675 VAL A N 1
ATOM 5474 C CA . VAL A 1 675 ? -43.751 -6.376 50.590 1.00 75.62 675 VAL A CA 1
ATOM 5475 C C . VAL A 1 675 ? -44.512 -7.701 50.414 1.00 75.62 675 VAL A C 1
ATOM 5477 O O . VAL A 1 675 ? -45.717 -7.772 50.663 1.00 75.62 675 VAL A O 1
ATOM 5480 N N . ILE A 1 676 ? -43.810 -8.785 50.064 1.00 75.81 676 ILE A N 1
ATOM 5481 C CA . ILE A 1 676 ? -44.406 -10.125 49.914 1.00 75.81 676 ILE A CA 1
ATOM 5482 C C . ILE A 1 676 ? -44.897 -10.678 51.264 1.00 75.81 676 ILE A C 1
ATOM 5484 O O . ILE A 1 676 ? -45.988 -11.247 51.347 1.00 75.81 676 ILE A O 1
ATOM 5488 N N . TYR A 1 677 ? -44.134 -10.478 52.345 1.00 82.12 677 TYR A N 1
ATOM 5489 C CA . TYR A 1 677 ? -44.554 -10.923 53.678 1.00 82.12 677 TYR A CA 1
ATOM 5490 C C . TYR A 1 677 ? -45.787 -10.168 54.184 1.00 82.12 677 TYR A C 1
ATOM 5492 O O . TYR A 1 677 ? -46.697 -10.779 54.746 1.00 82.12 677 TYR A O 1
ATOM 5500 N N . PHE A 1 678 ? -45.854 -8.858 53.941 1.00 81.19 678 PHE A N 1
ATOM 5501 C CA . PHE A 1 678 ? -46.972 -8.030 54.388 1.00 81.19 678 PHE A CA 1
ATOM 5502 C C . PHE A 1 678 ? -48.287 -8.374 53.668 1.00 81.19 678 PHE A C 1
ATOM 5504 O O . PHE A 1 678 ? -49.332 -8.518 54.300 1.00 81.19 678 PHE A O 1
ATOM 5511 N N . THR A 1 679 ? -48.233 -8.585 52.351 1.00 82.69 679 THR A N 1
ATOM 5512 C CA . THR A 1 679 ? -49.412 -8.951 51.542 1.00 82.69 679 THR A CA 1
ATOM 5513 C C . THR A 1 679 ? -49.963 -10.336 51.894 1.00 82.69 679 THR A C 1
ATOM 5515 O O . THR A 1 679 ? -51.177 -10.508 52.010 1.00 82.69 679 THR A O 1
ATOM 5518 N N . SER A 1 680 ? -49.085 -11.308 52.158 1.00 84.94 680 SER A N 1
ATOM 5519 C CA . SER A 1 680 ? -49.480 -12.661 52.578 1.00 84.94 680 SER A CA 1
ATOM 5520 C C . SER A 1 680 ? -50.191 -12.670 53.939 1.00 84.94 680 SER A C 1
ATOM 5522 O O . SER A 1 680 ? -51.159 -13.405 54.135 1.00 84.94 680 SER A O 1
ATOM 5524 N N . PHE A 1 681 ? -49.752 -11.816 54.871 1.00 87.12 681 PHE A N 1
ATOM 5525 C CA . PHE A 1 681 ? -50.360 -11.687 56.197 1.00 87.12 681 PHE A CA 1
ATOM 5526 C C . PHE A 1 681 ? -51.794 -11.132 56.135 1.00 87.12 681 PHE A C 1
ATOM 5528 O O . PHE A 1 681 ? -52.688 -11.647 56.811 1.00 87.12 681 PHE A O 1
ATOM 5535 N N . ILE A 1 682 ? -52.038 -10.131 55.280 1.00 88.19 682 ILE A N 1
ATOM 5536 C CA . ILE A 1 682 ? -53.373 -9.536 55.096 1.00 88.19 682 ILE A CA 1
ATOM 5537 C C . ILE A 1 682 ? -54.364 -10.571 54.545 1.00 88.19 682 ILE A C 1
ATOM 5539 O O . ILE A 1 682 ? -55.460 -10.722 55.085 1.00 88.19 682 ILE A O 1
ATOM 5543 N N . MET A 1 683 ? -53.967 -11.335 53.523 1.00 86.56 683 MET A N 1
ATOM 5544 C CA . MET A 1 683 ? -54.830 -12.355 52.911 1.00 86.56 683 MET A CA 1
ATOM 5545 C C . MET A 1 683 ? -55.258 -13.446 53.903 1.00 86.56 683 MET A C 1
ATOM 5547 O O . MET A 1 683 ? -56.426 -13.841 53.925 1.00 86.56 683 MET A O 1
ATOM 5551 N N . LEU A 1 684 ? -54.340 -13.901 54.762 1.00 88.25 684 LEU A N 1
ATOM 5552 C CA . LEU A 1 684 ? -54.633 -14.909 55.783 1.00 88.25 684 LEU A CA 1
ATOM 5553 C C . LEU A 1 684 ? -55.622 -14.390 56.842 1.00 88.25 684 LEU A C 1
ATOM 5555 O O . LEU A 1 684 ? -56.535 -15.109 57.249 1.00 88.25 684 LEU A O 1
ATOM 5559 N N . SER A 1 685 ? -55.475 -13.129 57.256 1.00 84.75 685 SER A N 1
ATOM 5560 C CA . SER A 1 685 ? -56.370 -12.492 58.230 1.00 84.75 685 SER A CA 1
ATOM 5561 C C . SER A 1 685 ? -57.804 -12.342 57.700 1.00 84.75 685 SER A C 1
ATOM 5563 O O . SER A 1 685 ? -58.770 -12.624 58.419 1.00 84.75 685 SER A O 1
ATOM 5565 N N . CYS A 1 686 ? -57.961 -11.983 56.421 1.00 85.31 686 CYS A N 1
ATOM 5566 C CA . CYS A 1 686 ? -59.270 -11.906 55.770 1.00 85.31 686 CYS A CA 1
ATOM 5567 C C . CYS A 1 686 ? -59.960 -13.278 55.679 1.00 85.31 686 CYS A C 1
ATOM 5569 O O . CYS A 1 686 ? -61.152 -13.379 55.973 1.00 85.31 686 CYS A O 1
ATOM 5571 N N . LEU A 1 687 ? -59.220 -14.338 55.333 1.00 84.56 687 LEU A N 1
ATOM 5572 C CA . LEU A 1 687 ? -59.761 -15.699 55.240 1.00 84.56 687 LEU A CA 1
ATOM 5573 C C . LEU A 1 687 ? -60.272 -16.211 56.597 1.00 84.56 687 LEU A C 1
ATOM 5575 O O . LEU A 1 687 ? -61.376 -16.748 56.686 1.00 84.56 687 LEU A O 1
ATOM 5579 N N . LEU A 1 688 ? -59.495 -16.003 57.664 1.00 83.56 688 LEU A N 1
ATOM 5580 C CA . LEU A 1 688 ? -59.883 -16.394 59.023 1.00 83.56 688 LEU A CA 1
ATOM 5581 C C . LEU A 1 688 ? -61.133 -15.640 59.502 1.00 83.56 688 LEU A C 1
ATOM 5583 O O . LEU A 1 688 ? -62.027 -16.238 60.099 1.00 83.56 688 LEU A O 1
ATOM 5587 N N . SER A 1 689 ? -61.234 -14.347 59.184 1.00 80.94 689 SER A N 1
ATOM 5588 C CA . SER A 1 689 ? -62.406 -13.528 59.523 1.00 80.94 689 SER A CA 1
ATOM 5589 C C . SER A 1 689 ? -63.671 -14.002 58.794 1.00 80.94 689 SER A C 1
ATOM 5591 O O . SER A 1 689 ? -64.743 -14.077 59.395 1.00 80.94 689 SER A O 1
ATOM 5593 N N . PHE A 1 690 ? -63.548 -14.390 57.520 1.00 80.38 690 PHE A N 1
ATOM 5594 C CA . PHE A 1 690 ? -64.655 -14.946 56.739 1.00 80.38 690 PHE A CA 1
ATOM 5595 C C . PHE A 1 690 ? -65.169 -16.268 57.330 1.00 80.38 690 PHE A C 1
ATOM 5597 O O . PHE A 1 690 ? -66.374 -16.433 57.524 1.00 80.38 690 PHE A O 1
ATOM 5604 N N . LEU A 1 691 ? -64.267 -17.188 57.688 1.00 78.69 691 LEU A N 1
ATOM 5605 C CA . LEU A 1 691 ? -64.636 -18.472 58.295 1.00 78.69 691 LEU A CA 1
ATOM 5606 C C . LEU A 1 691 ? -65.345 -18.300 59.650 1.00 78.69 691 LEU A C 1
ATOM 5608 O O . LEU A 1 691 ? -66.309 -19.014 59.934 1.00 78.69 691 LEU A O 1
ATOM 5612 N N . GLN A 1 692 ? -64.931 -17.318 60.456 1.00 78.38 692 GLN A N 1
ATOM 5613 C CA . GLN A 1 692 ? -65.549 -17.022 61.752 1.00 78.38 692 GLN A CA 1
ATOM 5614 C C . GLN A 1 692 ? -67.007 -16.544 61.618 1.00 78.38 692 GLN A C 1
ATOM 5616 O O . GLN A 1 692 ? -67.869 -16.957 62.397 1.00 78.38 692 GLN A O 1
ATOM 5621 N N . CYS A 1 693 ? -67.314 -15.691 60.634 1.00 76.25 693 CYS A N 1
ATOM 5622 C CA . CYS A 1 693 ? -68.649 -15.101 60.484 1.00 76.25 693 CYS A CA 1
ATOM 5623 C C . CYS A 1 693 ? -69.738 -16.110 60.082 1.00 76.25 693 CYS A C 1
ATOM 5625 O O . CYS A 1 693 ? -70.896 -15.933 60.459 1.00 76.25 693 CYS A O 1
ATOM 5627 N N . PHE A 1 694 ? -69.395 -17.172 59.347 1.00 73.31 694 PHE A N 1
ATOM 5628 C CA . PHE A 1 694 ? -70.382 -18.081 58.745 1.00 73.31 694 PHE A CA 1
ATOM 5629 C C . PHE A 1 694 ? -70.472 -19.467 59.401 1.00 73.31 694 PHE A C 1
ATOM 5631 O O . PHE A 1 694 ? -71.265 -20.303 58.963 1.00 73.31 694 PHE A O 1
ATOM 5638 N N . TRP A 1 695 ? -69.736 -19.708 60.491 1.00 74.31 695 TRP A N 1
ATOM 5639 C CA . TRP A 1 695 ? -69.605 -21.028 61.123 1.00 74.31 695 TRP A CA 1
ATOM 5640 C C . TRP A 1 695 ? -70.941 -21.732 61.428 1.00 74.31 695 TRP A C 1
ATOM 5642 O O . TRP A 1 695 ? -71.119 -22.898 61.088 1.00 74.31 695 TRP A O 1
ATOM 5652 N N . LYS A 1 696 ? -71.928 -21.031 62.010 1.00 67.50 696 LYS A N 1
ATOM 5653 C CA . LYS A 1 696 ? -73.226 -21.638 62.382 1.00 67.50 696 LYS A CA 1
ATOM 5654 C C . LYS A 1 696 ? -74.035 -22.118 61.172 1.00 67.50 696 LYS A C 1
ATOM 5656 O O . LYS A 1 696 ? -74.685 -23.158 61.245 1.00 67.50 696 LYS A O 1
ATOM 5661 N N . SER A 1 697 ? -73.989 -21.375 60.069 1.00 71.00 697 SER A N 1
ATOM 5662 C CA . SER A 1 697 ? -74.674 -21.744 58.826 1.00 71.00 697 SER A CA 1
ATOM 5663 C C . SER A 1 697 ? -73.966 -22.902 58.127 1.00 71.00 697 SER A C 1
ATOM 5665 O O . SER A 1 697 ? -74.629 -23.809 57.632 1.00 71.00 697 SER A O 1
ATOM 5667 N N . ILE A 1 698 ? -72.628 -22.900 58.151 1.00 70.69 698 ILE A N 1
ATOM 5668 C CA . ILE A 1 698 ? -71.799 -23.981 57.605 1.00 70.69 698 ILE A CA 1
ATOM 5669 C C . ILE A 1 698 ? -72.091 -25.296 58.344 1.00 70.69 698 ILE A C 1
ATOM 5671 O O . ILE A 1 698 ? -72.334 -26.309 57.699 1.00 70.69 698 ILE A O 1
ATOM 5675 N N . VAL A 1 699 ? -72.167 -25.280 59.679 1.00 69.38 699 VAL A N 1
ATOM 5676 C CA . VAL A 1 699 ? -72.469 -26.473 60.496 1.00 69.38 699 VAL A CA 1
ATOM 5677 C C . VAL A 1 699 ? -73.861 -27.055 60.201 1.00 69.38 699 VAL A C 1
ATOM 5679 O O . VAL A 1 699 ? -73.989 -28.270 60.066 1.00 69.38 699 VAL A O 1
ATOM 5682 N N . MET A 1 700 ? -74.899 -26.221 60.048 1.00 64.81 700 MET A N 1
ATOM 5683 C CA . MET A 1 700 ? -76.245 -26.710 59.695 1.00 64.81 700 MET A CA 1
ATOM 5684 C C . MET A 1 700 ? -76.297 -27.320 58.291 1.00 64.81 700 MET A C 1
ATOM 5686 O O . MET A 1 700 ? -76.930 -28.355 58.090 1.00 64.81 700 MET A O 1
ATOM 5690 N N . TRP A 1 701 ? -75.614 -26.699 57.328 1.00 70.00 701 TRP A N 1
ATOM 5691 C CA . TRP A 1 701 ? -75.502 -27.231 55.972 1.00 70.00 701 TRP A CA 1
ATOM 5692 C C . TRP A 1 701 ? -74.750 -28.572 55.944 1.00 70.00 701 TRP A C 1
ATOM 5694 O O . TRP A 1 701 ? -75.176 -29.502 55.262 1.00 70.00 701 TRP A O 1
ATOM 5704 N N . LEU A 1 702 ? -73.679 -28.703 56.737 1.00 69.94 702 LEU A N 1
ATOM 5705 C CA . LEU A 1 702 ? -72.933 -29.957 56.883 1.00 69.94 702 LEU A CA 1
ATOM 5706 C C . LEU A 1 702 ? -73.814 -31.089 57.441 1.00 69.94 702 LEU A C 1
ATOM 5708 O O . LEU A 1 702 ? -73.793 -32.189 56.889 1.00 69.94 702 LEU A O 1
ATOM 5712 N N . TYR A 1 703 ? -74.647 -30.811 58.454 1.00 66.69 703 TYR A N 1
ATOM 5713 C CA . TYR A 1 703 ? -75.599 -31.790 58.998 1.00 66.69 703 TYR A CA 1
ATOM 5714 C C . TYR A 1 703 ? -76.645 -32.233 57.957 1.00 66.69 703 TYR A C 1
ATOM 5716 O O . TYR A 1 703 ? -76.899 -33.427 57.806 1.00 66.69 703 TYR A O 1
ATOM 5724 N N . GLU A 1 704 ? -77.210 -31.299 57.180 1.00 66.44 704 GLU A N 1
ATOM 5725 C CA . GLU A 1 704 ? -78.171 -31.613 56.106 1.00 66.44 704 GLU A CA 1
ATOM 5726 C C . GLU A 1 704 ? -77.566 -32.539 55.039 1.00 66.44 704 GLU A C 1
ATOM 5728 O O . GLU A 1 704 ? -78.235 -33.449 54.543 1.00 66.44 704 GLU A O 1
ATOM 5733 N N . LYS A 1 705 ? -76.290 -32.326 54.698 1.00 72.56 705 LYS A N 1
ATOM 5734 C CA . LYS A 1 705 ? -75.555 -33.124 53.708 1.00 72.56 705 LYS A CA 1
ATOM 5735 C C . LYS A 1 705 ? -74.902 -34.385 54.280 1.00 72.56 705 LYS A C 1
ATOM 5737 O O . LYS A 1 705 ? -74.196 -35.058 53.538 1.00 72.56 705 LYS A O 1
ATOM 5742 N N . ARG A 1 706 ? -75.140 -34.720 55.558 1.00 65.38 706 ARG A N 1
ATOM 5743 C CA . ARG A 1 706 ? -74.514 -35.853 56.275 1.00 65.38 706 ARG A CA 1
ATOM 5744 C C . ARG A 1 706 ? -72.977 -35.825 56.269 1.00 65.38 706 ARG A C 1
ATOM 5746 O O . ARG A 1 706 ? -72.330 -36.851 56.452 1.00 65.38 706 ARG A O 1
ATOM 5753 N N . LEU A 1 707 ? -72.376 -34.650 56.102 1.00 58.03 707 LEU A N 1
ATOM 5754 C CA . LEU A 1 707 ? -70.928 -34.478 56.139 1.00 58.03 707 LEU A CA 1
ATOM 5755 C C . LEU A 1 707 ? -70.495 -34.203 57.582 1.00 58.03 707 LEU A C 1
ATOM 5757 O O . LEU A 1 707 ? -70.979 -33.265 58.213 1.00 58.03 707 LEU A O 1
ATOM 5761 N N . PHE A 1 708 ? -69.567 -35.010 58.102 1.00 64.38 708 PHE A N 1
ATOM 5762 C CA . PHE A 1 708 ? -69.025 -34.875 59.461 1.00 64.38 708 PHE A CA 1
ATOM 5763 C C . PHE A 1 708 ? -70.105 -34.914 60.564 1.00 64.38 708 PHE A C 1
ATOM 5765 O O . PHE A 1 708 ? -70.123 -34.076 61.469 1.00 64.38 708 PHE A O 1
ATOM 5772 N N . LEU A 1 709 ? -70.999 -35.912 60.514 1.00 60.59 709 LEU A N 1
ATOM 5773 C CA . LEU A 1 709 ? -72.089 -36.107 61.484 1.00 60.59 709 LEU A CA 1
ATOM 5774 C C . LEU A 1 709 ? -71.590 -36.111 62.940 1.00 60.59 709 LEU A C 1
ATOM 5776 O O . LEU A 1 709 ? -72.132 -35.365 63.744 1.00 60.59 709 LEU A O 1
ATOM 5780 N N . LYS A 1 710 ? -70.479 -36.794 63.263 1.00 61.19 710 LYS A N 1
ATOM 5781 C CA . LYS A 1 710 ? -69.873 -36.778 64.619 1.00 61.19 710 LYS A CA 1
ATOM 5782 C C . LYS A 1 710 ? -69.567 -35.364 65.161 1.00 61.19 710 LYS A C 1
ATOM 5784 O O . LYS A 1 710 ? -69.651 -35.148 66.365 1.00 61.19 710 LYS A O 1
ATOM 5789 N N . LEU A 1 711 ? -69.222 -34.399 64.298 1.00 58.06 711 LEU A N 1
ATOM 5790 C CA . LEU A 1 711 ? -68.921 -33.002 64.668 1.00 58.06 711 LEU A CA 1
ATOM 5791 C C . LEU A 1 711 ? -70.172 -32.112 64.762 1.00 58.06 711 LEU A C 1
ATOM 5793 O O . LEU A 1 711 ? -70.099 -31.014 65.314 1.00 58.06 711 LEU A O 1
ATOM 5797 N N . THR A 1 712 ? -71.302 -32.565 64.214 1.00 57.59 712 THR A N 1
ATOM 5798 C CA . THR A 1 712 ? -72.542 -31.784 64.086 1.00 57.59 712 THR A CA 1
ATOM 5799 C C . THR A 1 712 ? -73.701 -32.343 64.922 1.00 57.59 712 THR A C 1
ATOM 5801 O O . THR A 1 712 ? -74.621 -31.600 65.256 1.00 57.59 712 THR A O 1
ATOM 5804 N N . THR A 1 713 ? -73.656 -33.618 65.323 1.00 58.03 713 THR A N 1
ATOM 5805 C CA . THR A 1 713 ? -74.665 -34.279 66.161 1.00 58.03 713 THR A CA 1
ATOM 5806 C C . THR A 1 713 ? -74.481 -33.933 67.638 1.00 58.03 713 THR A C 1
ATOM 5808 O O . THR A 1 713 ? -73.407 -34.130 68.209 1.00 58.03 713 THR A O 1
ATOM 5811 N N . ARG A 1 714 ? -75.548 -33.469 68.293 1.00 57.06 714 ARG A N 1
ATOM 5812 C CA . ARG A 1 714 ? -75.561 -33.222 69.739 1.00 57.06 714 ARG A CA 1
ATOM 5813 C C . ARG A 1 714 ? -75.737 -34.552 70.483 1.00 57.06 714 ARG A C 1
ATOM 5815 O O . ARG A 1 714 ? -76.800 -35.158 70.418 1.00 57.06 714 ARG A O 1
ATOM 5822 N N . LEU A 1 715 ? -74.690 -35.018 71.164 1.00 52.19 715 LEU A N 1
ATOM 5823 C CA . LEU A 1 715 ? -74.701 -36.268 71.932 1.00 52.19 715 LEU A CA 1
ATOM 5824 C C . LEU A 1 715 ? -75.540 -36.081 73.213 1.00 52.19 715 LEU A C 1
ATOM 5826 O O . LEU A 1 715 ? -75.061 -35.502 74.188 1.00 52.19 715 LEU A O 1
ATOM 5830 N N . GLU A 1 716 ? -76.801 -36.518 73.219 1.00 57.06 716 GLU A N 1
ATOM 5831 C CA . GLU A 1 716 ? -77.656 -36.447 74.412 1.00 57.06 716 GLU A CA 1
ATOM 5832 C C . GLU A 1 716 ? -77.610 -37.768 75.187 1.00 57.06 716 GLU A C 1
ATOM 5834 O O . GLU A 1 716 ? -78.143 -38.796 74.775 1.00 57.06 716 GLU A O 1
ATOM 5839 N N . LYS A 1 717 ? -76.919 -37.736 76.330 1.00 49.56 717 LYS A N 1
ATOM 5840 C CA . LYS A 1 717 ? -76.732 -38.866 77.244 1.00 49.56 717 LYS A CA 1
ATOM 5841 C C . LYS A 1 717 ? -77.933 -38.927 78.199 1.00 49.56 717 LYS A C 1
ATOM 5843 O O . LYS A 1 717 ? -77.902 -38.322 79.265 1.00 49.56 717 LYS A O 1
ATOM 5848 N N . GLY A 1 718 ? -79.008 -39.601 77.792 1.00 54.81 718 GLY A N 1
ATOM 5849 C CA . GLY A 1 718 ? -80.246 -39.738 78.569 1.00 54.81 718 GLY A CA 1
ATOM 5850 C C . GLY A 1 718 ? -80.752 -41.180 78.585 1.00 54.81 718 GLY A C 1
ATOM 5851 O O . GLY A 1 718 ? -80.567 -41.911 77.616 1.00 54.81 718 GLY A O 1
ATOM 5852 N N . THR A 1 719 ? -81.358 -41.589 79.699 1.00 58.16 719 THR A N 1
ATOM 5853 C CA . THR A 1 719 ? -81.930 -42.926 79.937 1.00 58.16 719 THR A CA 1
ATOM 5854 C C . THR A 1 719 ? -82.890 -43.352 78.822 1.00 58.16 719 THR A C 1
ATOM 5856 O O . THR A 1 719 ? -83.561 -42.508 78.228 1.00 58.16 719 THR A O 1
ATOM 5859 N N . GLU A 1 720 ? -82.986 -44.653 78.526 1.00 65.62 720 GLU A N 1
ATOM 5860 C CA . GLU A 1 720 ? -83.980 -45.165 77.574 1.00 65.62 720 GLU A CA 1
ATOM 5861 C C . GLU A 1 720 ? -85.399 -44.846 78.066 1.00 65.62 720 GLU A C 1
ATOM 5863 O O . GLU A 1 720 ? -85.921 -45.476 78.980 1.00 65.62 720 GLU A O 1
ATOM 5868 N N . THR A 1 721 ? -86.024 -43.832 77.471 1.00 75.88 721 THR A N 1
ATOM 5869 C CA . THR A 1 721 ? -87.421 -43.475 77.723 1.00 75.88 721 THR A CA 1
ATOM 5870 C C . THR A 1 721 ? -88.343 -44.157 76.710 1.00 75.88 721 THR A C 1
ATOM 5872 O O . THR A 1 721 ? -87.934 -44.504 75.592 1.00 75.88 721 THR A O 1
ATOM 5875 N N . LYS A 1 722 ? -89.618 -44.327 77.086 1.00 84.88 722 LYS A N 1
ATOM 5876 C CA . LYS A 1 722 ? -90.643 -44.970 76.245 1.00 84.88 722 LYS A CA 1
ATOM 5877 C C . LYS A 1 722 ? -90.871 -44.221 74.927 1.00 84.88 722 LYS A C 1
ATOM 5879 O O . LYS A 1 722 ? -91.038 -44.857 73.887 1.00 84.88 722 LYS A O 1
ATOM 5884 N N . TYR A 1 723 ? -90.818 -42.891 74.962 1.00 88.19 723 TYR A N 1
ATOM 5885 C CA . TYR A 1 723 ? -91.011 -42.023 73.805 1.00 88.19 723 TYR A CA 1
ATOM 5886 C C . TYR A 1 723 ? -89.787 -41.133 73.570 1.00 88.19 723 TYR A C 1
ATOM 5888 O O . TYR A 1 723 ? -89.057 -40.782 74.501 1.00 88.19 723 TYR A O 1
ATOM 5896 N N . ASP A 1 724 ? -89.548 -40.762 72.314 1.00 88.25 724 ASP A N 1
ATOM 5897 C CA . ASP A 1 724 ? -88.469 -39.840 71.948 1.00 88.25 724 ASP A CA 1
ATOM 5898 C C . ASP A 1 724 ? -88.939 -38.382 72.061 1.00 88.25 724 ASP A C 1
ATOM 5900 O O . ASP A 1 724 ? -88.153 -37.498 72.404 1.00 88.25 724 ASP A O 1
ATOM 5904 N N . CYS A 1 725 ? -90.232 -38.127 71.841 1.00 90.19 725 CYS A N 1
ATOM 5905 C CA . CYS A 1 725 ? -90.812 -36.798 71.974 1.00 90.19 725 CYS A CA 1
ATOM 5906 C C . CYS A 1 725 ? -92.270 -36.840 72.461 1.00 90.19 725 CYS A C 1
ATOM 5908 O O . CYS A 1 725 ? -93.085 -37.576 71.911 1.00 90.19 725 CYS A O 1
ATOM 5910 N N . PHE A 1 726 ? -92.611 -36.020 73.455 1.00 93.38 726 PHE A N 1
ATOM 5911 C CA . PHE A 1 726 ? -93.993 -35.719 73.831 1.00 93.38 726 PHE A CA 1
ATOM 5912 C C . PHE A 1 726 ? -94.467 -34.471 73.088 1.00 93.38 726 PHE A C 1
ATOM 5914 O O . PHE A 1 726 ? -93.848 -33.411 73.205 1.00 93.38 726 PHE A O 1
ATOM 5921 N N . LEU A 1 727 ? -95.557 -34.596 72.330 1.00 93.56 727 LEU A N 1
ATOM 5922 C CA . LEU A 1 727 ? -96.181 -33.486 71.621 1.00 93.56 727 LEU A CA 1
ATOM 5923 C C . LEU A 1 727 ? -97.316 -32.906 72.473 1.00 93.56 727 LEU A C 1
ATOM 5925 O O . LEU A 1 727 ? -98.377 -33.513 72.608 1.00 93.56 727 LEU A O 1
ATOM 5929 N N . ALA A 1 728 ? -97.090 -31.714 73.018 1.00 92.38 728 ALA A N 1
ATOM 5930 C CA . ALA A 1 728 ? -98.041 -30.979 73.844 1.00 92.38 728 ALA A CA 1
ATOM 5931 C C . ALA A 1 728 ? -98.790 -29.933 73.000 1.00 92.38 728 ALA A C 1
ATOM 5933 O O . ALA A 1 728 ? -98.182 -29.057 72.375 1.00 92.38 728 ALA A O 1
ATOM 5934 N N . TYR A 1 729 ? -100.118 -30.043 72.953 1.00 91.69 729 TYR A N 1
ATOM 5935 C CA . TYR A 1 729 ? -101.003 -29.199 72.144 1.00 91.69 729 TYR A CA 1
ATOM 5936 C C . TYR A 1 729 ? -102.416 -29.153 72.737 1.00 91.69 729 TYR A C 1
ATOM 5938 O O . TYR A 1 729 ? -102.818 -29.997 73.532 1.00 91.69 729 TYR A O 1
ATOM 5946 N N . CYS A 1 730 ? -103.211 -28.162 72.330 1.00 88.62 730 CYS A N 1
ATOM 5947 C CA . CYS A 1 730 ? -104.604 -28.046 72.759 1.00 88.62 730 CYS A CA 1
ATOM 5948 C C . CYS A 1 730 ? -105.520 -28.956 71.923 1.00 88.62 730 CYS A C 1
ATOM 5950 O O . CYS A 1 730 ? -105.351 -29.046 70.713 1.00 88.62 730 CYS A O 1
ATOM 5952 N N . HIS A 1 731 ? -106.562 -29.543 72.522 1.00 85.00 731 HIS A N 1
ATOM 5953 C CA . HIS A 1 731 ? -107.575 -30.358 71.817 1.00 85.00 731 HIS A CA 1
ATOM 5954 C C . HIS A 1 731 ? -108.298 -29.663 70.672 1.00 85.00 731 HIS A C 1
ATOM 5956 O O . HIS A 1 731 ? -108.735 -30.319 69.732 1.00 85.00 731 HIS A O 1
ATOM 5962 N N . LYS A 1 732 ? -108.370 -28.331 70.691 1.00 88.25 732 LYS A N 1
ATOM 5963 C CA . LYS A 1 732 ? -108.901 -27.564 69.557 1.00 88.25 732 LYS A CA 1
ATOM 5964 C C . LYS A 1 732 ? -107.980 -27.583 68.331 1.00 88.25 732 LYS A C 1
ATOM 5966 O O . LYS A 1 732 ? -108.432 -27.286 67.230 1.00 88.25 732 LYS A O 1
ATOM 5971 N N . ASP A 1 733 ? -106.717 -27.950 68.517 1.00 90.69 733 ASP A N 1
ATOM 5972 C CA . ASP A 1 733 ? -105.671 -27.932 67.498 1.00 90.69 733 ASP A CA 1
ATOM 5973 C C . ASP A 1 733 ? -105.209 -29.345 67.098 1.00 90.69 733 ASP A C 1
ATOM 5975 O O . ASP A 1 733 ? -104.140 -29.498 66.511 1.00 90.69 733 ASP A O 1
ATOM 5979 N N . SER A 1 734 ? -105.998 -30.389 67.383 1.00 87.56 734 SER A N 1
ATOM 5980 C CA . SER A 1 734 ? -105.613 -31.782 67.095 1.00 87.56 734 SER A CA 1
ATOM 5981 C C . SER A 1 734 ? -105.330 -32.069 65.625 1.00 87.56 734 SER A C 1
ATOM 5983 O O . SER A 1 734 ? -104.461 -32.877 65.303 1.00 87.56 734 SER A O 1
ATOM 5985 N N . HIS A 1 735 ? -105.971 -31.331 64.718 1.00 88.31 735 HIS A N 1
ATOM 5986 C CA . HIS A 1 735 ? -105.699 -31.409 63.284 1.00 88.31 735 HIS A CA 1
ATOM 5987 C C . HIS A 1 735 ? -104.211 -31.195 62.932 1.00 88.31 735 HIS A C 1
ATOM 5989 O O . HIS A 1 735 ? -103.728 -31.787 61.965 1.00 88.31 735 HIS A O 1
ATOM 5995 N N . LEU A 1 736 ? -103.465 -30.413 63.728 1.00 90.12 736 LEU A N 1
ATOM 5996 C CA . LEU A 1 736 ? -102.041 -30.135 63.500 1.00 90.12 736 LEU A CA 1
ATOM 5997 C C . LEU A 1 736 ? -101.156 -31.372 63.695 1.00 90.12 736 LEU A C 1
ATOM 5999 O O . LEU A 1 736 ? -100.126 -31.496 63.040 1.00 90.12 736 LEU A O 1
ATOM 6003 N N . VAL A 1 737 ? -101.553 -32.300 64.566 1.00 90.25 737 VAL A N 1
ATOM 6004 C CA . VAL A 1 737 ? -100.746 -33.466 64.972 1.00 90.25 737 VAL A CA 1
ATOM 6005 C C . VAL A 1 737 ? -100.448 -34.391 63.799 1.00 90.25 737 VAL A C 1
ATOM 6007 O O . VAL A 1 737 ? -99.356 -34.952 63.717 1.00 90.25 737 VAL A O 1
ATOM 6010 N N . SER A 1 738 ? -101.393 -34.508 62.864 1.00 87.81 738 SER A N 1
ATOM 6011 C CA . SER A 1 738 ? -101.274 -35.364 61.681 1.00 87.81 738 SER A CA 1
ATOM 6012 C C . SER A 1 738 ? -99.998 -35.086 60.871 1.00 87.81 738 SER A C 1
ATOM 6014 O O . SER A 1 738 ? -99.306 -36.022 60.466 1.00 87.81 738 SER A O 1
ATOM 6016 N N . GLU A 1 739 ? -99.626 -33.809 60.715 1.00 91.19 739 GLU A N 1
ATOM 6017 C CA . GLU A 1 739 ? -98.415 -33.388 60.002 1.00 91.19 739 GLU A CA 1
ATOM 6018 C C . GLU A 1 739 ? -97.141 -33.834 60.742 1.00 91.19 739 GLU A C 1
ATOM 6020 O O . GLU A 1 739 ? -96.201 -34.342 60.127 1.00 91.19 739 GLU A O 1
ATOM 6025 N N . TYR A 1 740 ? -97.118 -33.708 62.073 1.00 91.62 740 TYR A N 1
ATOM 6026 C CA . TYR A 1 740 ? -95.979 -34.117 62.903 1.00 91.62 740 TYR A CA 1
ATOM 6027 C C . TYR A 1 740 ? -95.815 -35.635 62.930 1.00 91.62 740 TYR A C 1
ATOM 6029 O O . TYR A 1 740 ? -94.695 -36.123 62.806 1.00 91.62 740 TYR A O 1
ATOM 6037 N N . VAL A 1 741 ? -96.909 -36.393 63.011 1.00 88.25 741 VAL A N 1
ATOM 6038 C CA . VAL A 1 741 ? -96.876 -37.861 62.931 1.00 88.25 741 VAL A CA 1
ATOM 6039 C C . VAL A 1 741 ? -96.332 -38.321 61.576 1.00 88.25 741 VAL A C 1
ATOM 6041 O O . VAL A 1 741 ? -95.467 -39.198 61.510 1.00 88.25 741 VAL A O 1
ATOM 6044 N N . GLN A 1 742 ? -96.771 -37.702 60.477 1.00 87.19 742 GLN A N 1
ATOM 6045 C CA . GLN A 1 742 ? -96.274 -38.042 59.144 1.00 87.19 742 GLN A CA 1
ATOM 6046 C C . GLN A 1 742 ? -94.782 -37.705 58.976 1.00 87.19 742 GLN A C 1
ATOM 6048 O O . GLN A 1 742 ? -94.034 -38.471 58.373 1.00 87.19 742 GLN A O 1
ATOM 6053 N N . LYS A 1 743 ? -94.327 -36.561 59.497 1.00 86.44 743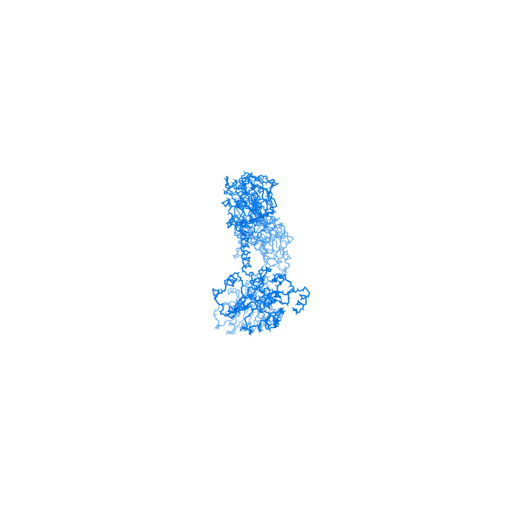 LYS A N 1
ATOM 6054 C CA . LYS A 1 743 ? -92.951 -36.079 59.293 1.00 86.44 743 LYS A CA 1
ATOM 6055 C C . LYS A 1 743 ? -91.937 -36.636 60.291 1.00 86.44 743 LYS A C 1
ATOM 6057 O O . LYS A 1 743 ? -90.769 -36.753 59.928 1.00 86.44 743 LYS A O 1
ATOM 6062 N N . LEU A 1 744 ? -92.347 -36.960 61.518 1.00 88.25 744 LEU A N 1
ATOM 6063 C CA . LEU A 1 744 ? -91.443 -37.373 62.598 1.00 88.25 744 LEU A CA 1
ATOM 6064 C C . LEU A 1 744 ? -91.502 -38.880 62.892 1.00 88.25 744 LEU A C 1
ATOM 6066 O O . LEU A 1 744 ? -90.439 -39.480 63.048 1.00 88.25 744 LEU A O 1
ATOM 6070 N N . GLU A 1 745 ? -92.687 -39.510 62.906 1.00 86.44 745 GLU A N 1
ATOM 6071 C CA . GLU A 1 745 ? -92.797 -40.974 63.099 1.00 86.44 745 GLU A CA 1
ATOM 6072 C C . GLU A 1 745 ? -92.510 -41.734 61.805 1.00 86.44 745 GLU A C 1
ATOM 6074 O O . GLU A 1 745 ? -91.713 -42.669 61.789 1.00 86.44 745 GLU A O 1
ATOM 6079 N N . HIS A 1 746 ? -93.118 -41.296 60.699 1.00 80.94 746 HIS A N 1
ATOM 6080 C CA . HIS A 1 746 ? -92.956 -41.931 59.383 1.00 80.94 746 HIS A CA 1
ATOM 6081 C C . HIS A 1 746 ? -91.813 -41.321 58.554 1.00 80.94 746 HIS A C 1
ATOM 6083 O O . HIS A 1 746 ? -91.533 -41.772 57.443 1.00 80.94 746 HIS A O 1
ATOM 6089 N N . GLY A 1 747 ? -91.150 -40.288 59.081 1.00 74.31 747 GLY A N 1
ATOM 6090 C CA . GLY A 1 747 ? -90.005 -39.648 58.442 1.00 74.31 747 GLY A CA 1
ATOM 6091 C C . GLY A 1 747 ? -88.686 -40.403 58.628 1.00 74.31 747 GLY A C 1
ATOM 6092 O O . GLY A 1 747 ? -88.622 -41.487 59.204 1.00 74.31 747 GLY A O 1
ATOM 6093 N N . ARG A 1 748 ? -87.591 -39.786 58.163 1.00 68.25 748 ARG A N 1
ATOM 6094 C CA . ARG A 1 748 ? -86.251 -40.406 58.112 1.00 68.25 748 ARG A CA 1
ATOM 6095 C C . ARG A 1 748 ? -85.690 -40.828 59.482 1.00 68.25 748 ARG A C 1
ATOM 6097 O O . ARG A 1 748 ? -85.013 -41.844 59.542 1.00 68.25 748 ARG A O 1
ATOM 6104 N N . ASN A 1 749 ? -86.001 -40.110 60.569 1.00 68.31 749 ASN A N 1
ATOM 6105 C CA . ASN A 1 749 ? -85.452 -40.386 61.911 1.00 68.31 749 ASN A CA 1
ATOM 6106 C C . ASN A 1 749 ? -86.314 -41.350 62.761 1.00 68.31 749 ASN A C 1
ATOM 6108 O O . ASN A 1 749 ? -85.880 -41.763 63.839 1.00 68.31 749 ASN A O 1
ATOM 6112 N N . ARG A 1 750 ? -87.515 -41.723 62.281 1.00 81.19 750 ARG A N 1
ATOM 6113 C CA . ARG A 1 750 ? -88.469 -42.654 62.924 1.00 81.19 750 ARG A CA 1
ATOM 6114 C C . ARG A 1 750 ? -88.598 -42.460 64.443 1.00 81.19 750 ARG A C 1
ATOM 6116 O O . ARG A 1 750 ? -88.251 -43.358 65.218 1.00 81.19 750 ARG A O 1
ATOM 6123 N N . LEU A 1 751 ? -89.017 -41.275 64.877 1.00 85.75 751 LEU A N 1
ATOM 6124 C CA . LEU A 1 751 ? -89.158 -40.937 66.298 1.00 85.75 751 LEU A CA 1
ATOM 6125 C C . LEU A 1 751 ? -90.443 -41.538 66.878 1.00 85.75 751 LEU A C 1
ATOM 6127 O O . LEU A 1 751 ? -91.465 -41.559 66.205 1.00 85.75 751 LEU A O 1
ATOM 6131 N N . ARG A 1 752 ? -90.408 -41.991 68.134 1.00 89.00 752 ARG A N 1
ATOM 6132 C CA . ARG A 1 752 ? -91.606 -42.432 68.868 1.00 89.00 752 ARG A CA 1
ATOM 6133 C C . ARG A 1 752 ? -92.273 -41.221 69.519 1.00 89.00 752 ARG A C 1
ATOM 6135 O O . ARG A 1 752 ? -91.690 -40.660 70.452 1.00 89.00 752 ARG A O 1
ATOM 6142 N N . LEU A 1 753 ? -93.450 -40.805 69.045 1.00 91.12 753 LEU A N 1
ATOM 6143 C CA . LEU A 1 753 ? -94.178 -39.678 69.635 1.00 91.12 753 LEU A CA 1
ATOM 6144 C C . LEU A 1 753 ? -95.155 -40.145 70.720 1.00 91.12 753 LEU A C 1
ATOM 6146 O O . LEU A 1 753 ? -95.781 -41.193 70.594 1.00 91.12 753 LEU A O 1
ATOM 6150 N N . CYS A 1 754 ? -95.312 -39.335 71.763 1.00 91.94 754 CYS A N 1
ATOM 6151 C CA . CYS A 1 754 ? -96.392 -39.440 72.742 1.00 91.94 754 CYS A CA 1
ATOM 6152 C C . CYS A 1 754 ? -97.380 -38.293 72.524 1.00 91.94 754 CYS A C 1
ATOM 6154 O O . CYS A 1 754 ? -96.954 -37.137 72.433 1.00 91.94 754 CYS A O 1
ATOM 6156 N N . PHE A 1 755 ? -98.677 -38.590 72.458 1.00 91.75 755 PHE A N 1
ATOM 6157 C CA . PHE A 1 755 ? -99.736 -37.579 72.503 1.00 91.75 755 PHE A CA 1
ATOM 6158 C C . PHE A 1 755 ? -101.056 -38.147 73.036 1.00 91.75 755 PHE A C 1
ATOM 6160 O O . PHE A 1 755 ? -101.335 -39.342 72.932 1.00 91.75 755 PHE A O 1
ATOM 6167 N N . TYR A 1 756 ? -101.894 -37.282 73.608 1.00 85.81 756 TYR A N 1
ATOM 6168 C CA . TYR A 1 756 ? -103.009 -37.721 74.450 1.00 85.81 756 TYR A CA 1
ATOM 6169 C C . TYR A 1 756 ? -104.123 -38.485 73.719 1.00 85.81 756 TYR A C 1
ATOM 6171 O O . TYR A 1 756 ? -104.754 -39.335 74.335 1.00 85.81 756 TYR A O 1
ATOM 6179 N N . GLU A 1 757 ? -104.371 -38.243 72.426 1.00 85.62 757 GLU A N 1
ATOM 6180 C CA . GLU A 1 757 ? -105.427 -38.959 71.677 1.00 85.62 757 GLU A CA 1
ATOM 6181 C C . GLU A 1 757 ? -105.128 -40.456 71.503 1.00 85.62 757 GLU A C 1
ATOM 6183 O O . GLU A 1 757 ? -106.046 -41.239 71.259 1.00 85.62 757 GLU A O 1
ATOM 6188 N N . ARG A 1 758 ? -103.854 -40.853 71.622 1.00 90.06 758 ARG A N 1
ATOM 6189 C CA . ARG A 1 758 ? -103.388 -42.228 71.407 1.00 90.06 758 ARG A CA 1
ATOM 6190 C C . ARG A 1 758 ? -102.837 -42.884 72.671 1.00 90.06 758 ARG A C 1
ATOM 6192 O O . ARG A 1 758 ? -103.050 -44.075 72.867 1.00 90.06 758 ARG A O 1
ATOM 6199 N N . ASP A 1 759 ? -102.107 -42.132 73.493 1.00 89.69 759 ASP A N 1
ATOM 6200 C CA . ASP A 1 759 ? -101.232 -42.701 74.524 1.00 89.69 759 ASP A CA 1
ATOM 6201 C C . ASP A 1 759 ? -101.749 -42.539 75.969 1.00 89.69 759 ASP A C 1
ATOM 6203 O O . ASP A 1 759 ? -101.155 -43.108 76.887 1.00 89.69 759 ASP A O 1
ATOM 6207 N N . TRP A 1 760 ? -102.837 -41.793 76.207 1.00 89.38 760 TRP A N 1
ATOM 6208 C CA . TRP A 1 760 ? -103.400 -41.612 77.555 1.00 89.38 760 TRP A CA 1
ATOM 6209 C C . TRP A 1 760 ? -104.391 -42.720 77.931 1.00 89.38 760 TRP A C 1
ATOM 6211 O O . TRP A 1 760 ? -105.224 -43.140 77.127 1.00 89.38 760 TRP A O 1
ATOM 6221 N N . LEU A 1 761 ? -104.317 -43.184 79.181 1.00 82.12 761 LEU A N 1
ATOM 6222 C CA . LEU A 1 761 ? -105.179 -44.241 79.710 1.00 82.12 761 LEU A CA 1
ATOM 6223 C C . LEU A 1 761 ? -106.509 -43.659 80.211 1.00 82.12 761 LEU A C 1
ATOM 6225 O O . LEU A 1 761 ? -106.536 -42.689 80.968 1.00 82.12 761 LEU A O 1
ATOM 6229 N N . ALA A 1 762 ? -107.630 -44.268 79.821 1.00 79.06 762 ALA A N 1
ATOM 6230 C CA . ALA A 1 762 ? -108.944 -43.865 80.313 1.00 79.06 762 ALA A CA 1
ATOM 6231 C C . ALA A 1 762 ? -109.100 -44.215 81.806 1.00 79.06 762 ALA A C 1
ATOM 6233 O O . ALA A 1 762 ? -108.934 -45.371 82.191 1.00 79.06 762 ALA A O 1
ATOM 6234 N N . GLY A 1 763 ? -109.463 -43.227 82.632 1.00 81.25 763 GLY A N 1
ATOM 6235 C CA . GLY A 1 763 ? -109.719 -43.399 84.069 1.00 81.25 763 GLY A CA 1
ATOM 6236 C C . GLY A 1 763 ? -108.682 -42.765 85.004 1.00 81.25 763 GLY A C 1
ATOM 6237 O O . GLY A 1 763 ? -108.976 -42.629 86.189 1.00 81.25 763 GLY A O 1
ATOM 6238 N N . GLU A 1 764 ? -107.522 -42.327 84.502 1.00 87.00 764 GLU A N 1
ATOM 6239 C CA . GLU A 1 764 ? -106.539 -41.575 85.298 1.00 87.00 764 GLU A CA 1
ATOM 6240 C C . GLU A 1 764 ? -106.808 -40.056 85.311 1.00 87.00 764 GLU A C 1
ATOM 6242 O O . GLU A 1 764 ? -107.378 -39.511 84.357 1.00 87.00 764 GLU A O 1
ATOM 6247 N N . PRO A 1 765 ? -106.390 -39.330 86.368 1.00 87.06 765 PRO A N 1
ATOM 6248 C CA . PRO A 1 765 ? -106.401 -37.872 86.371 1.00 87.06 765 PRO A CA 1
ATOM 6249 C C . PRO A 1 765 ? -105.480 -37.289 85.286 1.00 87.06 765 PRO A C 1
ATOM 6251 O O . PRO A 1 765 ? -104.312 -37.651 85.171 1.00 87.06 765 PRO A O 1
ATOM 6254 N N . ILE A 1 766 ? -105.976 -36.297 84.538 1.00 84.75 766 ILE A N 1
ATOM 6255 C CA . ILE A 1 766 ? -105.215 -35.588 83.488 1.00 84.75 766 ILE A CA 1
ATOM 6256 C C . ILE A 1 766 ? -103.837 -35.061 83.962 1.00 84.75 766 ILE A C 1
ATOM 6258 O O . ILE A 1 766 ? -102.879 -35.205 83.200 1.00 84.75 766 ILE A O 1
ATOM 6262 N N . PRO A 1 767 ? -103.676 -34.477 85.176 1.00 86.62 767 PRO A N 1
ATOM 6263 C CA . PRO A 1 767 ? -102.356 -34.069 85.666 1.00 86.62 767 PRO A CA 1
ATOM 6264 C C . PRO A 1 767 ? -101.332 -35.210 85.680 1.00 86.62 767 PRO A C 1
ATOM 6266 O O . PRO A 1 767 ? -100.191 -35.001 85.271 1.00 86.62 767 PRO A O 1
ATOM 6269 N N . ASP A 1 768 ? -101.750 -36.409 86.093 1.00 88.31 768 ASP A N 1
ATOM 6270 C CA . ASP A 1 768 ? -100.875 -37.578 86.196 1.00 88.31 768 ASP A CA 1
ATOM 6271 C C . ASP A 1 768 ? -100.491 -38.081 84.802 1.00 88.31 768 ASP A C 1
ATOM 6273 O O . ASP A 1 768 ? -99.321 -38.358 84.539 1.00 88.31 768 ASP A O 1
ATOM 6277 N N . CYS A 1 769 ? -101.434 -38.074 83.852 1.00 88.94 769 CYS A N 1
ATOM 6278 C CA . CYS A 1 769 ? -101.145 -38.387 82.450 1.00 88.94 769 CYS A CA 1
ATOM 6279 C C . CYS A 1 769 ? -100.103 -37.435 81.832 1.00 88.94 769 CYS A C 1
ATOM 6281 O O . CYS A 1 769 ? -99.218 -37.879 81.093 1.00 88.94 769 CYS A O 1
ATOM 6283 N N . ILE A 1 770 ? -100.166 -36.134 82.142 1.00 88.25 770 ILE A N 1
ATOM 6284 C CA . ILE A 1 770 ? -99.176 -35.152 81.673 1.00 88.25 770 ILE A CA 1
ATOM 6285 C C . ILE A 1 770 ? -97.813 -35.417 82.324 1.00 88.25 770 ILE A C 1
ATOM 6287 O O . ILE A 1 770 ? -96.809 -35.474 81.612 1.00 88.25 770 ILE A O 1
ATOM 6291 N N . CYS A 1 771 ? -97.768 -35.616 83.646 1.00 87.38 771 CYS A N 1
ATOM 6292 C CA . CYS A 1 771 ? -96.538 -35.954 84.366 1.00 87.38 771 CYS A CA 1
ATOM 6293 C C . CYS A 1 771 ? -95.868 -37.196 83.764 1.00 87.38 771 CYS A C 1
ATOM 6295 O O . CYS A 1 771 ? -94.708 -37.124 83.355 1.00 87.38 771 CYS A O 1
ATOM 6297 N N . HIS A 1 772 ? -96.617 -38.289 83.591 1.00 89.19 772 HIS A N 1
ATOM 6298 C CA . HIS A 1 772 ? -96.117 -39.515 82.970 1.00 89.19 772 HIS A CA 1
ATOM 6299 C C . HIS A 1 772 ? -95.619 -39.287 81.535 1.00 89.19 772 HIS A C 1
ATOM 6301 O O . HIS A 1 772 ? -94.608 -39.872 81.139 1.00 89.19 772 HIS A O 1
ATOM 6307 N N . SER A 1 773 ? -96.289 -38.435 80.751 1.00 91.31 773 SER A N 1
ATOM 6308 C CA . SER A 1 773 ? -95.889 -38.124 79.370 1.00 91.31 773 SER A CA 1
ATOM 6309 C C . SER A 1 773 ? -94.571 -37.343 79.309 1.00 91.31 773 SER A C 1
ATOM 6311 O O . SER A 1 773 ? -93.722 -37.635 78.464 1.00 91.31 773 SER A O 1
ATOM 6313 N N . VAL A 1 774 ? -94.373 -36.385 80.219 1.00 89.19 774 VAL A N 1
ATOM 6314 C CA . VAL A 1 774 ? -93.138 -35.592 80.337 1.00 89.19 774 VAL A CA 1
ATOM 6315 C C . VAL A 1 774 ? -91.983 -36.445 80.866 1.00 89.19 774 VAL A C 1
ATOM 6317 O O . VAL A 1 774 ? -90.870 -36.360 80.349 1.00 89.19 774 VAL A O 1
ATOM 6320 N N . GLU A 1 775 ? -92.217 -37.290 81.869 1.00 87.25 775 GLU A N 1
ATOM 6321 C CA . GLU A 1 775 ? -91.182 -38.162 82.439 1.00 87.25 775 GLU A CA 1
ATOM 6322 C C . GLU A 1 775 ? -90.701 -39.219 81.439 1.00 87.25 775 GLU A C 1
ATOM 6324 O O . GLU A 1 775 ? -89.498 -39.442 81.309 1.00 87.25 775 GLU A O 1
ATOM 6329 N N . ASN A 1 776 ? -91.618 -39.812 80.669 1.00 88.44 776 ASN A N 1
ATOM 6330 C CA . ASN A 1 776 ? -91.311 -40.901 79.740 1.00 88.44 776 ASN A CA 1
ATOM 6331 C C . ASN A 1 776 ? -90.924 -40.450 78.318 1.00 88.44 776 ASN A C 1
ATOM 6333 O O . ASN A 1 776 ? -90.913 -41.285 77.408 1.00 88.44 776 ASN A O 1
ATOM 6337 N N . SER A 1 777 ? -90.581 -39.173 78.111 1.00 89.75 777 SER A N 1
ATOM 6338 C CA . SER A 1 777 ? -90.213 -38.630 76.791 1.00 89.75 777 SER A CA 1
ATOM 6339 C C . SER A 1 777 ? -88.892 -37.867 76.820 1.00 89.75 777 SER A C 1
ATOM 6341 O O . SER A 1 777 ? -88.739 -36.974 77.642 1.00 89.75 777 SER A O 1
ATOM 6343 N N . LYS A 1 778 ? -87.944 -38.132 75.908 1.00 86.38 778 LYS A N 1
ATOM 6344 C CA . LYS A 1 778 ? -86.635 -37.428 75.911 1.00 86.38 778 LYS A CA 1
ATOM 6345 C C . LYS A 1 778 ? -86.790 -35.917 75.734 1.00 86.38 778 LYS A C 1
ATOM 6347 O O . LYS A 1 778 ? -86.215 -35.134 76.488 1.00 86.38 778 LYS A O 1
ATOM 6352 N N . CYS A 1 779 ? -87.619 -35.525 74.772 1.00 89.19 779 CYS A N 1
ATOM 6353 C CA . CYS A 1 779 ? -87.925 -34.138 74.449 1.00 89.19 779 CYS A CA 1
ATOM 6354 C C . CYS A 1 779 ? -89.427 -33.853 74.588 1.00 89.19 779 CYS A C 1
ATOM 6356 O O . CYS A 1 779 ? -90.260 -34.737 74.405 1.00 89.19 779 CYS A O 1
ATOM 6358 N N . ILE A 1 780 ? -89.779 -32.608 74.890 1.00 91.25 780 ILE A N 1
ATOM 6359 C CA . ILE A 1 780 ? -91.144 -32.100 74.912 1.00 91.25 780 ILE A CA 1
ATOM 6360 C C . ILE A 1 780 ? -91.244 -30.989 73.870 1.00 91.25 780 ILE A C 1
ATOM 6362 O O . ILE A 1 780 ? -90.553 -29.972 73.966 1.00 91.25 780 ILE A O 1
ATOM 6366 N N . VAL A 1 781 ? -92.118 -31.176 72.885 1.00 92.94 781 VAL A N 1
ATOM 6367 C CA . VAL A 1 781 ? -92.426 -30.181 71.858 1.00 92.94 781 VAL A CA 1
ATOM 6368 C C . VAL A 1 781 ? -93.780 -29.568 72.170 1.00 92.94 781 VAL A C 1
ATOM 6370 O O . VAL A 1 781 ? -94.798 -30.253 72.144 1.00 92.94 781 VAL A O 1
ATOM 6373 N N . ILE A 1 782 ? -93.795 -28.263 72.426 1.00 92.19 782 ILE A N 1
ATOM 6374 C CA . ILE A 1 782 ? -95.026 -27.511 72.663 1.00 92.19 782 ILE A CA 1
ATOM 6375 C C . ILE A 1 782 ? -95.432 -26.779 71.388 1.00 92.19 782 ILE A C 1
ATOM 6377 O O . ILE A 1 782 ? -94.684 -25.941 70.871 1.00 92.19 782 ILE A O 1
ATOM 6381 N N . LEU A 1 783 ? -96.648 -27.059 70.916 1.00 92.69 783 LEU A N 1
ATOM 6382 C CA . LEU A 1 783 ? -97.290 -26.324 69.830 1.00 92.69 783 LEU A CA 1
ATOM 6383 C C . LEU A 1 783 ? -97.981 -25.086 70.404 1.00 92.69 783 LEU A C 1
ATOM 6385 O O . LEU A 1 783 ? -99.117 -25.130 70.877 1.00 92.69 783 LEU A O 1
ATOM 6389 N N . MET A 1 784 ? -97.271 -23.962 70.373 1.00 88.88 784 MET A N 1
ATOM 6390 C CA . MET A 1 784 ? -97.725 -22.708 70.955 1.00 88.88 784 MET A CA 1
ATOM 6391 C C . MET A 1 784 ? -98.686 -21.988 70.005 1.00 88.88 784 MET A C 1
ATOM 6393 O O . MET A 1 784 ? -98.283 -21.192 69.153 1.00 88.88 784 MET A O 1
ATOM 6397 N N . THR A 1 785 ? -99.975 -22.280 70.159 1.00 90.31 785 THR A N 1
ATOM 6398 C CA . THR A 1 785 ? -101.089 -21.635 69.450 1.00 90.31 785 THR A CA 1
ATOM 6399 C C . THR A 1 785 ? -101.860 -20.688 70.382 1.00 90.31 785 THR A C 1
ATOM 6401 O O . THR A 1 785 ? -101.741 -20.747 71.608 1.00 90.31 785 THR A O 1
ATOM 6404 N N . LYS A 1 786 ? -102.754 -19.855 69.826 1.00 87.06 786 LYS A N 1
ATOM 6405 C CA . LYS A 1 786 ? -103.692 -19.049 70.636 1.00 87.06 786 LYS A CA 1
ATOM 6406 C C . LYS A 1 786 ? -104.583 -19.907 71.549 1.00 87.06 786 LYS A C 1
ATOM 6408 O O . LYS A 1 786 ? -104.969 -19.450 72.624 1.00 87.06 786 LYS A O 1
ATOM 6413 N N . ASN A 1 787 ? -104.934 -21.123 71.125 1.00 88.31 787 ASN A N 1
ATOM 6414 C CA . ASN A 1 787 ? -105.776 -22.040 71.897 1.00 88.31 787 ASN A CA 1
ATOM 6415 C C . ASN A 1 787 ? -104.989 -22.720 73.025 1.00 88.31 787 ASN A C 1
ATOM 6417 O O . ASN A 1 787 ? -105.548 -22.931 74.101 1.00 88.31 787 ASN A O 1
ATOM 6421 N N . PHE A 1 788 ? -103.703 -23.013 72.810 1.00 88.50 788 PHE A N 1
ATOM 6422 C CA . PHE A 1 788 ? -102.805 -23.539 73.838 1.00 88.50 788 PHE A CA 1
ATOM 6423 C C . PHE A 1 788 ? -102.619 -22.547 74.990 1.00 88.50 788 PHE A C 1
ATOM 6425 O O . PHE A 1 788 ? -102.795 -22.904 76.151 1.00 88.50 788 PHE A O 1
ATOM 6432 N N . LEU A 1 789 ? -102.383 -21.271 74.674 1.00 83.19 789 LEU A N 1
ATOM 6433 C CA . LEU A 1 789 ? -102.192 -20.203 75.665 1.00 83.19 789 LEU A CA 1
ATOM 6434 C C . LEU A 1 789 ? -103.398 -19.973 76.589 1.00 83.19 789 LEU A C 1
ATOM 6436 O O . LEU A 1 789 ? -103.245 -19.580 77.750 1.00 83.19 789 LEU A O 1
ATOM 6440 N N . LYS A 1 790 ? -104.605 -20.229 76.074 1.00 82.31 790 LYS A N 1
ATOM 6441 C CA . LYS A 1 790 ? -105.866 -20.140 76.825 1.00 82.31 790 LYS A CA 1
ATOM 6442 C C . LYS A 1 790 ? -106.194 -21.420 77.605 1.00 82.31 790 LYS A C 1
ATOM 6444 O O . LYS A 1 790 ? -107.112 -21.401 78.421 1.00 82.31 790 LYS A O 1
ATOM 6449 N N . SER A 1 791 ? -105.483 -22.522 77.359 1.00 83.75 791 SER A N 1
ATOM 6450 C CA . SER A 1 791 ? -105.725 -23.816 78.001 1.00 83.75 791 SER A CA 1
ATOM 6451 C C . SER A 1 791 ? -105.101 -23.868 79.396 1.00 83.75 791 SER A C 1
ATOM 6453 O O . SER A 1 791 ? -103.904 -23.636 79.561 1.00 83.75 791 SER A O 1
ATOM 6455 N N . VAL A 1 792 ? -105.897 -24.234 80.405 1.00 79.94 792 VAL A N 1
ATOM 6456 C CA . VAL A 1 792 ? -105.397 -24.494 81.769 1.00 79.94 792 VAL A CA 1
ATOM 6457 C C . VAL A 1 792 ? -104.396 -25.655 81.759 1.00 79.94 792 VAL A C 1
ATOM 6459 O O . VAL A 1 792 ? -103.356 -25.579 82.410 1.00 79.94 792 VAL A O 1
ATOM 6462 N N . TRP A 1 793 ? -104.665 -26.682 80.949 1.00 82.75 793 TRP A N 1
ATOM 6463 C CA . TRP A 1 793 ? -103.785 -27.837 80.777 1.00 82.75 793 TRP A CA 1
ATOM 6464 C C . TRP A 1 793 ? -102.485 -27.482 80.051 1.00 82.75 793 TRP A C 1
ATOM 6466 O O . TRP A 1 793 ? -101.425 -27.920 80.479 1.00 82.75 793 TRP A O 1
ATOM 6476 N N . GLY A 1 794 ? -102.534 -26.596 79.049 1.00 82.75 794 GLY A N 1
ATOM 6477 C CA . GLY A 1 794 ? -101.330 -26.152 78.332 1.00 82.75 794 GLY A CA 1
ATOM 6478 C C . GLY A 1 794 ? -100.327 -25.423 79.236 1.00 82.75 794 GLY A C 1
ATOM 6479 O O . GLY A 1 794 ? -99.115 -25.572 79.090 1.00 82.75 794 GLY A O 1
ATOM 6480 N N . ARG A 1 795 ? -100.815 -24.685 80.246 1.00 81.44 795 ARG A N 1
ATOM 6481 C CA . ARG A 1 795 ? -99.949 -24.068 81.269 1.00 81.44 795 ARG A CA 1
ATOM 6482 C C . ARG A 1 795 ? -99.281 -25.108 82.164 1.00 81.44 795 ARG A C 1
ATOM 6484 O O . ARG A 1 795 ? -98.106 -24.956 82.491 1.00 81.44 795 ARG A O 1
ATOM 6491 N N . LEU A 1 796 ? -100.018 -26.148 82.556 1.00 84.44 796 LEU A N 1
ATOM 6492 C CA . LEU A 1 796 ? -99.474 -27.245 83.353 1.00 84.44 796 LEU A CA 1
ATOM 6493 C C . LEU A 1 796 ? -98.416 -28.028 82.560 1.00 84.44 796 LEU A C 1
ATOM 6495 O O . LEU A 1 796 ? -97.323 -28.246 83.076 1.00 84.44 796 LEU A O 1
ATOM 6499 N N . GLU A 1 797 ? -98.695 -28.361 81.296 1.00 87.56 797 GLU A N 1
ATOM 6500 C CA . GLU A 1 797 ? -97.745 -29.006 80.377 1.00 87.56 797 GLU A CA 1
ATOM 6501 C C . GLU A 1 797 ? -96.455 -28.191 80.225 1.00 87.56 797 GLU A C 1
ATOM 6503 O O . GLU A 1 797 ? -95.361 -28.740 80.361 1.00 87.56 797 GLU A O 1
ATOM 6508 N N . PHE A 1 798 ? -96.562 -26.872 80.017 1.00 88.62 798 PHE A N 1
ATOM 6509 C CA . PHE A 1 798 ? -95.399 -25.988 79.926 1.00 88.62 798 PHE A CA 1
ATOM 6510 C C . PHE A 1 798 ? -94.569 -25.976 81.214 1.00 88.62 798 PHE A C 1
ATOM 6512 O O . PHE A 1 798 ? -93.351 -26.136 81.151 1.00 88.62 798 PHE A O 1
ATOM 6519 N N . ARG A 1 799 ? -95.205 -25.825 82.384 1.00 87.19 799 ARG A N 1
ATOM 6520 C CA . ARG A 1 799 ? -94.496 -25.786 83.674 1.00 87.19 799 ARG A CA 1
ATOM 6521 C C . ARG A 1 799 ? -93.805 -27.103 83.996 1.00 87.19 799 ARG A C 1
ATOM 6523 O O . ARG A 1 799 ? -92.656 -27.094 84.426 1.00 87.19 799 ARG A O 1
ATOM 6530 N N . LEU A 1 800 ? -94.470 -28.230 83.750 1.00 87.19 800 LEU A N 1
ATOM 6531 C CA . LEU A 1 800 ? -93.877 -29.550 83.963 1.00 87.19 800 LEU A CA 1
ATOM 6532 C C . LEU A 1 800 ? -92.706 -29.797 83.004 1.00 87.19 800 LEU A C 1
ATOM 6534 O O . LEU A 1 800 ? -91.658 -30.274 83.436 1.00 87.19 800 LEU A O 1
ATOM 6538 N N . ALA A 1 801 ? -92.828 -29.400 81.735 1.00 87.31 801 ALA A N 1
ATOM 6539 C CA . ALA A 1 801 ? -91.741 -29.503 80.762 1.00 87.31 801 ALA A CA 1
ATOM 6540 C C . ALA A 1 801 ? -90.552 -28.579 81.089 1.00 87.31 801 ALA A C 1
ATOM 6542 O O . ALA A 1 801 ? -89.390 -28.970 80.933 1.00 87.31 801 ALA A O 1
ATOM 6543 N N . LEU A 1 802 ? -90.825 -27.361 81.569 1.00 86.94 802 LEU A N 1
ATOM 6544 C CA . LEU A 1 802 ? -89.804 -26.414 82.015 1.00 86.94 802 LEU A CA 1
ATOM 6545 C C . LEU A 1 802 ? -89.076 -26.936 83.259 1.00 86.94 802 LEU A C 1
ATOM 6547 O O . LEU A 1 802 ? -87.845 -26.935 83.298 1.00 86.94 802 LEU A O 1
ATOM 6551 N N . HIS A 1 803 ? -89.824 -27.454 84.235 1.00 85.94 803 HIS A N 1
ATOM 6552 C CA . HIS A 1 803 ? -89.269 -28.088 85.425 1.00 85.94 803 HIS A CA 1
ATOM 6553 C C . HIS A 1 803 ? -88.405 -29.305 85.064 1.00 85.94 803 HIS A C 1
ATOM 6555 O O . HIS A 1 803 ? -87.286 -29.423 85.556 1.00 85.94 803 HIS A O 1
ATOM 6561 N N . ALA A 1 804 ? -88.864 -30.165 84.148 1.00 83.88 804 ALA A N 1
ATOM 6562 C CA . ALA A 1 804 ? -88.096 -31.308 83.653 1.00 83.88 804 ALA A CA 1
ATOM 6563 C C . ALA A 1 804 ? -86.789 -30.883 82.955 1.00 83.88 804 ALA A C 1
ATOM 6565 O O . ALA A 1 804 ? -85.730 -31.446 83.219 1.00 83.88 804 ALA A O 1
ATOM 6566 N N . THR A 1 805 ? -86.840 -29.837 82.123 1.00 82.50 805 THR A N 1
ATOM 6567 C CA . THR A 1 805 ? -85.657 -29.245 81.467 1.00 82.50 805 THR A CA 1
ATOM 6568 C C . THR A 1 805 ? -84.651 -28.707 82.488 1.00 82.50 805 THR A C 1
ATOM 6570 O O . THR A 1 805 ? -83.446 -28.905 82.346 1.00 82.50 805 THR A O 1
ATOM 6573 N N . SER A 1 806 ? -85.139 -28.032 83.533 1.00 83.50 806 SER A N 1
ATOM 6574 C CA . SER A 1 806 ? -84.290 -27.494 84.598 1.00 83.50 806 SER A CA 1
ATOM 6575 C C . SER A 1 806 ? -83.683 -28.594 85.470 1.00 83.50 806 SER A C 1
ATOM 6577 O O . SER A 1 806 ? -82.509 -28.501 85.825 1.00 83.50 806 SER A O 1
ATOM 6579 N N . LYS A 1 807 ? -84.467 -29.621 85.825 1.00 82.25 807 LYS A N 1
ATOM 6580 C CA . LYS A 1 807 ? -84.035 -30.751 86.660 1.00 82.25 807 LYS A CA 1
ATOM 6581 C C . LYS A 1 807 ? -82.910 -31.534 85.993 1.00 82.25 807 LYS A C 1
ATOM 6583 O O . LYS A 1 807 ? -81.918 -31.854 86.641 1.00 82.25 807 LYS A O 1
ATOM 6588 N N . ASP A 1 808 ? -83.054 -31.796 84.702 1.00 75.19 808 ASP A N 1
ATOM 6589 C CA . ASP A 1 808 ? -82.138 -32.669 83.979 1.00 75.19 808 ASP A CA 1
ATOM 6590 C C . ASP A 1 808 ? -80.892 -31.943 83.446 1.00 75.19 808 ASP A C 1
ATOM 6592 O O . ASP A 1 808 ? -79.970 -32.583 82.951 1.00 75.19 808 ASP A O 1
ATOM 6596 N N . GLN A 1 809 ? -80.837 -30.610 83.556 1.00 71.62 809 GLN A N 1
ATOM 6597 C CA . GLN A 1 809 ? -79.720 -29.763 83.109 1.00 71.62 809 GLN A CA 1
ATOM 6598 C C . GLN A 1 809 ? -79.391 -29.842 81.604 1.00 71.62 809 GLN A C 1
ATOM 6600 O O . GLN A 1 809 ? -78.332 -29.382 81.170 1.00 71.62 809 GLN A O 1
ATOM 6605 N N . TYR A 1 810 ? -80.306 -30.346 80.772 1.00 75.81 810 TYR A N 1
ATOM 6606 C CA . TYR A 1 810 ? -80.217 -30.251 79.313 1.00 75.81 810 TYR A CA 1
ATOM 6607 C C . TYR A 1 810 ? -81.546 -29.810 78.695 1.00 75.81 810 TYR A C 1
ATOM 6609 O O . TYR A 1 810 ? -82.609 -29.877 79.309 1.00 75.81 810 TYR A O 1
ATOM 6617 N N . LYS A 1 811 ? -81.479 -29.291 77.462 1.00 74.75 811 LYS A N 1
ATOM 6618 C CA . LYS A 1 811 ? -82.618 -28.664 76.776 1.00 74.75 811 LYS A CA 1
ATOM 6619 C C . LYS A 1 811 ? -83.626 -29.717 76.298 1.00 74.75 811 LYS A C 1
ATOM 6621 O O . LYS A 1 811 ? -83.555 -30.136 75.152 1.00 74.75 811 LYS A O 1
ATOM 6626 N N . ARG A 1 812 ? -84.574 -30.097 77.159 1.00 82.25 812 ARG A N 1
ATOM 6627 C CA . ARG A 1 812 ? -85.678 -31.018 76.826 1.00 82.25 812 ARG A CA 1
ATOM 6628 C C . ARG A 1 812 ? -86.856 -30.326 76.148 1.00 82.25 812 ARG A C 1
ATOM 6630 O O . ARG A 1 812 ? -87.593 -30.974 75.415 1.00 82.25 812 ARG A O 1
ATOM 6637 N N . LEU A 1 813 ? -87.034 -29.027 76.377 1.00 88.19 813 LEU A N 1
ATOM 6638 C CA . LEU A 1 813 ? -88.180 -28.258 75.896 1.00 88.19 813 LEU A CA 1
ATOM 6639 C C . LEU A 1 813 ? -87.899 -27.537 74.570 1.00 88.19 813 LEU A C 1
ATOM 6641 O O . LEU A 1 813 ? -86.971 -26.733 74.478 1.00 88.19 813 LEU A O 1
ATOM 6645 N N . ILE A 1 814 ? -88.750 -27.783 73.573 1.00 90.56 814 ILE A N 1
ATOM 6646 C CA . ILE A 1 814 ? -88.784 -27.074 72.290 1.00 90.56 814 ILE A CA 1
ATOM 6647 C C . ILE A 1 814 ? -90.143 -26.391 72.160 1.00 90.56 814 ILE A C 1
ATOM 6649 O O . ILE A 1 814 ? -91.187 -27.041 72.207 1.00 90.56 814 ILE A O 1
ATOM 6653 N N . VAL A 1 815 ? -90.137 -25.076 71.953 1.00 90.31 815 VAL A N 1
ATOM 6654 C CA . VAL A 1 815 ? -91.366 -24.303 71.745 1.00 90.31 815 VAL A CA 1
ATOM 6655 C C . VAL A 1 815 ? -91.490 -23.914 70.277 1.00 90.31 815 VAL A C 1
ATOM 6657 O O . VAL A 1 815 ? -90.567 -23.329 69.705 1.00 90.31 815 VAL A O 1
ATOM 6660 N N . ILE A 1 816 ? -92.636 -24.238 69.675 1.00 92.62 816 ILE A N 1
ATOM 6661 C CA . ILE A 1 816 ? -92.965 -23.912 68.286 1.00 92.62 816 ILE A CA 1
ATOM 6662 C C . ILE A 1 816 ? -94.066 -22.861 68.275 1.00 92.62 816 ILE A C 1
ATOM 6664 O O . ILE A 1 816 ? -95.189 -23.129 68.693 1.00 92.62 816 ILE A O 1
ATOM 6668 N N . ILE A 1 817 ? -93.753 -21.675 67.767 1.00 89.94 817 ILE A N 1
ATOM 6669 C CA . ILE A 1 817 ? -94.673 -20.543 67.709 1.00 89.94 817 ILE A CA 1
ATOM 6670 C C . ILE A 1 817 ? -95.439 -20.566 66.391 1.00 89.94 817 ILE A C 1
ATOM 6672 O O . ILE A 1 817 ? -94.844 -20.516 65.308 1.00 89.94 817 ILE A O 1
ATOM 6676 N N . TYR A 1 818 ? -96.766 -20.632 66.497 1.00 90.25 818 TYR A N 1
ATOM 6677 C CA . TYR A 1 818 ? -97.670 -20.577 65.354 1.00 90.25 818 TYR A CA 1
ATOM 6678 C C . TYR A 1 818 ? -98.059 -19.138 64.983 1.00 90.25 818 TYR A C 1
ATOM 6680 O O . TYR A 1 818 ? -98.072 -18.254 65.846 1.00 90.25 818 TYR A O 1
ATOM 6688 N N . PRO A 1 819 ? -98.421 -18.890 63.709 1.00 81.88 819 PRO A N 1
ATOM 6689 C CA . PRO A 1 819 ? -98.867 -17.576 63.251 1.00 81.88 819 PRO A CA 1
ATOM 6690 C C . PRO A 1 819 ? -100.050 -17.064 64.079 1.00 81.88 819 PRO A C 1
ATOM 6692 O O . PRO A 1 819 ? -100.989 -17.807 64.373 1.00 81.88 819 PRO A O 1
ATOM 6695 N N . GLY A 1 820 ? -99.999 -15.791 64.469 1.00 74.12 820 GLY A N 1
ATOM 6696 C CA . GLY A 1 820 ? -100.983 -15.158 65.345 1.00 74.12 820 GLY A CA 1
ATOM 6697 C C . GLY A 1 820 ? -100.620 -15.157 66.835 1.00 74.12 820 GLY A C 1
ATOM 6698 O O . GLY A 1 820 ? -101.318 -14.505 67.609 1.00 74.12 820 GLY A O 1
ATOM 6699 N N . VAL A 1 821 ? -99.549 -15.828 67.264 1.00 77.81 821 VAL A N 1
ATOM 6700 C CA . VAL A 1 821 ? -98.948 -15.620 68.593 1.00 77.81 821 VAL A CA 1
ATOM 6701 C C . VAL A 1 821 ? -97.837 -14.576 68.448 1.00 77.81 821 VAL A C 1
ATOM 6703 O O . VAL A 1 821 ? -96.686 -14.916 68.204 1.00 77.81 821 VAL A O 1
ATOM 6706 N N . GLU A 1 822 ? -98.212 -13.297 68.505 1.00 65.94 822 GLU A N 1
ATOM 6707 C CA . GLU A 1 822 ? -97.320 -12.175 68.150 1.00 65.94 822 GLU A CA 1
ATOM 6708 C C . GLU A 1 822 ? -96.910 -11.308 69.347 1.00 65.94 822 GLU A C 1
ATOM 6710 O O . GLU A 1 822 ? -95.854 -10.682 69.302 1.00 65.94 822 GLU A O 1
ATOM 6715 N N . ASN A 1 823 ? -97.697 -11.296 70.431 1.00 66.62 823 ASN A N 1
ATOM 6716 C CA . ASN A 1 823 ? -97.413 -10.475 71.605 1.00 66.62 823 ASN A CA 1
ATOM 6717 C C . ASN A 1 823 ? -97.162 -11.338 72.851 1.00 66.62 823 ASN A C 1
ATOM 6719 O O . ASN A 1 823 ? -98.082 -11.940 73.406 1.00 66.62 823 ASN A O 1
ATOM 6723 N N . PHE A 1 824 ? -95.900 -11.406 73.282 1.00 65.31 824 PHE A N 1
ATOM 6724 C CA . PHE A 1 824 ? -95.473 -12.188 74.448 1.00 65.31 824 PHE A CA 1
ATOM 6725 C C . PHE A 1 824 ? -95.806 -11.513 75.784 1.00 65.31 824 PHE A C 1
ATOM 6727 O O . PHE A 1 824 ? -95.699 -12.149 76.831 1.00 65.31 824 PHE A O 1
ATOM 6734 N N . ASP A 1 825 ? -96.215 -10.243 75.767 1.00 60.97 825 ASP A N 1
ATOM 6735 C CA . ASP A 1 825 ? -96.486 -9.477 76.985 1.00 60.97 825 ASP A CA 1
ATOM 6736 C C . ASP A 1 825 ? -97.849 -9.808 77.623 1.00 60.97 825 ASP A C 1
ATOM 6738 O O . ASP A 1 825 ? -98.051 -9.532 78.801 1.00 60.97 825 ASP A O 1
ATOM 6742 N N . GLU A 1 826 ? -98.748 -10.485 76.898 1.00 59.19 826 GLU A N 1
ATOM 6743 C CA . GLU A 1 826 ? -100.012 -11.028 77.434 1.00 59.19 826 GLU A CA 1
ATOM 6744 C C . GLU A 1 826 ? -99.862 -12.443 78.035 1.00 59.19 826 GLU A C 1
ATOM 6746 O O . GLU A 1 826 ? -100.844 -13.075 78.436 1.00 59.19 826 GLU A O 1
ATOM 6751 N N . LEU A 1 827 ? -98.637 -12.975 78.080 1.00 66.06 827 LEU A N 1
ATOM 6752 C CA . LEU A 1 827 ? -98.343 -14.316 78.580 1.00 66.06 827 LEU A CA 1
ATOM 6753 C C . LEU A 1 827 ? -98.078 -14.330 80.086 1.00 66.06 827 LEU A C 1
ATOM 6755 O O . LEU A 1 827 ? -97.663 -13.337 80.678 1.00 66.06 827 LEU A O 1
ATOM 6759 N N . ASP A 1 828 ? -98.263 -15.504 80.696 1.00 67.75 828 ASP A N 1
ATOM 6760 C CA . ASP A 1 828 ? -97.817 -15.769 82.068 1.00 67.75 828 ASP A CA 1
ATOM 6761 C C . ASP A 1 828 ? -96.323 -15.407 82.219 1.00 67.75 828 ASP A C 1
ATOM 6763 O O . ASP A 1 828 ? -95.521 -15.667 81.315 1.00 67.75 828 ASP A O 1
ATOM 6767 N N . GLY A 1 829 ? -95.937 -14.790 83.340 1.00 73.31 829 GLY A N 1
ATOM 6768 C CA . GLY A 1 829 ? -94.615 -14.172 83.514 1.00 73.31 829 GLY A CA 1
ATOM 6769 C C . GLY A 1 829 ? -93.450 -15.155 83.351 1.00 73.31 829 GLY A C 1
ATOM 6770 O O . GLY A 1 829 ? -92.393 -14.798 82.826 1.00 73.31 829 GLY A O 1
ATOM 6771 N N . GLU A 1 830 ? -93.665 -16.416 83.726 1.00 76.06 830 GLU A N 1
ATOM 6772 C CA . GLU A 1 830 ? -92.711 -17.516 83.552 1.00 76.06 830 GLU A CA 1
ATOM 6773 C C . GLU A 1 830 ? -92.518 -17.886 82.069 1.00 76.06 830 GLU A C 1
ATOM 6775 O O . GLU A 1 830 ? -91.390 -18.048 81.598 1.00 76.06 830 GLU A O 1
ATOM 6780 N N . LEU A 1 831 ? -93.612 -17.928 81.301 1.00 77.31 831 LEU A N 1
ATOM 6781 C CA . LEU A 1 831 ? -93.596 -18.225 79.870 1.00 77.31 831 LEU A CA 1
ATOM 6782 C C . LEU A 1 831 ? -92.949 -17.089 79.061 1.00 77.31 831 LEU A C 1
ATOM 6784 O O . LEU A 1 831 ? -92.122 -17.355 78.188 1.00 77.31 831 LEU A O 1
ATOM 6788 N N . ASN A 1 832 ? -93.267 -15.827 79.378 1.00 80.19 832 ASN A N 1
ATOM 6789 C CA . ASN A 1 832 ? -92.636 -14.662 78.742 1.00 80.19 832 ASN A CA 1
ATOM 6790 C C . ASN A 1 832 ? -91.119 -14.638 79.009 1.00 80.19 832 ASN A C 1
ATOM 6792 O O . ASN A 1 832 ? -90.316 -14.453 78.094 1.00 80.19 832 ASN A O 1
ATOM 6796 N N . SER A 1 833 ? -90.710 -14.905 80.255 1.00 80.00 833 SER A N 1
ATOM 6797 C CA . SER A 1 833 ? -89.291 -14.968 80.633 1.00 80.00 833 SER A CA 1
ATOM 6798 C C . SER A 1 833 ? -88.552 -16.070 79.876 1.00 80.00 833 SER A C 1
ATOM 6800 O O . SER A 1 833 ? -87.460 -15.839 79.356 1.00 80.00 833 SER A O 1
ATOM 6802 N N . TYR A 1 834 ? -89.162 -17.252 79.746 1.00 82.75 834 TYR A N 1
ATOM 6803 C CA . TYR A 1 834 ? -88.567 -18.342 78.983 1.00 82.75 834 TYR A CA 1
ATOM 6804 C C . TYR A 1 834 ? -88.369 -17.970 77.509 1.00 82.75 834 TYR A C 1
ATOM 6806 O O . TYR A 1 834 ? -87.279 -18.182 76.982 1.00 82.75 834 TYR A O 1
ATOM 6814 N N . LEU A 1 835 ? -89.382 -17.388 76.858 1.00 80.31 835 LEU A N 1
ATOM 6815 C CA . LEU A 1 835 ? -89.332 -17.033 75.434 1.00 80.31 835 LEU A CA 1
ATOM 6816 C C . LEU A 1 835 ? -88.370 -15.875 75.128 1.00 80.31 835 LEU A C 1
ATOM 6818 O O . LEU A 1 835 ? -87.798 -15.842 74.041 1.00 80.31 835 LEU A O 1
ATOM 6822 N N . LYS A 1 836 ? -88.142 -14.957 76.078 1.00 80.50 836 LYS A N 1
ATOM 6823 C CA . LYS A 1 836 ? -87.122 -13.897 75.956 1.00 80.50 836 LYS A CA 1
ATOM 6824 C C . LYS A 1 836 ? -85.694 -14.428 76.108 1.00 80.50 836 LYS A C 1
ATOM 6826 O O . LYS A 1 836 ? -84.775 -13.883 75.502 1.00 80.50 836 LYS A O 1
ATOM 6831 N N . LEU A 1 837 ? -85.500 -15.469 76.918 1.00 79.31 837 LEU A N 1
ATOM 6832 C CA . LEU A 1 837 ? -84.174 -15.993 77.262 1.00 79.31 837 LEU A CA 1
ATOM 6833 C C . LEU A 1 837 ? -83.750 -17.207 76.426 1.00 79.31 837 LEU A C 1
ATOM 6835 O O . LEU A 1 837 ? -82.561 -17.521 76.364 1.00 79.31 837 LEU A O 1
ATOM 6839 N N . ASN A 1 838 ? -84.693 -17.894 75.780 1.00 80.56 838 ASN A N 1
ATOM 6840 C CA . ASN A 1 838 ? -84.432 -19.128 75.046 1.00 80.56 838 ASN A CA 1
ATOM 6841 C C . ASN A 1 838 ? -84.807 -19.032 73.568 1.00 80.56 838 ASN A C 1
ATOM 6843 O O . ASN A 1 838 ? -85.662 -18.261 73.146 1.00 80.56 838 ASN A O 1
ATOM 6847 N N . THR A 1 839 ? -84.143 -19.864 72.769 1.00 83.62 839 THR A N 1
ATOM 6848 C CA . THR A 1 839 ? -84.408 -20.010 71.337 1.00 83.62 839 THR A CA 1
ATOM 6849 C C . THR A 1 839 ? -85.668 -20.846 71.117 1.00 83.62 839 THR A C 1
ATOM 6851 O O . THR A 1 839 ? -85.787 -21.942 71.658 1.00 83.62 839 THR A O 1
ATOM 6854 N N . TYR A 1 840 ? -86.591 -20.334 70.306 1.00 86.75 840 TYR A N 1
ATOM 6855 C CA . TYR A 1 840 ? -87.815 -21.014 69.876 1.00 86.75 840 TYR A CA 1
ATOM 6856 C C . TYR A 1 840 ? -87.842 -21.152 68.349 1.00 86.75 840 TYR A C 1
ATOM 6858 O O . TYR A 1 840 ? -87.080 -20.496 67.635 1.00 86.75 840 TYR A O 1
ATOM 6866 N N . LEU A 1 841 ? -88.725 -22.010 67.838 1.00 89.38 841 LEU A N 1
ATOM 6867 C CA . LEU A 1 841 ? -88.916 -22.210 66.403 1.00 89.38 841 LEU A CA 1
ATOM 6868 C C . LEU A 1 841 ? -90.180 -21.496 65.932 1.00 89.38 841 LEU A C 1
ATOM 6870 O O . LEU A 1 841 ? -91.223 -21.583 66.573 1.00 89.38 841 LEU A O 1
ATOM 6874 N N . ILE A 1 842 ? -90.102 -20.810 64.794 1.00 88.81 842 ILE A N 1
ATOM 6875 C CA . ILE A 1 842 ? -91.251 -20.148 64.168 1.00 88.81 842 ILE A CA 1
ATOM 6876 C C . ILE A 1 842 ? -91.796 -21.069 63.079 1.00 88.81 842 ILE A C 1
ATOM 6878 O O . ILE A 1 842 ? -91.056 -21.479 62.185 1.00 88.81 842 ILE A O 1
ATOM 6882 N N . ARG A 1 843 ? -93.094 -21.381 63.119 1.00 90.19 843 ARG A N 1
ATOM 6883 C CA . ARG A 1 843 ? -93.721 -22.326 62.179 1.00 90.19 843 ARG A CA 1
ATOM 6884 C C . ARG A 1 843 ? -93.678 -21.872 60.711 1.00 90.19 843 ARG A C 1
ATOM 6886 O O . ARG A 1 843 ? -93.632 -22.728 59.829 1.00 90.19 843 ARG A O 1
ATOM 6893 N N . ASN A 1 844 ? -93.695 -20.560 60.458 1.00 86.00 844 ASN A N 1
ATOM 6894 C CA . ASN A 1 844 ? -93.662 -19.956 59.114 1.00 86.00 844 ASN A CA 1
ATOM 6895 C C . ASN A 1 844 ? -92.254 -19.845 58.501 1.00 86.00 844 ASN A C 1
ATOM 6897 O O . ASN A 1 844 ? -92.111 -19.327 57.396 1.00 86.00 844 ASN A O 1
ATOM 6901 N N . ASP A 1 845 ? -91.212 -20.292 59.200 1.00 86.31 845 ASP A N 1
ATOM 6902 C CA . ASP A 1 845 ? -89.851 -20.293 58.667 1.00 86.31 845 ASP A CA 1
ATOM 6903 C C . ASP A 1 845 ? -89.736 -21.244 57.461 1.00 86.31 845 ASP A C 1
ATOM 6905 O O . ASP A 1 845 ? -90.182 -22.393 57.525 1.00 86.31 845 ASP A O 1
ATOM 6909 N N . THR A 1 846 ? -89.115 -20.793 56.365 1.00 85.06 846 THR A N 1
ATOM 6910 C CA . THR A 1 846 ? -88.943 -21.599 55.141 1.00 85.06 846 THR A CA 1
ATOM 6911 C C . THR A 1 846 ? -88.153 -22.881 55.395 1.00 85.06 846 THR A C 1
ATOM 6913 O O . THR A 1 846 ? -88.377 -23.878 54.711 1.00 85.06 846 THR A O 1
ATOM 6916 N N . ASN A 1 847 ? -87.275 -22.885 56.405 1.00 83.06 847 ASN A N 1
ATOM 6917 C CA . ASN A 1 847 ? -86.461 -24.034 56.789 1.00 83.06 847 ASN A CA 1
ATOM 6918 C C . ASN A 1 847 ? -86.905 -24.669 58.124 1.00 83.06 847 ASN A C 1
ATOM 6920 O O . ASN A 1 847 ? -86.108 -25.318 58.808 1.00 83.06 847 ASN A O 1
ATOM 6924 N N . PHE A 1 848 ? -88.172 -24.472 58.516 1.00 88.56 848 PHE A N 1
ATOM 6925 C CA . PHE A 1 848 ? -88.733 -24.913 59.799 1.00 88.56 848 PHE A CA 1
ATOM 6926 C C . PHE A 1 848 ? -88.467 -26.394 60.106 1.00 88.56 848 PHE A C 1
ATOM 6928 O O . PHE A 1 848 ? -87.954 -26.716 61.176 1.00 88.56 848 PHE A O 1
ATOM 6935 N N . TRP A 1 849 ? -88.769 -27.292 59.163 1.00 87.25 849 TRP A N 1
ATOM 6936 C CA . TRP A 1 849 ? -88.631 -28.736 59.376 1.00 87.25 849 TRP A CA 1
ATOM 6937 C C . TRP A 1 849 ? -87.187 -29.158 59.641 1.00 87.25 849 TRP A C 1
ATOM 6939 O O . TRP A 1 849 ? -86.951 -29.965 60.535 1.00 87.25 849 TRP A O 1
ATOM 6949 N N . ASN A 1 850 ? -86.216 -28.573 58.938 1.00 82.69 850 ASN A N 1
ATOM 6950 C CA . ASN A 1 850 ? -84.805 -28.895 59.145 1.00 82.69 850 ASN A CA 1
ATOM 6951 C C . ASN A 1 850 ? -84.308 -28.380 60.501 1.00 82.69 850 ASN A C 1
ATOM 6953 O O . ASN A 1 850 ? -83.596 -29.092 61.205 1.00 82.69 850 ASN A O 1
ATOM 6957 N N . LYS A 1 851 ? -84.751 -27.185 60.917 1.00 84.31 851 LYS A N 1
ATOM 6958 C CA . LYS A 1 851 ? -84.456 -26.650 62.255 1.00 84.31 851 LYS A CA 1
ATOM 6959 C C . LYS A 1 851 ? -85.082 -27.499 63.363 1.00 84.31 851 LYS A C 1
ATOM 6961 O O . LYS A 1 851 ? -84.437 -27.723 64.383 1.00 84.31 851 LYS A O 1
ATOM 6966 N N . LEU A 1 852 ? -86.308 -27.987 63.162 1.00 86.81 852 LEU A N 1
ATOM 6967 C CA . LEU A 1 852 ? -86.993 -28.859 64.115 1.00 86.81 852 LEU A CA 1
ATOM 6968 C C . LEU A 1 852 ? -86.308 -30.224 64.225 1.00 86.81 852 LEU A C 1
ATOM 6970 O O . LEU A 1 852 ? -86.044 -30.678 65.331 1.00 86.81 852 LEU A O 1
ATOM 6974 N N . ILE A 1 853 ? -85.971 -30.852 63.097 1.00 84.88 853 ILE A N 1
ATOM 6975 C CA . ILE A 1 853 ? -85.275 -32.145 63.073 1.00 84.88 853 ILE 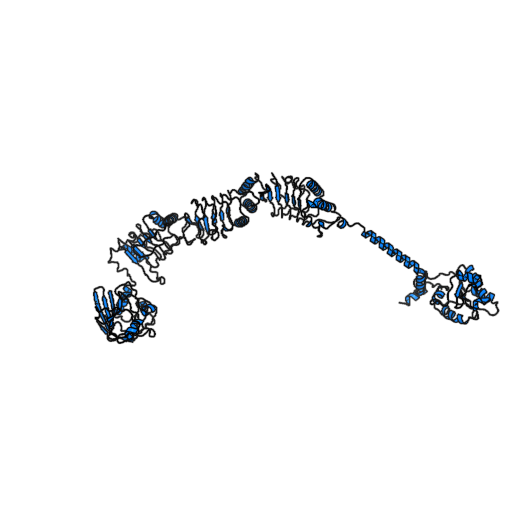A CA 1
ATOM 6976 C C . ILE A 1 853 ? -83.899 -32.040 63.742 1.00 84.88 853 ILE A C 1
ATOM 6978 O O . ILE A 1 853 ? -83.551 -32.918 64.526 1.00 84.88 853 ILE A O 1
ATOM 6982 N N . TYR A 1 854 ? -83.151 -30.959 63.493 1.00 81.12 854 TYR A N 1
ATOM 6983 C CA . TYR A 1 854 ? -81.868 -30.699 64.156 1.00 81.12 854 TYR A CA 1
ATOM 6984 C C . TYR A 1 854 ? -82.014 -30.425 65.667 1.00 81.12 854 TYR A C 1
ATOM 6986 O O . TYR A 1 854 ? -81.118 -30.743 66.443 1.00 81.12 854 TYR A O 1
ATOM 6994 N N . ALA A 1 855 ? -83.132 -29.838 66.106 1.00 81.31 855 ALA A N 1
ATOM 6995 C CA . ALA A 1 855 ? -83.384 -29.564 67.522 1.00 81.31 855 ALA A CA 1
ATOM 6996 C C . ALA A 1 855 ? -83.890 -30.790 68.307 1.00 81.31 855 ALA A C 1
ATOM 6998 O O . ALA A 1 855 ? -83.726 -30.830 69.524 1.00 81.31 855 ALA A O 1
ATOM 6999 N N . LEU A 1 856 ? -84.514 -31.758 67.630 1.00 84.19 856 LEU A N 1
ATOM 7000 C CA . LEU A 1 856 ? -85.022 -32.996 68.225 1.00 84.19 856 LEU A CA 1
ATOM 7001 C C . LEU A 1 856 ? -83.884 -33.965 68.592 1.00 84.19 856 LEU A C 1
ATOM 7003 O O . LEU A 1 856 ? -82.834 -33.945 67.952 1.00 84.19 856 LEU A O 1
ATOM 7007 N N . PRO A 1 857 ? -84.086 -34.862 69.573 1.00 77.06 857 PRO A N 1
ATOM 7008 C CA . PRO A 1 857 ? -83.069 -35.828 69.974 1.00 77.06 857 PRO A CA 1
ATOM 7009 C C . PRO A 1 857 ? -82.693 -36.742 68.803 1.00 77.06 857 PRO A C 1
ATOM 7011 O O . PRO A 1 857 ? -83.553 -37.257 68.084 1.00 77.06 857 PRO A O 1
ATOM 7014 N N . HIS A 1 858 ? -81.392 -36.929 68.595 1.00 73.56 858 HIS A N 1
ATOM 7015 C CA . HIS A 1 858 ? -80.861 -37.782 67.533 1.00 73.56 858 HIS A CA 1
ATOM 7016 C C . HIS A 1 858 ? -80.647 -39.197 68.073 1.00 73.56 858 HIS A C 1
ATOM 7018 O O . HIS A 1 858 ? -80.159 -39.370 69.191 1.00 73.56 858 HIS A O 1
ATOM 7024 N N . LYS A 1 859 ? -81.010 -40.221 67.293 1.00 62.97 859 LYS A N 1
ATOM 7025 C CA . LYS A 1 859 ? -80.639 -41.603 67.624 1.00 62.97 859 LYS A CA 1
ATOM 7026 C C . LYS A 1 859 ? -79.129 -41.759 67.447 1.00 62.97 859 LYS A C 1
ATOM 7028 O O . LYS A 1 859 ? -78.573 -41.236 66.483 1.00 62.97 859 LYS A O 1
ATOM 7033 N N . ILE A 1 860 ? -78.485 -42.451 68.384 1.00 57.41 860 ILE A N 1
ATOM 7034 C CA . ILE A 1 860 ? -77.100 -42.896 68.218 1.00 57.41 860 ILE A CA 1
ATOM 7035 C C . ILE A 1 860 ? -77.123 -43.878 67.046 1.00 57.41 860 ILE A C 1
ATOM 7037 O O . ILE A 1 860 ? -77.866 -44.855 67.088 1.00 57.41 860 ILE A O 1
ATOM 7041 N N . ILE A 1 861 ? -76.393 -43.563 65.981 1.00 54.38 861 ILE A N 1
ATOM 7042 C CA . ILE A 1 861 ? -76.106 -44.525 64.920 1.00 54.38 861 ILE A CA 1
ATOM 7043 C C . ILE A 1 861 ? -74.948 -45.357 65.474 1.00 54.38 861 ILE A C 1
ATOM 7045 O O . ILE A 1 861 ? -73.864 -44.806 65.678 1.00 54.38 861 ILE A O 1
ATOM 7049 N N . ASP A 1 862 ? -75.198 -46.622 65.816 1.00 49.47 862 ASP A N 1
ATOM 7050 C CA . ASP A 1 862 ? -74.114 -47.559 66.130 1.00 49.47 862 ASP A CA 1
ATOM 7051 C C . ASP A 1 862 ? -73.250 -47.749 64.873 1.00 49.47 862 ASP A C 1
ATOM 7053 O O . ASP A 1 862 ? -73.764 -47.743 63.751 1.00 49.47 862 ASP A O 1
ATOM 7057 N N . GLU A 1 863 ? -71.932 -47.879 65.062 1.00 47.28 863 GLU A N 1
ATOM 7058 C CA . GLU A 1 863 ? -70.904 -47.815 64.002 1.00 47.28 863 GLU A CA 1
ATOM 7059 C C . GLU A 1 863 ? -71.081 -48.853 62.870 1.00 47.28 863 GLU A C 1
ATOM 7061 O O . GLU A 1 863 ? -70.471 -48.709 61.811 1.00 47.28 863 GLU A O 1
ATOM 7066 N N . ASP A 1 864 ? -71.975 -49.831 63.029 1.00 47.97 864 ASP A N 1
ATOM 7067 C CA . ASP A 1 864 ? -72.266 -50.854 62.023 1.00 47.97 864 ASP A CA 1
ATOM 7068 C C . ASP A 1 864 ? -73.277 -50.404 60.938 1.00 47.97 864 ASP A C 1
ATOM 7070 O O . ASP A 1 864 ? -73.212 -50.896 59.812 1.00 47.97 864 ASP A O 1
ATOM 7074 N N . GLU A 1 865 ? -74.154 -49.416 61.191 1.00 48.75 865 GLU A N 1
ATOM 7075 C CA . GLU A 1 865 ? -75.075 -48.879 60.157 1.00 48.75 865 GLU A CA 1
ATOM 7076 C C . GLU A 1 865 ? -74.430 -47.787 59.273 1.00 48.75 865 GLU A C 1
ATOM 7078 O O . GLU A 1 865 ? -74.931 -47.471 58.188 1.00 48.75 865 GLU A O 1
ATOM 7083 N N . GLU A 1 866 ? -73.293 -47.215 59.690 1.00 45.78 866 GLU A N 1
ATOM 7084 C CA . GLU A 1 866 ? -72.549 -46.226 58.891 1.00 45.78 866 GLU A CA 1
ATOM 7085 C C . GLU A 1 866 ? -71.833 -46.894 57.695 1.00 45.78 866 GLU A C 1
ATOM 7087 O O . GLU A 1 866 ? -71.675 -46.280 56.639 1.00 45.78 866 GLU A O 1
ATOM 7092 N N . ILE A 1 867 ? -71.486 -48.184 57.814 1.00 46.28 867 ILE A N 1
ATOM 7093 C CA . ILE A 1 867 ? -70.813 -48.963 56.760 1.00 46.28 867 ILE A CA 1
ATOM 7094 C C . ILE A 1 867 ? -71.800 -49.427 55.673 1.00 46.28 867 ILE A C 1
ATOM 7096 O O . ILE A 1 867 ? -71.447 -49.442 54.492 1.00 46.28 867 ILE A O 1
ATOM 7100 N N . GLU A 1 868 ? -73.052 -49.743 56.022 1.00 45.50 868 GLU A N 1
ATOM 7101 C CA . GLU A 1 868 ? -74.060 -50.145 55.027 1.00 45.50 868 GLU A CA 1
ATOM 7102 C C . GLU A 1 868 ? -74.562 -48.970 54.171 1.00 45.50 868 GLU A C 1
ATOM 7104 O O . GLU A 1 868 ? -74.857 -49.159 52.992 1.00 45.50 868 GLU A O 1
ATOM 7109 N N . MET A 1 869 ? -74.598 -47.739 54.696 1.00 45.53 869 MET A N 1
ATOM 7110 C CA . MET A 1 869 ? -75.075 -46.579 53.925 1.00 45.53 869 MET A CA 1
ATOM 7111 C C . MET A 1 869 ? -74.013 -45.883 53.062 1.00 45.53 869 MET A C 1
ATOM 7113 O O . MET A 1 869 ? -74.390 -45.165 52.139 1.00 45.53 869 MET A O 1
ATOM 7117 N N . ILE A 1 870 ? -72.714 -46.097 53.298 1.00 46.47 870 ILE A N 1
ATOM 7118 C CA . ILE A 1 870 ? -71.657 -45.593 52.397 1.00 46.47 870 ILE A CA 1
ATOM 7119 C C . ILE A 1 870 ? -71.556 -46.455 51.123 1.00 46.47 870 ILE A C 1
ATOM 7121 O O . ILE A 1 870 ? -71.201 -45.943 50.066 1.00 46.47 870 ILE A O 1
ATOM 7125 N N . ASN A 1 871 ? -71.950 -47.732 51.182 1.00 43.62 871 ASN A N 1
ATOM 7126 C CA . ASN A 1 871 ? -71.889 -48.660 50.043 1.00 43.62 871 ASN A CA 1
ATOM 7127 C C . ASN A 1 871 ? -73.140 -48.670 49.136 1.00 43.62 871 ASN A C 1
ATOM 7129 O O . ASN A 1 871 ? -73.175 -49.438 48.178 1.00 43.62 871 ASN A O 1
ATOM 7133 N N . ILE A 1 872 ? -74.165 -47.853 49.411 1.00 48.88 872 ILE A N 1
ATOM 7134 C CA . ILE A 1 872 ? -75.399 -47.781 48.592 1.00 48.88 872 ILE A CA 1
ATOM 7135 C C . ILE A 1 872 ? -75.429 -46.536 47.679 1.00 48.88 872 ILE A C 1
ATOM 7137 O O . ILE A 1 872 ? -76.256 -46.456 46.775 1.00 48.88 872 ILE A O 1
ATOM 7141 N N . GLU A 1 873 ? -74.498 -45.592 47.840 1.00 40.69 873 GLU A N 1
ATOM 7142 C CA . GLU A 1 873 ? -74.377 -44.403 46.973 1.00 40.69 873 GLU A CA 1
ATOM 7143 C C . GLU A 1 873 ? -72.973 -44.249 46.344 1.00 40.69 873 GLU A C 1
ATOM 7145 O O . GLU A 1 873 ? -72.415 -43.153 46.276 1.00 40.69 873 GLU A O 1
ATOM 7150 N N . THR A 1 874 ? -72.423 -45.353 45.830 1.00 42.19 874 THR A N 1
ATOM 7151 C CA . THR A 1 874 ? -71.548 -45.364 44.636 1.00 42.19 874 THR A CA 1
ATOM 7152 C C . THR A 1 874 ? -72.246 -46.095 43.507 1.00 42.19 874 THR A C 1
ATOM 7154 O O . THR A 1 874 ? -72.188 -45.604 42.358 1.00 42.19 874 THR A O 1
#

Sequence (874 aa):
MKVLWIYLAVSCMAISLDPFPVLCNAQIAGAGYIVVASRSDVNLNFYRNWTEYKHGFGELSGDFFIGLDKLHAITKSQTYELYIHLEDFDGNTRFARYDEFYIENENALYKLSKLGTYTGDAGNAFHTKDQAFSTYDQDNDASETRHCAIERRGAWWYEVCTRRSTTLQNNLAKLDLYLANRIELKYFTSYKNLQIISFEDEDKPHYSQQINNTNMTAFVCSRFDGLCHFNLGNGLTQLPNTSSEGYNNVRRLYIANNNLTNIQIDQLPNNLEWLDIRNNNITSLDPNVAAFLLERNDNLTLVQSGINWKCNCNNTNLLNYLKLMKKEEDYDDYDDKYHKINNRVNFYHIEGPCPESCTCCVNGSEDQFIINCSSKALETFPDLPNKILGEPSLLLDNNFIETLSTSSLRNSTLRELHLKNNFLTHIHLDQLPSDLQVLDIRQNNITGLDDDVTQFISKLSNVQLSENPWQCSCKFTKVLAHLRKVNLTEYQAALWRCSKQKSCPELCTCCKEDESRRFIINCSNLGLPEIPSELPITENATLLFENNNLQTLDNSTKIIGFNQLKELHLRYNNLTKIEVLPKSIQLLDIRNNSLTTLNESVREFLTQKSNMSSLTIFISGNKWICHCKEIRFFRFTKNLAENIKDLCKTECHDSRLFVSLEEIDLCPEKIPRYVIYFTSFIMLSCLLSFLQCFWKSIVMWLYEKRLFLKLTTRLEKGTETKYDCFLAYCHKDSHLVSEYVQKLEHGRNRLRLCFYERDWLAGEPIPDCICHSVENSKCIVILMTKNFLKSVWGRLEFRLALHATSKDQYKRLIVIIYPGVENFDELDGELNSYLKLNTYLIRNDTNFWNKLIYALPHKIIDEDEEIEMINIET

InterPro domains:
  IPR000157 Toll/interleukin-1 receptor homology (TIR) domain [PF01582] (722-850)
  IPR000157 Toll/interleukin-1 receptor homology (TIR) domain [PS50104] (721-856)
  IPR000157 Toll/interleukin-1 receptor homology (TIR) domain [SM00255] (722-859)
  IPR000372 Leucine-rich repeat N-terminal domain [SM00013] (353-390)
  IPR000372 Leucine-rich repeat N-terminal domain [SM00013] (503-541)
  IPR001611 Leucine-rich repeat [PF00560] (271-288)
  IPR001611 Leucine-rich repeat [PF13855] (413-469)
  IPR001611 Leucine-rich repeat [PS51450] (271-292)
  IPR001611 Leucine-rich repeat [PS51450] (564-585)
  IPR002181 Fibrinogen, alpha/beta/gamma chain, C-terminal globular domain [PF00147] (18-163)
  IPR002181 Fibrinogen, alpha/beta/gamma chain, C-terminal globular domain [PS51406] (1-161)
  IPR002181 Fibrinogen, alpha/beta/gamma chain, C-terminal globular domain [SM00186] (6-190)
  IPR002181 Fibrinogen, alpha/beta/gamma chain, C-terminal globular domain [cd00087] (16-172)
  IPR014716 Fibrinogen, alpha/beta/gamma chain, C-terminal globular, subdomain 1 [G3DSA:3.90.215.10] (2-216)
  IPR032675 Leucine-rich repeat domain superfamily [G3DSA:3.80.10.10] (230-341)
  IPR032675 Leucine-rich repeat domain superfamily [G3DSA:3.80.10.10] (342-490)
  IPR032675 Leucine-rich repeat domain superfamily [G3DSA:3.80.10.10] (491-674)
  IPR035897 Toll/interleukin-1 receptor homology (TIR) domain superfamily [G3DSA:3.40.50.10140] (714-864)
  IPR035897 Toll/interleukin-1 receptor homology (TIR) domain superfamily [SSF52200] (720-858)
  IPR036056 Fibrinogen-like, C-terminal [SSF56496] (5-167)

Radius of gyration: 73.09 Å; chains: 1; bounding box: 153×69×185 Å

pLDDT: mean 78.9, std 16.68, range [25.3, 98.25]